Protein AF-0000000084464827 (afdb_homodimer)

Secondary structure (DSSP, 8-state):
-----SGGG----TTTT--HHHHHHHHHHHHHHEEE----HHHHHHHHHHHTT---EEEEEESHHHHTTTPPPP-TT-SS-PPTTGGGG-SSTT-TT-HHHHHHHHHHHHS--TT-EEEE---TT--HHHHHHHGGGTS-SS-SEEEEE-TTTS-SSTTHHHHHHHHHHHHHTSTT--EEEEEE---SSSSSS--THHHHHHHHHHTT--EEESHHHHHHHHHH-HHHHHHHHEE-STT--BTBTTEEEETTEEEEEEEE-HHHHHHHHHHHHHHHHHHHHHHS-SSHHHHHHHHHHHHHHHHTSS-SS-TTS---TTSPPPB---EEEETT---EE-SSBT----S-PEES---SEEES-EEEEETTEEEEEE-STT-EEEEEEEEPPPBPP------PPPPSSS-----HHHHHHHHHHHHHH--SSTTTHHHHHHHHHHHHHHHHTT---------EEEEEEEEEETTTT--EEEEEETT-GGG-EEEES--S-TT-EEEEEEEEEEEEPSEEEEEEEEE-S--S-TT----EEEEEEEE-/-----SGGG----TTTT--HHHHHHHHHHHHHHEEE----HHHHHHHHHHHTT---EEEEEESHHHHTTTPPPP-TT-SS-PPTTGGGG-SSTT-TT-HHHHHHHHHHHHS--TT-EEEE---TT--HHHHHHHGGGTS-SS-SEEEEE-TTTS-SSTTHHHHHHHHHHHHHTSTT--EEEEEE---SSSSSS--THHHHHHHHHHTT--EEESHHHHHHHHHH-HHHHHHHHEE-STT--BTBTTEEEETTEEEEEEEE-HHHHHHHHHHHHHHHHHHHHHHS-SSHHHHHHHHHHHHHHHHTSS-SS-TTS---TTSPPPB---EEEETT---EE-SSBT----S-PEES---SEEES-EEEEETTEEEEEE-STT-EEEEEEEEPPPBPP------PPPPSSS-----HHHHHHHHHHHHHH--SSTTTHHHHHHHHHHHHHHHHTT---------EEEEEEEEEETTTT--EEEEEETT-GGG-EEEES--S-TT-EEEEEEEEEEEEPSEEEEEEEEE-S--S-TT----EEEEEEEE-

Solvent-accessible surface area (backbone atoms only — not comparable to full-atom values): 57296 Å² total; per-residue (Å²): 127,87,73,88,60,82,70,71,68,65,71,72,52,68,59,77,79,44,50,74,68,46,38,47,47,45,51,43,39,51,28,46,15,39,49,24,64,35,65,44,56,47,51,46,52,44,52,51,42,36,72,72,66,45,64,48,31,40,24,31,43,23,13,38,62,59,26,16,60,91,47,57,63,53,55,93,85,44,89,64,65,71,56,91,78,52,59,64,72,49,61,18,48,40,6,79,52,20,30,67,45,45,40,49,49,51,49,42,68,75,44,69,50,93,67,49,42,76,33,70,28,35,42,64,45,31,24,40,54,47,41,34,35,35,44,74,55,40,32,63,93,61,31,37,32,38,38,37,36,48,18,74,49,34,64,84,49,78,74,43,39,56,28,40,38,42,27,53,51,55,54,47,65,36,91,56,49,29,18,55,43,36,41,29,63,69,44,63,74,45,79,21,53,59,48,23,42,37,54,43,48,47,49,30,51,74,57,51,30,27,29,36,35,51,44,67,53,45,45,67,46,28,68,74,37,44,44,63,36,47,51,53,40,17,24,58,54,92,87,42,49,76,85,42,81,56,32,46,76,37,67,88,36,42,23,32,44,76,31,51,14,57,60,32,22,47,52,52,20,32,54,53,48,52,51,52,51,54,50,48,53,62,73,55,37,80,62,76,73,34,54,61,54,49,55,54,45,48,60,60,50,62,64,71,61,69,70,74,61,58,56,73,33,52,70,40,86,91,62,59,68,55,58,66,71,56,38,59,29,33,45,74,27,84,52,63,31,34,76,47,40,74,47,90,51,93,58,90,44,44,61,26,70,54,67,69,44,75,40,64,63,44,81,46,68,63,87,54,46,38,31,41,30,33,62,54,60,68,22,34,38,28,34,49,35,41,27,54,71,45,43,58,64,77,73,67,80,59,70,80,70,74,68,79,65,76,81,72,78,74,56,66,71,51,55,52,52,49,47,56,53,51,63,74,60,59,74,86,78,78,63,75,66,49,62,59,49,50,53,49,51,53,49,49,56,53,53,63,70,57,62,68,53,62,52,87,58,43,65,18,36,36,32,42,27,28,44,32,17,37,82,75,22,18,4,22,31,45,26,24,51,64,87,40,61,88,70,33,35,77,47,65,12,33,49,85,51,70,80,43,67,32,46,45,53,49,77,49,48,69,49,35,54,60,39,81,47,36,41,35,40,29,35,37,84,62,44,79,19,92,85,64,37,42,39,34,42,36,33,32,44,33,35,41,129,84,74,87,59,81,69,72,66,65,70,74,51,69,59,77,80,44,49,74,68,48,40,47,46,46,52,42,40,49,29,46,16,38,49,23,62,33,64,43,57,47,52,46,52,43,51,50,41,36,71,72,67,45,63,48,30,39,25,33,42,24,14,38,63,61,25,17,61,89,48,58,65,53,56,92,84,45,88,64,65,71,54,93,78,53,59,66,72,49,61,18,48,42,5,82,50,21,30,67,45,46,39,48,50,50,49,42,69,76,45,70,50,92,67,48,42,76,34,68,29,35,42,63,46,29,22,39,55,46,41,34,35,34,43,72,56,40,34,65,92,60,32,36,31,37,38,37,35,45,17,74,48,35,62,82,48,78,74,42,38,56,28,41,40,42,26,54,50,56,53,46,64,37,91,56,46,29,20,54,44,38,40,31,62,67,43,62,74,45,78,22,54,60,49,24,43,37,53,45,48,47,52,30,50,74,56,50,29,27,29,36,34,50,44,68,54,44,46,66,46,30,67,74,37,44,44,63,37,47,51,55,40,18,24,57,54,91,87,43,49,74,85,42,81,57,32,47,75,36,67,88,37,42,22,31,42,76,32,51,16,58,59,33,21,48,52,53,21,32,53,53,46,49,51,51,52,54,50,49,53,63,74,54,35,80,64,76,71,35,56,60,54,48,55,55,45,49,60,61,48,62,65,70,63,69,70,72,58,57,56,70,33,52,70,40,85,91,63,60,69,56,58,67,71,56,38,58,31,32,44,74,27,87,52,64,32,37,75,47,39,75,47,90,52,92,58,90,45,43,61,26,70,56,68,70,43,73,41,65,62,43,82,46,67,61,87,53,47,38,30,40,31,32,62,54,60,67,21,35,39,27,32,48,35,40,28,55,72,44,43,60,63,77,72,67,82,59,72,81,68,73,67,80,64,77,81,74,80,73,57,66,70,52,54,50,52,49,49,55,54,49,63,75,61,59,77,86,78,78,62,74,65,49,62,58,49,50,52,48,50,54,49,48,57,51,53,64,68,57,64,67,53,62,51,85,58,44,65,17,37,36,32,42,27,30,43,32,18,37,84,74,22,17,4,20,31,44,27,23,51,64,90,39,61,87,70,32,36,78,47,65,13,33,49,87,52,70,81,45,67,31,46,45,53,48,76,49,46,67,48,34,56,60,38,80,46,36,40,37,40,28,35,36,83,62,46,80,21,92,85,64,38,40,39,33,43,36,32,34,44,32,35,43

Foldseek 3Di:
DPPPDPCVPLFDFQQNPPDPVRVVVSVVLLVQQWLAQFPCQLLLVVLVCLVVLHAFEEEEEEAVQLLPPQADFDDPSDPADAPDVAQLQRGCNCGCLRLSNSLLVNSCVVRPDPRHYYFYQYYHFAALQCLLFCVPLRGDLAHQEYEYEHFANDAPDLVVLVSNLSNVQLVCPRPNNHAYEYEYEFFPLDPDRHTCVVSCSVSCNQQRHIYGYCCSVQVVVCVVAVLPRQPVFFRFDDVQDPPQSQWDHGVRGITRRVYTDSVNSSVRSSSVNVSSVVSSCQSPPPDDVSPVVNVVVNVVSVQPNDDQATPPDDDDPLDTDFDFRKWKFFQLGPDFQPQETPDHDPDGGDHGAHFPDWFAWDWDDDRSRIWIKHFDFFTKTKHKYFGAQGWDPQPPPRDDDDDPCNDDDDDVVVVVVVVVVVVVPDPDPDPPVVVVVVVVCVVVVVVVSRPRDRPLWQFKWKKFKWKAALVVQEFKKWKAKDPPSVLFDIDANYDDPHNHTHIHMDITDGSHGGTMMMMMIGFHQDHPRPVSGGMITTTMMMMD/DPPPDPCVPLFDFDQVPPDPVRVVVSVVLLVQQWLAQFPCQLLLVVLVCLVVLHAFEEEEEEAVQLLPPQADFDDPSDPADDDDCAQLQRGCNCGCLRLSVSLLVNSCVVRPDPRHYYFYQYYHFAALQCLLFCVPLRGDLAHQEYEYEHFANDAPDLVVLVSNLSNVQLVCPRPNNHAYEYEYEFFPLDPDRHTCVVSCSVSCNQQRHIYGYCCSVQVVVCVVAVLPRQPVFFRFDDVQDPPQSQWDHGVRGITRRVYTDSVNSSVRSSSVNVSSVVSSCQSPPPDDVSPVVNVVVNVVCVQPNDPQATPPDDDDPLDTDFDFRKWKFFQLGPDFQDLETPDHDPDGGDHGAHFPDWFAWDWDDDRSRIWIKHFDFFTKTKHKYFGAFGWDPQPPPRDDDDDPCPDDDDDVVVVVVVVVVCVVPDPDPDPPVVVVVVVVCVVVVVVVSRPRDRPLWQFKWKKFKWKAALVVQEFKKWKAKDPPSVLFDIDANYDDDHNHTHIHMDITDGRHGGTMMMMMIGFHQDHPRPVSGGMITTTMMMMD

Nearest PDB structures (foldseek):
  6hh9-assembly1_A  TM=7.261E-01  e=3.126E-22  Roseburia intestinalis L1-82
  6hfz-assembly3_C  TM=7.375E-01  e=8.229E-22  Roseburia intestinalis L1-82
  6hh9-assembly4_D  TM=7.257E-01  e=4.756E-21  Roseburia intestinalis L1-82
  6f2p-assembly1_A  TM=5.598E-01  e=2.031E-04  Paenibacillus
  3r7w-assembly1_A  TM=4.268E-01  e=1.315E-01  Saccharomyces cerevisiae

Radius of gyration: 30.53 Å; Cα contacts (8 Å, |Δi|>4): 2292; chains: 2; bounding box: 91×95×89 Å

Structure (mmCIF, N/CA/C/O backbone):
data_AF-0000000084464827-model_v1
#
loop_
_entity.id
_entity.type
_entity.pdbx_description
1 polymer 'SGNH hydrolase-type esterase domain-containing protein'
#
loop_
_atom_site.group_PDB
_atom_site.id
_atom_site.type_symbol
_atom_site.label_atom_id
_atom_site.label_alt_id
_atom_site.label_comp_id
_atom_site.label_asym_id
_atom_site.label_entity_id
_atom_site.label_seq_id
_atom_site.pdbx_PDB_ins_code
_atom_site.Cartn_x
_atom_site.Cartn_y
_atom_site.Cartn_z
_atom_site.occupancy
_atom_site.B_iso_or_equiv
_atom_site.auth_seq_id
_atom_site.auth_comp_id
_atom_site.auth_asym_id
_atom_site.auth_atom_id
_atom_site.pdbx_PDB_model_num
ATOM 1 N N . MET A 1 1 ? 10.852 -54.25 12.734 1 22.06 1 MET A N 1
ATOM 2 C CA . MET A 1 1 ? 11.742 -53.156 13.102 1 22.06 1 MET A CA 1
ATOM 3 C C . MET A 1 1 ? 11.078 -51.781 12.867 1 22.06 1 MET A C 1
ATOM 5 O O . MET A 1 1 ? 10.508 -51.562 11.805 1 22.06 1 MET A O 1
ATOM 9 N N . PRO A 1 2 ? 10.492 -51.094 13.891 1 24.47 2 PRO A N 1
ATOM 10 C CA . PRO A 1 2 ? 9.648 -49.906 13.812 1 24.47 2 PRO A CA 1
ATOM 11 C C . PRO A 1 2 ? 10.312 -48.75 13.055 1 24.47 2 PRO A C 1
ATOM 13 O O . PRO A 1 2 ? 11.508 -48.5 13.234 1 24.47 2 PRO A O 1
ATOM 16 N N . GLY A 1 3 ? 10.047 -48.656 11.695 1 22.7 3 GLY A N 1
ATOM 17 C CA . GLY A 1 3 ? 10.609 -47.719 10.75 1 22.7 3 GLY A CA 1
ATOM 18 C C . GLY A 1 3 ? 10.672 -46.281 11.289 1 22.7 3 GLY A C 1
ATOM 19 O O . GLY A 1 3 ? 9.758 -45.844 11.977 1 22.7 3 GLY A O 1
ATOM 20 N N . THR A 1 4 ? 11.891 -45.844 11.789 1 29.41 4 THR A N 1
ATOM 21 C CA . THR A 1 4 ? 12.367 -44.531 12.172 1 29.41 4 THR A CA 1
ATOM 22 C C . THR A 1 4 ? 11.758 -43.438 11.281 1 29.41 4 THR A C 1
ATOM 24 O O . THR A 1 4 ? 12.219 -43.219 10.156 1 29.41 4 THR A O 1
ATOM 27 N N . ASN A 1 5 ? 10.422 -43.5 11.055 1 26.55 5 ASN A N 1
ATOM 28 C CA . ASN A 1 5 ? 9.562 -42.719 10.172 1 26.55 5 ASN A CA 1
ATOM 29 C C . ASN A 1 5 ? 9.93 -41.25 10.195 1 26.55 5 ASN A C 1
ATOM 31 O O . ASN A 1 5 ? 10.57 -40.781 11.133 1 26.55 5 ASN A O 1
ATOM 35 N N . ALA A 1 6 ? 9.578 -40.562 9.039 1 30.47 6 ALA A N 1
ATOM 36 C CA . ALA A 1 6 ? 9.617 -39.281 8.367 1 30.47 6 ALA A CA 1
ATOM 37 C C . ALA A 1 6 ? 9.18 -38.156 9.305 1 30.47 6 ALA A C 1
ATOM 39 O O . ALA A 1 6 ? 9.055 -37 8.891 1 30.47 6 ALA A O 1
ATOM 40 N N . THR A 1 7 ? 8.773 -38.531 10.523 1 31.27 7 THR A N 1
ATOM 41 C CA . THR A 1 7 ? 8.297 -37.531 11.469 1 31.27 7 THR A CA 1
ATOM 42 C C . THR A 1 7 ? 9.414 -36.562 11.859 1 31.27 7 THR A C 1
ATOM 44 O O . THR A 1 7 ? 9.203 -35.625 12.641 1 31.27 7 THR A O 1
ATOM 47 N N . GLY A 1 8 ? 10.617 -36.969 11.609 1 30.88 8 GLY A N 1
ATOM 48 C CA . GLY A 1 8 ? 11.727 -36.156 12.086 1 30.88 8 GLY A CA 1
ATOM 49 C C . GLY A 1 8 ? 11.781 -34.781 11.438 1 30.88 8 GLY A C 1
ATOM 50 O O . GLY A 1 8 ? 12.617 -33.938 11.805 1 30.88 8 GLY A O 1
ATOM 51 N N . TYR A 1 9 ? 11.367 -34.844 10.211 1 32.69 9 TYR A N 1
ATOM 52 C CA . TYR A 1 9 ? 11.555 -33.531 9.586 1 32.69 9 TYR A CA 1
ATOM 53 C C . TYR A 1 9 ? 10.586 -32.5 10.172 1 32.69 9 TYR A C 1
ATOM 55 O O . TYR A 1 9 ? 9.906 -31.797 9.43 1 32.69 9 TYR A O 1
ATOM 63 N N . ILE A 1 10 ? 9.734 -32.969 11.102 1 34.44 10 ILE A N 1
ATOM 64 C CA . ILE A 1 10 ? 8.914 -31.859 11.609 1 34.44 10 ILE A CA 1
ATOM 65 C C . ILE A 1 10 ? 9.797 -30.641 11.867 1 34.44 10 ILE A C 1
ATOM 67 O O . ILE A 1 10 ? 10.742 -30.703 12.656 1 34.44 10 ILE A O 1
ATOM 71 N N . HIS A 1 11 ? 9.727 -29.797 10.977 1 39.5 11 HIS A N 1
ATOM 72 C CA . HIS A 1 11 ? 10.211 -28.438 10.719 1 39.5 11 HIS A CA 1
ATOM 73 C C . HIS A 1 11 ? 10.227 -27.609 12 1 39.5 11 HIS A C 1
ATOM 75 O O . HIS A 1 11 ? 9.258 -27.609 12.758 1 39.5 11 HIS A O 1
ATOM 81 N N . ARG A 1 12 ? 11.312 -27.547 12.547 1 44.47 12 ARG A N 1
ATOM 82 C CA . ARG A 1 12 ? 11.789 -26.594 13.539 1 44.47 12 ARG A CA 1
ATOM 83 C C . ARG A 1 12 ? 11.141 -25.219 13.336 1 44.47 12 ARG A C 1
ATOM 85 O O . ARG A 1 12 ? 11.266 -24.625 12.266 1 44.47 12 ARG A O 1
ATOM 92 N N . LEU A 1 13 ? 9.992 -25.078 13.992 1 54.62 13 LEU A N 1
ATOM 93 C CA . LEU A 1 13 ? 9.398 -23.766 14.18 1 54.62 13 LEU A CA 1
ATOM 94 C C . LEU A 1 13 ? 10.477 -22.688 14.289 1 54.62 13 LEU A C 1
ATOM 96 O O . LEU A 1 13 ? 11.562 -22.938 14.812 1 54.62 13 LEU A O 1
ATOM 100 N N . LEU A 1 14 ? 10.281 -21.719 13.516 1 60.44 14 LEU A N 1
ATOM 101 C CA . LEU A 1 14 ? 11.125 -20.547 13.734 1 60.44 14 LEU A CA 1
ATOM 102 C C . LEU A 1 14 ? 11.359 -20.312 15.227 1 60.44 14 LEU A C 1
ATOM 104 O O . LEU A 1 14 ? 10.406 -20.219 16 1 60.44 14 LEU A O 1
ATOM 108 N N . GLY A 1 15 ? 12.523 -20.609 15.734 1 57.66 15 GLY A N 1
ATOM 109 C CA . GLY A 1 15 ? 12.898 -20.219 17.094 1 57.66 15 GLY A CA 1
ATOM 110 C C . GLY A 1 15 ? 12.844 -21.359 18.078 1 57.66 15 GLY A C 1
ATOM 111 O O . GLY A 1 15 ? 12.906 -21.141 19.297 1 57.66 15 GLY A O 1
ATOM 112 N N . ALA A 1 16 ? 12.57 -22.703 17.75 1 56.88 16 ALA A N 1
ATOM 113 C CA . ALA A 1 16 ? 12.352 -23.828 18.641 1 56.88 16 ALA A CA 1
ATOM 114 C C . ALA A 1 16 ? 13.531 -24 19.594 1 56.88 16 ALA A C 1
ATOM 116 O O . ALA A 1 16 ? 13.359 -24.484 20.719 1 56.88 16 ALA A O 1
ATOM 117 N N . LYS A 1 17 ? 14.711 -23.547 19.297 1 62.5 17 LYS A N 1
ATOM 118 C CA . LYS A 1 17 ? 15.883 -23.75 20.156 1 62.5 17 LYS A CA 1
ATOM 119 C C . LYS A 1 17 ? 16.516 -22.406 20.547 1 62.5 17 LYS A C 1
ATOM 121 O O . LYS A 1 17 ? 17.703 -22.344 20.844 1 62.5 17 LYS A O 1
ATOM 126 N N . ASP A 1 18 ? 15.656 -21.469 20.484 1 70.56 18 ASP A N 1
ATOM 127 C CA . ASP A 1 18 ? 16.219 -20.125 20.688 1 70.56 18 ASP A CA 1
ATOM 128 C C . ASP A 1 18 ? 16.531 -19.906 22.172 1 70.56 18 ASP A C 1
ATOM 130 O O . ASP A 1 18 ? 15.797 -20.344 23.047 1 70.56 18 ASP A O 1
ATOM 134 N N . THR A 1 19 ? 17.75 -19.453 22.375 1 72.38 19 THR A N 1
ATOM 135 C CA . THR A 1 19 ? 18 -18.828 23.672 1 72.38 19 THR A CA 1
ATOM 136 C C . THR A 1 19 ? 17.031 -17.672 23.906 1 72.38 19 THR A C 1
ATOM 138 O O . THR A 1 19 ? 16.266 -17.297 23.016 1 72.38 19 THR A O 1
ATOM 141 N N . VAL A 1 20 ? 17.062 -17.172 25.062 1 67.38 20 VAL A N 1
ATOM 142 C CA . VAL A 1 20 ? 16.172 -16.062 25.422 1 67.38 20 VAL A CA 1
ATOM 143 C C . VAL A 1 20 ? 16.469 -14.867 24.516 1 67.38 20 VAL A C 1
ATOM 145 O O . VAL A 1 20 ? 15.547 -14.211 24.016 1 67.38 20 VAL A O 1
ATOM 148 N N . ASP A 1 21 ? 17.75 -14.68 24.266 1 68.81 21 ASP A N 1
ATOM 149 C CA . ASP A 1 21 ? 18.141 -13.562 23.406 1 68.81 21 ASP A CA 1
ATOM 150 C C . ASP A 1 21 ? 17.734 -13.797 21.953 1 68.81 21 ASP A C 1
ATOM 152 O O . ASP A 1 21 ? 17.25 -12.883 21.281 1 68.81 21 ASP A O 1
ATOM 156 N N . GLN A 1 22 ? 17.828 -15 21.672 1 72.12 22 GLN A N 1
ATOM 157 C CA . GLN A 1 22 ? 17.469 -15.352 20.297 1 72.12 22 GLN A CA 1
ATOM 158 C C . GLN A 1 22 ? 15.961 -15.273 20.094 1 72.12 22 GLN A C 1
ATOM 160 O O . GLN A 1 22 ? 15.5 -14.883 19.016 1 72.12 22 GLN A O 1
ATOM 165 N N . ALA A 1 23 ? 15.344 -15.531 21.172 1 75.69 23 ALA A N 1
ATOM 166 C CA . ALA A 1 23 ? 13.891 -15.477 21.109 1 75.69 23 ALA A CA 1
ATOM 167 C C . ALA A 1 23 ? 13.398 -14.039 20.938 1 75.69 23 ALA A C 1
ATOM 169 O O . ALA A 1 23 ? 12.438 -13.781 20.219 1 75.69 23 ALA A O 1
ATOM 170 N N . ALA A 1 24 ? 14.125 -13.211 21.594 1 74.81 24 ALA A N 1
ATOM 171 C CA . ALA A 1 24 ? 13.75 -11.797 21.5 1 74.81 24 ALA A CA 1
ATOM 172 C C . ALA A 1 24 ? 14 -11.25 20.094 1 74.81 24 ALA A C 1
ATOM 174 O O . ALA A 1 24 ? 13.18 -10.508 19.562 1 74.81 24 ALA A O 1
ATOM 175 N N . ILE A 1 25 ? 15.031 -11.641 19.516 1 76.94 25 ILE A N 1
ATOM 176 C CA . ILE A 1 25 ? 15.367 -11.211 18.156 1 76.94 25 ILE A CA 1
ATOM 177 C C . ILE A 1 25 ? 14.375 -11.797 17.172 1 76.94 25 ILE A C 1
ATOM 179 O O . ILE A 1 25 ? 13.938 -11.109 16.234 1 76.94 25 ILE A O 1
ATOM 183 N N . ARG A 1 26 ? 14.07 -12.961 17.469 1 82.25 26 ARG A N 1
ATOM 184 C CA . ARG A 1 26 ? 13.117 -13.625 16.594 1 82.25 26 ARG A CA 1
ATOM 185 C C . ARG A 1 26 ? 11.75 -12.961 16.672 1 82.25 26 ARG A C 1
ATOM 187 O O . ARG A 1 26 ? 11.086 -12.773 15.648 1 82.25 26 ARG A O 1
ATOM 194 N N . ALA A 1 27 ? 11.414 -12.648 17.844 1 82.81 27 ALA A N 1
ATOM 195 C CA . ALA A 1 27 ? 10.133 -11.961 18 1 82.81 27 ALA A CA 1
ATOM 196 C C . ALA A 1 27 ? 10.141 -10.625 17.266 1 82.81 27 ALA A C 1
ATOM 198 O O . ALA A 1 27 ? 9.133 -10.234 16.672 1 82.81 27 ALA A O 1
ATOM 199 N N . TRP A 1 28 ? 11.234 -10.008 17.344 1 82.5 28 TRP A N 1
ATOM 200 C CA . TRP A 1 28 ? 11.406 -8.734 16.641 1 82.5 28 TRP A CA 1
ATOM 201 C C . TRP A 1 28 ? 11.305 -8.922 15.141 1 82.5 28 TRP A C 1
ATOM 203 O O . TRP A 1 28 ? 10.617 -8.164 14.453 1 82.5 28 TRP A O 1
ATOM 213 N N . GLU A 1 29 ? 11.891 -9.945 14.633 1 86.44 29 GLU A N 1
ATOM 214 C CA . GLU A 1 29 ? 11.898 -10.234 13.203 1 86.44 29 GLU A CA 1
ATOM 215 C C . GLU A 1 29 ? 10.5 -10.617 12.711 1 86.44 29 GLU A C 1
ATOM 217 O O . GLU A 1 29 ? 10.078 -10.195 11.641 1 86.44 29 GLU A O 1
ATOM 222 N N . ILE A 1 30 ? 9.898 -11.391 13.555 1 89.56 30 ILE A N 1
ATOM 223 C CA . ILE A 1 30 ? 8.555 -11.828 13.188 1 89.56 30 ILE A CA 1
ATOM 224 C C . ILE A 1 30 ? 7.609 -10.625 13.164 1 89.56 30 ILE A C 1
ATOM 226 O O . ILE A 1 30 ? 6.75 -10.523 12.289 1 89.56 30 ILE A O 1
ATOM 230 N N . ALA A 1 31 ? 7.812 -9.75 14.117 1 89.5 31 ALA A N 1
ATOM 231 C CA . ALA A 1 31 ? 7 -8.539 14.148 1 89.5 31 ALA A CA 1
ATOM 232 C C . ALA A 1 31 ? 7.223 -7.699 12.891 1 89.5 31 ALA A C 1
ATOM 234 O O . ALA A 1 31 ? 6.277 -7.148 12.328 1 89.5 31 ALA A O 1
ATOM 235 N N . ARG A 1 32 ? 8.43 -7.664 12.438 1 89.38 32 ARG A N 1
ATOM 236 C CA . ARG A 1 32 ? 8.773 -6.902 11.234 1 89.38 32 ARG A CA 1
ATOM 237 C C . ARG A 1 32 ? 8.211 -7.57 9.984 1 89.38 32 ARG A C 1
ATOM 239 O O . ARG A 1 32 ? 7.832 -6.887 9.031 1 89.38 32 ARG A O 1
ATOM 246 N N . ALA A 1 33 ? 8.18 -8.867 10.039 1 93.31 33 ALA A N 1
ATOM 247 C CA . ALA A 1 33 ? 7.754 -9.641 8.883 1 93.31 33 ALA A CA 1
ATOM 248 C C . ALA A 1 33 ? 6.234 -9.656 8.758 1 93.31 33 ALA A C 1
ATOM 250 O O . ALA A 1 33 ? 5.691 -9.984 7.703 1 93.31 33 ALA A O 1
ATOM 251 N N . THR A 1 34 ? 5.543 -9.328 9.875 1 95.19 34 THR A N 1
ATOM 252 C CA . THR A 1 34 ? 4.082 -9.328 9.867 1 95.19 34 THR A CA 1
ATOM 253 C C . THR A 1 34 ? 3.545 -7.984 9.391 1 95.19 34 THR A C 1
ATOM 255 O O . THR A 1 34 ? 3.432 -7.039 10.172 1 95.19 34 THR A O 1
ATOM 258 N N . GLN A 1 35 ? 3.166 -7.938 8.148 1 94.25 35 GLN A N 1
ATOM 259 C CA . GLN A 1 35 ? 2.701 -6.691 7.551 1 94.25 35 GLN A CA 1
ATOM 260 C C . GLN A 1 35 ? 1.279 -6.359 7.996 1 94.25 35 GLN A C 1
ATOM 262 O O . GLN A 1 35 ? 0.939 -5.191 8.195 1 94.25 35 GLN A O 1
ATOM 267 N N . HIS A 1 36 ? 0.451 -7.359 8.078 1 94.94 36 HIS A N 1
ATOM 268 C CA . HIS A 1 36 ? -0.919 -7.23 8.562 1 94.94 36 HIS A CA 1
ATOM 269 C C . HIS A 1 36 ? -1.379 -8.508 9.258 1 94.94 36 HIS A C 1
ATOM 271 O O . HIS A 1 36 ? -1.348 -9.586 8.664 1 94.94 36 HIS A O 1
ATOM 277 N N . THR A 1 37 ? -1.779 -8.359 10.469 1 94.5 37 THR A N 1
ATOM 278 C CA . THR A 1 37 ? -2.205 -9.523 11.242 1 94.5 37 THR A CA 1
ATOM 279 C C . THR A 1 37 ? -3.693 -9.789 11.039 1 94.5 37 THR A C 1
ATOM 281 O O . THR A 1 37 ? -4.102 -10.938 10.836 1 94.5 37 THR A O 1
ATOM 284 N N . GLY A 1 38 ? -4.527 -8.773 11.055 1 91.69 38 GLY A N 1
ATOM 285 C CA . GLY A 1 38 ? -5.973 -8.898 10.969 1 91.69 38 GLY A CA 1
ATOM 286 C C . GLY A 1 38 ? -6.59 -9.531 12.203 1 91.69 38 GLY A C 1
ATOM 287 O O . GLY A 1 38 ? -5.93 -9.648 13.242 1 91.69 38 GLY A O 1
ATOM 288 N N . THR A 1 39 ? -7.836 -9.891 12.133 1 89.62 39 THR A N 1
ATOM 289 C CA . THR A 1 39 ? -8.555 -10.477 13.258 1 89.62 39 THR A CA 1
ATOM 290 C C . THR A 1 39 ? -8.273 -11.969 13.359 1 89.62 39 THR A C 1
ATOM 292 O O . THR A 1 39 ? -8.477 -12.57 14.422 1 89.62 39 THR A O 1
ATOM 295 N N . GLY A 1 40 ? -7.93 -12.57 12.258 1 91.94 40 GLY A N 1
ATOM 296 C CA . GLY A 1 40 ? -7.707 -14.008 12.203 1 91.94 40 GLY A CA 1
ATOM 297 C C . GLY A 1 40 ? -8.992 -14.812 12.195 1 91.94 40 GLY A C 1
ATOM 298 O O . GLY A 1 40 ? -8.969 -16.031 12.344 1 91.94 40 GLY A O 1
ATOM 299 N N . ALA A 1 41 ? -10.094 -14.211 11.93 1 89.88 41 ALA A N 1
ATOM 300 C CA . ALA A 1 41 ? -11.398 -14.844 12.125 1 89.88 41 ALA A CA 1
ATOM 301 C C . ALA A 1 41 ? -11.547 -16.062 11.227 1 89.88 41 ALA A C 1
ATOM 303 O O . ALA A 1 41 ? -11.945 -17.141 11.695 1 89.88 41 ALA A O 1
ATOM 304 N N . ARG A 1 42 ? -11.258 -15.945 9.992 1 94 42 ARG A N 1
ATOM 305 C CA . ARG A 1 42 ? -11.43 -17.078 9.086 1 94 42 ARG A CA 1
ATOM 306 C C . ARG A 1 42 ? -10.383 -18.156 9.344 1 94 42 ARG A C 1
ATOM 308 O O . ARG A 1 42 ? -10.664 -19.344 9.18 1 94 42 ARG A O 1
ATOM 315 N N . VAL A 1 43 ? -9.219 -17.734 9.766 1 95.81 43 VAL A N 1
ATOM 316 C CA . VAL A 1 43 ? -8.195 -18.703 10.133 1 95.81 43 VAL A CA 1
ATOM 317 C C . VAL A 1 43 ? -8.641 -19.484 11.375 1 95.81 43 VAL A C 1
ATOM 319 O O . VAL A 1 43 ? -8.445 -20.688 11.461 1 95.81 43 VAL A O 1
ATOM 322 N N . HIS A 1 44 ? -9.258 -18.797 12.336 1 92.75 44 HIS A N 1
ATOM 323 C CA . HIS A 1 44 ? -9.797 -19.453 13.523 1 92.75 44 HIS A CA 1
ATOM 324 C C . HIS A 1 44 ? -10.836 -20.5 13.141 1 92.75 44 HIS A C 1
ATOM 326 O O . HIS A 1 44 ? -10.852 -21.594 13.711 1 92.75 44 HIS A O 1
ATOM 332 N N . ARG A 1 45 ? -11.648 -20.188 12.172 1 92.31 45 ARG A N 1
ATOM 333 C CA . ARG A 1 45 ? -12.664 -21.125 11.727 1 92.31 45 ARG A CA 1
ATOM 334 C C . ARG A 1 45 ? -12.023 -22.391 11.172 1 92.31 45 ARG A C 1
ATOM 336 O O . ARG A 1 45 ? -12.492 -23.5 11.445 1 92.31 45 ARG A O 1
ATOM 343 N N . LEU A 1 46 ? -11.008 -22.219 10.391 1 96.25 46 LEU A N 1
ATOM 344 C CA . LEU A 1 46 ? -10.273 -23.359 9.852 1 96.25 46 LEU A CA 1
ATOM 345 C C . LEU A 1 46 ? -9.695 -24.203 10.977 1 96.25 46 LEU A C 1
ATOM 347 O O . LEU A 1 46 ? -9.828 -25.422 10.969 1 96.25 46 LEU A O 1
ATOM 351 N N . LEU A 1 47 ? -9.062 -23.531 11.93 1 95.69 47 LEU A N 1
ATOM 352 C CA . LEU A 1 47 ? -8.391 -24.25 13.008 1 95.69 47 LEU A CA 1
ATOM 353 C C . LEU A 1 47 ? -9.391 -24.953 13.914 1 95.69 47 LEU A C 1
ATOM 355 O O . LEU A 1 47 ? -9.133 -26.047 14.406 1 95.69 47 LEU A O 1
ATOM 359 N N . GLU A 1 48 ? -10.5 -24.359 14.086 1 93.38 48 GLU A N 1
ATOM 360 C CA . GLU A 1 48 ? -11.555 -25 14.867 1 93.38 48 GLU A CA 1
ATOM 361 C C . GLU A 1 48 ? -12.094 -26.234 14.164 1 93.38 48 GLU A C 1
ATOM 363 O O . GLU A 1 48 ? -12.336 -27.266 14.805 1 93.38 48 GLU A O 1
ATOM 368 N N . LYS A 1 49 ? -12.32 -26.078 12.914 1 94.31 49 LYS A N 1
ATOM 369 C CA . LYS A 1 49 ? -12.734 -27.234 12.117 1 94.31 49 LYS A CA 1
ATOM 370 C C . LYS A 1 49 ? -11.734 -28.375 12.242 1 94.31 49 LYS A C 1
ATOM 372 O O . LYS A 1 49 ? -12.125 -29.516 12.453 1 94.31 49 LYS A O 1
ATOM 377 N N . ALA A 1 50 ? -10.508 -28.078 12.117 1 96.5 50 ALA A N 1
ATOM 378 C CA . ALA A 1 50 ? -9.445 -29.078 12.227 1 96.5 50 ALA A CA 1
ATOM 379 C C . ALA A 1 50 ? -9.43 -29.719 13.609 1 96.5 50 ALA A C 1
ATOM 381 O O . ALA A 1 50 ? -9.258 -30.938 13.734 1 96.5 50 ALA A O 1
ATOM 382 N N . LYS A 1 51 ? -9.625 -28.953 14.609 1 93.81 51 LYS A N 1
ATOM 383 C CA . LYS A 1 51 ? -9.625 -29.438 15.992 1 93.81 51 LYS A CA 1
ATOM 384 C C . LYS A 1 51 ? -10.773 -30.406 16.234 1 93.81 51 LYS A C 1
ATOM 386 O O . LYS A 1 51 ? -10.656 -31.312 17.062 1 93.81 51 LYS A O 1
ATOM 391 N N . ARG A 1 52 ? -11.82 -30.188 15.516 1 94.38 52 ARG A N 1
ATOM 392 C CA . ARG A 1 52 ? -12.977 -31.062 15.648 1 94.38 52 ARG A CA 1
ATOM 393 C C . ARG A 1 52 ? -12.742 -32.375 14.914 1 94.38 52 ARG A C 1
ATOM 395 O O . ARG A 1 52 ? -13.602 -33.281 14.93 1 94.38 52 ARG A O 1
ATOM 402 N N . GLY A 1 53 ? -11.656 -32.438 14.242 1 96.19 53 GLY A N 1
ATOM 403 C CA . GLY A 1 53 ? -11.336 -33.656 13.547 1 96.19 53 GLY A CA 1
ATOM 404 C C . GLY A 1 53 ? -11.953 -33.75 12.164 1 96.19 53 GLY A C 1
ATOM 405 O O . GLY A 1 53 ? -12.062 -34.844 11.602 1 96.19 53 GLY A O 1
ATOM 406 N N . GLU A 1 54 ? -12.391 -32.688 11.617 1 97.56 54 GLU A N 1
ATOM 407 C CA . GLU A 1 54 ? -12.93 -32.656 10.266 1 97.56 54 GLU A CA 1
ATOM 408 C C . GLU A 1 54 ? -11.828 -32.406 9.234 1 97.56 54 GLU A C 1
ATOM 410 O O . GLU A 1 54 ? -10.883 -31.672 9.492 1 97.56 54 GLU A O 1
ATOM 415 N N . PRO A 1 55 ? -11.984 -33.062 8.109 1 97.94 55 PRO A N 1
ATOM 416 C CA . PRO A 1 55 ? -10.961 -32.844 7.082 1 97.94 55 PRO A CA 1
ATOM 417 C C . PRO A 1 55 ? -10.992 -31.438 6.508 1 97.94 55 PRO A C 1
ATOM 419 O O . PRO A 1 55 ? -12.023 -30.766 6.555 1 97.94 55 PRO A O 1
ATOM 422 N N . PHE A 1 56 ? -9.875 -30.984 5.977 1 98.12 56 PHE A N 1
ATOM 423 C CA . PHE A 1 56 ? -9.781 -29.656 5.371 1 98.12 56 PHE A CA 1
ATOM 424 C C . PHE A 1 56 ? -9.008 -29.719 4.059 1 98.12 56 PHE A C 1
ATOM 426 O O . PHE A 1 56 ? -8.281 -30.688 3.799 1 98.12 56 PHE A O 1
ATOM 433 N N . THR A 1 57 ? -9.258 -28.734 3.215 1 97.75 57 THR A N 1
ATOM 434 C CA . THR A 1 57 ? -8.578 -28.562 1.936 1 97.75 57 THR A CA 1
ATOM 435 C C . THR A 1 57 ? -7.77 -27.266 1.913 1 97.75 57 THR A C 1
ATOM 437 O O . THR A 1 57 ? -8.305 -26.188 2.197 1 97.75 57 THR A O 1
ATOM 440 N N . VAL A 1 58 ? -6.461 -27.391 1.597 1 98.19 58 VAL A N 1
ATOM 441 C CA . VAL A 1 58 ? -5.578 -26.234 1.437 1 98.19 58 VAL A CA 1
ATOM 442 C C . VAL A 1 58 ? -5.215 -26.062 -0.036 1 98.19 58 VAL A C 1
ATOM 444 O O . VAL A 1 58 ? -4.949 -27.047 -0.735 1 98.19 58 VAL A O 1
ATOM 447 N N . ALA A 1 59 ? -5.281 -24.859 -0.522 1 97.81 59 ALA A N 1
ATOM 448 C CA . ALA A 1 59 ? -4.891 -24.547 -1.892 1 97.81 59 ALA A CA 1
ATOM 449 C C . ALA A 1 59 ? -3.861 -23.422 -1.916 1 97.81 59 ALA A C 1
ATOM 451 O O . ALA A 1 59 ? -3.74 -22.656 -0.951 1 97.81 59 ALA A O 1
ATOM 452 N N . ALA A 1 60 ? -3.082 -23.312 -2.99 1 97.88 60 ALA A N 1
ATOM 453 C CA . ALA A 1 60 ? -2.121 -22.234 -3.189 1 97.88 60 ALA A CA 1
ATOM 454 C C . ALA A 1 60 ? -2.332 -21.562 -4.539 1 97.88 60 ALA A C 1
ATOM 456 O O . ALA A 1 60 ? -2.631 -22.219 -5.535 1 97.88 60 ALA A O 1
ATOM 457 N N . ILE A 1 61 ? -2.26 -20.281 -4.547 1 97.94 61 ILE A N 1
ATOM 458 C CA . ILE A 1 61 ? -2.244 -19.438 -5.73 1 97.94 61 ILE A CA 1
ATOM 459 C C . ILE A 1 61 ? -0.955 -18.609 -5.762 1 97.94 61 ILE A C 1
ATOM 461 O O . ILE A 1 61 ? -0.59 -17.984 -4.77 1 97.94 61 ILE A O 1
ATOM 465 N N . GLY A 1 62 ? -0.286 -18.641 -6.863 1 97.44 62 GLY A N 1
ATOM 466 C CA . GLY A 1 62 ? 0.956 -17.891 -6.941 1 97.44 62 GLY A CA 1
ATOM 467 C C . GLY A 1 62 ? 1.677 -18.062 -8.266 1 97.44 62 GLY A C 1
ATOM 468 O O . GLY A 1 62 ? 1.171 -18.734 -9.172 1 97.44 62 GLY A O 1
ATOM 469 N N . GLY A 1 63 ? 2.791 -17.406 -8.375 1 95.56 63 GLY A N 1
ATOM 470 C CA . GLY A 1 63 ? 3.598 -17.484 -9.586 1 95.56 63 GLY A CA 1
ATOM 471 C C . GLY A 1 63 ? 4.664 -18.562 -9.523 1 95.56 63 GLY A C 1
ATOM 472 O O . GLY A 1 63 ? 4.402 -19.672 -9.062 1 95.56 63 GLY A O 1
ATOM 473 N N . SER A 1 64 ? 5.809 -18.281 -10.086 1 94.88 64 SER A N 1
ATOM 474 C CA . SER A 1 64 ? 6.871 -19.266 -10.234 1 94.88 64 SER A CA 1
ATOM 475 C C . SER A 1 64 ? 7.473 -19.625 -8.891 1 94.88 64 SER A C 1
ATOM 477 O O . SER A 1 64 ? 7.945 -20.75 -8.695 1 94.88 64 SER A O 1
ATOM 479 N N . VAL A 1 65 ? 7.453 -18.688 -7.953 1 96.19 65 VAL A N 1
ATOM 480 C CA . VAL A 1 65 ? 7.957 -19.031 -6.625 1 96.19 65 VAL A CA 1
ATOM 481 C C . VAL A 1 65 ? 7.066 -20.109 -5.996 1 96.19 65 VAL A C 1
ATOM 483 O O . VAL A 1 65 ? 7.562 -21.125 -5.516 1 96.19 65 VAL A O 1
ATOM 486 N N . SER A 1 66 ? 5.828 -19.922 -6.074 1 97.25 66 SER A N 1
ATOM 487 C CA . SER A 1 66 ? 4.867 -20.875 -5.527 1 97.25 66 SER A CA 1
ATOM 488 C C . SER A 1 66 ? 4.879 -22.188 -6.316 1 97.25 66 SER A C 1
ATOM 490 O O . SER A 1 66 ? 4.586 -23.25 -5.766 1 97.25 66 SER A O 1
ATOM 492 N N . LYS A 1 67 ? 5.258 -22.109 -7.57 1 94.5 67 LYS A N 1
ATOM 493 C CA . LYS A 1 67 ? 5.395 -23.297 -8.391 1 94.5 67 LYS A CA 1
ATOM 494 C C . LYS A 1 67 ? 6.617 -24.125 -7.973 1 94.5 67 LYS A C 1
ATOM 496 O O . LYS A 1 67 ? 6.688 -25.312 -8.242 1 94.5 67 LYS A O 1
ATOM 501 N N . GLY A 1 68 ? 7.617 -23.469 -7.402 1 94.12 68 GLY A N 1
ATOM 502 C CA . GLY A 1 68 ? 8.789 -24.141 -6.875 1 94.12 68 GLY A CA 1
ATOM 503 C C . GLY A 1 68 ? 9.953 -24.156 -7.844 1 94.12 68 GLY A C 1
ATOM 504 O O . GLY A 1 68 ? 10.695 -25.141 -7.914 1 94.12 68 GLY A O 1
ATOM 505 N N . ARG A 1 69 ? 10.031 -23.156 -8.586 1 90.81 69 ARG A N 1
ATOM 506 C CA . ARG A 1 69 ? 11.148 -23.094 -9.516 1 90.81 69 ARG A CA 1
ATOM 507 C C . ARG A 1 69 ? 12.477 -23.297 -8.789 1 90.81 69 ARG A C 1
ATOM 509 O O . ARG A 1 69 ? 12.781 -22.578 -7.836 1 90.81 69 ARG A O 1
ATOM 516 N N . GLY A 1 70 ? 13.219 -24.266 -9.273 1 89.44 70 GLY A N 1
ATOM 517 C CA . GLY A 1 70 ? 14.547 -24.5 -8.727 1 89.44 70 GLY A CA 1
ATOM 518 C C . GLY A 1 70 ? 14.562 -25.5 -7.59 1 89.44 70 GLY A C 1
ATOM 519 O O . GLY A 1 70 ? 15.625 -25.875 -7.098 1 89.44 70 GLY A O 1
ATOM 520 N N . LEU A 1 71 ? 13.414 -25.984 -7.184 1 93.12 71 LEU A N 1
ATOM 521 C CA . LEU A 1 71 ? 13.336 -26.938 -6.086 1 93.12 71 LEU A CA 1
ATOM 522 C C . LEU A 1 71 ? 13.508 -28.375 -6.598 1 93.12 71 LEU A C 1
ATOM 524 O O . LEU A 1 71 ? 13.477 -28.609 -7.805 1 93.12 71 LEU A O 1
ATOM 528 N N . VAL A 1 72 ? 13.703 -29.281 -5.672 1 90.25 72 VAL A N 1
ATOM 529 C CA . VAL A 1 72 ? 13.844 -30.688 -6.035 1 90.25 72 VAL A CA 1
ATOM 530 C C . VAL A 1 72 ? 12.484 -31.25 -6.438 1 90.25 72 VAL A C 1
ATOM 532 O O . VAL A 1 72 ? 11.445 -30.766 -5.984 1 90.25 72 VAL A O 1
ATOM 535 N N . ASN A 1 73 ? 12.555 -32.188 -7.352 1 87.88 73 ASN A N 1
ATOM 536 C CA . ASN A 1 73 ? 11.32 -32.875 -7.738 1 87.88 73 ASN A CA 1
ATOM 537 C C . ASN A 1 73 ? 10.773 -33.75 -6.605 1 87.88 73 ASN A C 1
ATOM 539 O O . ASN A 1 73 ? 11.539 -34.281 -5.801 1 87.88 73 ASN A O 1
ATOM 543 N N . PRO A 1 74 ? 9.477 -33.812 -6.617 1 86.75 74 PRO A N 1
ATOM 544 C CA . PRO A 1 74 ? 8.914 -34.75 -5.637 1 86.75 74 PRO A CA 1
ATOM 545 C C . PRO A 1 74 ? 9.281 -36.188 -5.922 1 86.75 74 PRO A C 1
ATOM 547 O O . PRO A 1 74 ? 9.539 -36.562 -7.07 1 86.75 74 PRO A O 1
ATOM 550 N N . SER A 1 75 ? 9.375 -36.938 -4.84 1 82.75 75 SER A N 1
ATOM 551 C CA . SER A 1 75 ? 9.664 -38.375 -4.957 1 82.75 75 SER A CA 1
ATOM 552 C C . SER A 1 75 ? 8.5 -39.219 -4.438 1 82.75 75 SER A C 1
ATOM 554 O O . SER A 1 75 ? 7.586 -38.688 -3.797 1 82.75 75 SER A O 1
ATOM 556 N N . GLU A 1 76 ? 8.578 -40.469 -4.734 1 78.25 76 GLU A N 1
ATOM 557 C CA . GLU A 1 76 ? 7.531 -41.406 -4.312 1 78.25 76 GLU A CA 1
ATOM 558 C C . GLU A 1 76 ? 7.469 -41.5 -2.791 1 78.25 76 GLU A C 1
ATOM 560 O O . GLU A 1 76 ? 6.43 -41.844 -2.229 1 78.25 76 GLU A O 1
ATOM 565 N N . ASP A 1 77 ? 8.523 -41.062 -2.15 1 71.75 77 ASP A N 1
ATOM 566 C CA . ASP A 1 77 ? 8.609 -41.219 -0.701 1 71.75 77 ASP A CA 1
ATOM 567 C C . ASP A 1 77 ? 8.055 -40 0.012 1 71.75 77 ASP A C 1
ATOM 569 O O . ASP A 1 77 ? 7.895 -40 1.234 1 71.75 77 ASP A O 1
ATOM 573 N N . ASP A 1 78 ? 7.633 -39.094 -0.871 1 79.75 78 ASP A N 1
ATOM 574 C CA . ASP A 1 78 ? 7.164 -37.875 -0.244 1 79.75 78 ASP A CA 1
ATOM 575 C C . ASP A 1 78 ? 5.727 -38 0.249 1 79.75 78 ASP A C 1
ATOM 577 O O . ASP A 1 78 ? 4.945 -38.781 -0.319 1 79.75 78 ASP A O 1
ATOM 581 N N . HIS A 1 79 ? 5.453 -37.281 1.32 1 74.44 79 HIS A N 1
ATOM 582 C CA . HIS A 1 79 ? 4.152 -37.406 1.974 1 74.44 79 HIS A CA 1
ATOM 583 C C . HIS A 1 79 ? 3.055 -36.75 1.133 1 74.44 79 HIS A C 1
ATOM 585 O O . HIS A 1 79 ? 1.945 -37.281 1.043 1 74.44 79 HIS A O 1
ATOM 591 N N . VAL A 1 80 ? 3.391 -35.625 0.585 1 81.31 80 VAL A N 1
ATOM 592 C CA . VAL A 1 80 ? 2.412 -34.938 -0.239 1 81.31 80 VAL A CA 1
ATOM 593 C C . VAL A 1 80 ? 2.639 -35.281 -1.711 1 81.31 80 VAL A C 1
ATOM 595 O O . VAL A 1 80 ? 3.682 -34.938 -2.277 1 81.31 80 VAL A O 1
ATOM 598 N N . ARG A 1 81 ? 1.645 -35.906 -2.268 1 76.88 81 ARG A N 1
ATOM 599 C CA . ARG A 1 81 ? 1.791 -36.344 -3.65 1 76.88 81 ARG A CA 1
ATOM 600 C C . ARG A 1 81 ? 0.866 -35.562 -4.578 1 76.88 81 ARG A C 1
ATOM 602 O O . ARG A 1 81 ? -0.252 -35.219 -4.195 1 76.88 81 ARG A O 1
ATOM 609 N N . PRO A 1 82 ? 1.455 -35.312 -5.746 1 78.12 82 PRO A N 1
ATOM 610 C CA . PRO A 1 82 ? 0.582 -34.625 -6.719 1 78.12 82 PRO A CA 1
ATOM 611 C C . PRO A 1 82 ? -0.642 -35.469 -7.082 1 78.12 82 PRO A C 1
ATOM 613 O O . PRO A 1 82 ? -0.55 -36.688 -7.164 1 78.12 82 PRO A O 1
ATOM 616 N N . PRO A 1 83 ? -1.788 -34.75 -7.098 1 74 83 PRO A N 1
ATOM 617 C CA . PRO A 1 83 ? -2.904 -35.469 -7.703 1 74 83 PRO A CA 1
ATOM 618 C C . PRO A 1 83 ? -2.623 -35.906 -9.148 1 74 83 PRO A C 1
ATOM 620 O O . PRO A 1 83 ? -1.714 -35.344 -9.781 1 74 83 PRO A O 1
ATOM 623 N N . PRO A 1 84 ? -3.488 -36.969 -9.445 1 64.06 84 PRO A N 1
ATOM 624 C CA . PRO A 1 84 ? -3.334 -37.344 -10.852 1 64.06 84 PRO A CA 1
ATOM 625 C C . PRO A 1 84 ? -3.568 -36.156 -11.797 1 64.06 84 PRO A C 1
ATOM 627 O O . PRO A 1 84 ? -4.441 -35.312 -11.539 1 64.06 84 PRO A O 1
ATOM 630 N N . ASP A 1 85 ? -2.744 -35.781 -12.766 1 61.09 85 ASP A N 1
ATOM 631 C CA . ASP A 1 85 ? -2.863 -34.781 -13.812 1 61.09 85 ASP A CA 1
ATOM 632 C C . ASP A 1 85 ? -2.477 -33.375 -13.297 1 61.09 85 ASP A C 1
ATOM 634 O O . ASP A 1 85 ? -2.742 -32.375 -13.945 1 61.09 85 ASP A O 1
ATOM 638 N N . ALA A 1 86 ? -1.905 -33.594 -12.055 1 63.31 86 ALA A N 1
ATOM 639 C CA . ALA A 1 86 ? -1.562 -32.312 -11.461 1 63.31 86 ALA A CA 1
ATOM 640 C C . ALA A 1 86 ? -0.4 -31.641 -12.203 1 63.31 86 ALA A C 1
ATOM 642 O O . ALA A 1 86 ? 0.53 -32.344 -12.633 1 63.31 86 ALA A O 1
ATOM 643 N N . GLY A 1 87 ? -0.555 -30.281 -12.633 1 63.59 87 GLY A N 1
ATOM 644 C CA . GLY A 1 87 ? 0.571 -29.422 -12.961 1 63.59 87 GLY A CA 1
ATOM 645 C C . GLY A 1 87 ? 0.83 -29.328 -14.453 1 63.59 87 GLY A C 1
ATOM 646 O O . GLY A 1 87 ? 1.621 -28.5 -14.906 1 63.59 87 GLY A O 1
ATOM 647 N N . MET A 1 88 ? 0.062 -30 -15.273 1 70.25 88 MET A N 1
ATOM 648 C CA . MET A 1 88 ? 0.229 -29.938 -16.719 1 70.25 88 MET A CA 1
ATOM 649 C C . MET A 1 88 ? 1.706 -29.875 -17.094 1 70.25 88 MET A C 1
ATOM 651 O O . MET A 1 88 ? 2.117 -29.047 -17.906 1 70.25 88 MET A O 1
ATOM 655 N N . GLY A 1 89 ? 2.57 -30.641 -16.406 1 70.5 89 GLY A N 1
ATOM 656 C CA . GLY A 1 89 ? 3.988 -30.719 -16.719 1 70.5 89 GLY A CA 1
ATOM 657 C C . GLY A 1 89 ? 4.863 -30.016 -15.695 1 70.5 89 GLY A C 1
ATOM 658 O O . GLY A 1 89 ? 6.09 -30.094 -15.766 1 70.5 89 GLY A O 1
ATOM 659 N N . ALA A 1 90 ? 4.211 -29.391 -14.805 1 78 90 ALA A N 1
ATOM 660 C CA . ALA A 1 90 ? 5.012 -28.766 -13.75 1 78 90 ALA A CA 1
ATOM 661 C C . ALA A 1 90 ? 5.512 -29.812 -12.758 1 78 90 ALA A C 1
ATOM 663 O O . ALA A 1 90 ? 4.734 -30.641 -12.266 1 78 90 ALA A O 1
ATOM 664 N N . SER A 1 91 ? 6.812 -29.781 -12.414 1 76.06 91 SER A N 1
ATOM 665 C CA . SER A 1 91 ? 7.418 -30.875 -11.664 1 76.06 91 SER A CA 1
ATOM 666 C C . SER A 1 91 ? 7.613 -30.5 -10.195 1 76.06 91 SER A C 1
ATOM 668 O O . SER A 1 91 ? 7.746 -31.375 -9.336 1 76.06 91 SER A O 1
ATOM 670 N N . THR A 1 92 ? 7.551 -29.219 -9.891 1 87.69 92 THR A N 1
ATOM 671 C CA . THR A 1 92 ? 8.031 -28.844 -8.57 1 87.69 92 THR A CA 1
ATOM 672 C C . THR A 1 92 ? 6.906 -28.25 -7.727 1 87.69 92 THR A C 1
ATOM 674 O O . THR A 1 92 ? 7.145 -27.75 -6.633 1 87.69 92 THR A O 1
ATOM 677 N N . LEU A 1 93 ? 5.672 -28.391 -8.203 1 92.19 93 LEU A N 1
ATOM 678 C CA . LEU A 1 93 ? 4.508 -27.922 -7.473 1 92.19 93 LEU A CA 1
ATOM 679 C C . LEU A 1 93 ? 4.398 -28.594 -6.113 1 92.19 93 LEU A C 1
ATOM 681 O O . LEU A 1 93 ? 3.939 -27.984 -5.145 1 92.19 93 LEU A O 1
ATOM 685 N N . TYR A 1 94 ? 4.879 -29.828 -6.102 1 93.44 94 TYR A N 1
ATOM 686 C CA . TYR A 1 94 ? 4.723 -30.641 -4.895 1 93.44 94 TYR A CA 1
ATOM 687 C C . TYR A 1 94 ? 6.078 -31.062 -4.34 1 93.44 94 TYR A C 1
ATOM 689 O O . TYR A 1 94 ? 6.188 -32.094 -3.682 1 93.44 94 TYR A O 1
ATOM 697 N N . SER A 1 95 ? 7.047 -30.25 -4.676 1 93.19 95 SER A N 1
ATOM 698 C CA . SER A 1 95 ? 8.352 -30.453 -4.047 1 93.19 95 SER A CA 1
ATOM 699 C C . SER A 1 95 ? 8.234 -30.438 -2.527 1 93.19 95 SER A C 1
ATOM 701 O O . SER A 1 95 ? 7.516 -29.609 -1.964 1 93.19 95 SER A O 1
ATOM 703 N N . PRO A 1 96 ? 8.984 -31.344 -1.844 1 92.81 96 PRO A N 1
ATOM 704 C CA . PRO A 1 96 ? 8.961 -31.312 -0.38 1 92.81 96 PRO A CA 1
ATOM 705 C C . PRO A 1 96 ? 9.602 -30.062 0.196 1 92.81 96 PRO A C 1
ATOM 707 O O . PRO A 1 96 ? 9.492 -29.797 1.397 1 92.81 96 PRO A O 1
ATOM 710 N N . GLU A 1 97 ? 10.234 -29.25 -0.669 1 93.94 97 GLU A N 1
ATOM 711 C CA . GLU A 1 97 ? 10.883 -28.016 -0.241 1 93.94 97 GLU A CA 1
ATOM 712 C C . GLU A 1 97 ? 9.969 -26.797 -0.458 1 93.94 97 GLU A C 1
ATOM 714 O O . GLU A 1 97 ? 10.266 -25.703 0.011 1 93.94 97 GLU A O 1
ATOM 719 N N . ASN A 1 98 ? 8.883 -27.094 -1.151 1 96.12 98 ASN A N 1
ATOM 720 C CA . ASN A 1 98 ? 7.988 -26 -1.529 1 96.12 98 ASN A CA 1
ATOM 721 C C . ASN A 1 98 ? 7.281 -25.406 -0.314 1 96.12 98 ASN A C 1
ATOM 723 O O . ASN A 1 98 ? 6.711 -26.141 0.497 1 96.12 98 ASN A O 1
ATOM 727 N N . LEU A 1 99 ? 7.309 -24.094 -0.153 1 97.12 99 LEU A N 1
ATOM 728 C CA . LEU A 1 99 ? 6.805 -23.406 1.03 1 97.12 99 LEU A CA 1
ATOM 729 C C . LEU A 1 99 ? 5.371 -23.828 1.335 1 97.12 99 LEU A C 1
ATOM 731 O O . LEU A 1 99 ? 5.008 -24.016 2.498 1 97.12 99 LEU A O 1
ATOM 735 N N . HIS A 1 100 ? 4.547 -23.969 0.301 1 97.88 100 HIS A N 1
ATOM 736 C CA . HIS A 1 100 ? 3.143 -24.297 0.52 1 97.88 100 HIS A CA 1
ATOM 737 C C . HIS A 1 100 ? 2.986 -25.75 0.957 1 97.88 100 HIS A C 1
ATOM 739 O O . HIS A 1 100 ? 2.113 -26.078 1.767 1 97.88 100 HIS A O 1
ATOM 745 N N . VAL A 1 101 ? 3.807 -26.625 0.383 1 96.25 101 VAL A N 1
ATOM 746 C CA . VAL A 1 101 ? 3.816 -28.016 0.799 1 96.25 101 VAL A CA 1
ATOM 747 C C . VAL A 1 101 ? 4.227 -28.125 2.266 1 96.25 101 VAL A C 1
ATOM 749 O O . VAL A 1 101 ? 3.615 -28.859 3.039 1 96.25 101 VAL A O 1
ATOM 752 N N . LEU A 1 102 ? 5.219 -27.344 2.639 1 95.12 102 LEU A N 1
ATOM 753 C CA . LEU A 1 102 ? 5.695 -27.328 4.016 1 95.12 102 LEU A CA 1
ATOM 754 C C . LEU A 1 102 ? 4.594 -26.891 4.973 1 95.12 102 LEU A C 1
ATOM 756 O O . LEU A 1 102 ? 4.445 -27.453 6.059 1 95.12 102 LEU A O 1
ATOM 760 N N . VAL A 1 103 ? 3.846 -25.875 4.609 1 97.62 103 VAL A N 1
ATOM 761 C CA . VAL A 1 103 ? 2.75 -25.391 5.441 1 97.62 103 VAL A CA 1
ATOM 762 C C . VAL A 1 103 ? 1.685 -26.469 5.578 1 97.62 103 VAL A C 1
ATOM 764 O O . VAL A 1 103 ? 1.194 -26.734 6.676 1 97.62 103 VAL A O 1
ATOM 767 N N . PHE A 1 104 ? 1.338 -27.109 4.469 1 97.25 104 PHE A N 1
ATOM 768 C CA . PHE A 1 104 ? 0.334 -28.172 4.508 1 97.25 104 PHE A CA 1
ATOM 769 C C . PHE A 1 104 ? 0.807 -29.328 5.371 1 97.25 104 PHE A C 1
ATOM 771 O O . PHE A 1 104 ? 0.025 -29.906 6.133 1 97.25 104 PHE A O 1
ATOM 778 N N . GLU A 1 105 ? 2.039 -29.688 5.191 1 95.38 105 GLU A N 1
ATOM 779 C CA . GLU A 1 105 ? 2.582 -30.781 5.988 1 95.38 105 GLU A CA 1
ATOM 780 C C . GLU A 1 105 ? 2.473 -30.484 7.484 1 95.38 105 GLU A C 1
ATOM 782 O O . GLU A 1 105 ? 2.143 -31.375 8.273 1 95.38 105 GLU A O 1
ATOM 787 N N . TRP A 1 106 ? 2.781 -29.281 7.852 1 95.75 106 TRP A N 1
ATOM 788 C CA . TRP A 1 106 ? 2.635 -28.891 9.25 1 95.75 106 TRP A CA 1
ATOM 789 C C . TRP A 1 106 ? 1.184 -29.031 9.703 1 95.75 106 TRP A C 1
ATOM 791 O O . TRP A 1 106 ? 0.907 -29.578 10.773 1 95.75 106 TRP A O 1
ATOM 801 N N . LEU A 1 107 ? 0.236 -28.547 8.898 1 97.38 107 LEU A N 1
ATOM 802 C CA . LEU A 1 107 ? -1.183 -28.641 9.227 1 97.38 107 LEU A CA 1
ATOM 803 C C . LEU A 1 107 ? -1.622 -30.094 9.352 1 97.38 107 LEU A C 1
ATOM 805 O O . LEU A 1 107 ? -2.328 -30.453 10.289 1 97.38 107 LEU A O 1
ATOM 809 N N . ASN A 1 108 ? -1.192 -30.891 8.406 1 96 108 ASN A N 1
ATOM 810 C CA . ASN A 1 108 ? -1.586 -32.281 8.367 1 96 108 ASN A CA 1
ATOM 811 C C . ASN A 1 108 ? -0.981 -33.062 9.531 1 96 108 ASN A C 1
ATOM 813 O O . ASN A 1 108 ? -1.579 -34.031 10.016 1 96 108 ASN A O 1
ATOM 817 N N . SER A 1 109 ? 0.194 -32.688 9.922 1 95 109 SER A N 1
ATOM 818 C CA . SER A 1 109 ? 0.818 -33.312 11.078 1 95 109 SER A CA 1
ATOM 819 C C . SER A 1 109 ? 0.136 -32.906 12.375 1 95 109 SER A C 1
ATOM 821 O O . SER A 1 109 ? 0.017 -33.688 13.312 1 95 109 SER A O 1
ATOM 823 N N . THR A 1 110 ? -0.301 -31.672 12.469 1 94.94 110 THR A N 1
ATOM 824 C CA . THR A 1 110 ? -0.953 -31.125 13.656 1 94.94 110 THR A CA 1
ATOM 825 C C . THR A 1 110 ? -2.375 -31.656 13.781 1 94.94 110 THR A C 1
ATOM 827 O O . THR A 1 110 ? -2.846 -31.922 14.891 1 94.94 110 THR A O 1
ATOM 830 N N . PHE A 1 111 ? -3.002 -31.844 12.625 1 96.62 111 PHE A N 1
ATOM 831 C CA . PHE A 1 111 ? -4.367 -32.344 12.578 1 96.62 111 PHE A CA 1
ATOM 832 C C . PHE A 1 111 ? -4.496 -33.469 11.555 1 96.62 111 PHE A C 1
ATOM 834 O O . PHE A 1 111 ? -5.133 -33.281 10.516 1 96.62 111 PHE A O 1
ATOM 841 N N . PRO A 1 112 ? -4.039 -34.656 11.922 1 96.06 112 PRO A N 1
ATOM 842 C CA . PRO A 1 112 ? -4.031 -35.719 10.938 1 96.06 112 PRO A CA 1
ATOM 843 C C . PRO A 1 112 ? -5.438 -36.188 10.57 1 96.06 112 PRO A C 1
ATOM 845 O O . PRO A 1 112 ? -6.301 -36.312 11.445 1 96.06 112 PRO A O 1
ATOM 848 N N . HIS A 1 113 ? -5.695 -36.344 9.359 1 96.38 113 HIS A N 1
ATOM 849 C CA . HIS A 1 113 ? -6.922 -36.906 8.781 1 96.38 113 HIS A CA 1
ATOM 850 C C . HIS A 1 113 ? -6.691 -37.375 7.352 1 96.38 113 HIS A C 1
ATOM 852 O O . HIS A 1 113 ? -6.074 -36.656 6.551 1 96.38 113 HIS A O 1
ATOM 858 N N . PRO A 1 114 ? -7.16 -38.531 6.953 1 94.56 114 PRO A N 1
ATOM 859 C CA . PRO A 1 114 ? -6.941 -39.031 5.602 1 94.56 114 PRO A CA 1
ATOM 860 C C . PRO A 1 114 ? -7.637 -38.188 4.531 1 94.56 114 PRO A C 1
ATOM 862 O O . PRO A 1 114 ? -7.262 -38.25 3.355 1 94.56 114 PRO A O 1
ATOM 865 N N . GLY A 1 115 ? -8.633 -37.406 4.973 1 95.62 115 GLY A N 1
ATOM 866 C CA . GLY A 1 115 ? -9.391 -36.594 4.035 1 95.62 115 GLY A CA 1
ATOM 867 C C . GLY A 1 115 ? -8.766 -35.219 3.785 1 95.62 115 GLY A C 1
ATOM 868 O O . GLY A 1 115 ? -9.258 -34.438 2.961 1 95.62 115 GLY A O 1
ATOM 869 N N . ASN A 1 116 ? -7.648 -34.906 4.48 1 96.62 116 ASN A N 1
ATOM 870 C CA . ASN A 1 116 ? -6.961 -33.656 4.207 1 96.62 116 ASN A CA 1
ATOM 871 C C . ASN A 1 116 ? -6.395 -33.625 2.793 1 96.62 116 ASN A C 1
ATOM 873 O O . ASN A 1 116 ? -5.828 -34.625 2.322 1 96.62 116 ASN A O 1
ATOM 877 N N . THR A 1 117 ? -6.621 -32.531 2.064 1 95 117 THR A N 1
ATOM 878 C CA . THR A 1 117 ? -6.176 -32.406 0.681 1 95 117 THR A CA 1
ATOM 879 C C . THR A 1 117 ? -5.398 -31.109 0.465 1 95 117 THR A C 1
ATOM 881 O O . THR A 1 117 ? -5.684 -30.094 1.105 1 95 117 THR A O 1
ATOM 884 N N . PHE A 1 118 ? -4.375 -31.266 -0.401 1 95.62 118 PHE A N 1
ATOM 885 C CA . PHE A 1 118 ? -3.605 -30.094 -0.824 1 95.62 118 PHE A CA 1
ATOM 886 C C . PHE A 1 118 ? -3.584 -29.984 -2.344 1 95.62 118 PHE A C 1
ATOM 888 O O . PHE A 1 118 ? -3.307 -30.969 -3.039 1 95.62 118 PHE A O 1
ATOM 895 N N . VAL A 1 119 ? -3.932 -28.766 -2.854 1 94.81 119 VAL A N 1
ATOM 896 C CA . VAL A 1 119 ? -3.848 -28.5 -4.285 1 94.81 119 VAL A CA 1
ATOM 897 C C . VAL A 1 119 ? -3.01 -27.234 -4.527 1 94.81 119 VAL A C 1
ATOM 899 O O . VAL A 1 119 ? -3.391 -26.141 -4.113 1 94.81 119 VAL A O 1
ATOM 902 N N . ASN A 1 120 ? -1.857 -27.375 -5.117 1 95.94 120 ASN A N 1
ATOM 903 C CA . ASN A 1 120 ? -1.05 -26.234 -5.539 1 95.94 120 ASN A CA 1
ATOM 904 C C . ASN A 1 120 ? -1.429 -25.766 -6.941 1 95.94 120 ASN A C 1
ATOM 906 O O . ASN A 1 120 ? -1.061 -26.391 -7.934 1 95.94 120 ASN A O 1
ATOM 910 N N . GLY A 1 121 ? -2.102 -24.578 -7.039 1 95.19 121 GLY A N 1
ATOM 911 C CA . GLY A 1 121 ? -2.607 -24.047 -8.297 1 95.19 121 GLY A CA 1
ATOM 912 C C . GLY A 1 121 ? -1.692 -23.016 -8.914 1 95.19 121 GLY A C 1
ATOM 913 O O . GLY A 1 121 ? -2.111 -22.25 -9.789 1 95.19 121 GLY A O 1
ATOM 914 N N . ALA A 1 122 ? -0.445 -22.953 -8.523 1 95.81 122 ALA A N 1
ATOM 915 C CA . ALA A 1 122 ? 0.477 -21.922 -8.984 1 95.81 122 ALA A CA 1
ATOM 916 C C . ALA A 1 122 ? 0.748 -22.062 -10.484 1 95.81 122 ALA A C 1
ATOM 918 O O . ALA A 1 122 ? 0.782 -23.172 -11.016 1 95.81 122 ALA A O 1
ATOM 919 N N . GLN A 1 123 ? 0.864 -20.984 -11.133 1 93.25 123 GLN A N 1
ATOM 920 C CA . GLN A 1 123 ? 1.205 -20.875 -12.547 1 93.25 123 GLN A CA 1
ATOM 921 C C . GLN A 1 123 ? 2.275 -19.812 -12.773 1 93.25 123 GLN A C 1
ATOM 923 O O . GLN A 1 123 ? 2.088 -18.656 -12.406 1 93.25 123 GLN A O 1
ATOM 928 N N . GLY A 1 124 ? 3.391 -20.219 -13.352 1 91.81 124 GLY A N 1
ATOM 929 C CA . GLY A 1 124 ? 4.477 -19.281 -13.594 1 91.81 124 GLY A CA 1
ATOM 930 C C . GLY A 1 124 ? 4.113 -18.203 -14.594 1 91.81 124 GLY A C 1
ATOM 931 O O . GLY A 1 124 ? 3.387 -18.469 -15.555 1 91.81 124 GLY A O 1
ATOM 932 N N . GLY A 1 125 ? 4.613 -16.953 -14.391 1 93.25 125 GLY A N 1
ATOM 933 C CA . GLY A 1 125 ? 4.566 -15.891 -15.383 1 93.25 125 GLY A CA 1
ATOM 934 C C . GLY A 1 125 ? 3.244 -15.148 -15.398 1 93.25 125 GLY A C 1
ATOM 935 O O . GLY A 1 125 ? 2.936 -14.445 -16.359 1 93.25 125 GLY A O 1
ATOM 936 N N . VAL A 1 126 ? 2.4 -15.391 -14.422 1 95.81 126 VAL A N 1
ATOM 937 C CA . VAL A 1 126 ? 1.131 -14.672 -14.352 1 95.81 126 VAL A CA 1
ATOM 938 C C . VAL A 1 126 ? 0.958 -14.062 -12.961 1 95.81 126 VAL A C 1
ATOM 940 O O . VAL A 1 126 ? 1.664 -14.438 -12.023 1 95.81 126 VAL A O 1
ATOM 943 N N . GLY A 1 127 ? 0.109 -13.039 -12.852 1 96.94 127 GLY A N 1
ATOM 944 C CA . GLY A 1 127 ? -0.137 -12.352 -11.594 1 96.94 127 GLY A CA 1
ATOM 945 C C . GLY A 1 127 ? -1.606 -12.289 -11.227 1 96.94 127 GLY A C 1
ATOM 946 O O . GLY A 1 127 ? -2.387 -13.156 -11.617 1 96.94 127 GLY A O 1
ATOM 947 N N . SER A 1 128 ? -1.945 -11.336 -10.438 1 97.62 128 SER A N 1
ATOM 948 C CA . SER A 1 128 ? -3.299 -11.195 -9.914 1 97.62 128 SER A CA 1
ATOM 949 C C . SER A 1 128 ? -4.309 -10.977 -11.039 1 97.62 128 SER A C 1
ATOM 951 O O . SER A 1 128 ? -5.461 -11.398 -10.938 1 97.62 128 SER A O 1
ATOM 953 N N . GLY A 1 129 ? -3.861 -10.328 -12.102 1 96.56 129 GLY A N 1
ATOM 954 C CA . GLY A 1 129 ? -4.766 -10.133 -13.219 1 96.56 129 GLY A CA 1
ATOM 955 C C . GLY A 1 129 ? -5.324 -11.43 -13.773 1 96.56 129 GLY A C 1
ATOM 956 O O . GLY A 1 129 ? -6.512 -11.523 -14.086 1 96.56 129 GLY A O 1
ATOM 957 N N . TYR A 1 130 ? -4.512 -12.422 -13.906 1 97.69 130 TYR A N 1
ATOM 958 C CA . TYR A 1 130 ? -4.922 -13.734 -14.383 1 97.69 130 TYR A CA 1
ATOM 959 C C . TYR A 1 130 ? -5.746 -14.461 -13.336 1 97.69 130 TYR A C 1
ATOM 961 O O . TYR A 1 130 ? -6.844 -14.945 -13.617 1 97.69 130 TYR A O 1
ATOM 969 N N . PHE A 1 131 ? -5.297 -14.453 -12.125 1 98.06 131 PHE A N 1
ATOM 970 C CA . PHE A 1 131 ? -5.926 -15.273 -11.094 1 98.06 131 PHE A CA 1
ATOM 971 C C . PHE A 1 131 ? -7.234 -14.656 -10.633 1 98.06 131 PHE A C 1
ATOM 973 O O . PHE A 1 131 ? -8.094 -15.344 -10.078 1 98.06 131 PHE A O 1
ATOM 980 N N . ALA A 1 132 ? -7.332 -13.352 -10.828 1 96.56 132 ALA A N 1
ATOM 981 C CA . ALA A 1 132 ? -8.609 -12.727 -10.516 1 96.56 132 ALA A CA 1
ATOM 982 C C . ALA A 1 132 ? -9.75 -13.406 -11.266 1 96.56 132 ALA A C 1
ATOM 984 O O . ALA A 1 132 ? -10.891 -13.43 -10.789 1 96.56 132 ALA A O 1
ATOM 985 N N . TRP A 1 133 ? -9.438 -13.992 -12.375 1 96.38 133 TRP A N 1
ATOM 986 C CA . TRP A 1 133 ? -10.445 -14.602 -13.242 1 96.38 133 TRP A CA 1
ATOM 987 C C . TRP A 1 133 ? -10.336 -16.125 -13.203 1 96.38 133 TRP A C 1
ATOM 989 O O . TRP A 1 133 ? -11.352 -16.828 -13.305 1 96.38 133 TRP A O 1
ATOM 999 N N . CYS A 1 134 ? -9.141 -16.609 -13.023 1 97.12 134 CYS A N 1
ATOM 1000 C CA . CYS A 1 134 ? -8.922 -18 -13.414 1 97.12 134 CYS A CA 1
ATOM 1001 C C . CYS A 1 134 ? -8.539 -18.859 -12.219 1 97.12 134 CYS A C 1
ATOM 1003 O O . CYS A 1 134 ? -8.156 -20.016 -12.375 1 97.12 134 CYS A O 1
ATOM 1005 N N . PHE A 1 135 ? -8.641 -18.297 -11 1 97.06 135 PHE A N 1
ATOM 1006 C CA . PHE A 1 135 ? -8.195 -19.062 -9.844 1 97.06 135 PHE A CA 1
ATOM 1007 C C . PHE A 1 135 ? -8.961 -20.375 -9.742 1 97.06 135 PHE A C 1
ATOM 1009 O O . PHE A 1 135 ? -8.398 -21.406 -9.344 1 97.06 135 PHE A O 1
ATOM 1016 N N . LYS A 1 136 ? -10.172 -20.438 -10.156 1 95 136 LYS A N 1
ATOM 1017 C CA . LYS A 1 136 ? -10.984 -21.656 -10.062 1 95 136 LYS A CA 1
ATOM 1018 C C . LYS A 1 136 ? -10.461 -22.75 -10.984 1 95 136 LYS A C 1
ATOM 1020 O O . LYS A 1 136 ? -10.727 -23.922 -10.766 1 95 136 LYS A O 1
ATOM 1025 N N . GLU A 1 137 ? -9.781 -22.328 -12 1 93.81 137 GLU A N 1
ATOM 1026 C CA . GLU A 1 137 ? -9.188 -23.281 -12.922 1 93.81 137 GLU A CA 1
ATOM 1027 C C . GLU A 1 137 ? -8.047 -24.062 -12.258 1 93.81 137 GLU A C 1
ATOM 1029 O O . GLU A 1 137 ? -7.621 -25.094 -12.766 1 93.81 137 GLU A O 1
ATOM 1034 N N . HIS A 1 138 ? -7.602 -23.562 -11.125 1 94 138 HIS A N 1
ATOM 1035 C CA . HIS A 1 138 ? -6.32 -24.047 -10.633 1 94 138 HIS A CA 1
ATOM 1036 C C . HIS A 1 138 ? -6.457 -24.625 -9.227 1 94 138 HIS A C 1
ATOM 1038 O O . HIS A 1 138 ? -5.59 -25.375 -8.773 1 94 138 HIS A O 1
ATOM 1044 N N . ILE A 1 139 ? -7.461 -24.266 -8.508 1 94.25 139 ILE A N 1
ATOM 1045 C CA . ILE A 1 139 ? -7.539 -24.719 -7.125 1 94.25 139 ILE A CA 1
ATOM 1046 C C . ILE A 1 139 ? -8.781 -25.578 -6.93 1 94.25 139 ILE A C 1
ATOM 1048 O O . ILE A 1 139 ? -9.617 -25.688 -7.828 1 94.25 139 ILE A O 1
ATOM 1052 N N . ALA A 1 140 ? -8.852 -26.25 -5.785 1 92.81 140 ALA A N 1
ATOM 1053 C CA . ALA A 1 140 ? -10.016 -27.062 -5.441 1 92.81 140 ALA A CA 1
ATOM 1054 C C . ALA A 1 140 ? -11.273 -26.203 -5.344 1 92.81 140 ALA A C 1
ATOM 1056 O O . ALA A 1 140 ? -11.203 -25.016 -5.012 1 92.81 140 ALA A O 1
ATOM 1057 N N . PRO A 1 141 ? -12.414 -26.766 -5.59 1 92.69 141 PRO A N 1
ATOM 1058 C CA . PRO A 1 141 ? -13.664 -26 -5.621 1 92.69 141 PRO A CA 1
ATOM 1059 C C . PRO A 1 141 ? -14.062 -25.469 -4.246 1 92.69 141 PRO A C 1
ATOM 1061 O O . PRO A 1 141 ? -14.742 -24.453 -4.148 1 92.69 141 PRO A O 1
ATOM 1064 N N . ALA A 1 142 ? -13.664 -26.188 -3.195 1 96.5 142 ALA A N 1
ATOM 1065 C CA . ALA A 1 142 ? -14.102 -25.781 -1.858 1 96.5 142 ALA A CA 1
ATOM 1066 C C . ALA A 1 142 ? -12.93 -25.797 -0.878 1 96.5 142 ALA A C 1
ATOM 1068 O O . ALA A 1 142 ? -12.938 -26.547 0.102 1 96.5 142 ALA A O 1
ATOM 1069 N N . PRO A 1 143 ? -12.047 -24.906 -1.038 1 98.12 143 PRO A N 1
ATOM 1070 C CA . PRO A 1 143 ? -10.93 -24.844 -0.101 1 98.12 143 PRO A CA 1
ATOM 1071 C C . PRO A 1 143 ? -11.312 -24.25 1.247 1 98.12 143 PRO A C 1
ATOM 1073 O O . PRO A 1 143 ? -12.266 -23.469 1.328 1 98.12 143 PRO A O 1
ATOM 1076 N N . ASP A 1 144 ? -10.555 -24.688 2.295 1 98.25 144 ASP A N 1
ATOM 1077 C CA . ASP A 1 144 ? -10.703 -24.078 3.619 1 98.25 144 ASP A CA 1
ATOM 1078 C C . ASP A 1 144 ? -9.656 -23 3.846 1 98.25 144 ASP A C 1
ATOM 1080 O O . ASP A 1 144 ? -9.867 -22.078 4.641 1 98.25 144 ASP A O 1
ATOM 1084 N N . LEU A 1 145 ? -8.531 -23.156 3.199 1 98.69 145 LEU A N 1
ATOM 1085 C CA . LEU A 1 145 ? -7.422 -22.203 3.254 1 98.69 145 LEU A CA 1
ATOM 1086 C C . LEU A 1 145 ? -6.805 -22.016 1.875 1 98.69 145 LEU A C 1
ATOM 1088 O O . LEU A 1 145 ? -6.527 -22.984 1.171 1 98.69 145 LEU A O 1
ATOM 1092 N N . VAL A 1 146 ? -6.68 -20.766 1.462 1 98.81 146 VAL A N 1
ATOM 1093 C CA . VAL A 1 146 ? -5.961 -20.438 0.238 1 98.81 146 VAL A CA 1
ATOM 1094 C C . VAL A 1 146 ? -4.727 -19.609 0.575 1 98.81 146 VAL A C 1
ATOM 1096 O O . VAL A 1 146 ? -4.84 -18.531 1.17 1 98.81 146 VAL A O 1
ATOM 1099 N N . LEU A 1 147 ? -3.541 -20.109 0.265 1 98.88 147 LEU A N 1
ATOM 1100 C CA . LEU A 1 147 ? -2.273 -19.391 0.387 1 98.88 147 LEU A CA 1
ATOM 1101 C C . LEU A 1 147 ? -1.947 -18.641 -0.898 1 98.88 147 LEU A C 1
ATOM 1103 O O . LEU A 1 147 ? -1.911 -19.234 -1.979 1 98.88 147 LEU A O 1
ATOM 1107 N N . ILE A 1 148 ? -1.742 -17.312 -0.782 1 98.75 148 ILE A N 1
ATOM 1108 C CA . ILE A 1 148 ? -1.497 -16.5 -1.971 1 98.75 148 ILE A CA 1
ATOM 1109 C C . ILE A 1 148 ? -0.082 -15.93 -1.925 1 98.75 148 ILE A C 1
ATOM 1111 O O . ILE A 1 148 ? 0.37 -15.453 -0.878 1 98.75 148 ILE A O 1
ATOM 1115 N N . GLU A 1 149 ? 0.667 -16 -2.992 1 97.75 149 GLU A N 1
ATOM 1116 C CA . GLU A 1 149 ? 1.982 -15.391 -3.168 1 97.75 149 GLU A CA 1
ATOM 1117 C C . GLU A 1 149 ? 2.145 -14.82 -4.574 1 97.75 149 GLU A C 1
ATOM 1119 O O . GLU A 1 149 ? 2.34 -15.57 -5.535 1 97.75 149 GLU A O 1
ATOM 1124 N N . LEU A 1 150 ? 2.008 -13.484 -4.723 1 97.06 150 LEU A N 1
ATOM 1125 C CA . LEU A 1 150 ? 2.07 -12.828 -6.023 1 97.06 150 LEU A CA 1
ATOM 1126 C C . LEU A 1 150 ? 2.871 -11.539 -5.949 1 97.06 150 LEU A C 1
ATOM 1128 O O . LEU A 1 150 ? 2.74 -10.664 -6.812 1 97.06 150 LEU A O 1
ATOM 1132 N N . GLY A 1 151 ? 3.658 -11.344 -4.977 1 90.88 151 GLY A N 1
ATOM 1133 C CA . GLY A 1 151 ? 4.312 -10.094 -4.637 1 90.88 151 GLY A CA 1
ATOM 1134 C C . GLY A 1 151 ? 5.227 -9.578 -5.734 1 90.88 151 GLY A C 1
ATOM 1135 O O . GLY A 1 151 ? 5.438 -8.375 -5.855 1 90.88 151 GLY A O 1
ATOM 1136 N N . ILE A 1 152 ? 5.801 -10.43 -6.578 1 91.5 152 ILE A N 1
ATOM 1137 C CA . ILE A 1 152 ? 6.734 -9.953 -7.59 1 91.5 152 ILE A CA 1
ATOM 1138 C C . ILE A 1 152 ? 6.199 -10.281 -8.984 1 91.5 152 ILE A C 1
ATOM 1140 O O . ILE A 1 152 ? 6.859 -10.016 -9.984 1 91.5 152 ILE A O 1
ATOM 1144 N N . ASN A 1 153 ? 5.016 -10.82 -9.047 1 93.25 153 ASN A N 1
ATOM 1145 C CA . ASN A 1 153 ? 4.43 -11.211 -10.328 1 93.25 153 ASN A CA 1
ATOM 1146 C C . ASN A 1 153 ? 3.541 -10.102 -10.891 1 93.25 153 ASN A C 1
ATOM 1148 O O . ASN A 1 153 ? 3.189 -10.125 -12.07 1 93.25 153 ASN A O 1
ATOM 1152 N N . ASP A 1 154 ? 3.146 -9.211 -10.094 1 94.5 154 ASP A N 1
ATOM 1153 C CA . ASP A 1 154 ? 2.385 -8.062 -10.562 1 94.5 154 ASP A CA 1
ATOM 1154 C C . ASP A 1 154 ? 3.309 -6.891 -10.898 1 94.5 154 ASP A C 1
ATOM 1156 O O . ASP A 1 154 ? 4.418 -6.797 -10.367 1 94.5 154 ASP A O 1
ATOM 1160 N N . LEU A 1 155 ? 2.832 -6.062 -11.836 1 92 155 LEU A N 1
ATOM 1161 C CA . LEU A 1 155 ? 3.561 -4.836 -12.156 1 92 155 LEU A CA 1
ATOM 1162 C C . LEU A 1 155 ? 3.326 -3.775 -11.086 1 92 155 LEU A C 1
ATOM 1164 O O . LEU A 1 155 ? 2.314 -3.812 -10.383 1 92 155 LEU A O 1
ATOM 1168 N N . LEU A 1 156 ? 4.309 -2.941 -10.953 1 92.94 156 LEU A N 1
ATOM 1169 C CA . LEU A 1 156 ? 4.117 -1.788 -10.078 1 92.94 156 LEU A CA 1
ATOM 1170 C C . LEU A 1 156 ? 3.271 -0.72 -10.766 1 92.94 156 LEU A C 1
ATOM 1172 O O . LEU A 1 156 ? 3.807 0.271 -11.273 1 92.94 156 LEU A O 1
ATOM 1176 N N . SER A 1 157 ? 2.021 -0.924 -10.781 1 93.75 157 SER A N 1
ATOM 1177 C CA . SER A 1 157 ? 1.016 -0.058 -11.391 1 93.75 157 SER A CA 1
ATOM 1178 C C . SER A 1 157 ? -0.272 -0.053 -10.57 1 93.75 157 SER A C 1
ATOM 1180 O O . SER A 1 157 ? -0.674 -1.085 -10.031 1 93.75 157 SER A O 1
ATOM 1182 N N . LEU A 1 158 ? -0.911 1.099 -10.57 1 94.62 158 LEU A N 1
ATOM 1183 C CA . LEU A 1 158 ? -2.094 1.235 -9.734 1 94.62 158 LEU A CA 1
ATOM 1184 C C . LEU A 1 158 ? -3.223 0.338 -10.227 1 94.62 158 LEU A C 1
ATOM 1186 O O . LEU A 1 158 ? -4.152 0.027 -9.477 1 94.62 158 LEU A O 1
ATOM 1190 N N . ASP A 1 159 ? -3.186 -0.066 -11.461 1 93.19 159 ASP A N 1
ATOM 1191 C CA . ASP A 1 159 ? -4.242 -0.917 -12 1 93.19 159 ASP A CA 1
ATOM 1192 C C . ASP A 1 159 ? -4.199 -2.309 -11.375 1 93.19 159 ASP A C 1
ATOM 1194 O O . ASP A 1 159 ? -5.125 -3.104 -11.555 1 93.19 159 ASP A O 1
ATOM 1198 N N . ILE A 1 160 ? -3.186 -2.559 -10.633 1 95.25 160 ILE A N 1
ATOM 1199 C CA . ILE A 1 160 ? -3.064 -3.859 -9.977 1 95.25 160 ILE A CA 1
ATOM 1200 C C . ILE A 1 160 ? -3.988 -3.918 -8.766 1 95.25 160 ILE A C 1
ATOM 1202 O O . ILE A 1 160 ? -4.434 -4.996 -8.367 1 95.25 160 ILE A O 1
ATOM 1206 N N . VAL A 1 161 ? -4.301 -2.793 -8.133 1 96.62 161 VAL A N 1
ATOM 1207 C CA . VAL A 1 161 ? -5.09 -2.764 -6.91 1 96.62 161 VAL A CA 1
ATOM 1208 C C . VAL A 1 161 ? -6.457 -3.395 -7.16 1 96.62 161 VAL A C 1
ATOM 1210 O O . VAL A 1 161 ? -6.836 -4.355 -6.484 1 96.62 161 VAL A O 1
ATOM 1213 N N . PRO A 1 162 ? -7.227 -2.977 -8.188 1 95.06 162 PRO A N 1
ATOM 1214 C CA . PRO A 1 162 ? -8.516 -3.625 -8.414 1 95.06 162 PRO A CA 1
ATOM 1215 C C . PRO A 1 162 ? -8.375 -5.082 -8.859 1 95.06 162 PRO A C 1
ATOM 1217 O O . PRO A 1 162 ? -9.242 -5.91 -8.555 1 95.06 162 PRO A O 1
ATOM 1220 N N . LYS A 1 163 ? -7.344 -5.422 -9.586 1 95.94 163 LYS A N 1
ATOM 1221 C CA . LYS A 1 163 ? -7.137 -6.809 -10.008 1 95.94 163 LYS A CA 1
ATOM 1222 C C . LYS A 1 163 ? -6.906 -7.715 -8.805 1 95.94 163 LYS A C 1
ATOM 1224 O O . LYS A 1 163 ? -7.527 -8.773 -8.688 1 95.94 163 LYS A O 1
ATOM 1229 N N . TYR A 1 164 ? -6.078 -7.281 -7.926 1 97.56 164 TYR A N 1
ATOM 1230 C CA . TYR A 1 164 ? -5.809 -8.062 -6.723 1 97.56 164 TYR A CA 1
ATOM 1231 C C . TYR A 1 164 ? -7.039 -8.133 -5.828 1 97.56 164 TYR A C 1
ATOM 1233 O O . TYR A 1 164 ? -7.316 -9.172 -5.223 1 97.56 164 TYR A O 1
ATOM 1241 N N . GLU A 1 165 ? -7.711 -7.012 -5.723 1 96.62 165 GLU A N 1
ATOM 1242 C CA . GLU A 1 165 ? -8.953 -7.016 -4.953 1 96.62 165 GLU A CA 1
ATOM 1243 C C . GLU A 1 165 ? -9.953 -8.023 -5.516 1 96.62 165 GLU A C 1
ATOM 1245 O O . GLU A 1 165 ? -10.617 -8.734 -4.762 1 96.62 165 GLU A O 1
ATOM 1250 N N . HIS A 1 166 ? -10.078 -8.031 -6.816 1 95.19 166 HIS A N 1
ATOM 1251 C CA . HIS A 1 166 ? -10.992 -8.969 -7.453 1 95.19 166 HIS A CA 1
ATOM 1252 C C . HIS A 1 166 ? -10.625 -10.406 -7.113 1 95.19 166 HIS A C 1
ATOM 1254 O O . HIS A 1 166 ? -11.508 -11.234 -6.855 1 95.19 166 HIS A O 1
ATOM 1260 N N . LEU A 1 167 ? -9.375 -10.711 -7.109 1 97.38 167 LEU A N 1
ATOM 1261 C CA . LEU A 1 167 ? -8.914 -12.047 -6.723 1 97.38 167 LEU A CA 1
ATOM 1262 C C . LEU A 1 167 ? -9.305 -12.359 -5.285 1 97.38 167 LEU A C 1
ATOM 1264 O O . LEU A 1 167 ? -9.984 -13.352 -5.023 1 97.38 167 LEU A O 1
ATOM 1268 N N . VAL A 1 168 ? -8.922 -11.477 -4.371 1 97.62 168 VAL A N 1
ATOM 1269 C CA . VAL A 1 168 ? -9.141 -11.695 -2.945 1 97.62 168 VAL A CA 1
ATOM 1270 C C . VAL A 1 168 ? -10.633 -11.828 -2.66 1 97.62 168 VAL A C 1
ATOM 1272 O O . VAL A 1 168 ? -11.07 -12.781 -2.01 1 97.62 168 VAL A O 1
ATOM 1275 N N . ARG A 1 169 ? -11.375 -10.93 -3.195 1 95.25 169 ARG A N 1
ATOM 1276 C CA . ARG A 1 169 ? -12.812 -10.938 -2.945 1 95.25 169 ARG A CA 1
ATOM 1277 C C . ARG A 1 169 ? -13.461 -12.195 -3.518 1 95.25 169 ARG A C 1
ATOM 1279 O O . ARG A 1 169 ? -14.281 -12.828 -2.854 1 95.25 169 ARG A O 1
ATOM 1286 N N . SER A 1 170 ? -13.125 -12.562 -4.742 1 94.88 170 SER A N 1
ATOM 1287 C CA . SER A 1 170 ? -13.711 -13.734 -5.387 1 94.88 170 SER A CA 1
ATOM 1288 C C . SER A 1 170 ? -13.422 -15 -4.598 1 94.88 170 SER A C 1
ATOM 1290 O O . SER A 1 170 ? -14.289 -15.867 -4.469 1 94.88 170 SER A O 1
ATOM 1292 N N . VAL A 1 171 ? -12.227 -15.109 -4.086 1 96.75 171 VAL A N 1
ATOM 1293 C CA . VAL A 1 171 ? -11.875 -16.281 -3.287 1 96.75 171 VAL A CA 1
ATOM 1294 C C . VAL A 1 171 ? -12.672 -16.281 -1.987 1 96.75 171 VAL A C 1
ATOM 1296 O O . VAL A 1 171 ? -13.234 -17.312 -1.598 1 96.75 171 VAL A O 1
ATOM 1299 N N . LEU A 1 172 ? -12.758 -15.133 -1.348 1 95.31 172 LEU A N 1
ATOM 1300 C CA . LEU A 1 172 ? -13.461 -15.023 -0.075 1 95.31 172 LEU A CA 1
ATOM 1301 C C . LEU A 1 172 ? -14.945 -15.336 -0.247 1 95.31 172 LEU A C 1
ATOM 1303 O O . LEU A 1 172 ? -15.602 -15.797 0.689 1 95.31 172 LEU A O 1
ATOM 1307 N N . GLU A 1 173 ? -15.461 -15.125 -1.43 1 91.81 173 GLU A N 1
ATOM 1308 C CA . GLU A 1 173 ? -16.891 -15.266 -1.672 1 91.81 173 GLU A CA 1
ATOM 1309 C C . GLU A 1 173 ? -17.25 -16.688 -2.086 1 91.81 173 GLU A C 1
ATOM 1311 O O . GLU A 1 173 ? -18.406 -17 -2.338 1 91.81 173 GLU A O 1
ATOM 1316 N N . LEU A 1 174 ? -16.266 -17.531 -2.191 1 93.25 174 LEU A N 1
ATOM 1317 C CA . LEU A 1 174 ? -16.594 -18.938 -2.428 1 93.25 174 LEU A CA 1
ATOM 1318 C C . LEU A 1 174 ? -17.531 -19.469 -1.353 1 93.25 174 LEU A C 1
ATOM 1320 O O . LEU A 1 174 ? -17.516 -19 -0.214 1 93.25 174 LEU A O 1
ATOM 1324 N N . ASP A 1 175 ? -18.266 -20.5 -1.693 1 90.94 175 ASP A N 1
ATOM 1325 C CA . ASP A 1 175 ? -19.25 -21.078 -0.78 1 90.94 175 ASP A CA 1
ATOM 1326 C C . ASP A 1 175 ? -18.578 -21.656 0.457 1 90.94 175 ASP A C 1
ATOM 1328 O O . ASP A 1 175 ? -19.141 -21.641 1.551 1 90.94 175 ASP A O 1
ATOM 1332 N N . SER A 1 176 ? -17.391 -22.141 0.274 1 94.75 176 SER A N 1
ATOM 1333 C CA . SER A 1 176 ? -16.672 -22.75 1.387 1 94.75 176 SER A CA 1
ATOM 1334 C C . SER A 1 176 ? -16.172 -21.672 2.361 1 94.75 176 SER A C 1
ATOM 1336 O O . SER A 1 176 ? -15.727 -22 3.465 1 94.75 176 SER A O 1
ATOM 1338 N N . ALA A 1 177 ? -16.141 -20.375 1.96 1 93.56 177 ALA A N 1
ATOM 1339 C CA . ALA A 1 177 ? -15.719 -19.234 2.781 1 93.56 177 ALA A CA 1
ATOM 1340 C C . ALA A 1 177 ? -14.312 -19.453 3.336 1 93.56 177 ALA A C 1
ATOM 1342 O O . ALA A 1 177 ? -14.094 -19.344 4.543 1 93.56 177 ALA A O 1
ATOM 1343 N N . PRO A 1 178 ? -13.398 -19.641 2.457 1 97.31 178 PRO A N 1
ATOM 1344 C CA . PRO A 1 178 ? -12.047 -20.016 2.9 1 97.31 178 PRO A CA 1
ATOM 1345 C C . PRO A 1 178 ? -11.336 -18.875 3.619 1 97.31 178 PRO A C 1
ATOM 1347 O O . PRO A 1 178 ? -11.68 -17.703 3.432 1 97.31 178 PRO A O 1
ATOM 1350 N N . ALA A 1 179 ? -10.344 -19.25 4.516 1 97.5 179 ALA A N 1
ATOM 1351 C CA . ALA A 1 179 ? -9.32 -18.312 4.953 1 97.5 179 ALA A CA 1
ATOM 1352 C C . ALA A 1 179 ? -8.297 -18.047 3.848 1 97.5 179 ALA A C 1
ATOM 1354 O O . ALA A 1 179 ? -8.117 -18.891 2.959 1 97.5 179 ALA A O 1
ATOM 1355 N N . ILE A 1 180 ? -7.797 -16.844 3.883 1 98.56 180 ILE A N 1
ATOM 1356 C CA . ILE A 1 180 ? -6.68 -16.516 3.01 1 98.56 180 ILE A CA 1
ATOM 1357 C C . ILE A 1 180 ? -5.484 -16.078 3.852 1 98.56 180 ILE A C 1
ATOM 1359 O O . ILE A 1 180 ? -5.641 -15.336 4.828 1 98.56 180 ILE A O 1
ATOM 1363 N N . ILE A 1 181 ? -4.293 -16.547 3.592 1 98.75 181 ILE A N 1
ATOM 1364 C CA . ILE A 1 181 ? -3.035 -16.016 4.098 1 98.75 181 ILE A CA 1
ATOM 1365 C C . ILE A 1 181 ? -2.15 -15.586 2.928 1 98.75 181 ILE A C 1
ATOM 1367 O O . ILE A 1 181 ? -1.88 -16.375 2.025 1 98.75 181 ILE A O 1
ATOM 1371 N N . ASN A 1 182 ? -1.761 -14.328 2.945 1 98.5 182 ASN A N 1
ATOM 1372 C CA . ASN A 1 182 ? -0.902 -13.781 1.897 1 98.5 182 ASN A CA 1
ATOM 1373 C C . ASN A 1 182 ? 0.564 -13.781 2.322 1 98.5 182 ASN A C 1
ATOM 1375 O O . ASN A 1 182 ? 0.885 -13.422 3.455 1 98.5 182 ASN A O 1
ATOM 1379 N N . LEU A 1 183 ? 1.42 -14.266 1.475 1 97.5 183 LEU A N 1
ATOM 1380 C CA . LEU A 1 183 ? 2.865 -14.203 1.67 1 97.5 183 LEU A CA 1
ATOM 1381 C C . LEU A 1 183 ? 3.523 -13.367 0.573 1 97.5 183 LEU A C 1
ATOM 1383 O O . LEU A 1 183 ? 3.18 -13.508 -0.604 1 97.5 183 LEU A O 1
ATOM 1387 N N . GLU A 1 184 ? 4.398 -12.516 1.022 1 95.25 184 GLU A N 1
ATOM 1388 C CA . GLU A 1 184 ? 5.105 -11.664 0.07 1 95.25 184 GLU A CA 1
ATOM 1389 C C . GLU A 1 184 ? 6.59 -12.008 0.014 1 95.25 184 GLU A C 1
ATOM 1391 O O . GLU A 1 184 ? 7.266 -12.047 1.046 1 95.25 184 GLU A O 1
ATOM 1396 N N . THR A 1 185 ? 7.055 -12.289 -1.163 1 95.19 185 THR A N 1
ATOM 1397 C CA . THR A 1 185 ? 8.484 -12.352 -1.434 1 95.19 185 THR A CA 1
ATOM 1398 C C . THR A 1 185 ? 8.977 -11.039 -2.045 1 95.19 185 THR A C 1
ATOM 1400 O O . THR A 1 185 ? 8.242 -10.047 -2.064 1 95.19 185 THR A O 1
ATOM 1403 N N . PHE A 1 186 ? 10.281 -10.984 -2.369 1 94.25 186 PHE A N 1
ATOM 1404 C CA . PHE A 1 186 ? 10.836 -9.766 -2.936 1 94.25 186 PHE A CA 1
ATOM 1405 C C . PHE A 1 186 ? 12 -10.086 -3.869 1 94.25 186 PHE A C 1
ATOM 1407 O O . PHE A 1 186 ? 12.406 -11.242 -3.986 1 94.25 186 PHE A O 1
ATOM 1414 N N . THR A 1 187 ? 12.414 -9.117 -4.613 1 94.88 187 THR A N 1
ATOM 1415 C CA . THR A 1 187 ? 13.578 -9.227 -5.492 1 94.88 187 THR A CA 1
ATOM 1416 C C . THR A 1 187 ? 14.43 -7.969 -5.422 1 94.88 187 THR A C 1
ATOM 1418 O O . THR A 1 187 ? 13.922 -6.887 -5.113 1 94.88 187 THR A O 1
ATOM 1421 N N . THR A 1 188 ? 15.688 -8.109 -5.609 1 93.81 188 THR A N 1
ATOM 1422 C CA . THR A 1 188 ? 16.594 -6.973 -5.656 1 93.81 188 THR A CA 1
ATOM 1423 C C . THR A 1 188 ? 16.891 -6.57 -7.098 1 93.81 188 THR A C 1
ATOM 1425 O O . THR A 1 188 ? 17.766 -5.738 -7.355 1 93.81 188 THR A O 1
ATOM 1428 N N . LEU A 1 189 ? 16.172 -7.156 -8.008 1 90.94 189 LEU A N 1
ATOM 1429 C CA . LEU A 1 189 ? 16.453 -6.984 -9.43 1 90.94 189 LEU A CA 1
ATOM 1430 C C . LEU A 1 189 ? 15.734 -5.754 -9.984 1 90.94 189 LEU A C 1
ATOM 1432 O O . LEU A 1 189 ? 16.188 -5.152 -10.953 1 90.94 189 LEU A O 1
ATOM 1436 N N . PHE A 1 190 ? 14.641 -5.391 -9.398 1 87.12 190 PHE A N 1
ATOM 1437 C CA . PHE A 1 190 ? 13.781 -4.367 -9.977 1 87.12 190 PHE A CA 1
ATOM 1438 C C . PHE A 1 190 ? 14.375 -2.98 -9.773 1 87.12 190 PHE A C 1
ATOM 1440 O O . PHE A 1 190 ? 15.344 -2.816 -9.031 1 87.12 190 PHE A O 1
ATOM 1447 N N . PRO A 1 191 ? 13.812 -2.025 -10.523 1 87.06 191 PRO A N 1
ATOM 1448 C CA . PRO A 1 191 ? 14.359 -0.67 -10.445 1 87.06 191 PRO A CA 1
ATOM 1449 C C . PRO A 1 191 ? 14.336 -0.101 -9.031 1 87.06 191 PRO A C 1
ATOM 1451 O O . PRO A 1 191 ? 15.078 0.836 -8.719 1 87.06 191 PRO A O 1
ATOM 1454 N N . SER A 1 192 ? 13.5 -0.583 -8.234 1 91.56 192 SER A N 1
ATOM 1455 C CA . SER A 1 192 ? 13.414 -0.23 -6.82 1 91.56 192 SER A CA 1
ATOM 1456 C C . SER A 1 192 ? 13.102 -1.452 -5.961 1 91.56 192 SER A C 1
ATOM 1458 O O . SER A 1 192 ? 12.758 -2.514 -6.484 1 91.56 192 SER A O 1
ATOM 1460 N N . LEU A 1 193 ? 13.273 -1.296 -4.684 1 92.62 193 LEU A N 1
ATOM 1461 C CA . LEU A 1 193 ? 12.984 -2.389 -3.764 1 92.62 193 LEU A CA 1
ATOM 1462 C C . LEU A 1 193 ? 11.492 -2.494 -3.496 1 92.62 193 LEU A C 1
ATOM 1464 O O . LEU A 1 193 ? 11.016 -3.508 -2.977 1 92.62 193 LEU A O 1
ATOM 1468 N N . VAL A 1 194 ? 10.805 -1.414 -3.863 1 92.31 194 VAL A N 1
ATOM 1469 C CA . VAL A 1 194 ? 9.344 -1.493 -3.787 1 92.31 194 VAL A CA 1
ATOM 1470 C C . VAL A 1 194 ? 8.812 -2.363 -4.922 1 92.31 194 VAL A C 1
ATOM 1472 O O . VAL A 1 194 ? 9.289 -2.271 -6.059 1 92.31 194 VAL A O 1
ATOM 1475 N N . SER A 1 195 ? 7.941 -3.279 -4.566 1 90.19 195 SER A N 1
ATOM 1476 C CA . SER A 1 195 ? 7.301 -4.156 -5.543 1 90.19 195 SER A CA 1
ATOM 1477 C C . SER A 1 195 ? 5.781 -4.035 -5.48 1 90.19 195 SER A C 1
ATOM 1479 O O . SER A 1 195 ? 5.25 -3.184 -4.766 1 90.19 195 SER A O 1
ATOM 1481 N N . SER A 1 196 ? 5.148 -4.828 -6.281 1 91.38 196 SER A N 1
ATOM 1482 C CA . SER A 1 196 ? 3.691 -4.789 -6.355 1 91.38 196 SER A CA 1
ATOM 1483 C C . SER A 1 196 ? 3.061 -5.18 -5.023 1 91.38 196 SER A C 1
ATOM 1485 O O . SER A 1 196 ? 1.887 -4.887 -4.781 1 91.38 196 SER A O 1
ATOM 1487 N N . SER A 1 197 ? 3.844 -5.836 -4.18 1 90.19 197 SER A N 1
ATOM 1488 C CA . SER A 1 197 ? 3.348 -6.172 -2.85 1 90.19 197 SER A CA 1
ATOM 1489 C C . SER A 1 197 ? 2.852 -4.934 -2.113 1 90.19 197 SER A C 1
ATOM 1491 O O . SER A 1 197 ? 1.919 -5.012 -1.31 1 90.19 197 SER A O 1
ATOM 1493 N N . ALA A 1 198 ? 3.438 -3.812 -2.42 1 92.06 198 ALA A N 1
ATOM 1494 C CA . ALA A 1 198 ? 3.029 -2.551 -1.809 1 92.06 198 ALA A CA 1
ATOM 1495 C C . ALA A 1 198 ? 1.588 -2.205 -2.174 1 92.06 198 ALA A C 1
ATOM 1497 O O . ALA A 1 198 ? 0.873 -1.585 -1.384 1 92.06 198 ALA A O 1
ATOM 1498 N N . LEU A 1 199 ? 1.18 -2.674 -3.279 1 95.56 199 LEU A N 1
ATOM 1499 C CA . LEU A 1 199 ? -0.149 -2.34 -3.783 1 95.56 199 LEU A CA 1
ATOM 1500 C C . LEU A 1 199 ? -1.175 -3.377 -3.338 1 95.56 199 LEU A C 1
ATOM 1502 O O . LEU A 1 199 ? -2.381 -3.17 -3.494 1 95.56 199 LEU A O 1
ATOM 1506 N N . HIS A 1 200 ? -0.716 -4.453 -2.715 1 96.94 200 HIS A N 1
ATOM 1507 C CA . HIS A 1 200 ? -1.588 -5.488 -2.17 1 96.94 200 HIS A CA 1
ATOM 1508 C C . HIS A 1 200 ? -2.031 -5.148 -0.752 1 96.94 200 HIS A C 1
ATOM 1510 O O . HIS A 1 200 ? -3.098 -5.578 -0.31 1 96.94 200 HIS A O 1
ATOM 1516 N N . ALA A 1 201 ? -1.284 -4.359 -0.1 1 94.62 201 ALA A N 1
ATOM 1517 C CA . ALA A 1 201 ? -1.353 -4.223 1.353 1 94.62 201 ALA A CA 1
ATOM 1518 C C . ALA A 1 201 ? -2.715 -3.693 1.79 1 94.62 201 ALA A C 1
ATOM 1520 O O . ALA A 1 201 ? -3.326 -4.227 2.719 1 94.62 201 ALA A O 1
ATOM 1521 N N . ASP A 1 202 ? -3.18 -2.65 1.169 1 95.25 202 ASP A N 1
ATOM 1522 C CA . ASP A 1 202 ? -4.43 -2.043 1.62 1 95.25 202 ASP A CA 1
ATOM 1523 C C . ASP A 1 202 ? -5.621 -2.945 1.309 1 95.25 202 ASP A C 1
ATOM 1525 O O . ASP A 1 202 ? -6.605 -2.959 2.051 1 95.25 202 ASP A O 1
ATOM 1529 N N . VAL A 1 203 ? -5.574 -3.686 0.184 1 96.38 203 VAL A N 1
ATOM 1530 C CA . VAL A 1 203 ? -6.609 -4.668 -0.127 1 96.38 203 VAL A CA 1
ATOM 1531 C C . VAL A 1 203 ? -6.664 -5.727 0.974 1 96.38 203 VAL A C 1
ATOM 1533 O O . VAL A 1 203 ? -7.742 -6.059 1.468 1 96.38 203 VAL A O 1
ATOM 1536 N N . LEU A 1 204 ? -5.512 -6.191 1.356 1 96.62 204 LEU A N 1
ATOM 1537 C CA . LEU A 1 204 ? -5.434 -7.246 2.363 1 96.62 204 LEU A CA 1
ATOM 1538 C C . LEU A 1 204 ? -5.98 -6.762 3.701 1 96.62 204 LEU A C 1
ATOM 1540 O O . LEU A 1 204 ? -6.719 -7.484 4.375 1 96.62 204 LEU A O 1
ATOM 1544 N N . ALA A 1 205 ? -5.672 -5.543 4.07 1 93.81 205 ALA A N 1
ATOM 1545 C CA . ALA A 1 205 ? -6.199 -4.973 5.309 1 93.81 205 ALA A CA 1
ATOM 1546 C C . ALA A 1 205 ? -7.715 -4.801 5.23 1 93.81 205 ALA A C 1
ATOM 1548 O O . ALA A 1 205 ? -8.438 -5.164 6.164 1 93.81 205 ALA A O 1
ATOM 1549 N N . TYR A 1 206 ? -8.219 -4.309 4.133 1 93.69 206 TYR A N 1
ATOM 1550 C CA . TYR A 1 206 ? -9.641 -4.039 3.938 1 93.69 206 TYR A CA 1
ATOM 1551 C C . TYR A 1 206 ? -10.453 -5.324 4.043 1 93.69 206 TYR A C 1
ATOM 1553 O O . TYR A 1 206 ? -11.562 -5.32 4.578 1 93.69 206 TYR A O 1
ATOM 1561 N N . TYR A 1 207 ? -9.914 -6.422 3.629 1 94.88 207 TYR A N 1
ATOM 1562 C CA . TYR A 1 207 ? -10.641 -7.691 3.604 1 94.88 207 TYR A CA 1
ATOM 1563 C C . TYR A 1 207 ? -10.219 -8.578 4.766 1 94.88 207 TYR A C 1
ATOM 1565 O O . TYR A 1 207 ? -10.555 -9.766 4.801 1 94.88 207 TYR A O 1
ATOM 1573 N N . ASP A 1 208 ? -9.414 -8.078 5.688 1 93.62 208 ASP A N 1
ATOM 1574 C CA . ASP A 1 208 ? -9.016 -8.773 6.906 1 93.62 208 ASP A CA 1
ATOM 1575 C C . ASP A 1 208 ? -8.211 -10.031 6.578 1 93.62 208 ASP A C 1
ATOM 1577 O O . ASP A 1 208 ? -8.5 -11.117 7.098 1 93.62 208 ASP A O 1
ATOM 1581 N N . VAL A 1 209 ? -7.246 -9.875 5.672 1 96.75 209 VAL A N 1
ATOM 1582 C CA . VAL A 1 209 ? -6.395 -10.984 5.254 1 96.75 209 VAL A CA 1
ATOM 1583 C C . VAL A 1 209 ? -4.984 -10.789 5.812 1 96.75 209 VAL A C 1
ATOM 1585 O O . VAL A 1 209 ? -4.332 -9.781 5.531 1 96.75 209 VAL A O 1
ATOM 1588 N N . PRO A 1 210 ? -4.496 -11.781 6.617 1 97.19 210 PRO A N 1
ATOM 1589 C CA . PRO A 1 210 ? -3.121 -11.641 7.105 1 97.19 210 PRO A CA 1
ATOM 1590 C C . PRO A 1 210 ? -2.092 -11.656 5.977 1 97.19 210 PRO A C 1
ATOM 1592 O O . PRO A 1 210 ? -2.27 -12.359 4.98 1 97.19 210 PRO A O 1
ATOM 1595 N N . SER A 1 211 ? -1.064 -10.867 6.184 1 97.31 211 SER A N 1
ATOM 1596 C CA . SER A 1 211 ? 0.007 -10.75 5.199 1 97.31 211 SER A CA 1
ATOM 1597 C C . SER A 1 211 ? 1.377 -10.789 5.867 1 97.31 211 SER A C 1
ATOM 1599 O O . SER A 1 211 ? 1.627 -10.047 6.824 1 97.31 211 SER A O 1
ATOM 1601 N N . LEU A 1 212 ? 2.248 -11.656 5.395 1 96.94 212 LEU A N 1
ATOM 1602 C CA . LEU A 1 212 ? 3.609 -11.844 5.883 1 96.94 212 LEU A CA 1
ATOM 1603 C C . LEU A 1 212 ? 4.625 -11.609 4.77 1 96.94 212 LEU A C 1
ATOM 1605 O O . LEU A 1 212 ? 4.32 -11.82 3.594 1 96.94 212 LEU A O 1
ATOM 1609 N N . SER A 1 213 ? 5.816 -11.156 5.176 1 96 213 SER A N 1
ATOM 1610 C CA . SER A 1 213 ? 6.836 -10.859 4.176 1 96 213 SER A CA 1
ATOM 1611 C C . SER A 1 213 ? 8.211 -11.32 4.637 1 96 213 SER A C 1
ATOM 1613 O O . SER A 1 213 ? 8.602 -11.094 5.785 1 96 213 SER A O 1
ATOM 1615 N N . ILE A 1 214 ? 8.961 -11.914 3.744 1 95.25 214 ILE A N 1
ATOM 1616 C CA . ILE A 1 214 ? 10.32 -12.32 4.105 1 95.25 214 ILE A CA 1
ATOM 1617 C C . ILE A 1 214 ? 11.289 -11.164 3.855 1 95.25 214 ILE A C 1
ATOM 1619 O O . ILE A 1 214 ? 12.438 -11.203 4.305 1 95.25 214 ILE A O 1
ATOM 1623 N N . ARG A 1 215 ? 10.859 -10.133 3.131 1 93.19 215 ARG A N 1
ATOM 1624 C CA . ARG A 1 215 ? 11.727 -9.023 2.752 1 93.19 215 ARG A CA 1
ATOM 1625 C C . ARG A 1 215 ? 12.375 -8.391 3.98 1 93.19 215 ARG A C 1
ATOM 1627 O O . ARG A 1 215 ? 13.594 -8.219 4.031 1 93.19 215 ARG A O 1
ATOM 1634 N N . ASP A 1 216 ? 11.555 -8.102 4.977 1 85 216 ASP A N 1
ATOM 1635 C CA . ASP A 1 216 ? 12.023 -7.25 6.07 1 85 216 ASP A CA 1
ATOM 1636 C C . ASP A 1 216 ? 12.859 -8.047 7.066 1 85 216 ASP A C 1
ATOM 1638 O O . ASP A 1 216 ? 13.539 -7.473 7.918 1 85 216 ASP A O 1
ATOM 1642 N N . ILE A 1 217 ? 12.836 -9.352 6.875 1 88.75 217 ILE A N 1
ATOM 1643 C CA . ILE A 1 217 ? 13.742 -10.195 7.637 1 88.75 217 ILE A CA 1
ATOM 1644 C C . ILE A 1 217 ? 15.078 -10.305 6.906 1 88.75 217 ILE A C 1
ATOM 1646 O O . ILE A 1 217 ? 16.141 -10.258 7.535 1 88.75 217 ILE A O 1
ATOM 1650 N N . LEU A 1 218 ? 15.047 -10.398 5.645 1 92.75 218 LEU A N 1
ATOM 1651 C CA . LEU A 1 218 ? 16.234 -10.758 4.871 1 92.75 218 LEU A CA 1
ATOM 1652 C C . LEU A 1 218 ? 17 -9.508 4.457 1 92.75 218 LEU A C 1
ATOM 1654 O O . LEU A 1 218 ? 18.234 -9.547 4.344 1 92.75 218 LEU A O 1
ATOM 1658 N N . LEU A 1 219 ? 16.359 -8.445 4.195 1 89.94 219 LEU A N 1
ATOM 1659 C CA . LEU A 1 219 ? 17 -7.281 3.584 1 89.94 219 LEU A CA 1
ATOM 1660 C C . LEU A 1 219 ? 18.109 -6.73 4.477 1 89.94 219 LEU A C 1
ATOM 1662 O O . LEU A 1 219 ? 19.188 -6.391 3.994 1 89.94 219 LEU A O 1
ATOM 1666 N N . PRO A 1 220 ? 17.844 -6.625 5.836 1 84.69 220 PRO A N 1
ATOM 1667 C CA . PRO A 1 220 ? 18.953 -6.152 6.664 1 84.69 220 PRO A CA 1
ATOM 1668 C C . PRO A 1 220 ? 20.188 -7.023 6.535 1 84.69 220 PRO A C 1
ATOM 1670 O O . PRO A 1 220 ? 21.312 -6.512 6.547 1 84.69 220 PRO A O 1
ATOM 1673 N N . ARG A 1 221 ? 20.016 -8.289 6.371 1 88.44 221 ARG A N 1
ATOM 1674 C CA . ARG A 1 221 ? 21.141 -9.219 6.215 1 88.44 221 ARG A CA 1
ATOM 1675 C C . ARG A 1 221 ? 21.781 -9.078 4.84 1 88.44 221 ARG A C 1
ATOM 1677 O O . ARG A 1 221 ? 23 -9.094 4.719 1 88.44 221 ARG A O 1
ATOM 1684 N N . ILE A 1 222 ? 20.984 -8.961 3.889 1 91.81 222 ILE A N 1
ATOM 1685 C CA . ILE A 1 222 ? 21.453 -8.852 2.514 1 91.81 222 ILE A CA 1
ATOM 1686 C C . ILE A 1 222 ? 22.234 -7.551 2.348 1 91.81 222 ILE A C 1
ATOM 1688 O O . ILE A 1 222 ? 23.297 -7.535 1.712 1 91.81 222 ILE A O 1
ATOM 1692 N N . LEU A 1 223 ? 21.75 -6.469 2.91 1 85.69 223 LEU A N 1
ATOM 1693 C CA . LEU A 1 223 ? 22.422 -5.18 2.816 1 85.69 223 LEU A CA 1
ATOM 1694 C C . LEU A 1 223 ? 23.781 -5.227 3.531 1 85.69 223 LEU A C 1
ATOM 1696 O O . LEU A 1 223 ? 24.75 -4.609 3.082 1 85.69 223 LEU A O 1
ATOM 1700 N N . ALA A 1 224 ? 23.859 -5.973 4.582 1 83.94 224 ALA A N 1
ATOM 1701 C CA . ALA A 1 224 ? 25.078 -6.078 5.363 1 83.94 224 ALA A CA 1
ATOM 1702 C C . ALA A 1 224 ? 26.109 -6.949 4.648 1 83.94 224 ALA A C 1
ATOM 1704 O O . ALA A 1 224 ? 27.312 -6.691 4.73 1 83.94 224 ALA A O 1
ATOM 1705 N N . ASP A 1 225 ? 25.625 -8.023 3.984 1 90.19 225 ASP A N 1
ATOM 1706 C CA . ASP A 1 225 ? 26.516 -8.969 3.322 1 90.19 225 ASP A CA 1
ATOM 1707 C C . ASP A 1 225 ? 25.844 -9.602 2.105 1 90.19 225 ASP A C 1
ATOM 1709 O O . ASP A 1 225 ? 25.547 -10.797 2.109 1 90.19 225 ASP A O 1
ATOM 1713 N N . PRO A 1 226 ? 25.812 -8.781 1.061 1 92 226 PRO A N 1
ATOM 1714 C CA . PRO A 1 226 ? 25.078 -9.273 -0.108 1 92 226 PRO A CA 1
ATOM 1715 C C . PRO A 1 226 ? 25.75 -10.484 -0.751 1 92 226 PRO A C 1
ATOM 1717 O O . PRO A 1 226 ? 25.062 -11.391 -1.235 1 92 226 PRO A O 1
ATOM 1720 N N . HIS A 1 227 ? 27.062 -10.641 -0.724 1 93.38 227 HIS A N 1
ATOM 1721 C CA . HIS A 1 227 ? 27.797 -11.695 -1.42 1 93.38 227 HIS A CA 1
ATOM 1722 C C . HIS A 1 227 ? 27.562 -13.055 -0.78 1 93.38 227 HIS A C 1
ATOM 1724 O O . HIS A 1 227 ? 27.578 -14.078 -1.464 1 93.38 227 HIS A O 1
ATOM 1730 N N . THR A 1 228 ? 27.25 -13.016 0.511 1 93.19 228 THR A N 1
ATOM 1731 C CA . THR A 1 228 ? 26.953 -14.258 1.209 1 93.19 228 THR A CA 1
ATOM 1732 C C . THR A 1 228 ? 25.453 -14.531 1.244 1 93.19 228 THR A C 1
ATOM 1734 O O . THR A 1 228 ? 25.031 -15.68 1.093 1 93.19 228 THR A O 1
ATOM 1737 N N . GLN A 1 229 ? 24.688 -13.5 1.41 1 94.88 229 GLN A N 1
ATOM 1738 C CA . GLN A 1 229 ? 23.281 -13.664 1.726 1 94.88 229 GLN A CA 1
ATOM 1739 C C . GLN A 1 229 ? 22.453 -13.914 0.463 1 94.88 229 GLN A C 1
ATOM 1741 O O . GLN A 1 229 ? 21.516 -14.695 0.479 1 94.88 229 GLN A O 1
ATOM 1746 N N . LEU A 1 230 ? 22.781 -13.305 -0.636 1 96.5 230 LEU A N 1
ATOM 1747 C CA . LEU A 1 230 ? 21.969 -13.445 -1.833 1 96.5 230 LEU A CA 1
ATOM 1748 C C . LEU A 1 230 ? 22.016 -14.883 -2.357 1 96.5 230 LEU A C 1
ATOM 1750 O O . LEU A 1 230 ? 20.984 -15.484 -2.625 1 96.5 230 LEU A O 1
ATOM 1754 N N . PRO A 1 231 ? 23.219 -15.547 -2.42 1 95.56 231 PRO A N 1
ATOM 1755 C CA . PRO A 1 231 ? 23.234 -16.938 -2.873 1 95.56 231 PRO A CA 1
ATOM 1756 C C . PRO A 1 231 ? 22.562 -17.891 -1.883 1 95.56 231 PRO A C 1
ATOM 1758 O O . PRO A 1 231 ? 22.188 -19 -2.252 1 95.56 231 PRO A O 1
ATOM 1761 N N . ARG A 1 232 ? 22.438 -17.438 -0.658 1 94.12 232 ARG A N 1
ATOM 1762 C CA . ARG A 1 232 ? 21.828 -18.266 0.383 1 94.12 232 ARG A CA 1
ATOM 1763 C C . ARG A 1 232 ? 20.312 -18.281 0.27 1 94.12 232 ARG A C 1
ATOM 1765 O O . ARG A 1 232 ? 19.672 -19.328 0.444 1 94.12 232 ARG A O 1
ATOM 1772 N N . TRP A 1 233 ? 19.766 -17.188 -0.046 1 96.56 233 TRP A N 1
ATOM 1773 C CA . TRP A 1 233 ? 18.328 -17.016 0.095 1 96.56 233 TRP A CA 1
ATOM 1774 C C . TRP A 1 233 ? 17.641 -17 -1.269 1 96.56 233 TRP A C 1
ATOM 1776 O O . TRP A 1 233 ? 16.406 -17.094 -1.356 1 96.56 233 TRP A O 1
ATOM 1786 N N . PHE A 1 234 ? 18.453 -16.953 -2.354 1 97.5 234 PHE A N 1
ATOM 1787 C CA . PHE A 1 234 ? 17.922 -17 -3.711 1 97.5 234 PHE A CA 1
ATOM 1788 C C . PHE A 1 234 ? 18.484 -18.188 -4.477 1 97.5 234 PHE A C 1
ATOM 1790 O O . PHE A 1 234 ? 19.484 -18.781 -4.059 1 97.5 234 PHE A O 1
ATOM 1797 N N . ARG A 1 235 ? 17.812 -18.5 -5.562 1 96.56 235 ARG A N 1
ATOM 1798 C CA . ARG A 1 235 ? 18.078 -19.703 -6.328 1 96.56 235 ARG A CA 1
ATOM 1799 C C . ARG A 1 235 ? 19.453 -19.641 -6.992 1 96.56 235 ARG A C 1
ATOM 1801 O O . ARG A 1 235 ? 19.797 -18.641 -7.617 1 96.56 235 ARG A O 1
ATOM 1808 N N . THR A 1 236 ? 20.172 -20.656 -6.73 1 95.25 236 THR A N 1
ATOM 1809 C CA . THR A 1 236 ? 21.438 -20.922 -7.43 1 95.25 236 THR A CA 1
ATOM 1810 C C . THR A 1 236 ? 21.406 -22.297 -8.086 1 95.25 236 THR A C 1
ATOM 1812 O O . THR A 1 236 ? 20.391 -23 -8.039 1 95.25 236 THR A O 1
ATOM 1815 N N . GLY A 1 237 ? 22.5 -22.672 -8.781 1 89.25 237 GLY A N 1
ATOM 1816 C CA . GLY A 1 237 ? 22.547 -24 -9.359 1 89.25 237 GLY A CA 1
ATOM 1817 C C . GLY A 1 237 ? 23.078 -24.016 -10.781 1 89.25 237 GLY A C 1
ATOM 1818 O O . GLY A 1 237 ? 23.406 -22.969 -11.336 1 89.25 237 GLY A O 1
ATOM 1819 N N . GLY A 1 238 ? 23.062 -25.266 -11.312 1 81.5 238 GLY A N 1
ATOM 1820 C CA . GLY A 1 238 ? 23.719 -25.5 -12.586 1 81.5 238 GLY A CA 1
ATOM 1821 C C . GLY A 1 238 ? 22.984 -24.891 -13.766 1 81.5 238 GLY A C 1
ATOM 1822 O O . GLY A 1 238 ? 23.609 -24.578 -14.789 1 81.5 238 GLY A O 1
ATOM 1823 N N . ASP A 1 239 ? 21.719 -24.703 -13.617 1 88.06 239 ASP A N 1
ATOM 1824 C CA . ASP A 1 239 ? 20.953 -24.172 -14.75 1 88.06 239 ASP A CA 1
ATOM 1825 C C . ASP A 1 239 ? 20.781 -22.656 -14.641 1 88.06 239 ASP A C 1
ATOM 1827 O O . ASP A 1 239 ? 20.141 -22.031 -15.484 1 88.06 239 ASP A O 1
ATOM 1831 N N . VAL A 1 240 ? 21.344 -22.125 -13.602 1 94.06 240 VAL A N 1
ATOM 1832 C CA . VAL A 1 240 ? 21.375 -20.672 -13.445 1 94.06 240 VAL A CA 1
ATOM 1833 C C . VAL A 1 240 ? 22.641 -20.109 -14.094 1 94.06 240 VAL A C 1
ATOM 1835 O O . VAL A 1 240 ? 23.75 -20.406 -13.664 1 94.06 240 VAL A O 1
ATOM 1838 N N . ARG A 1 241 ? 22.469 -19.219 -15.109 1 93.62 241 ARG A N 1
ATOM 1839 C CA . ARG A 1 241 ? 23.609 -18.781 -15.914 1 93.62 241 ARG A CA 1
ATOM 1840 C C . ARG A 1 241 ? 23.625 -17.266 -16.062 1 93.62 241 ARG A C 1
ATOM 1842 O O . ARG A 1 241 ? 22.578 -16.641 -16.203 1 93.62 241 ARG A O 1
ATOM 1849 N N . LEU A 1 242 ? 24.828 -16.797 -16.047 1 93.56 242 LEU A N 1
ATOM 1850 C CA . LEU A 1 242 ? 25.016 -15.383 -16.359 1 93.56 242 LEU A CA 1
ATOM 1851 C C . LEU A 1 242 ? 24.547 -15.07 -17.766 1 93.56 242 LEU A C 1
ATOM 1853 O O . LEU A 1 242 ? 24.656 -15.914 -18.672 1 93.56 242 LEU A O 1
ATOM 1857 N N . GLY A 1 243 ? 24.078 -13.945 -18.062 1 89.88 243 GLY A N 1
ATOM 1858 C CA . GLY A 1 243 ? 23.484 -13.57 -19.328 1 89.88 243 GLY A CA 1
ATOM 1859 C C . GLY A 1 243 ? 21.969 -13.531 -19.297 1 89.88 243 GLY A C 1
ATOM 1860 O O . GLY A 1 243 ? 21.344 -12.82 -20.078 1 89.88 243 GLY A O 1
ATOM 1861 N N . ASP A 1 244 ? 21.469 -14.406 -18.438 1 89.75 244 ASP A N 1
ATOM 1862 C CA . ASP A 1 244 ? 20.031 -14.289 -18.156 1 89.75 244 ASP A CA 1
ATOM 1863 C C . ASP A 1 244 ? 19.719 -12.977 -17.438 1 89.75 244 ASP A C 1
ATOM 1865 O O . ASP A 1 244 ? 20.406 -12.617 -16.484 1 89.75 244 ASP A O 1
ATOM 1869 N N . ASP A 1 245 ? 18.641 -12.312 -17.875 1 88.31 245 ASP A N 1
ATOM 1870 C CA . ASP A 1 245 ? 18.312 -10.977 -17.375 1 88.31 245 ASP A CA 1
ATOM 1871 C C . ASP A 1 245 ? 17.953 -11.023 -15.898 1 88.31 245 ASP A C 1
ATOM 1873 O O . ASP A 1 245 ? 17.984 -10 -15.211 1 88.31 245 ASP A O 1
ATOM 1877 N N . LYS A 1 246 ? 17.625 -12.188 -15.383 1 91.38 246 LYS A N 1
ATOM 1878 C CA . LYS A 1 246 ? 17.219 -12.305 -13.984 1 91.38 246 LYS A CA 1
ATOM 1879 C C . LYS A 1 246 ? 18.406 -12.695 -13.102 1 91.38 246 LYS A C 1
ATOM 1881 O O . LYS A 1 246 ? 18.266 -12.805 -11.883 1 91.38 246 LYS A O 1
ATOM 1886 N N . VAL A 1 247 ? 19.609 -12.984 -13.703 1 95 247 VAL A N 1
ATOM 1887 C CA . VAL A 1 247 ? 20.734 -13.57 -12.977 1 95 247 VAL A CA 1
ATOM 1888 C C . VAL A 1 247 ? 21.859 -12.531 -12.828 1 95 247 VAL A C 1
ATOM 1890 O O . VAL A 1 247 ? 22.156 -11.789 -13.773 1 95 247 VAL A O 1
ATOM 1893 N N . ARG A 1 248 ? 22.391 -12.398 -11.594 1 95.25 248 ARG A N 1
ATOM 1894 C CA . ARG A 1 248 ? 23.578 -11.609 -11.281 1 95.25 248 ARG A CA 1
ATOM 1895 C C . ARG A 1 248 ? 24.594 -12.445 -10.508 1 95.25 248 ARG A C 1
ATOM 1897 O O . ARG A 1 248 ? 24.25 -13.469 -9.914 1 95.25 248 ARG A O 1
ATOM 1904 N N . GLU A 1 249 ? 25.812 -12.023 -10.594 1 95.88 249 GLU A N 1
ATOM 1905 C CA . GLU A 1 249 ? 26.844 -12.711 -9.836 1 95.88 249 GLU A CA 1
ATOM 1906 C C . GLU A 1 249 ? 26.984 -12.125 -8.438 1 95.88 249 GLU A C 1
ATOM 1908 O O . GLU A 1 249 ? 27.188 -10.922 -8.273 1 95.88 249 GLU A O 1
ATOM 1913 N N . TRP A 1 250 ? 26.875 -12.906 -7.508 1 95.44 250 TRP A N 1
ATOM 1914 C CA . TRP A 1 250 ? 27.125 -12.562 -6.109 1 95.44 250 TRP A CA 1
ATOM 1915 C C . TRP A 1 250 ? 27.922 -13.648 -5.414 1 95.44 250 TRP A C 1
ATOM 1917 O O . TRP A 1 250 ? 27.578 -14.828 -5.473 1 95.44 250 TRP A O 1
ATOM 1927 N N . GLY A 1 251 ? 28.984 -13.289 -4.719 1 94.06 251 GLY A N 1
ATOM 1928 C CA . GLY A 1 251 ? 29.828 -14.266 -4.055 1 94.06 251 GLY A CA 1
ATOM 1929 C C . GLY A 1 251 ? 30.5 -15.234 -5.016 1 94.06 251 GLY A C 1
ATOM 1930 O O . GLY A 1 251 ? 30.719 -16.406 -4.684 1 94.06 251 GLY A O 1
ATOM 1931 N N . GLY A 1 252 ? 30.625 -14.805 -6.137 1 94.31 252 GLY A N 1
ATOM 1932 C CA . GLY A 1 252 ? 31.312 -15.609 -7.129 1 94.31 252 GLY A CA 1
ATOM 1933 C C . GLY A 1 252 ? 30.422 -16.625 -7.809 1 94.31 252 GLY A C 1
ATOM 1934 O O . GLY A 1 252 ? 30.906 -17.5 -8.539 1 94.31 252 GLY A O 1
ATOM 1935 N N . VAL A 1 253 ? 29.141 -16.594 -7.594 1 95.56 253 VAL A N 1
ATOM 1936 C CA . VAL A 1 253 ? 28.234 -17.578 -8.203 1 95.56 253 VAL A CA 1
ATOM 1937 C C . VAL A 1 253 ? 27.078 -16.844 -8.867 1 95.56 253 VAL A C 1
ATOM 1939 O O . VAL A 1 253 ? 26.641 -15.789 -8.406 1 95.56 253 VAL A O 1
ATOM 1942 N N . PRO A 1 254 ? 26.578 -17.422 -10.016 1 97.06 254 PRO A N 1
ATOM 1943 C CA . PRO A 1 254 ? 25.344 -16.859 -10.594 1 97.06 254 PRO A CA 1
ATOM 1944 C C . PRO A 1 254 ? 24.125 -17.062 -9.688 1 97.06 254 PRO A C 1
ATOM 1946 O O . PRO A 1 254 ? 23.906 -18.156 -9.18 1 97.06 254 PRO A O 1
ATOM 1949 N N . VAL A 1 255 ? 23.391 -16 -9.438 1 97.5 255 VAL A N 1
ATOM 1950 C CA . VAL A 1 255 ? 22.234 -16.031 -8.555 1 97.5 255 VAL A CA 1
ATOM 1951 C C . VAL A 1 255 ? 21 -15.547 -9.312 1 97.5 255 VAL A C 1
ATOM 1953 O O . VAL A 1 255 ? 21 -14.445 -9.867 1 97.5 255 VAL A O 1
ATOM 1956 N N . ASP A 1 256 ? 19.938 -16.422 -9.445 1 96.94 256 ASP A N 1
ATOM 1957 C CA . ASP A 1 256 ? 18.609 -16.031 -9.922 1 96.94 256 ASP A CA 1
ATOM 1958 C C . ASP A 1 256 ? 17.891 -15.188 -8.875 1 96.94 256 ASP A C 1
ATOM 1960 O O . ASP A 1 256 ? 17.422 -15.719 -7.863 1 96.94 256 ASP A O 1
ATOM 1964 N N . LEU A 1 257 ? 17.719 -13.906 -9.148 1 95.5 257 LEU A N 1
ATOM 1965 C CA . LEU A 1 257 ? 17.234 -12.984 -8.125 1 95.5 257 LEU A CA 1
ATOM 1966 C C . LEU A 1 257 ? 15.711 -12.859 -8.188 1 95.5 257 LEU A C 1
ATOM 1968 O O . LEU A 1 257 ? 15.125 -12.055 -7.453 1 95.5 257 LEU A O 1
ATOM 1972 N N . MET A 1 258 ? 15.062 -13.703 -8.953 1 93.88 258 MET A N 1
ATOM 1973 C CA . MET A 1 258 ? 13.609 -13.703 -9.039 1 93.88 258 MET A CA 1
ATOM 1974 C C . MET A 1 258 ? 13.016 -14.844 -8.211 1 93.88 258 MET A C 1
ATOM 1976 O O . MET A 1 258 ? 11.844 -14.805 -7.848 1 93.88 258 MET A O 1
ATOM 1980 N N . HIS A 1 259 ? 13.773 -15.867 -7.988 1 96.06 259 HIS A N 1
ATOM 1981 C CA . HIS A 1 259 ? 13.289 -17.062 -7.312 1 96.06 259 HIS A CA 1
ATOM 1982 C C . HIS A 1 259 ? 14.07 -17.344 -6.035 1 96.06 259 HIS A C 1
ATOM 1984 O O . HIS A 1 259 ? 15.305 -17.375 -6.055 1 96.06 259 HIS A O 1
ATOM 1990 N N . ILE A 1 260 ? 13.359 -17.531 -4.938 1 96.56 260 ILE A N 1
ATOM 1991 C CA . ILE A 1 260 ? 14.023 -17.797 -3.666 1 96.56 260 ILE A CA 1
ATOM 1992 C C . ILE A 1 260 ? 14.516 -19.234 -3.625 1 96.56 260 ILE A C 1
ATOM 1994 O O . ILE A 1 260 ? 14.016 -20.094 -4.359 1 96.56 260 ILE A O 1
ATOM 1998 N N . SER A 1 261 ? 15.5 -19.5 -2.807 1 95.44 261 SER A N 1
ATOM 1999 C CA . SER A 1 261 ? 16.094 -20.828 -2.627 1 95.44 261 SER A CA 1
ATOM 2000 C C . SER A 1 261 ? 15.203 -21.719 -1.77 1 95.44 261 SER A C 1
ATOM 2002 O O . SER A 1 261 ? 14.188 -21.266 -1.238 1 95.44 261 SER A O 1
ATOM 2004 N N . ALA A 1 262 ? 15.602 -23.031 -1.715 1 94.81 262 ALA A N 1
ATOM 2005 C CA . ALA A 1 262 ? 14.914 -23.938 -0.806 1 94.81 262 ALA A CA 1
ATOM 2006 C C . ALA A 1 262 ? 14.914 -23.391 0.62 1 94.81 262 ALA A C 1
ATOM 2008 O O . ALA A 1 262 ? 13.922 -23.531 1.343 1 94.81 262 ALA A O 1
ATOM 2009 N N . LYS A 1 263 ? 16.016 -22.797 1.037 1 94 263 LYS A N 1
ATOM 2010 C CA . LYS A 1 263 ? 16.094 -22.172 2.354 1 94 263 LYS A CA 1
ATOM 2011 C C . LYS A 1 263 ? 15.109 -21 2.465 1 94 263 LYS A C 1
ATOM 2013 O O . LYS A 1 263 ? 14.5 -20.797 3.516 1 94 263 LYS A O 1
ATOM 2018 N N . GLY A 1 264 ? 15.016 -20.219 1.398 1 96 264 GLY A N 1
ATOM 2019 C CA . GLY A 1 264 ? 14.023 -19.172 1.358 1 96 264 GLY A CA 1
ATOM 2020 C C . GLY A 1 264 ? 12.602 -19.672 1.505 1 96 264 GLY A C 1
ATOM 2021 O O . GLY A 1 264 ? 11.789 -19.078 2.209 1 96 264 GLY A O 1
ATOM 2022 N N . HIS A 1 265 ? 12.328 -20.797 0.823 1 96.5 265 HIS A N 1
ATOM 2023 C CA . HIS A 1 265 ? 11.023 -21.438 0.964 1 96.5 265 HIS A CA 1
ATOM 2024 C C . HIS A 1 265 ? 10.773 -21.859 2.408 1 96.5 265 HIS A C 1
ATOM 2026 O O . HIS A 1 265 ? 9.664 -21.688 2.926 1 96.5 265 HIS A O 1
ATOM 2032 N N . ALA A 1 266 ? 11.758 -22.344 3.025 1 94.5 266 ALA A N 1
ATOM 2033 C CA . ALA A 1 266 ? 11.633 -22.766 4.418 1 94.5 266 ALA A CA 1
ATOM 2034 C C . ALA A 1 266 ? 11.336 -21.578 5.328 1 94.5 266 ALA A C 1
ATOM 2036 O O . ALA A 1 266 ? 10.508 -21.688 6.242 1 94.5 266 ALA A O 1
ATOM 2037 N N . LEU A 1 267 ? 12.008 -20.484 5.105 1 94.5 267 LEU A N 1
ATOM 2038 C CA . LEU A 1 267 ? 11.75 -19.266 5.879 1 94.5 267 LEU A CA 1
ATOM 2039 C C . LEU A 1 267 ? 10.312 -18.797 5.684 1 94.5 267 LEU A C 1
ATOM 2041 O O . LEU A 1 267 ? 9.625 -18.469 6.652 1 94.5 267 LEU A O 1
ATOM 2045 N N . ALA A 1 268 ? 9.891 -18.766 4.434 1 96.44 268 ALA A N 1
ATOM 2046 C CA . ALA A 1 268 ? 8.531 -18.328 4.109 1 96.44 268 ALA A CA 1
ATOM 2047 C C . ALA A 1 268 ? 7.5 -19.219 4.793 1 96.44 268 ALA A C 1
ATOM 2049 O O . ALA A 1 268 ? 6.551 -18.734 5.406 1 96.44 268 ALA A O 1
ATOM 2050 N N . ALA A 1 269 ? 7.719 -20.516 4.688 1 96.62 269 ALA A N 1
ATOM 2051 C CA . ALA A 1 269 ? 6.828 -21.469 5.355 1 96.62 269 ALA A CA 1
ATOM 2052 C C . ALA A 1 269 ? 6.832 -21.25 6.867 1 96.62 269 ALA A C 1
ATOM 2054 O O . ALA A 1 269 ? 5.781 -21.297 7.508 1 96.62 269 ALA A O 1
ATOM 2055 N N . GLY A 1 270 ? 8.023 -21.031 7.387 1 94.06 270 GLY A N 1
ATOM 2056 C CA . GLY A 1 270 ? 8.156 -20.797 8.82 1 94.06 270 GLY A CA 1
ATOM 2057 C C . GLY A 1 270 ? 7.344 -19.625 9.312 1 94.06 270 GLY A C 1
ATOM 2058 O O . GLY A 1 270 ? 6.777 -19.672 10.406 1 94.06 270 GLY A O 1
ATOM 2059 N N . LEU A 1 271 ? 7.254 -18.578 8.57 1 94.88 271 LEU A N 1
ATOM 2060 C CA . LEU A 1 271 ? 6.469 -17.406 8.945 1 94.88 271 LEU A CA 1
ATOM 2061 C C . LEU A 1 271 ? 4.98 -17.75 8.992 1 94.88 271 LEU A C 1
ATOM 2063 O O . LEU A 1 271 ? 4.281 -17.359 9.93 1 94.88 271 LEU A O 1
ATOM 2067 N N . ILE A 1 272 ? 4.512 -18.469 7.965 1 97.44 272 ILE A N 1
ATOM 2068 C CA . ILE A 1 272 ? 3.102 -18.844 7.91 1 97.44 272 ILE A CA 1
ATOM 2069 C C . ILE A 1 272 ? 2.77 -19.781 9.07 1 97.44 272 ILE A C 1
ATOM 2071 O O . ILE A 1 272 ? 1.755 -19.594 9.742 1 97.44 272 ILE A O 1
ATOM 2075 N N . ILE A 1 273 ? 3.633 -20.75 9.328 1 96.25 273 ILE A N 1
ATOM 2076 C CA . ILE A 1 273 ? 3.42 -21.734 10.391 1 96.25 273 ILE A CA 1
ATOM 2077 C C . ILE A 1 273 ? 3.408 -21.016 11.75 1 96.25 273 ILE A C 1
ATOM 2079 O O . ILE A 1 273 ? 2.578 -21.328 12.609 1 96.25 273 ILE A O 1
ATOM 2083 N N . ASN A 1 274 ? 4.344 -20.062 11.906 1 93.38 274 ASN A N 1
ATOM 2084 C CA . ASN A 1 274 ? 4.34 -19.281 13.141 1 93.38 274 ASN A CA 1
ATOM 2085 C C . ASN A 1 274 ? 3.016 -18.547 13.328 1 93.38 274 ASN A C 1
ATOM 2087 O O . ASN A 1 274 ? 2.471 -18.516 14.438 1 93.38 274 ASN A O 1
ATOM 2091 N N . TYR A 1 275 ? 2.506 -17.922 12.32 1 96 275 TYR A N 1
ATOM 2092 C CA . TYR A 1 275 ? 1.226 -17.219 12.391 1 96 275 TYR A CA 1
ATOM 2093 C C . TYR A 1 275 ? 0.102 -18.188 12.766 1 96 275 TYR A C 1
ATOM 2095 O O . TYR A 1 275 ? -0.693 -17.906 13.664 1 96 275 TYR A O 1
ATOM 2103 N N . LEU A 1 276 ? 0.081 -19.344 12.07 1 96.69 276 LEU A N 1
ATOM 2104 C CA . LEU A 1 276 ? -0.946 -20.344 12.336 1 96.69 276 LEU A CA 1
ATOM 2105 C C . LEU A 1 276 ? -0.853 -20.844 13.773 1 96.69 276 LEU A C 1
ATOM 2107 O O . LEU A 1 276 ? -1.875 -21.047 14.438 1 96.69 276 LEU A O 1
ATOM 2111 N N . SER A 1 277 ? 0.351 -21.031 14.25 1 93.25 277 SER A N 1
ATOM 2112 C CA . SER A 1 277 ? 0.562 -21.5 15.617 1 93.25 277 SER A CA 1
ATOM 2113 C C . SER A 1 277 ? 0.065 -20.484 16.641 1 93.25 277 SER A C 1
ATOM 2115 O O . SER A 1 277 ? -0.529 -20.844 17.656 1 93.25 277 SER A O 1
ATOM 2117 N N . GLN A 1 278 ? 0.355 -19.25 16.344 1 91 278 GLN A N 1
ATOM 2118 C CA . GLN A 1 278 ? -0.135 -18.203 17.234 1 91 278 GLN A CA 1
ATOM 2119 C C . GLN A 1 278 ? -1.66 -18.172 17.266 1 91 278 GLN A C 1
ATOM 2121 O O . GLN A 1 278 ? -2.264 -18.016 18.328 1 91 278 GLN A O 1
ATOM 2126 N N . GLN A 1 279 ? -2.246 -18.281 16.094 1 92.56 279 GLN A N 1
ATOM 2127 C CA . GLN A 1 279 ? -3.703 -18.297 16.031 1 92.56 279 GLN A CA 1
ATOM 2128 C C . GLN A 1 279 ? -4.277 -19.516 16.734 1 92.56 279 GLN A C 1
ATOM 2130 O O . GLN A 1 279 ? -5.344 -19.438 17.359 1 92.56 279 GLN A O 1
ATOM 2135 N N . LEU A 1 280 ? -3.584 -20.625 16.625 1 92.69 280 LEU A N 1
ATOM 2136 C CA . LEU A 1 280 ? -4.008 -21.844 17.297 1 92.69 280 LEU A CA 1
ATOM 2137 C C . LEU A 1 280 ? -4.027 -21.672 18.812 1 92.69 280 LEU A C 1
ATOM 2139 O O . LEU A 1 280 ? -4.918 -22.188 19.484 1 92.69 280 LEU A O 1
ATOM 2143 N N . SER A 1 281 ? -3.088 -20.922 19.328 1 87.19 281 SER A N 1
ATOM 2144 C CA . SER A 1 281 ? -3.018 -20.672 20.766 1 87.19 281 SER A CA 1
ATOM 2145 C C . SER A 1 281 ? -4.199 -19.828 21.234 1 87.19 281 SER A C 1
ATOM 2147 O O . SER A 1 281 ? -4.609 -19.922 22.391 1 87.19 281 SER A O 1
ATOM 2149 N N . ILE A 1 282 ? -4.707 -19.062 20.375 1 82.12 282 ILE A N 1
ATOM 2150 C CA . ILE A 1 282 ? -5.848 -18.219 20.703 1 82.12 282 ILE A CA 1
ATOM 2151 C C . ILE A 1 282 ? -7.125 -19.047 20.734 1 82.12 282 ILE A C 1
ATOM 2153 O O . ILE A 1 282 ? -7.969 -18.875 21.625 1 82.12 282 ILE A O 1
ATOM 2157 N N . VAL A 1 283 ? -7.352 -19.891 19.844 1 82.44 283 VAL A N 1
ATOM 2158 C CA . VAL A 1 283 ? -8.57 -20.672 19.734 1 82.44 283 VAL A CA 1
ATOM 2159 C C . VAL A 1 283 ? -8.547 -21.812 20.75 1 82.44 283 VAL A C 1
ATOM 2161 O O . VAL A 1 283 ? -9.594 -22.375 21.078 1 82.44 283 VAL A O 1
ATOM 2164 N N . SER A 1 284 ? -7.594 -22.281 21.203 1 72.19 284 SER A N 1
ATOM 2165 C CA . SER A 1 284 ? -7.492 -23.328 22.203 1 72.19 284 SER A CA 1
ATOM 2166 C C . SER A 1 284 ? -7.02 -22.781 23.547 1 72.19 284 SER A C 1
ATOM 2168 O O . SER A 1 284 ? -5.934 -23.125 24.016 1 72.19 284 SER A O 1
ATOM 2170 N N . PRO A 1 285 ? -7.977 -21.719 24.016 1 58 285 PRO A N 1
ATOM 2171 C CA . PRO A 1 285 ? -7.445 -21.172 25.266 1 58 285 PRO A CA 1
ATOM 2172 C C . PRO A 1 285 ? -7.348 -22.219 26.375 1 58 285 PRO A C 1
ATOM 2174 O O . PRO A 1 285 ? -8.117 -23.188 26.391 1 58 285 PRO A O 1
ATOM 2177 N N . GLY A 1 286 ? -6.277 -22.578 26.781 1 50.72 286 GLY A N 1
ATOM 2178 C CA . GLY A 1 286 ? -6.242 -23.422 27.953 1 50.72 286 GLY A CA 1
ATOM 2179 C C . GLY A 1 286 ? -7.219 -23 29.031 1 50.72 286 GLY A C 1
ATOM 2180 O O . GLY A 1 286 ? -7.41 -21.797 29.25 1 50.72 286 GLY A O 1
ATOM 2181 N N . GLY A 1 287 ? -8.242 -23.797 29.484 1 53.19 287 GLY A N 1
ATOM 2182 C CA . GLY A 1 287 ? -9.133 -23.656 30.625 1 53.19 287 GLY A CA 1
ATOM 2183 C C . GLY A 1 287 ? -10.547 -23.281 30.234 1 53.19 287 GLY A C 1
ATOM 2184 O O . GLY A 1 287 ? -10.82 -22.984 29.062 1 53.19 287 GLY A O 1
ATOM 2185 N N . LEU A 1 288 ? -11.625 -23.391 31.031 1 49.72 288 LEU A N 1
ATOM 2186 C CA . LEU A 1 288 ? -13.07 -23.219 30.875 1 49.72 288 LEU A CA 1
ATOM 2187 C C . LEU A 1 288 ? -13.406 -21.812 30.406 1 49.72 288 LEU A C 1
ATOM 2189 O O . LEU A 1 288 ? -14.297 -21.625 29.562 1 49.72 288 LEU A O 1
ATOM 2193 N N . LEU A 1 289 ? -12.82 -20.859 30.828 1 48.28 289 LEU A N 1
ATOM 2194 C CA . LEU A 1 289 ? -13.109 -19.453 30.562 1 48.28 289 LEU A CA 1
ATOM 2195 C C . LEU A 1 289 ? -12.711 -19.078 29.141 1 48.28 289 LEU A C 1
ATOM 2197 O O . LEU A 1 289 ? -13.359 -18.234 28.531 1 48.28 289 LEU A O 1
ATOM 2201 N N . GLY A 1 290 ? -11.891 -19.75 28.562 1 49.75 290 GLY A N 1
ATOM 2202 C CA . GLY A 1 290 ? -11.406 -19.5 27.219 1 49.75 290 GLY A CA 1
ATOM 2203 C C . GLY A 1 290 ? -12.398 -19.906 26.141 1 49.75 290 GLY A C 1
ATOM 2204 O O . GLY A 1 290 ? -12.578 -19.203 25.156 1 49.75 290 GLY A O 1
ATOM 2205 N N . ARG A 1 291 ? -13.195 -20.953 26.516 1 52.31 291 ARG A N 1
ATOM 2206 C CA . ARG A 1 291 ? -14.164 -21.484 25.562 1 52.31 291 ARG A CA 1
ATOM 2207 C C . ARG A 1 291 ? -15.32 -20.531 25.359 1 52.31 291 ARG A C 1
ATOM 2209 O O . ARG A 1 291 ? -15.828 -20.391 24.25 1 52.31 291 ARG A O 1
ATOM 2216 N N . LEU A 1 292 ? -15.82 -19.938 26.406 1 51.88 292 LEU A N 1
ATOM 2217 C CA . LEU A 1 292 ? -16.938 -19 26.297 1 51.88 292 LEU A CA 1
ATOM 2218 C C . LEU A 1 292 ? -16.531 -17.75 25.516 1 51.88 292 LEU A C 1
ATOM 2220 O O . LEU A 1 292 ? -17.344 -17.219 24.75 1 51.88 292 LEU A O 1
ATOM 2224 N N . GLY A 1 293 ? -15.367 -17.328 25.672 1 50.03 293 GLY A N 1
ATOM 2225 C CA . GLY A 1 293 ? -14.852 -16.172 24.953 1 50.03 293 GLY A CA 1
ATOM 2226 C C . GLY A 1 293 ? -14.719 -16.422 23.453 1 50.03 293 GLY A C 1
ATOM 2227 O O . GLY A 1 293 ? -15.031 -15.555 22.641 1 50.03 293 GLY A O 1
ATOM 2228 N N . ALA A 1 294 ? -14.414 -17.656 23.219 1 52.44 294 ALA A N 1
ATOM 2229 C CA . ALA A 1 294 ? -14.273 -18.062 21.812 1 52.44 294 ALA A CA 1
ATOM 2230 C C . ALA A 1 294 ? -15.625 -18.047 21.109 1 52.44 294 ALA A C 1
ATOM 2232 O O . ALA A 1 294 ? -15.711 -17.641 19.938 1 52.44 294 ALA A O 1
ATOM 2233 N N . LYS A 1 295 ? -16.703 -18.547 21.703 1 50.5 295 LYS A N 1
ATOM 2234 C CA . LYS A 1 295 ? -18.031 -18.562 21.094 1 50.5 295 LYS A CA 1
ATOM 2235 C C . LYS A 1 295 ? -18.484 -17.141 20.75 1 50.5 295 LYS A C 1
ATOM 2237 O O . LYS A 1 295 ? -19.094 -16.906 19.703 1 50.5 295 LYS A O 1
ATOM 2242 N N . ARG A 1 296 ? -18.281 -16.297 21.656 1 48.09 296 ARG A N 1
ATOM 2243 C CA . ARG A 1 296 ? -18.734 -14.914 21.469 1 48.09 296 ARG A CA 1
ATOM 2244 C C . ARG A 1 296 ? -17.938 -14.227 20.359 1 48.09 296 ARG A C 1
ATOM 2246 O O . ARG A 1 296 ? -18.484 -13.422 19.609 1 48.09 296 ARG A O 1
ATOM 2253 N N . LEU A 1 297 ? -16.656 -14.539 20.312 1 52.03 297 LEU A N 1
ATOM 2254 C CA . LEU A 1 297 ? -15.836 -14.07 19.203 1 52.03 297 LEU A CA 1
ATOM 2255 C C . LEU A 1 297 ? -16.391 -14.547 17.875 1 52.03 297 LEU A C 1
ATOM 2257 O O . LEU A 1 297 ? -16.375 -13.812 16.891 1 52.03 297 LEU A O 1
ATOM 2261 N N . ARG A 1 298 ? -16.984 -15.75 17.969 1 52.47 298 ARG A N 1
ATOM 2262 C CA . ARG A 1 298 ? -17.578 -16.312 16.75 1 52.47 298 ARG A CA 1
ATOM 2263 C C . ARG A 1 298 ? -18.719 -15.453 16.234 1 52.47 298 ARG A C 1
ATOM 2265 O O . ARG A 1 298 ? -18.859 -15.25 15.031 1 52.47 298 ARG A O 1
ATOM 2272 N N . ALA A 1 299 ? -19.547 -15.008 17.172 1 44.47 299 ALA A N 1
ATOM 2273 C CA . ALA A 1 299 ? -20.719 -14.242 16.75 1 44.47 299 ALA A CA 1
ATOM 2274 C C . ALA A 1 299 ? -20.312 -12.906 16.125 1 44.47 299 ALA A C 1
ATOM 2276 O O . ALA A 1 299 ? -20.891 -12.477 15.133 1 44.47 299 ALA A O 1
ATOM 2277 N N . ALA A 1 300 ? -19.453 -12.219 16.766 1 47.25 300 ALA A N 1
ATOM 2278 C CA . ALA A 1 300 ? -19.016 -10.93 16.25 1 47.25 300 ALA A CA 1
ATOM 2279 C C . ALA A 1 300 ? -18.359 -11.078 14.875 1 47.25 300 ALA A C 1
ATOM 2281 O O . ALA A 1 300 ? -18.5 -10.211 14.016 1 47.25 300 ALA A O 1
ATOM 2282 N N . GLN A 1 301 ? -17.578 -12.281 14.711 1 52.12 301 GLN A N 1
ATOM 2283 C CA . GLN A 1 301 ? -16.812 -12.664 13.523 1 52.12 301 GLN A CA 1
ATOM 2284 C C . GLN A 1 301 ? -17.734 -12.805 12.312 1 52.12 301 GLN A C 1
ATOM 2286 O O . GLN A 1 301 ? -17.328 -12.531 11.18 1 52.12 301 GLN A O 1
ATOM 2291 N N . ARG A 1 302 ? -19 -13.258 12.547 1 46.16 302 ARG A N 1
ATOM 2292 C CA . ARG A 1 302 ? -19.859 -13.539 11.398 1 46.16 302 ARG A CA 1
ATOM 2293 C C . ARG A 1 302 ? -20.281 -12.258 10.711 1 46.16 302 ARG A C 1
ATOM 2295 O O . ARG A 1 302 ? -20.547 -12.25 9.5 1 46.16 302 ARG A O 1
ATOM 2302 N N . VAL A 1 303 ? -20.344 -11.094 11.391 1 46.38 303 VAL A N 1
ATOM 2303 C CA . VAL A 1 303 ? -21.078 -9.938 10.883 1 46.38 303 VAL A CA 1
ATOM 2304 C C . VAL A 1 303 ? -20.297 -9.297 9.734 1 46.38 303 VAL A C 1
ATOM 2306 O O . VAL A 1 303 ? -20.891 -8.852 8.75 1 46.38 303 VAL A O 1
ATOM 2309 N N . TYR A 1 304 ? -19.016 -9.188 9.656 1 60.38 304 TYR A N 1
ATOM 2310 C CA . TYR A 1 304 ? -18.406 -8.406 8.578 1 60.38 304 TYR A CA 1
ATOM 2311 C C . TYR A 1 304 ? -17.25 -9.164 7.945 1 60.38 304 TYR A C 1
ATOM 2313 O O . TYR A 1 304 ? -16.109 -8.688 7.949 1 60.38 304 TYR A O 1
ATOM 2321 N N . ASP A 1 305 ? -17.781 -10.281 7.324 1 75.94 305 ASP A N 1
ATOM 2322 C CA . ASP A 1 305 ? -16.828 -11.211 6.738 1 75.94 305 ASP A CA 1
ATOM 2323 C C . ASP A 1 305 ? -16.25 -10.656 5.43 1 75.94 305 ASP A C 1
ATOM 2325 O O . ASP A 1 305 ? -15.039 -10.5 5.293 1 75.94 305 ASP A O 1
ATOM 2329 N N . VAL A 1 306 ? -17.188 -10.227 4.473 1 87.25 306 VAL A N 1
ATOM 2330 C CA . VAL A 1 306 ? -16.812 -9.578 3.219 1 87.25 306 VAL A CA 1
ATOM 2331 C C . VAL A 1 306 ? -17.531 -8.242 3.08 1 87.25 306 VAL A C 1
ATOM 2333 O O . VAL A 1 306 ? -18.766 -8.195 3.092 1 87.25 306 VAL A O 1
ATOM 2336 N N . PRO A 1 307 ? -16.797 -7.141 3.018 1 87.12 307 PRO A N 1
ATOM 2337 C CA . PRO A 1 307 ? -17.469 -5.844 2.891 1 87.12 307 PRO A CA 1
ATOM 2338 C C . PRO A 1 307 ? -18.453 -5.805 1.729 1 87.12 307 PRO A C 1
ATOM 2340 O O . PRO A 1 307 ? -18.234 -6.445 0.699 1 87.12 307 PRO A O 1
ATOM 2343 N N . SER A 1 308 ? -19.438 -4.988 1.871 1 83.81 308 SER A N 1
ATOM 2344 C CA . SER A 1 308 ? -20.516 -4.938 0.892 1 83.81 308 SER A CA 1
ATOM 2345 C C . SER A 1 308 ? -20.078 -4.195 -0.369 1 83.81 308 SER A C 1
ATOM 2347 O O . SER A 1 308 ? -20.734 -4.289 -1.407 1 83.81 308 SER A O 1
ATOM 2349 N N . THR A 1 309 ? -19.062 -3.449 -0.245 1 88.62 309 THR A N 1
ATOM 2350 C CA . THR A 1 309 ? -18.547 -2.754 -1.423 1 88.62 309 THR A CA 1
ATOM 2351 C C . THR A 1 309 ? -17.062 -3.006 -1.597 1 88.62 309 THR A C 1
ATOM 2353 O O . THR A 1 309 ? -16.422 -3.621 -0.738 1 88.62 309 THR A O 1
ATOM 2356 N N . ARG A 1 310 ? -16.594 -2.572 -2.766 1 92.25 310 ARG A N 1
ATOM 2357 C CA . ARG A 1 310 ? -15.18 -2.729 -3.074 1 92.25 310 ARG A CA 1
ATOM 2358 C C . ARG A 1 310 ? -14.383 -1.503 -2.629 1 92.25 310 ARG A C 1
ATOM 2360 O O . ARG A 1 310 ? -14.906 -0.385 -2.639 1 92.25 310 ARG A O 1
ATOM 2367 N N . LEU A 1 311 ? -13.18 -1.768 -2.225 1 93.94 311 LEU A N 1
ATOM 2368 C CA . LEU A 1 311 ? -12.25 -0.699 -1.878 1 93.94 311 LEU A CA 1
ATOM 2369 C C . LEU A 1 311 ? -11.992 0.205 -3.078 1 93.94 311 LEU A C 1
ATOM 2371 O O . LEU A 1 311 ? -11.805 1.414 -2.922 1 93.94 311 LEU A O 1
ATOM 2375 N N . THR A 1 312 ? -12.023 -0.362 -4.27 1 94.06 312 THR A N 1
ATOM 2376 C CA . THR A 1 312 ? -11.664 0.366 -5.48 1 94.06 312 THR A CA 1
ATOM 2377 C C . THR A 1 312 ? -12.906 0.926 -6.168 1 94.06 312 THR A C 1
ATOM 2379 O O . THR A 1 312 ? -12.828 1.418 -7.293 1 94.06 312 THR A O 1
ATOM 2382 N N . ALA A 1 313 ? -14.047 0.835 -5.539 1 91.25 313 ALA A N 1
ATOM 2383 C CA . ALA A 1 313 ? -15.289 1.413 -6.055 1 91.25 313 ALA A CA 1
ATOM 2384 C C . ALA A 1 313 ? -15.562 2.775 -5.426 1 91.25 313 ALA A C 1
ATOM 2386 O O . ALA A 1 313 ? -15.008 3.102 -4.371 1 91.25 313 ALA A O 1
ATOM 2387 N N . SER A 1 314 ? -16.375 3.564 -6.137 1 89.44 314 SER A N 1
ATOM 2388 C CA . SER A 1 314 ? -16.891 4.781 -5.523 1 89.44 314 SER A CA 1
ATOM 2389 C C . SER A 1 314 ? -17.938 4.461 -4.457 1 89.44 314 SER A C 1
ATOM 2391 O O . SER A 1 314 ? -18.656 3.469 -4.566 1 89.44 314 SER A O 1
ATOM 2393 N N . PHE A 1 315 ? -17.953 5.273 -3.443 1 91.19 315 PHE A N 1
ATOM 2394 C CA . PHE A 1 315 ? -18.953 5.113 -2.406 1 91.19 315 PHE A CA 1
ATOM 2395 C C . PHE A 1 315 ? -20.344 5.43 -2.951 1 91.19 315 PHE A C 1
ATOM 2397 O O . PHE A 1 315 ? -20.641 6.578 -3.287 1 91.19 315 PHE A O 1
ATOM 2404 N N . ASN A 1 316 ? -21.109 4.418 -3.051 1 86.38 316 ASN A N 1
ATOM 2405 C CA . ASN A 1 316 ? -22.516 4.512 -3.469 1 86.38 316 ASN A CA 1
ATOM 2406 C C . ASN A 1 316 ? -23.391 3.506 -2.73 1 86.38 316 ASN A C 1
ATOM 2408 O O . ASN A 1 316 ? -23.641 2.41 -3.236 1 86.38 316 ASN A O 1
ATOM 2412 N N . PRO A 1 317 ? -23.844 3.955 -1.641 1 80.38 317 PRO A N 1
ATOM 2413 C CA . PRO A 1 317 ? -24.594 3.002 -0.82 1 80.38 317 PRO A CA 1
ATOM 2414 C C . PRO A 1 317 ? -25.906 2.561 -1.477 1 80.38 317 PRO A C 1
ATOM 2416 O O . PRO A 1 317 ? -26.5 1.559 -1.068 1 80.38 317 PRO A O 1
ATOM 2419 N N . ALA A 1 318 ? -26.375 3.328 -2.426 1 75.81 318 ALA A N 1
ATOM 2420 C CA . ALA A 1 318 ? -27.625 2.98 -3.113 1 75.81 318 ALA A CA 1
ATOM 2421 C C . ALA A 1 318 ? -27.375 1.935 -4.195 1 75.81 318 ALA A C 1
ATOM 2423 O O . ALA A 1 318 ? -28.297 1.264 -4.645 1 75.81 318 ALA A O 1
ATOM 2424 N N . ASP A 1 319 ? -26.125 1.803 -4.605 1 74.94 319 ASP A N 1
ATOM 2425 C CA . ASP A 1 319 ? -25.781 0.892 -5.691 1 74.94 319 ASP A CA 1
ATOM 2426 C C . ASP A 1 319 ? -24.531 0.091 -5.355 1 74.94 319 ASP A C 1
ATOM 2428 O O . ASP A 1 319 ? -23.438 0.416 -5.824 1 74.94 319 ASP A O 1
ATOM 2432 N N . MET A 1 320 ? -24.859 -0.978 -4.645 1 73.62 320 MET A N 1
ATOM 2433 C CA . MET A 1 320 ? -23.734 -1.823 -4.281 1 73.62 320 MET A CA 1
ATOM 2434 C C . MET A 1 320 ? -23.438 -2.85 -5.371 1 73.62 320 MET A C 1
ATOM 2436 O O . MET A 1 320 ? -24.359 -3.389 -5.98 1 73.62 320 MET A O 1
ATOM 2440 N N . PRO A 1 321 ? -22.141 -2.969 -5.625 1 70.06 321 PRO A N 1
ATOM 2441 C CA . PRO A 1 321 ? -21.812 -3.9 -6.707 1 70.06 321 PRO A CA 1
ATOM 2442 C C . PRO A 1 321 ? -22.266 -5.328 -6.418 1 70.06 321 PRO A C 1
ATOM 2444 O O . PRO A 1 321 ? -22.188 -5.785 -5.273 1 70.06 321 PRO A O 1
ATOM 2447 N N . GLY A 1 322 ? -22.938 -5.906 -7.41 1 70.88 322 GLY A N 1
ATOM 2448 C CA . GLY A 1 322 ? -23.312 -7.305 -7.289 1 70.88 322 GLY A CA 1
ATOM 2449 C C . GLY A 1 322 ? -22.125 -8.25 -7.395 1 70.88 322 GLY A C 1
ATOM 2450 O O . GLY A 1 322 ? -21 -7.82 -7.672 1 70.88 322 GLY A O 1
ATOM 2451 N N . ARG A 1 323 ? -22.453 -9.492 -7.004 1 75.81 323 ARG A N 1
ATOM 2452 C CA . ARG A 1 323 ? -21.453 -10.547 -7.184 1 75.81 323 ARG A CA 1
ATOM 2453 C C . ARG A 1 323 ? -21.391 -11 -8.641 1 75.81 323 ARG A C 1
ATOM 2455 O O . ARG A 1 323 ? -22.422 -11.281 -9.25 1 75.81 323 ARG A O 1
ATOM 2462 N N . ARG A 1 324 ? -20.266 -10.953 -9.203 1 77.38 324 ARG A N 1
ATOM 2463 C CA . ARG A 1 324 ? -20.031 -11.477 -10.547 1 77.38 324 ARG A CA 1
ATOM 2464 C C . ARG A 1 324 ? -18.906 -12.516 -10.539 1 77.38 324 ARG A C 1
ATOM 2466 O O . ARG A 1 324 ? -17.734 -12.172 -10.703 1 77.38 324 ARG A O 1
ATOM 2473 N N . PRO A 1 325 ? -19.359 -13.711 -10.367 1 82.88 325 PRO A N 1
ATOM 2474 C CA . PRO A 1 325 ? -18.312 -14.734 -10.359 1 82.88 325 PRO A CA 1
ATOM 2475 C C . PRO A 1 325 ? -17.547 -14.805 -11.672 1 82.88 325 PRO A C 1
ATOM 2477 O O . PRO A 1 325 ? -18.156 -14.852 -12.75 1 82.88 325 PRO A O 1
ATOM 2480 N N . PRO A 1 326 ? -16.344 -14.914 -11.609 1 91 326 PRO A N 1
ATOM 2481 C CA . PRO A 1 326 ? -15.555 -14.977 -12.844 1 91 326 PRO A CA 1
ATOM 2482 C C . PRO A 1 326 ? -15.633 -16.344 -13.523 1 91 326 PRO A C 1
ATOM 2484 O O . PRO A 1 326 ? -15.68 -17.375 -12.844 1 91 326 PRO A O 1
ATOM 2487 N N . VAL A 1 327 ? -15.695 -16.312 -14.836 1 92.88 327 VAL A N 1
ATOM 2488 C CA . VAL A 1 327 ? -15.578 -17.5 -15.68 1 92.88 327 VAL A CA 1
ATOM 2489 C C . VAL A 1 327 ? -14.289 -17.422 -16.5 1 92.88 327 VAL A C 1
ATOM 2491 O O . VAL A 1 327 ? -13.938 -16.359 -17.016 1 92.88 327 VAL A O 1
ATOM 2494 N N . CYS A 1 328 ? -13.641 -18.547 -16.5 1 95.56 328 CYS A N 1
ATOM 2495 C CA . CYS A 1 328 ? -12.352 -18.531 -17.203 1 95.56 328 CYS A CA 1
ATOM 2496 C C . CYS A 1 328 ? -12.164 -19.828 -18 1 95.56 328 CYS A C 1
ATOM 2498 O O . CYS A 1 328 ? -12.562 -20.906 -17.547 1 95.56 328 CYS A O 1
ATOM 2500 N N . ARG A 1 329 ? -11.664 -19.672 -19.172 1 94.88 329 ARG A N 1
ATOM 2501 C CA . ARG A 1 329 ? -11.094 -20.734 -19.969 1 94.88 329 ARG A CA 1
ATOM 2502 C C . ARG A 1 329 ? -9.609 -20.516 -20.234 1 94.88 329 ARG A C 1
ATOM 2504 O O . ARG A 1 329 ? -9.227 -19.516 -20.859 1 94.88 329 ARG A O 1
ATOM 2511 N N . SER A 1 330 ? -8.844 -21.422 -19.734 1 95.31 330 SER A N 1
ATOM 2512 C CA . SER A 1 330 ? -7.398 -21.25 -19.859 1 95.31 330 SER A CA 1
ATOM 2513 C C . SER A 1 330 ? -6.762 -22.484 -20.5 1 95.31 330 SER A C 1
ATOM 2515 O O . SER A 1 330 ? -7.094 -23.625 -20.141 1 95.31 330 SER A O 1
ATOM 2517 N N . THR A 1 331 ? -5.82 -22.266 -21.422 1 94.19 331 THR A N 1
ATOM 2518 C CA . THR A 1 331 ? -5.074 -23.359 -22.031 1 94.19 331 THR A CA 1
ATOM 2519 C C . THR A 1 331 ? -4.145 -24 -21 1 94.19 331 THR A C 1
ATOM 2521 O O . THR A 1 331 ? -3.633 -25.109 -21.234 1 94.19 331 THR A O 1
ATOM 2524 N N . ASN A 1 332 ? -3.992 -23.375 -19.891 1 92.94 332 ASN A N 1
ATOM 2525 C CA . ASN A 1 332 ? -3.064 -23.875 -18.875 1 92.94 332 ASN A CA 1
ATOM 2526 C C . ASN A 1 332 ? -3.805 -24.5 -17.703 1 92.94 332 ASN A C 1
ATOM 2528 O O . ASN A 1 332 ? -3.268 -24.578 -16.594 1 92.94 332 ASN A O 1
ATOM 2532 N N . SER A 1 333 ? -4.988 -24.859 -17.906 1 90.62 333 SER A N 1
ATOM 2533 C CA . SER A 1 333 ? -5.805 -25.578 -16.922 1 90.62 333 SER A CA 1
ATOM 2534 C C . SER A 1 333 ? -6.199 -26.953 -17.438 1 90.62 333 SER A C 1
ATOM 2536 O O . SER A 1 333 ? -6.566 -27.109 -18.609 1 90.62 333 SER A O 1
ATOM 2538 N N . PRO A 1 334 ? -6.156 -27.938 -16.531 1 84.25 334 PRO A N 1
ATOM 2539 C CA . PRO A 1 334 ? -6.605 -29.266 -16.953 1 84.25 334 PRO A CA 1
ATOM 2540 C C . PRO A 1 334 ? -8.117 -29.438 -16.859 1 84.25 334 PRO A C 1
ATOM 2542 O O . PRO A 1 334 ? -8.656 -30.469 -17.25 1 84.25 334 PRO A O 1
ATOM 2545 N N . ARG A 1 335 ? -8.781 -28.438 -16.375 1 87.56 335 ARG A N 1
ATOM 2546 C CA . ARG A 1 335 ? -10.219 -28.562 -16.156 1 87.56 335 ARG A CA 1
ATOM 2547 C C . ARG A 1 335 ? -10.969 -28.656 -17.484 1 87.56 335 ARG A C 1
ATOM 2549 O O . ARG A 1 335 ? -10.625 -27.953 -18.453 1 87.56 335 ARG A O 1
ATOM 2556 N N . LEU A 1 336 ? -12.023 -29.422 -17.391 1 87 336 LEU A N 1
ATOM 2557 C CA . LEU A 1 336 ? -12.883 -29.578 -18.562 1 87 336 LEU A CA 1
ATOM 2558 C C . LEU A 1 336 ? -14.141 -28.719 -18.438 1 87 336 LEU A C 1
ATOM 2560 O O . LEU A 1 336 ? -14.711 -28.609 -17.344 1 87 336 LEU A O 1
ATOM 2564 N N . HIS A 1 337 ? -14.438 -28.141 -19.609 1 87 337 HIS A N 1
ATOM 2565 C CA . HIS A 1 337 ? -15.609 -27.266 -19.625 1 87 337 HIS A CA 1
ATOM 2566 C C . HIS A 1 337 ? -16.484 -27.547 -20.844 1 87 337 HIS A C 1
ATOM 2568 O O . HIS A 1 337 ? -16.062 -28.25 -21.781 1 87 337 HIS A O 1
ATOM 2574 N N . ALA A 1 338 ? -17.703 -26.984 -20.719 1 79.25 338 ALA A N 1
ATOM 2575 C CA . ALA A 1 338 ? -18.562 -27 -21.906 1 79.25 338 ALA A CA 1
ATOM 2576 C C . ALA A 1 338 ? -17.953 -26.172 -23.031 1 79.25 338 ALA A C 1
ATOM 2578 O O . ALA A 1 338 ? -17.125 -25.297 -22.797 1 79.25 338 ALA A O 1
ATOM 2579 N N . ALA A 1 339 ? -18.438 -26.453 -24.188 1 73.44 339 ALA A N 1
ATOM 2580 C CA . ALA A 1 339 ? -17.875 -25.812 -25.391 1 73.44 339 ALA A CA 1
ATOM 2581 C C . ALA A 1 339 ? -18.141 -24.312 -25.375 1 73.44 339 ALA A C 1
ATOM 2583 O O . ALA A 1 339 ? -17.25 -23.531 -25.703 1 73.44 339 ALA A O 1
ATOM 2584 N N . ILE A 1 340 ? -19.328 -24.016 -25 1 76.12 340 ILE A N 1
ATOM 2585 C CA . ILE A 1 340 ? -19.656 -22.609 -24.891 1 76.12 340 ILE A CA 1
ATOM 2586 C C . ILE A 1 340 ? -19.422 -22.141 -23.453 1 76.12 340 ILE A C 1
ATOM 2588 O O . ILE A 1 340 ? -19.984 -22.703 -22.5 1 76.12 340 ILE A O 1
ATOM 2592 N N . SER A 1 341 ? -18.609 -21.156 -23.375 1 79.12 341 SER A N 1
ATOM 2593 C CA . SER A 1 341 ? -18.234 -20.656 -22.062 1 79.12 341 SER A CA 1
ATOM 2594 C C . SER A 1 341 ? -19.422 -20.016 -21.344 1 79.12 341 SER A C 1
ATOM 2596 O O . SER A 1 341 ? -20.141 -19.203 -21.938 1 79.12 341 SER A O 1
ATOM 2598 N N . GLY A 1 342 ? -19.578 -20.328 -20.172 1 75.31 342 GLY A N 1
ATOM 2599 C CA . GLY A 1 342 ? -20.656 -19.781 -19.375 1 75.31 342 GLY A CA 1
ATOM 2600 C C . GLY A 1 342 ? -21.859 -20.688 -19.297 1 75.31 342 GLY A C 1
ATOM 2601 O O . GLY A 1 342 ? -22.797 -20.422 -18.531 1 75.31 342 GLY A O 1
ATOM 2602 N N . ILE A 1 343 ? -21.875 -21.656 -20.109 1 72.12 343 ILE A N 1
ATOM 2603 C CA . ILE A 1 343 ? -22.984 -22.609 -20.062 1 72.12 343 ILE A CA 1
ATOM 2604 C C . ILE A 1 343 ? -22.547 -23.859 -19.312 1 72.12 343 ILE A C 1
ATOM 2606 O O . ILE A 1 343 ? -21.453 -24.375 -19.531 1 72.12 343 ILE A O 1
ATOM 2610 N N . GLU A 1 344 ? -23.375 -24.172 -18.328 1 66.44 344 GLU A N 1
ATOM 2611 C CA . GLU A 1 344 ? -23.156 -25.453 -17.656 1 66.44 344 GLU A CA 1
ATOM 2612 C C . GLU A 1 344 ? -23.656 -26.609 -18.516 1 66.44 344 GLU A C 1
ATOM 2614 O O . GLU A 1 344 ? -24.719 -26.516 -19.141 1 66.44 344 GLU A O 1
ATOM 2619 N N . SER A 1 345 ? -22.703 -27.438 -19 1 64.44 345 SER A N 1
ATOM 2620 C CA . SER A 1 345 ? -23.172 -28.594 -19.766 1 64.44 345 SER A CA 1
ATOM 2621 C C . SER A 1 345 ? -22.672 -29.906 -19.156 1 64.44 345 SER A C 1
ATOM 2623 O O . SER A 1 345 ? -21.594 -29.938 -18.562 1 64.44 345 SER A O 1
ATOM 2625 N N . ASP A 1 346 ? -23.531 -30.875 -19.047 1 57.84 346 ASP A N 1
ATOM 2626 C CA . ASP A 1 346 ? -23.219 -32.25 -18.625 1 57.84 346 ASP A CA 1
ATOM 2627 C C . ASP A 1 346 ? -22.359 -32.938 -19.672 1 57.84 346 ASP A C 1
ATOM 2629 O O . ASP A 1 346 ? -21.922 -34.094 -19.453 1 57.84 346 ASP A O 1
ATOM 2633 N N . GLU A 1 347 ? -22.266 -32.438 -20.812 1 56.53 347 GLU A N 1
ATOM 2634 C CA . GLU A 1 347 ? -21.531 -33.125 -21.875 1 56.53 347 GLU A CA 1
ATOM 2635 C C . GLU A 1 347 ? -20.031 -33.156 -21.594 1 56.53 347 GLU A C 1
ATOM 2637 O O . GLU A 1 347 ? -19.531 -32.406 -20.766 1 56.53 347 GLU A O 1
ATOM 2642 N N . GLU A 1 348 ? -19.359 -34.156 -22.266 1 62.88 348 GLU A N 1
ATOM 2643 C CA . GLU A 1 348 ? -17.922 -34.344 -22.156 1 62.88 348 GLU A CA 1
ATOM 2644 C C . GLU A 1 348 ? -17.172 -33.031 -22.375 1 62.88 348 GLU A C 1
ATOM 2646 O O . GLU A 1 348 ? -17.406 -32.344 -23.375 1 62.88 348 GLU A O 1
ATOM 2651 N N . GLY A 1 349 ? -16.516 -32.344 -21.375 1 75.06 349 GLY A N 1
ATOM 2652 C CA . GLY A 1 349 ? -15.945 -31.016 -21.344 1 75.06 349 GLY A CA 1
ATOM 2653 C C . GLY A 1 349 ? -14.664 -30.906 -22.141 1 75.06 349 GLY A C 1
ATOM 2654 O O . GLY A 1 349 ? -14.125 -31.906 -22.609 1 75.06 349 GLY A O 1
ATOM 2655 N N . ALA A 1 350 ? -14.461 -29.875 -22.828 1 82 350 ALA A N 1
ATOM 2656 C CA . ALA A 1 350 ? -13.227 -29.547 -23.531 1 82 350 ALA A CA 1
ATOM 2657 C C . ALA A 1 350 ? -12.289 -28.719 -22.641 1 82 350 ALA A C 1
ATOM 2659 O O . ALA A 1 350 ? -12.742 -27.969 -21.781 1 82 350 ALA A O 1
ATOM 2660 N N . GLN A 1 351 ? -11.039 -29.078 -22.953 1 85.81 351 GLN A N 1
ATOM 2661 C CA . GLN A 1 351 ? -10.023 -28.359 -22.203 1 85.81 351 GLN A CA 1
ATOM 2662 C C . GLN A 1 351 ? -9.586 -27.094 -22.938 1 85.81 351 GLN A C 1
ATOM 2664 O O . GLN A 1 351 ? -9.508 -27.078 -24.156 1 85.81 351 GLN A O 1
ATOM 2669 N N . GLY A 1 352 ? -9.352 -26.094 -22.109 1 88.44 352 GLY A N 1
ATOM 2670 C CA . GLY A 1 352 ? -8.734 -24.891 -22.656 1 88.44 352 GLY A CA 1
ATOM 2671 C C . GLY A 1 352 ? -9.727 -24 -23.375 1 88.44 352 GLY A C 1
ATOM 2672 O O . GLY A 1 352 ? -10.891 -23.906 -22.984 1 88.44 352 GLY A O 1
ATOM 2673 N N . ILE A 1 353 ? -9.172 -23.25 -24.328 1 91.12 353 ILE A N 1
ATOM 2674 C CA . ILE A 1 353 ? -9.938 -22.297 -25.141 1 91.12 353 ILE A CA 1
ATOM 2675 C C . ILE A 1 353 ? -10.57 -23.031 -26.312 1 91.12 353 ILE A C 1
ATOM 2677 O O . ILE A 1 353 ? -9.906 -23.781 -27.016 1 91.12 353 ILE A O 1
ATOM 2681 N N . GLN A 1 354 ? -11.875 -22.75 -26.484 1 90.31 354 GLN A N 1
ATOM 2682 C CA . GLN A 1 354 ? -12.586 -23.297 -27.625 1 90.31 354 GLN A CA 1
ATOM 2683 C C . GLN A 1 354 ? -12.93 -22.219 -28.641 1 90.31 354 GLN A C 1
ATOM 2685 O O . GLN A 1 354 ? -13.625 -21.25 -28.312 1 90.31 354 GLN A O 1
ATOM 2690 N N . PHE A 1 355 ? -12.492 -22.469 -29.891 1 93.44 355 PHE A N 1
ATOM 2691 C CA . PHE A 1 355 ? -12.805 -21.516 -30.938 1 93.44 355 PHE A CA 1
ATOM 2692 C C . PHE A 1 355 ? -14.219 -21.734 -31.469 1 93.44 355 PHE A C 1
ATOM 2694 O O . PHE A 1 355 ? -14.648 -22.875 -31.641 1 93.44 355 PHE A O 1
ATOM 2701 N N . ALA A 1 356 ? -14.891 -20.672 -31.656 1 94.25 356 ALA A N 1
ATOM 2702 C CA . ALA A 1 356 ? -16.078 -20.75 -32.5 1 94.25 356 ALA A CA 1
ATOM 2703 C C . ALA A 1 356 ? -15.719 -20.812 -33.969 1 94.25 356 ALA A C 1
ATOM 2705 O O . ALA A 1 356 ? -16.281 -21.609 -34.719 1 94.25 356 ALA A O 1
ATOM 2706 N N . THR A 1 357 ? -14.859 -19.922 -34.375 1 95.31 357 THR A N 1
ATOM 2707 C CA . THR A 1 357 ? -14.203 -19.953 -35.688 1 95.31 357 THR A CA 1
ATOM 2708 C C . THR A 1 357 ? -12.711 -19.656 -35.531 1 95.31 357 THR A C 1
ATOM 2710 O O . THR A 1 357 ? -12.289 -18.984 -34.594 1 95.31 357 THR A O 1
ATOM 2713 N N . ASN A 1 358 ? -11.961 -20.25 -36.438 1 96.56 358 ASN A N 1
ATOM 2714 C CA . ASN A 1 358 ? -10.516 -20.078 -36.344 1 96.56 358 ASN A CA 1
ATOM 2715 C C . ASN A 1 358 ? -9.883 -20.047 -37.75 1 96.56 358 ASN A C 1
ATOM 2717 O O . ASN A 1 358 ? -10.07 -20.969 -38.531 1 96.56 358 ASN A O 1
ATOM 2721 N N . SER A 1 359 ? -9.25 -19.078 -37.969 1 97.62 359 SER A N 1
ATOM 2722 C CA . SER A 1 359 ? -8.406 -18.953 -39.156 1 97.62 359 SER A CA 1
ATOM 2723 C C . SER A 1 359 ? -6.996 -18.5 -38.812 1 97.62 359 SER A C 1
ATOM 2725 O O . SER A 1 359 ? -6.777 -17.328 -38.5 1 97.62 359 SER A O 1
ATOM 2727 N N . GLY A 1 360 ? -6.027 -19.453 -38.75 1 97.81 360 GLY A N 1
ATOM 2728 C CA . GLY A 1 360 ? -4.629 -19.078 -38.625 1 97.81 360 GLY A CA 1
ATOM 2729 C C . GLY A 1 360 ? -4.086 -19.25 -37.219 1 97.81 360 GLY A C 1
ATOM 2730 O O . GLY A 1 360 ? -2.924 -18.938 -36.969 1 97.81 360 GLY A O 1
ATOM 2731 N N . TRP A 1 361 ? -4.824 -19.656 -36.312 1 97.62 361 TRP A N 1
ATOM 2732 C CA . TRP A 1 361 ? -4.359 -19.859 -34.969 1 97.62 361 TRP A CA 1
ATOM 2733 C C . TRP A 1 361 ? -4.113 -21.344 -34.688 1 97.62 361 TRP A C 1
ATOM 2735 O O . TRP A 1 361 ? -4.887 -22.203 -35.125 1 97.62 361 TRP A O 1
ATOM 2745 N N . HIS A 1 362 ? -3.031 -21.688 -33.938 1 96.5 362 HIS A N 1
ATOM 2746 C CA . HIS A 1 362 ? -2.693 -23.078 -33.656 1 96.5 362 HIS A CA 1
ATOM 2747 C C . HIS A 1 362 ? -2.141 -23.234 -32.25 1 96.5 362 HIS A C 1
ATOM 2749 O O . HIS A 1 362 ? -1.539 -22.297 -31.703 1 96.5 362 HIS A O 1
ATOM 2755 N N . PRO A 1 363 ? -2.363 -24.359 -31.672 1 95.25 363 PRO A N 1
ATOM 2756 C CA . PRO A 1 363 ? -1.805 -24.609 -30.328 1 95.25 363 PRO A CA 1
ATOM 2757 C C . PRO A 1 363 ? -0.28 -24.688 -30.344 1 95.25 363 PRO A C 1
ATOM 2759 O O . PRO A 1 363 ? 0.306 -25.234 -31.281 1 95.25 363 PRO A O 1
ATOM 2762 N N . TRP A 1 364 ? 0.298 -24.125 -29.391 1 95.56 364 TRP A N 1
ATOM 2763 C CA . TRP A 1 364 ? 1.742 -24.156 -29.188 1 95.56 364 TRP A CA 1
ATOM 2764 C C . TRP A 1 364 ? 2.076 -24.172 -27.688 1 95.56 364 TRP A C 1
ATOM 2766 O O . TRP A 1 364 ? 1.365 -23.562 -26.891 1 95.56 364 TRP A O 1
ATOM 2776 N N . ALA A 1 365 ? 3.172 -24.922 -27.391 1 91.88 365 ALA A N 1
ATOM 2777 C CA . ALA A 1 365 ? 3.559 -24.984 -25.984 1 91.88 365 ALA A CA 1
ATOM 2778 C C . ALA A 1 365 ? 5.07 -24.844 -25.812 1 91.88 365 ALA A C 1
ATOM 2780 O O . ALA A 1 365 ? 5.836 -25.234 -26.703 1 91.88 365 ALA A O 1
ATOM 2781 N N . TRP A 1 366 ? 5.434 -24.156 -24.859 1 87.5 366 TRP A N 1
ATOM 2782 C CA . TRP A 1 366 ? 6.801 -24.156 -24.344 1 87.5 366 TRP A CA 1
ATOM 2783 C C . TRP A 1 366 ? 6.859 -24.766 -22.953 1 87.5 366 TRP A C 1
ATOM 2785 O O . TRP A 1 366 ? 6.586 -24.094 -21.953 1 87.5 366 TRP A O 1
ATOM 2795 N N . ASP A 1 367 ? 7.324 -25.969 -22.875 1 81.06 367 ASP A N 1
ATOM 2796 C CA . ASP A 1 367 ? 7.316 -26.719 -21.609 1 81.06 367 ASP A CA 1
ATOM 2797 C C . ASP A 1 367 ? 5.914 -26.797 -21.016 1 81.06 367 ASP A C 1
ATOM 2799 O O . ASP A 1 367 ? 4.988 -27.297 -21.656 1 81.06 367 ASP A O 1
ATOM 2803 N N . GLU A 1 368 ? 5.73 -26.219 -19.969 1 83.5 368 GLU A N 1
ATOM 2804 C CA . GLU A 1 368 ? 4.453 -26.344 -19.281 1 83.5 368 GLU A CA 1
ATOM 2805 C C . GLU A 1 368 ? 3.506 -25.203 -19.672 1 83.5 368 GLU A C 1
ATOM 2807 O O . GLU A 1 368 ? 2.326 -25.234 -19.312 1 83.5 368 GLU A O 1
ATOM 2812 N N . LYS A 1 369 ? 3.943 -24.266 -20.406 1 90.06 369 LYS A N 1
ATOM 2813 C CA . LYS A 1 369 ? 3.111 -23.125 -20.797 1 90.06 369 LYS A CA 1
ATOM 2814 C C . LYS A 1 369 ? 2.496 -23.344 -22.172 1 90.06 369 LYS A C 1
ATOM 2816 O O . LYS A 1 369 ? 3.211 -23.578 -23.156 1 90.06 369 LYS A O 1
ATOM 2821 N N . ARG A 1 370 ? 1.229 -23.188 -22.188 1 93.94 370 ARG A N 1
ATOM 2822 C CA . ARG A 1 370 ? 0.487 -23.469 -23.422 1 93.94 370 ARG A CA 1
ATOM 2823 C C . ARG A 1 370 ? -0.204 -22.203 -23.922 1 93.94 370 ARG A C 1
ATOM 2825 O O . ARG A 1 370 ? -0.718 -21.406 -23.141 1 93.94 370 ARG A O 1
ATOM 2832 N N . TYR A 1 371 ? -0.194 -22.078 -25.281 1 96.5 371 TYR A N 1
ATOM 2833 C CA . TYR A 1 371 ? -0.746 -20.906 -25.953 1 96.5 371 TYR A CA 1
ATOM 2834 C C . TYR A 1 371 ? -1.48 -21.281 -27.219 1 96.5 371 TYR A C 1
ATOM 2836 O O . TYR A 1 371 ? -1.308 -22.406 -27.734 1 96.5 371 TYR A O 1
ATOM 2844 N N . MET A 1 372 ? -2.359 -20.453 -27.625 1 97.5 372 MET A N 1
ATOM 2845 C CA . MET A 1 372 ? -2.799 -20.359 -29.016 1 97.5 372 MET A CA 1
ATOM 2846 C C . MET A 1 372 ? -2.059 -19.234 -29.75 1 97.5 372 MET A C 1
ATOM 2848 O O . MET A 1 372 ? -2.152 -18.062 -29.359 1 97.5 372 MET A O 1
ATOM 2852 N N . ILE A 1 373 ? -1.404 -19.562 -30.844 1 98.38 373 ILE A N 1
ATOM 2853 C CA . ILE A 1 373 ? -0.546 -18.547 -31.438 1 98.38 373 ILE A CA 1
ATOM 2854 C C . ILE A 1 373 ? -1.01 -18.25 -32.875 1 98.38 373 ILE A C 1
ATOM 2856 O O . ILE A 1 373 ? -1.588 -19.109 -33.531 1 98.38 373 ILE A O 1
ATOM 2860 N N . ALA A 1 374 ? -0.804 -17.078 -33.281 1 98.56 374 ALA A N 1
ATOM 2861 C CA . ALA A 1 374 ? -0.958 -16.609 -34.656 1 98.56 374 ALA A CA 1
ATOM 2862 C C . ALA A 1 374 ? 0.297 -15.883 -35.156 1 98.56 374 ALA A C 1
ATOM 2864 O O . ALA A 1 374 ? 0.914 -15.133 -34.375 1 98.56 374 ALA A O 1
ATOM 2865 N N . ARG A 1 375 ? 0.616 -16.078 -36.406 1 98 375 ARG A N 1
ATOM 2866 C CA . ARG A 1 375 ? 1.843 -15.492 -36.938 1 98 375 ARG A CA 1
ATOM 2867 C C . ARG A 1 375 ? 1.562 -14.672 -38.188 1 98 375 ARG A C 1
ATOM 2869 O O . ARG A 1 375 ? 2.311 -13.742 -38.5 1 98 375 ARG A O 1
ATOM 2876 N N . GLU A 1 376 ? 0.524 -14.992 -38.875 1 97.94 376 GLU A N 1
ATOM 2877 C CA . GLU A 1 376 ? 0.209 -14.305 -40.125 1 97.94 376 GLU A CA 1
ATOM 2878 C C . GLU A 1 376 ? -0.864 -13.242 -39.906 1 97.94 376 GLU A C 1
ATOM 2880 O O . GLU A 1 376 ? -1.96 -13.539 -39.438 1 97.94 376 GLU A O 1
ATOM 2885 N N . PRO A 1 377 ? -0.531 -12 -40.375 1 98 377 PRO A N 1
ATOM 2886 C CA . PRO A 1 377 ? -1.563 -10.961 -40.25 1 98 377 PRO A CA 1
ATOM 2887 C C . PRO A 1 377 ? -2.877 -11.375 -40.938 1 98 377 PRO A C 1
ATOM 2889 O O . PRO A 1 377 ? -2.867 -11.992 -42 1 98 377 PRO A O 1
ATOM 2892 N N . GLY A 1 378 ? -3.908 -11.008 -40.25 1 97.75 378 GLY A N 1
ATOM 2893 C CA . GLY A 1 378 ? -5.215 -11.375 -40.781 1 97.75 378 GLY A CA 1
ATOM 2894 C C . GLY A 1 378 ? -5.773 -12.641 -40.125 1 97.75 378 GLY A C 1
ATOM 2895 O O . GLY A 1 378 ? -6.957 -12.938 -40.281 1 97.75 378 GLY A O 1
ATOM 2896 N N . SER A 1 379 ? -4.93 -13.367 -39.438 1 98.5 379 SER A N 1
ATOM 2897 C CA . SER A 1 379 ? -5.445 -14.508 -38.688 1 98.5 379 SER A CA 1
ATOM 2898 C C . SER A 1 379 ? -6.551 -14.078 -37.719 1 98.5 379 SER A C 1
ATOM 2900 O O . SER A 1 379 ? -6.406 -13.094 -37 1 98.5 379 SER A O 1
ATOM 2902 N N . LEU A 1 380 ? -7.66 -14.773 -37.75 1 98.44 380 LEU A N 1
ATOM 2903 C CA . LEU A 1 380 ? -8.844 -14.391 -37 1 98.44 380 LEU A CA 1
ATOM 2904 C C . LEU A 1 380 ? -9.344 -15.555 -36.156 1 98.44 380 LEU A C 1
ATOM 2906 O O . LEU A 1 380 ? -9.5 -16.672 -36.656 1 98.44 380 LEU A O 1
ATOM 2910 N N . ALA A 1 381 ? -9.539 -15.32 -34.875 1 97.56 381 ALA A N 1
ATOM 2911 C CA . ALA A 1 381 ? -10.164 -16.266 -33.969 1 97.56 381 ALA A CA 1
ATOM 2912 C C . ALA A 1 381 ? -11.398 -15.656 -33.312 1 97.56 381 ALA A C 1
ATOM 2914 O O . ALA A 1 381 ? -11.406 -14.477 -32.969 1 97.56 381 ALA A O 1
ATOM 2915 N N . THR A 1 382 ? -12.422 -16.469 -33.156 1 97.56 382 THR A N 1
ATOM 2916 C CA . THR A 1 382 ? -13.609 -16.016 -32.438 1 97.56 382 THR A CA 1
ATOM 2917 C C . THR A 1 382 ? -13.969 -17 -31.328 1 97.56 382 THR A C 1
ATOM 2919 O O . THR A 1 382 ? -13.648 -18.188 -31.406 1 97.56 382 THR A O 1
ATOM 2922 N N . PHE A 1 383 ? -14.609 -16.5 -30.281 1 95.94 383 PHE A N 1
ATOM 2923 C CA . PHE A 1 383 ? -14.977 -17.25 -29.094 1 95.94 383 PHE A CA 1
ATOM 2924 C C . PHE A 1 383 ? -16.391 -16.875 -28.625 1 95.94 383 PHE A C 1
ATOM 2926 O O . PHE A 1 383 ? -16.672 -15.711 -28.391 1 95.94 383 PHE A O 1
ATOM 2933 N N . ASP A 1 384 ? -17.172 -17.938 -28.484 1 94.56 384 ASP A N 1
ATOM 2934 C CA . ASP A 1 384 ? -18.531 -17.703 -27.984 1 94.56 384 ASP A CA 1
ATOM 2935 C C . ASP A 1 384 ? -18.578 -17.781 -26.453 1 94.56 384 ASP A C 1
ATOM 2937 O O . ASP A 1 384 ? -17.922 -18.641 -25.859 1 94.56 384 ASP A O 1
ATOM 2941 N N . PHE A 1 385 ? -19.297 -16.859 -25.844 1 94 385 PHE A N 1
ATOM 2942 C CA . PHE A 1 385 ? -19.469 -16.875 -24.391 1 94 385 PHE A CA 1
ATOM 2943 C C . PHE A 1 385 ? -20.812 -16.281 -24 1 94 385 PHE A C 1
ATOM 2945 O O . PHE A 1 385 ? -21.469 -15.625 -24.812 1 94 385 PHE A O 1
ATOM 2952 N N . VAL A 1 386 ? -21.219 -16.625 -22.781 1 92.62 386 VAL A N 1
ATOM 2953 C CA . VAL A 1 386 ? -22.5 -16.141 -22.281 1 92.62 386 VAL A CA 1
ATOM 2954 C C . VAL A 1 386 ? -22.297 -15.359 -20.984 1 92.62 386 VAL A C 1
ATOM 2956 O O . VAL A 1 386 ? -21.688 -15.883 -20.031 1 92.62 386 VAL A O 1
ATOM 2959 N N . THR A 1 387 ? -22.672 -14.164 -20.969 1 90.25 387 THR A N 1
ATOM 2960 C CA . THR A 1 387 ? -22.625 -13.367 -19.75 1 90.25 387 THR A CA 1
ATOM 2961 C C . THR A 1 387 ? -23.859 -13.633 -18.891 1 90.25 387 THR A C 1
ATOM 2963 O O . THR A 1 387 ? -24.969 -13.797 -19.406 1 90.25 387 THR A O 1
ATOM 2966 N N . ALA A 1 388 ? -23.562 -13.695 -17.594 1 82.25 388 ALA A N 1
ATOM 2967 C CA . ALA A 1 388 ? -24.641 -14.016 -16.656 1 82.25 388 ALA A CA 1
ATOM 2968 C C . ALA A 1 388 ? -25.359 -12.758 -16.188 1 82.25 388 ALA A C 1
ATOM 2970 O O . ALA A 1 388 ? -24.812 -11.648 -16.312 1 82.25 388 ALA A O 1
ATOM 2971 N N . GLU A 1 389 ? -26.609 -13.023 -15.789 1 77.19 389 GLU A N 1
ATOM 2972 C CA . GLU A 1 389 ? -27.312 -11.953 -15.078 1 77.19 389 GLU A CA 1
ATOM 2973 C C . GLU A 1 389 ? -26.688 -11.711 -13.703 1 77.19 389 GLU A C 1
ATOM 2975 O O . GLU A 1 389 ? -26.141 -12.633 -13.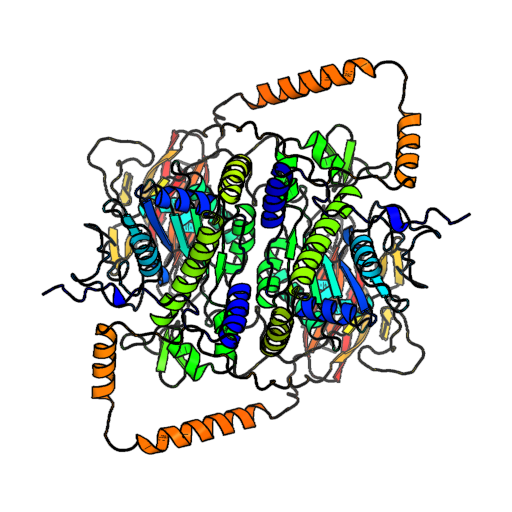094 1 77.19 389 GLU A O 1
ATOM 2980 N N . THR A 1 390 ? -26.688 -10.477 -13.32 1 69.94 390 THR A N 1
ATOM 2981 C CA . THR A 1 390 ? -26.125 -10.141 -12.016 1 69.94 390 THR A CA 1
ATOM 2982 C C . THR A 1 390 ? -27 -10.711 -10.891 1 69.94 390 THR A C 1
ATOM 2984 O O . THR A 1 390 ? -28.219 -10.617 -10.938 1 69.94 390 THR A O 1
ATOM 2987 N N . GLU A 1 391 ? -26.281 -11.469 -10.062 1 66.69 391 GLU A N 1
ATOM 2988 C CA . GLU A 1 391 ? -27 -11.977 -8.891 1 66.69 391 GLU A CA 1
ATOM 2989 C C . GLU A 1 391 ? -27.125 -10.898 -7.816 1 66.69 391 GLU A C 1
ATOM 2991 O O . GLU A 1 391 ? -26.172 -10.18 -7.531 1 66.69 391 GLU A O 1
ATOM 2996 N N . ALA A 1 392 ? -28.375 -10.664 -7.457 1 58.97 392 ALA A N 1
ATOM 2997 C CA . ALA A 1 392 ? -28.562 -9.711 -6.363 1 58.97 392 ALA A CA 1
ATOM 2998 C C . ALA A 1 392 ? -27.938 -10.227 -5.074 1 58.97 392 ALA A C 1
ATOM 3000 O O . ALA A 1 392 ? -28 -11.422 -4.781 1 58.97 392 ALA A O 1
ATOM 3001 N N . VAL A 1 393 ? -26.938 -9.508 -4.547 1 56.94 393 VAL A N 1
ATOM 3002 C CA . VAL A 1 393 ? -26.328 -9.898 -3.275 1 56.94 393 VAL A CA 1
ATOM 3003 C C . VAL A 1 393 ? -27.344 -9.688 -2.146 1 56.94 393 VAL A C 1
ATOM 3005 O O . VAL A 1 393 ? -28 -8.648 -2.08 1 56.94 393 VAL A O 1
ATOM 3008 N N . GLU A 1 394 ? -27.703 -10.836 -1.49 1 51.91 394 GLU A N 1
ATOM 3009 C CA . GLU A 1 394 ? -28.531 -10.695 -0.294 1 51.91 394 GLU A CA 1
ATOM 3010 C C . GLU A 1 394 ? -27.844 -9.789 0.736 1 51.91 394 GLU A C 1
ATOM 3012 O O . GLU A 1 394 ? -26.672 -9.984 1.056 1 51.91 394 GLU A O 1
ATOM 3017 N N . THR A 1 395 ? -28.234 -8.633 0.751 1 49.31 395 THR A N 1
ATOM 3018 C CA . THR A 1 395 ? -27.734 -7.773 1.812 1 49.31 395 THR A CA 1
ATOM 3019 C C . THR A 1 395 ? -27.953 -8.414 3.18 1 49.31 395 THR A C 1
ATOM 3021 O O . THR A 1 395 ? -29.078 -8.75 3.541 1 49.31 395 THR A O 1
ATOM 3024 N N . HIS A 1 396 ? -27.078 -9.258 3.559 1 47.16 396 HIS A N 1
ATOM 3025 C CA . HIS A 1 396 ? -27.25 -9.703 4.938 1 47.16 396 HIS A CA 1
ATOM 3026 C C . HIS A 1 396 ? -27.531 -8.531 5.867 1 47.16 396 HIS A C 1
ATOM 3028 O O . HIS A 1 396 ? -26.984 -7.438 5.672 1 47.16 396 HIS A O 1
ATOM 3034 N N . ASP A 1 397 ? -28.672 -8.547 6.445 1 46.44 397 ASP A N 1
ATOM 3035 C CA . ASP A 1 397 ? -28.984 -7.633 7.535 1 46.44 397 ASP A CA 1
ATOM 3036 C C . ASP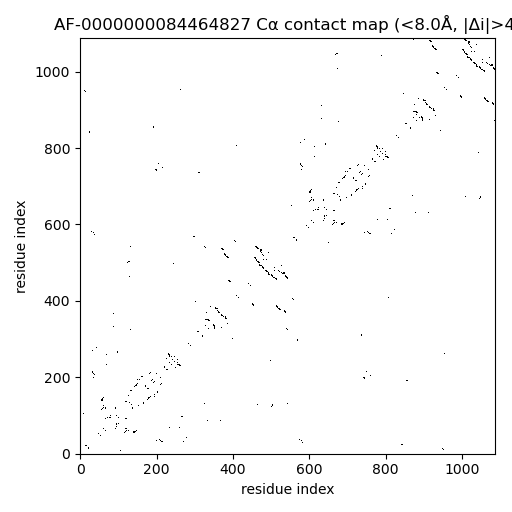 A 1 397 ? -27.766 -7.422 8.445 1 46.44 397 ASP A C 1
ATOM 3038 O O . ASP A 1 397 ? -27.422 -8.305 9.234 1 46.44 397 ASP A O 1
ATOM 3042 N N . GLU A 1 398 ? -26.844 -6.727 7.93 1 52.31 398 GLU A N 1
ATOM 3043 C CA . GLU A 1 398 ? -25.75 -6.449 8.844 1 52.31 398 GLU A CA 1
ATOM 3044 C C . GLU A 1 398 ? -26.25 -5.805 10.133 1 52.31 398 GLU A C 1
ATOM 3046 O O . GLU A 1 398 ? -26.969 -4.812 10.102 1 52.31 398 GLU A O 1
ATOM 3051 N N . GLU A 1 399 ? -26.391 -6.656 11.188 1 56.69 399 GLU A N 1
ATOM 3052 C CA . GLU A 1 399 ? -26.672 -6.027 12.477 1 56.69 399 GLU A CA 1
ATOM 3053 C C . GLU A 1 399 ? -25.781 -4.801 12.695 1 56.69 399 GLU A C 1
ATOM 3055 O O . GLU A 1 399 ? -24.578 -4.836 12.422 1 56.69 399 GLU A O 1
ATOM 3060 N N . PRO A 1 400 ? -26.5 -3.736 12.992 1 63.34 400 PRO A N 1
ATOM 3061 C CA . PRO A 1 400 ? -25.688 -2.537 13.25 1 63.34 400 PRO A CA 1
ATOM 3062 C C . PRO A 1 400 ? -24.656 -2.744 14.352 1 63.34 400 PRO A C 1
ATOM 3064 O O . PRO A 1 400 ? -24.953 -3.379 15.367 1 63.34 400 PRO A O 1
ATOM 3067 N N . LEU A 1 401 ? -23.438 -2.541 14.031 1 72.06 401 LEU A N 1
ATOM 3068 C CA . LEU A 1 401 ? -22.391 -2.559 15.039 1 72.06 401 LEU A CA 1
ATOM 3069 C C . LEU A 1 401 ? -22.578 -1.427 16.047 1 72.06 401 LEU A C 1
ATOM 3071 O O . LEU A 1 401 ? -23.016 -0.332 15.68 1 72.06 401 LEU A O 1
ATOM 3075 N N . ASP A 1 402 ? -22.281 -1.798 17.219 1 74.5 402 ASP A N 1
ATOM 3076 C CA . ASP A 1 402 ? -22.375 -0.784 18.266 1 74.5 402 ASP A CA 1
ATOM 3077 C C . ASP A 1 402 ? -21.406 0.368 18 1 74.5 402 ASP A C 1
ATOM 3079 O O . ASP A 1 402 ? -20.422 0.204 17.281 1 74.5 402 ASP A O 1
ATOM 3083 N N . ASP A 1 403 ? -21.812 1.475 18.562 1 77.75 403 ASP A N 1
ATOM 3084 C CA . ASP A 1 403 ? -20.938 2.641 18.5 1 77.75 403 ASP A CA 1
ATOM 3085 C C . ASP A 1 403 ? -19.578 2.344 19.141 1 77.75 403 ASP A C 1
ATOM 3087 O O . ASP A 1 403 ? -19.516 1.864 20.281 1 77.75 403 ASP A O 1
ATOM 3091 N N . PRO A 1 404 ? -18.547 2.551 18.391 1 75.25 404 PRO A N 1
ATOM 3092 C CA . PRO A 1 404 ? -17.234 2.199 18.953 1 75.25 404 PRO A CA 1
ATOM 3093 C C . PRO A 1 404 ? -16.828 3.098 20.109 1 75.25 404 PRO A C 1
ATOM 3095 O O . PRO A 1 404 ? -15.945 2.74 20.891 1 75.25 404 PRO A O 1
ATOM 3098 N N . ILE A 1 405 ? -17.391 4.371 20.156 1 77.69 405 ILE A N 1
ATOM 3099 C CA . ILE A 1 405 ? -17.203 5.254 21.312 1 77.69 405 ILE A CA 1
ATOM 3100 C C . ILE A 1 405 ? -18.547 5.5 22 1 77.69 405 ILE A C 1
ATOM 3102 O O . ILE A 1 405 ? -19.312 6.379 21.594 1 77.69 405 ILE A O 1
ATOM 3106 N N . ALA A 1 406 ? -18.922 4.676 22.781 1 63.5 406 ALA A N 1
ATOM 3107 C CA . ALA A 1 406 ? -20.25 4.727 23.375 1 63.5 406 ALA A CA 1
ATOM 3108 C C . ALA A 1 406 ? -20.453 6.02 24.156 1 63.5 406 ALA A C 1
ATOM 3110 O O . ALA A 1 406 ? -21.531 6.613 24.125 1 63.5 406 ALA A O 1
ATOM 3111 N N . GLU A 1 407 ? -19.422 6.469 24.781 1 65.12 407 GLU A N 1
ATOM 3112 C CA . GLU A 1 407 ? -19.578 7.688 25.562 1 65.12 407 GLU A CA 1
ATOM 3113 C C . GLU A 1 407 ? -18.75 8.828 24.984 1 65.12 407 GLU A C 1
ATOM 3115 O O . GLU A 1 407 ? -17.516 8.75 24.953 1 65.12 407 GLU A O 1
ATOM 3120 N N . TYR A 1 408 ? -19.438 9.578 24.156 1 70.69 408 TYR A N 1
ATOM 3121 C CA . TYR A 1 408 ? -18.797 10.789 23.688 1 70.69 408 TYR A CA 1
ATOM 3122 C C . TYR A 1 408 ? -19.578 12.031 24.094 1 70.69 408 TYR A C 1
ATOM 3124 O O . TYR A 1 408 ? -20.75 12.172 23.75 1 70.69 408 TYR A O 1
ATOM 3132 N N . GLU A 1 409 ? -18.922 12.781 24.953 1 70.62 409 GLU A N 1
ATOM 3133 C CA . GLU A 1 409 ? -19.516 14.055 25.328 1 70.62 409 GLU A CA 1
ATOM 3134 C C . GLU A 1 409 ? -18.859 15.219 24.594 1 70.62 409 GLU A C 1
ATOM 3136 O O . GLU A 1 409 ? -17.672 15.477 24.781 1 70.62 409 GLU A O 1
ATOM 3141 N N . PRO A 1 410 ? -19.641 15.805 23.672 1 72.5 410 PRO A N 1
ATOM 3142 C CA . PRO A 1 410 ? -19.047 16.938 22.969 1 72.5 410 PRO A CA 1
ATOM 3143 C C . PRO A 1 410 ? -18.641 18.078 23.906 1 72.5 410 PRO A C 1
ATOM 3145 O O . PRO A 1 410 ? -19.172 18.188 25.016 1 72.5 410 PRO A O 1
ATOM 3148 N N . HIS A 1 411 ? -17.688 18.781 23.531 1 71.88 411 HIS A N 1
ATOM 3149 C CA . HIS A 1 411 ? -17.297 19.969 24.266 1 71.88 411 HIS A CA 1
ATOM 3150 C C . HIS A 1 411 ? -18.469 20.906 24.5 1 71.88 411 HIS A C 1
ATOM 3152 O O . HIS A 1 411 ? -19.312 21.078 23.609 1 71.88 411 HIS A O 1
ATOM 3158 N N . PRO A 1 412 ? -18.609 21.328 25.672 1 64.56 412 PRO A N 1
ATOM 3159 C CA . PRO A 1 412 ? -19.766 22.141 26.047 1 64.56 412 PRO A CA 1
ATOM 3160 C C . PRO A 1 412 ? -20.047 23.266 25.047 1 64.56 412 PRO A C 1
ATOM 3162 O O . PRO A 1 412 ? -21.203 23.594 24.797 1 64.56 412 PRO A O 1
ATOM 3165 N N . GLU A 1 413 ? -18.984 23.844 24.547 1 60.47 413 GLU A N 1
ATOM 3166 C CA . GLU A 1 413 ? -19.188 24.922 23.578 1 60.47 413 GLU A CA 1
ATOM 3167 C C . GLU A 1 413 ? -19.953 24.438 22.359 1 60.47 413 GLU A C 1
ATOM 3169 O O . GLU A 1 413 ? -20.656 25.219 21.719 1 60.47 413 GLU A O 1
ATOM 3174 N N . ARG A 1 414 ? -19.828 23.188 22.047 1 60.22 414 ARG A N 1
ATOM 3175 C CA . ARG A 1 414 ? -20.547 22.641 20.891 1 60.22 414 ARG A CA 1
ATOM 3176 C C . ARG A 1 414 ? -22.016 22.438 21.203 1 60.22 414 ARG A C 1
ATOM 3178 O O . ARG A 1 414 ? -22.875 22.641 20.344 1 60.22 414 ARG A O 1
ATOM 3185 N N . THR A 1 415 ? -22.188 21.984 22.391 1 51.59 415 THR A N 1
ATOM 3186 C CA . THR A 1 415 ? -23.562 21.812 22.828 1 51.59 415 THR A CA 1
ATOM 3187 C C . THR A 1 415 ? -24.312 23.141 22.781 1 51.59 415 THR A C 1
ATOM 3189 O O . THR A 1 415 ? -25.484 23.172 22.375 1 51.59 415 THR A O 1
ATOM 3192 N N . GLU A 1 416 ? -23.625 24.188 23.094 1 50.31 416 GLU A N 1
ATOM 3193 C CA . GLU A 1 416 ? -24.234 25.5 23.031 1 50.31 416 GLU A CA 1
ATOM 3194 C C . GLU A 1 416 ? -24.438 25.953 21.594 1 50.31 416 GLU A C 1
ATOM 3196 O O . GLU A 1 416 ? -25.469 26.531 21.25 1 50.31 416 GLU A O 1
ATOM 3201 N N . GLN A 1 417 ? -23.531 25.641 20.766 1 50.5 417 GLN A N 1
ATOM 3202 C CA . GLN A 1 417 ? -23.656 26 19.359 1 50.5 417 GLN A CA 1
ATOM 3203 C C . GLN A 1 417 ? -24.781 25.219 18.688 1 50.5 417 GLN A C 1
ATOM 3205 O O . GLN A 1 417 ? -25.531 25.75 17.875 1 50.5 417 GLN A O 1
ATOM 3210 N N . ARG A 1 418 ? -24.859 23.922 19.047 1 48.81 418 ARG A N 1
ATOM 3211 C CA . ARG A 1 418 ? -25.953 23.109 18.547 1 48.81 418 ARG A CA 1
ATOM 3212 C C . ARG A 1 418 ? -27.297 23.609 19.078 1 48.81 418 ARG A C 1
ATOM 3214 O O . ARG A 1 418 ? -28.297 23.625 18.359 1 48.81 418 ARG A O 1
ATOM 3221 N N . ARG A 1 419 ? -27.375 23.922 20.359 1 46.78 419 ARG A N 1
ATOM 3222 C CA . ARG A 1 419 ? -28.594 24.484 20.922 1 46.78 419 ARG A CA 1
ATOM 3223 C C . ARG A 1 419 ? -28.984 25.781 20.234 1 46.78 419 ARG A C 1
ATOM 3225 O O . ARG A 1 419 ? -30.156 26.062 20 1 46.78 419 ARG A O 1
ATOM 3232 N N . SER A 1 420 ? -28.031 26.5 19.859 1 43 420 SER A N 1
ATOM 3233 C CA . SER A 1 420 ? -28.344 27.75 19.156 1 43 420 SER A CA 1
ATOM 3234 C C . SER A 1 420 ? -28.875 27.484 17.766 1 43 420 SER A C 1
ATOM 3236 O O . SER A 1 420 ? -29.766 28.203 17.281 1 43 420 SER A O 1
ATOM 3238 N N . ILE A 1 421 ? -28.422 26.469 17.125 1 42.31 421 ILE A N 1
ATOM 3239 C CA . ILE A 1 421 ? -28.938 26.094 15.812 1 42.31 421 ILE A CA 1
ATOM 3240 C C . ILE A 1 421 ? -30.312 25.453 15.961 1 42.31 421 ILE A C 1
ATOM 3242 O O . ILE A 1 421 ? -31.219 25.734 15.188 1 42.31 421 ILE A O 1
ATOM 3246 N N . GLU A 1 422 ? -30.422 24.531 16.891 1 40.06 422 GLU A N 1
ATOM 3247 C CA . GLU A 1 422 ? -31.719 23.906 17.156 1 40.06 422 GLU A CA 1
ATOM 3248 C C . GLU A 1 422 ? -32.719 24.953 17.609 1 40.06 422 GLU A C 1
ATOM 3250 O O . GLU A 1 422 ? -33.938 24.844 17.328 1 40.06 422 GLU A O 1
ATOM 3255 N N . ARG A 1 423 ? -32.406 25.938 18.328 1 36.97 423 ARG A N 1
ATOM 3256 C CA . ARG A 1 423 ? -33.344 26.984 18.734 1 36.97 423 ARG A CA 1
ATOM 3257 C C . ARG A 1 423 ? -33.906 27.719 17.516 1 36.97 423 ARG A C 1
ATOM 3259 O O . ARG A 1 423 ? -35 28.266 17.562 1 36.97 423 ARG A O 1
ATOM 3266 N N . LYS A 1 424 ? -33.188 27.969 16.5 1 40.75 424 LYS A N 1
ATOM 3267 C CA . LYS A 1 424 ? -33.781 28.672 15.383 1 40.75 424 LYS A CA 1
ATOM 3268 C C . LYS A 1 424 ? -34.75 27.766 14.617 1 40.75 424 LYS A C 1
ATOM 3270 O O . LYS A 1 424 ? -35.469 28.234 13.727 1 40.75 424 LYS A O 1
ATOM 3275 N N . ALA A 1 425 ? -34.531 26.453 14.586 1 36.88 425 ALA A N 1
ATOM 3276 C CA . ALA A 1 425 ? -35.375 25.609 13.719 1 36.88 425 ALA A CA 1
ATOM 3277 C C . ALA A 1 425 ? -36.594 25.109 14.453 1 36.88 425 ALA A C 1
ATOM 3279 O O . ALA A 1 425 ? -37.312 24.234 13.961 1 36.88 425 ALA A O 1
ATOM 3280 N N . ARG A 1 426 ? -36.656 25.078 15.727 1 32.53 426 ARG A N 1
ATOM 3281 C CA . ARG A 1 426 ? -37.812 24.359 16.281 1 32.53 426 ARG A CA 1
ATOM 3282 C C . ARG A 1 426 ? -39.094 25.141 16.047 1 32.53 426 ARG A C 1
ATOM 3284 O O . ARG A 1 426 ? -39.375 26.125 16.734 1 32.53 426 ARG A O 1
ATOM 3291 N N . PRO A 1 427 ? -39.719 25.156 14.867 1 31.03 427 PRO A N 1
ATOM 3292 C CA . PRO A 1 427 ? -41.125 25.234 15.18 1 31.03 427 PRO A CA 1
ATOM 3293 C C . PRO A 1 427 ? -41.625 24.078 16.047 1 31.03 427 PRO A C 1
ATOM 3295 O O . PRO A 1 427 ? -41.031 22.984 16.016 1 31.03 427 PRO A O 1
ATOM 3298 N N . GLU A 1 428 ? -42.562 24.141 17.172 1 30.06 428 GLU A N 1
ATOM 3299 C CA . GLU A 1 428 ? -43.125 23.391 18.297 1 30.06 428 GLU A CA 1
ATOM 3300 C C . GLU A 1 428 ? -43.531 21.984 17.859 1 30.06 428 GLU A C 1
ATOM 3302 O O . GLU A 1 428 ? -43.5 21.047 18.641 1 30.06 428 GLU A O 1
ATOM 3307 N N . THR A 1 429 ? -44.5 21.75 16.812 1 31.11 429 THR A N 1
ATOM 3308 C CA . THR A 1 429 ? -45.531 20.703 16.797 1 31.11 429 THR A CA 1
ATOM 3309 C C . THR A 1 429 ? -44.906 19.344 16.5 1 31.11 429 THR A C 1
ATOM 3311 O O . THR A 1 429 ? -45.469 18.297 16.859 1 31.11 429 THR A O 1
ATOM 3314 N N . VAL A 1 430 ? -44.125 19.141 15.414 1 30.94 430 VAL A N 1
ATOM 3315 C CA . VAL A 1 430 ? -44.094 17.859 14.734 1 30.94 430 VAL A CA 1
ATOM 3316 C C . VAL A 1 430 ? -43.062 16.953 15.391 1 30.94 430 VAL A C 1
ATOM 3318 O O . VAL A 1 430 ? -42.031 16.656 14.797 1 30.94 430 VAL A O 1
ATOM 3321 N N . VAL A 1 431 ? -42.781 17.109 16.594 1 32.25 431 VAL A N 1
ATOM 3322 C CA . VAL A 1 431 ? -41.656 16.422 17.203 1 32.25 431 VAL A CA 1
ATOM 3323 C C . VAL A 1 431 ? -41.969 14.93 17.359 1 32.25 431 VAL A C 1
ATOM 3325 O O . VAL A 1 431 ? -41.094 14.078 17.25 1 32.25 431 VAL A O 1
ATOM 3328 N N . ASP A 1 432 ? -43.281 14.594 17.75 1 33.44 432 ASP A N 1
ATOM 3329 C CA . ASP A 1 432 ? -43.656 13.266 18.25 1 33.44 432 ASP A CA 1
ATOM 3330 C C . ASP A 1 432 ? -43.656 12.234 17.109 1 33.44 432 ASP A C 1
ATOM 3332 O O . ASP A 1 432 ? -43.531 11.039 17.359 1 33.44 432 ASP A O 1
ATOM 3336 N N . ARG A 1 433 ? -44.219 12.586 15.922 1 31.67 433 ARG A N 1
ATOM 3337 C CA . ARG A 1 433 ? -44.438 11.68 14.805 1 31.67 433 ARG A CA 1
ATOM 3338 C C . ARG A 1 433 ? -43.125 11.227 14.188 1 31.67 433 ARG A C 1
ATOM 3340 O O . ARG A 1 433 ? -43.125 10.414 13.258 1 31.67 433 ARG A O 1
ATOM 3347 N N . ARG A 1 434 ? -42.031 11.812 14.523 1 31.94 434 ARG A N 1
ATOM 3348 C CA . ARG A 1 434 ? -40.75 11.656 13.859 1 31.94 434 ARG A CA 1
ATOM 3349 C C . ARG A 1 434 ? -40.031 10.398 14.336 1 31.94 434 ARG A C 1
ATOM 3351 O O . ARG A 1 434 ? -39.219 9.836 13.609 1 31.94 434 ARG A O 1
ATOM 3358 N N . GLU A 1 435 ? -40.281 10.008 15.57 1 34.69 435 GLU A N 1
ATOM 3359 C CA . GLU A 1 435 ? -39.656 8.766 16.016 1 34.69 435 GLU A CA 1
ATOM 3360 C C . GLU A 1 435 ? -40.25 7.555 15.32 1 34.69 435 GLU A C 1
ATOM 3362 O O . GLU A 1 435 ? -39.562 6.594 15 1 34.69 435 GLU A O 1
ATOM 3367 N N . ALA A 1 436 ? -41.719 7.586 15.195 1 34.47 436 ALA A N 1
ATOM 3368 C CA . ALA A 1 436 ? -42.438 6.492 14.539 1 34.47 436 ALA A CA 1
ATOM 3369 C C . ALA A 1 436 ? -42.156 6.465 13.039 1 34.47 436 ALA A C 1
ATOM 3371 O O . ALA A 1 436 ? -42.031 5.391 12.445 1 34.47 436 ALA A O 1
ATOM 3372 N N . ALA A 1 437 ? -42.125 7.555 12.352 1 35.69 437 ALA A N 1
ATOM 3373 C CA . ALA A 1 437 ? -41.812 7.648 10.93 1 35.69 437 ALA A CA 1
ATOM 3374 C C . ALA A 1 437 ? -40.375 7.211 10.648 1 35.69 437 ALA A C 1
ATOM 3376 O O . ALA A 1 437 ? -40.094 6.652 9.586 1 35.69 437 ALA A O 1
ATOM 3377 N N . LYS A 1 438 ? -39.438 7.422 11.555 1 38 438 LYS A N 1
ATOM 3378 C CA . LYS A 1 438 ? -38.031 7.012 11.484 1 38 438 LYS A CA 1
ATOM 3379 C C . LYS A 1 438 ? -37.906 5.496 11.586 1 38 438 LYS A C 1
ATOM 3381 O O . LYS A 1 438 ? -37.062 4.895 10.906 1 38 438 LYS A O 1
ATOM 3386 N N . GLN A 1 439 ? -38.781 4.902 12.414 1 37.88 439 GLN A N 1
ATOM 3387 C CA . GLN A 1 439 ? -38.812 3.445 12.508 1 37.88 439 GLN A CA 1
ATOM 3388 C C . GLN A 1 439 ? -39.438 2.832 11.25 1 37.88 439 GLN A C 1
ATOM 3390 O O . GLN A 1 439 ? -38.969 1.789 10.773 1 37.88 439 GLN A O 1
ATOM 3395 N N . ARG A 1 440 ? -40.562 3.449 10.727 1 37.88 440 ARG A N 1
ATOM 3396 C CA . ARG A 1 440 ? -41.219 2.922 9.539 1 37.88 440 ARG A CA 1
ATOM 3397 C C . ARG A 1 440 ? -40.344 3.143 8.297 1 37.88 440 ARG A C 1
ATOM 3399 O O . ARG A 1 440 ? -40.312 2.293 7.406 1 37.88 440 ARG A O 1
ATOM 3406 N N . GLU A 1 441 ? -39.688 4.367 8.109 1 39.38 441 GLU A N 1
ATOM 3407 C CA . GLU A 1 441 ? -38.812 4.594 6.961 1 39.38 441 GLU A CA 1
ATOM 3408 C C . GLU A 1 441 ? -37.562 3.746 7.055 1 39.38 441 GLU A C 1
ATOM 3410 O O . GLU A 1 441 ? -36.969 3.398 6.031 1 39.38 441 GLU A O 1
ATOM 3415 N N . ARG A 1 442 ? -37.062 3.453 8.234 1 37.5 442 ARG A N 1
ATOM 3416 C CA . ARG A 1 442 ? -36 2.486 8.461 1 37.5 442 ARG A CA 1
ATOM 3417 C C . ARG A 1 442 ? -36.406 1.094 7.996 1 37.5 442 ARG A C 1
ATOM 3419 O O . ARG A 1 442 ? -35.625 0.375 7.387 1 37.5 442 ARG A O 1
ATOM 3426 N N . ALA A 1 443 ? -37.75 0.706 8.336 1 36.16 443 ALA A N 1
ATOM 3427 C CA . ALA A 1 443 ? -38.281 -0.582 7.887 1 36.16 443 ALA A CA 1
ATOM 3428 C C . ALA A 1 443 ? -38.531 -0.582 6.383 1 36.16 443 ALA A C 1
ATOM 3430 O O . ALA A 1 443 ? -38.281 -1.592 5.711 1 36.16 443 ALA A O 1
ATOM 3431 N N . SER A 1 444 ? -39.156 0.473 5.84 1 35.38 444 SER A N 1
ATOM 3432 C CA . SER A 1 444 ? -39.5 0.497 4.426 1 35.38 444 SER A CA 1
ATOM 3433 C C . SER A 1 444 ? -38.25 0.624 3.555 1 35.38 444 SER A C 1
ATOM 3435 O O . SER A 1 444 ? -38.188 0.023 2.48 1 35.38 444 SER A O 1
ATOM 3437 N N . ALA A 1 445 ? -37.25 1.425 3.902 1 35.38 445 ALA A N 1
ATOM 3438 C CA . ALA A 1 445 ? -36.031 1.456 3.123 1 35.38 445 ALA A CA 1
ATOM 3439 C C . ALA A 1 445 ? -35.25 0.157 3.285 1 35.38 445 ALA A C 1
ATOM 3441 O O . ALA A 1 445 ? -34.469 -0.219 2.406 1 35.38 445 ALA A O 1
ATOM 3442 N N . ARG A 1 446 ? -35.375 -0.501 4.371 1 33.47 446 ARG A N 1
ATOM 3443 C CA . ARG A 1 446 ? -34.875 -1.864 4.566 1 33.47 446 ARG A CA 1
ATOM 3444 C C . ARG A 1 446 ? -35.562 -2.828 3.588 1 33.47 446 ARG A C 1
ATOM 3446 O O . ARG A 1 446 ? -34.906 -3.73 3.059 1 33.47 446 ARG A O 1
ATOM 3453 N N . ALA A 1 447 ? -36.875 -2.791 3.504 1 33.81 447 ALA A N 1
ATOM 3454 C CA . ALA A 1 447 ? -37.688 -3.68 2.658 1 33.81 447 ALA A CA 1
ATOM 3455 C C . ALA A 1 447 ? -37.438 -3.389 1.181 1 33.81 447 ALA A C 1
ATOM 3457 O O . ALA A 1 447 ? -37.469 -4.301 0.35 1 33.81 447 ALA A O 1
ATOM 3458 N N . ARG A 1 448 ? -37.438 -2.156 0.792 1 34.31 448 ARG A N 1
ATOM 3459 C CA . ARG A 1 448 ? -37.25 -1.892 -0.633 1 34.31 448 ARG A CA 1
ATOM 3460 C C . ARG A 1 448 ? -35.844 -2.264 -1.087 1 34.31 448 ARG A C 1
ATOM 3462 O O . ARG A 1 448 ? -35.594 -2.482 -2.277 1 34.31 448 ARG A O 1
ATOM 3469 N N . ALA A 1 449 ? -34.812 -2.217 -0.197 1 35.31 449 ALA A N 1
ATOM 3470 C CA . ALA A 1 449 ? -33.5 -2.643 -0.592 1 35.31 449 ALA A CA 1
ATOM 3471 C C . ALA A 1 449 ? -33.438 -4.152 -0.8 1 35.31 449 ALA A C 1
ATOM 3473 O O . ALA A 1 449 ? -32.406 -4.691 -1.216 1 35.31 449 ALA A O 1
ATOM 3474 N N . ARG A 1 450 ? -34.438 -4.91 -0.287 1 34.22 450 ARG A N 1
ATOM 3475 C CA . ARG A 1 450 ? -34.531 -6.355 -0.482 1 34.22 450 ARG A CA 1
ATOM 3476 C C . ARG A 1 450 ? -34.875 -6.695 -1.926 1 34.22 450 ARG A C 1
ATOM 3478 O O . ARG A 1 450 ? -35.156 -7.855 -2.248 1 34.22 450 ARG A O 1
ATOM 3485 N N . LYS A 1 451 ? -35.5 -5.824 -2.594 1 34.56 451 LYS A N 1
ATOM 3486 C CA . LYS A 1 451 ? -35.938 -6.434 -3.846 1 34.56 451 LYS A CA 1
ATOM 3487 C C . LYS A 1 451 ? -34.75 -6.855 -4.699 1 34.56 451 LYS A C 1
ATOM 3489 O O . LYS A 1 451 ? -33.875 -6.031 -5.016 1 34.56 451 LYS A O 1
ATOM 3494 N N . LYS A 1 452 ? -34.531 -8.164 -4.715 1 38.12 452 LYS A N 1
ATOM 3495 C CA . LYS A 1 452 ? -33.719 -8.969 -5.637 1 38.12 452 LYS A CA 1
ATOM 3496 C C . LYS A 1 452 ? -33.969 -8.555 -7.082 1 38.12 452 LYS A C 1
ATOM 3498 O O . LYS A 1 452 ? -34.875 -9.102 -7.746 1 38.12 452 LYS A O 1
ATOM 3503 N N . ARG A 1 453 ? -34 -7.41 -7.48 1 37.81 453 ARG A N 1
ATOM 3504 C CA . ARG A 1 453 ? -34.25 -7.387 -8.914 1 37.81 453 ARG A CA 1
ATOM 3505 C C . ARG A 1 453 ? -33 -7.699 -9.711 1 37.81 453 ARG A C 1
ATOM 3507 O O . ARG A 1 453 ? -31.969 -7.051 -9.531 1 37.81 453 ARG A O 1
ATOM 3514 N N . PRO A 1 454 ? -32.938 -8.891 -10.242 1 42.62 454 PRO A N 1
ATOM 3515 C CA . PRO A 1 454 ? -31.922 -8.977 -11.297 1 42.62 454 PRO A CA 1
ATOM 3516 C C . PRO A 1 454 ? -31.797 -7.688 -12.109 1 42.62 454 PRO A C 1
ATOM 3518 O O . PRO A 1 454 ? -32.812 -7.117 -12.516 1 42.62 454 PRO A O 1
ATOM 3521 N N . ARG A 1 455 ? -30.906 -6.848 -11.781 1 47.41 455 ARG A N 1
ATOM 3522 C CA . ARG A 1 455 ? -30.766 -5.695 -12.664 1 47.41 455 ARG A CA 1
ATOM 3523 C C . ARG A 1 455 ? -30.203 -6.113 -14.023 1 47.41 455 ARG A C 1
ATOM 3525 O O . ARG A 1 455 ? -29.188 -6.805 -14.102 1 47.41 455 ARG A O 1
ATOM 3532 N N . SER A 1 456 ? -31.047 -6.281 -14.984 1 46.62 456 SER A N 1
ATOM 3533 C CA . SER A 1 456 ? -30.703 -6.434 -16.391 1 46.62 456 SER A CA 1
ATOM 3534 C C . SER A 1 456 ? -29.672 -5.398 -16.828 1 46.62 456 SER A C 1
ATOM 3536 O O . SER A 1 456 ? -29.609 -5.02 -18 1 46.62 456 SER A O 1
ATOM 3538 N N . ASP A 1 457 ? -28.875 -5.043 -15.797 1 59.88 457 ASP A N 1
ATOM 3539 C CA . ASP A 1 457 ? -27.953 -3.969 -16.172 1 59.88 457 ASP A CA 1
ATOM 3540 C C . ASP A 1 457 ? -26.734 -4.52 -16.891 1 59.88 457 ASP A C 1
ATOM 3542 O O . ASP A 1 457 ? -26.297 -5.637 -16.609 1 59.88 457 ASP A O 1
ATOM 3546 N N . ALA A 1 458 ? -26.531 -4 -18.016 1 64.94 458 ALA A N 1
ATOM 3547 C CA . ALA A 1 458 ? -25.391 -4.285 -18.875 1 64.94 458 ALA A CA 1
ATOM 3548 C C . ALA A 1 458 ? -24.078 -3.992 -18.156 1 64.94 458 ALA A C 1
ATOM 3550 O O . ALA A 1 458 ? -23.547 -2.877 -18.25 1 64.94 458 ALA A O 1
ATOM 3551 N N . THR A 1 459 ? -23.641 -5.145 -17.391 1 80.62 459 THR A N 1
ATOM 3552 C CA . THR A 1 459 ? -22.406 -4.918 -16.641 1 80.62 459 THR A CA 1
ATOM 3553 C C . THR A 1 459 ? -21.375 -5.996 -16.984 1 80.62 459 THR A C 1
ATOM 3555 O O . THR A 1 459 ? -20.297 -6.043 -16.375 1 80.62 459 THR A O 1
ATOM 3558 N N . GLY A 1 460 ? -21.719 -6.855 -17.969 1 89 460 GLY A N 1
ATOM 3559 C CA . GLY A 1 460 ? -20.797 -7.941 -18.281 1 89 460 GLY A CA 1
ATOM 3560 C C . GLY A 1 460 ? -19.469 -7.461 -18.844 1 89 460 GLY A C 1
ATOM 3561 O O . GLY A 1 460 ? -19.422 -6.445 -19.531 1 89 460 GLY A O 1
ATOM 3562 N N . THR A 1 461 ? -18.453 -8.203 -18.516 1 93.75 461 THR A N 1
ATOM 3563 C CA . THR A 1 461 ? -17.094 -7.898 -18.969 1 93.75 461 THR A CA 1
ATOM 3564 C C . THR A 1 461 ? -16.453 -9.117 -19.641 1 93.75 461 THR A C 1
ATOM 3566 O O . THR A 1 461 ? -16.734 -10.25 -19.266 1 93.75 461 THR A O 1
ATOM 3569 N N . VAL A 1 462 ? -15.703 -8.859 -20.719 1 96.81 462 VAL A N 1
ATOM 3570 C CA . VAL A 1 462 ? -14.891 -9.914 -21.312 1 96.81 462 VAL A CA 1
ATOM 3571 C C . VAL A 1 462 ? -13.438 -9.453 -21.406 1 96.81 462 VAL A C 1
ATOM 3573 O O . VAL A 1 462 ? -13.164 -8.281 -21.672 1 96.81 462 VAL A O 1
ATOM 3576 N N . ALA A 1 463 ? -12.547 -10.367 -21.047 1 97.56 463 ALA A N 1
ATOM 3577 C CA . ALA A 1 463 ? -11.117 -10.078 -21.047 1 97.56 463 ALA A CA 1
ATOM 3578 C C . ALA A 1 463 ? -10.328 -11.203 -21.719 1 97.56 463 ALA A C 1
ATOM 3580 O O . ALA A 1 463 ? -10.859 -12.297 -21.922 1 97.56 463 ALA A O 1
ATOM 3581 N N . VAL A 1 464 ? -9.133 -10.867 -22.125 1 98.31 464 VAL A N 1
ATOM 3582 C CA . VAL A 1 464 ? -8.25 -11.805 -22.812 1 98.31 464 VAL A CA 1
ATOM 3583 C C . VAL A 1 464 ? -6.914 -11.898 -22.078 1 98.31 464 VAL A C 1
ATOM 3585 O O . VAL A 1 464 ? -6.379 -10.891 -21.625 1 98.31 464 VAL A O 1
ATOM 3588 N N . GLY A 1 465 ? -6.484 -13.117 -21.844 1 98.12 465 GLY A N 1
ATOM 3589 C CA . GLY A 1 465 ? -5.141 -13.367 -21.359 1 98.12 465 GLY A CA 1
ATOM 3590 C C . GLY A 1 465 ? -4.141 -13.664 -22.453 1 98.12 465 GLY A C 1
ATOM 3591 O O . GLY A 1 465 ? -4.363 -14.555 -23.281 1 98.12 465 GLY A O 1
ATOM 3592 N N . TYR A 1 466 ? -3.064 -12.961 -22.516 1 98.44 466 TYR A N 1
ATOM 3593 C CA . TYR A 1 466 ? -2.049 -13.102 -23.547 1 98.44 466 TYR A CA 1
ATOM 3594 C C . TYR A 1 466 ? -0.662 -12.789 -23 1 98.44 466 TYR A C 1
ATOM 3596 O O . TYR A 1 466 ? -0.531 -12.266 -21.891 1 98.44 466 TYR A O 1
ATOM 3604 N N . GLN A 1 467 ? 0.341 -13.211 -23.719 1 98 467 GLN A N 1
ATOM 3605 C CA . GLN A 1 467 ? 1.714 -13 -23.266 1 98 467 GLN A CA 1
ATOM 3606 C C . GLN A 1 467 ? 2.258 -11.664 -23.766 1 98 467 GLN A C 1
ATOM 3608 O O . GLN A 1 467 ? 2.033 -11.289 -24.922 1 98 467 GLN A O 1
ATOM 3613 N N . ARG A 1 468 ? 2.957 -10.969 -22.891 1 97.56 468 ARG A N 1
ATOM 3614 C CA . ARG A 1 468 ? 3.727 -9.797 -23.297 1 97.56 468 ARG A CA 1
ATOM 3615 C C . ARG A 1 468 ? 5.219 -10.016 -23.062 1 97.56 468 ARG A C 1
ATOM 3617 O O . ARG A 1 468 ? 5.617 -10.617 -22.062 1 97.56 468 ARG A O 1
ATOM 3624 N N . SER A 1 469 ? 5.984 -9.57 -23.984 1 96.31 469 SER A N 1
ATOM 3625 C CA . SER A 1 469 ? 7.422 -9.797 -23.906 1 96.31 469 SER A CA 1
ATOM 3626 C C . SER A 1 469 ? 8.172 -8.891 -24.875 1 96.31 469 SER A C 1
ATOM 3628 O O . SER A 1 469 ? 7.781 -8.742 -26.031 1 96.31 469 SER A O 1
ATOM 3630 N N . ALA A 1 470 ? 9.219 -8.289 -24.297 1 94.19 470 ALA A N 1
ATOM 3631 C CA . ALA A 1 470 ? 10.172 -7.602 -25.172 1 94.19 470 ALA A CA 1
ATOM 3632 C C . ALA A 1 470 ? 11.062 -8.602 -25.891 1 94.19 470 ALA A C 1
ATOM 3634 O O . ALA A 1 470 ? 11.367 -8.438 -27.078 1 94.19 470 ALA A O 1
ATOM 3635 N N . HIS A 1 471 ? 11.43 -9.602 -25.234 1 91.56 471 HIS A N 1
ATOM 3636 C CA . HIS A 1 471 ? 12.383 -10.602 -25.703 1 91.56 471 HIS A CA 1
ATOM 3637 C C . HIS A 1 471 ? 11.836 -11.352 -26.906 1 91.56 471 HIS A C 1
ATOM 3639 O O . HIS A 1 471 ? 12.555 -11.555 -27.891 1 91.56 471 HIS A O 1
ATOM 3645 N N . TYR A 1 472 ? 10.594 -11.727 -26.891 1 95 472 TYR A N 1
ATOM 3646 C CA . TYR A 1 472 ? 10.023 -12.539 -27.953 1 95 472 TYR A CA 1
ATOM 3647 C C . TYR A 1 472 ? 9.414 -11.664 -29.047 1 95 472 TYR A C 1
ATOM 3649 O O . TYR A 1 472 ? 8.992 -12.172 -30.094 1 95 472 TYR A O 1
ATOM 3657 N N . GLY A 1 473 ? 9.383 -10.383 -28.797 1 96.44 473 GLY A N 1
ATOM 3658 C CA . GLY A 1 473 ? 8.883 -9.453 -29.797 1 96.44 473 GLY A CA 1
ATOM 3659 C C . GLY A 1 473 ? 7.484 -9.789 -30.281 1 96.44 473 GLY A C 1
ATOM 3660 O O . GLY A 1 473 ? 7.242 -9.891 -31.484 1 96.44 473 GLY A O 1
ATOM 3661 N N . LEU A 1 474 ? 6.578 -9.867 -29.438 1 98.06 474 LEU A N 1
ATOM 3662 C CA . LEU A 1 474 ? 5.246 -10.375 -29.734 1 98.06 474 LEU A CA 1
ATOM 3663 C C . LEU A 1 474 ? 4.391 -9.289 -30.391 1 98.06 474 LEU A C 1
ATOM 3665 O O . LEU A 1 474 ? 4.516 -8.109 -30.047 1 98.06 474 LEU A O 1
ATOM 3669 N N . GLY A 1 475 ? 3.533 -9.742 -31.266 1 98.44 475 GLY A N 1
ATOM 3670 C CA . GLY A 1 475 ? 2.756 -8.836 -32.094 1 98.44 475 GLY A CA 1
ATOM 3671 C C . GLY A 1 475 ? 1.517 -8.305 -31.406 1 98.44 475 GLY A C 1
ATOM 3672 O O . GLY A 1 475 ? 1.42 -8.344 -30.172 1 98.44 475 GLY A O 1
ATOM 3673 N N . SER A 1 476 ? 0.604 -7.703 -32.312 1 98.69 476 SER A N 1
ATOM 3674 C CA . SER A 1 476 ? -0.586 -7.035 -31.797 1 98.69 476 SER A CA 1
ATOM 3675 C C . SER A 1 476 ? -1.855 -7.609 -32.406 1 98.69 476 SER A C 1
ATOM 3677 O O . SER A 1 476 ? -1.848 -8.031 -33.562 1 98.69 476 SER A O 1
ATOM 3679 N N . VAL A 1 477 ? -2.895 -7.605 -31.641 1 98.75 477 VAL A N 1
ATOM 3680 C CA . VAL A 1 477 ? -4.195 -8.031 -32.156 1 98.75 477 VAL A CA 1
ATOM 3681 C C . VAL A 1 477 ? -5.227 -6.93 -31.906 1 98.75 477 VAL A C 1
ATOM 3683 O O . VAL A 1 477 ? -5.039 -6.062 -31.062 1 98.75 477 VAL A O 1
ATOM 3686 N N . TRP A 1 478 ? -6.195 -6.887 -32.75 1 98.75 478 TRP A N 1
ATOM 3687 C CA . TRP A 1 478 ? -7.422 -6.129 -32.531 1 98.75 478 TRP A CA 1
ATOM 3688 C C . TRP A 1 478 ? -8.562 -7.047 -32.125 1 98.75 478 TRP A C 1
ATOM 3690 O O . TRP A 1 478 ? -8.891 -8 -32.844 1 98.75 478 TRP A O 1
ATOM 3700 N N . CYS A 1 479 ? -9.148 -6.844 -30.953 1 98.81 479 CYS A N 1
ATOM 3701 C CA . CYS A 1 479 ? -10.219 -7.688 -30.453 1 98.81 479 CYS A CA 1
ATOM 3702 C C . CYS A 1 479 ? -11.5 -6.883 -30.25 1 98.81 479 CYS A C 1
ATOM 3704 O O . CYS A 1 479 ? -11.453 -5.73 -29.828 1 98.81 479 CYS A O 1
ATOM 3706 N N . TRP A 1 480 ? -12.609 -7.43 -30.578 1 98.62 480 TRP A N 1
ATOM 3707 C CA . TRP A 1 480 ? -13.898 -6.766 -30.422 1 98.62 480 TRP A CA 1
ATOM 3708 C C . TRP A 1 480 ? -14.992 -7.773 -30.094 1 98.62 480 TRP A C 1
ATOM 3710 O O . TRP A 1 480 ? -14.766 -8.984 -30.141 1 98.62 480 TRP A O 1
ATOM 3720 N N . VAL A 1 481 ? -16.156 -7.297 -29.656 1 98.31 481 VAL A N 1
ATOM 3721 C CA . VAL A 1 481 ? -17.281 -8.156 -29.266 1 98.31 481 VAL A CA 1
ATOM 3722 C C . VAL A 1 481 ? -18.438 -7.965 -30.234 1 98.31 481 VAL A C 1
ATOM 3724 O O . VAL A 1 481 ? -18.75 -6.836 -30.625 1 98.31 481 VAL A O 1
ATOM 3727 N N . ASP A 1 482 ? -18.938 -9.07 -30.641 1 97.62 482 ASP A N 1
ATOM 3728 C CA . ASP A 1 482 ? -20.078 -9.086 -31.531 1 97.62 482 ASP A CA 1
ATOM 3729 C C . ASP A 1 482 ? -19.797 -8.281 -32.812 1 97.62 482 ASP A C 1
ATOM 3731 O O . ASP A 1 482 ? -18.797 -8.5 -33.469 1 97.62 482 ASP A O 1
ATOM 3735 N N . SER A 1 483 ? -20.688 -7.359 -33.188 1 96.19 483 SER A N 1
ATOM 3736 C CA . SER A 1 483 ? -20.516 -6.652 -34.438 1 96.19 483 SER A CA 1
ATOM 3737 C C . SER A 1 483 ? -19.781 -5.328 -34.219 1 96.19 483 SER A C 1
ATOM 3739 O O . SER A 1 483 ? -19.578 -4.57 -35.188 1 96.19 483 SER A O 1
ATOM 3741 N N . ASP A 1 484 ? -19.25 -5.074 -33.062 1 96.56 484 ASP A N 1
ATOM 3742 C CA . ASP A 1 484 ? -18.688 -3.76 -32.75 1 96.56 484 ASP A CA 1
ATOM 3743 C C . ASP A 1 484 ? -17.188 -3.75 -32.938 1 96.56 484 ASP A C 1
ATOM 3745 O O . ASP A 1 484 ? -16.422 -3.469 -32 1 96.56 484 ASP A O 1
ATOM 3749 N N . ARG A 1 485 ? -16.75 -3.871 -34.125 1 97.19 485 ARG A N 1
ATOM 3750 C CA . ARG A 1 485 ? -15.328 -3.865 -34.406 1 97.19 485 ARG A CA 1
ATOM 3751 C C . ARG A 1 485 ? -14.711 -2.502 -34.125 1 97.19 485 ARG A C 1
ATOM 3753 O O . ARG A 1 485 ? -13.562 -2.412 -33.688 1 97.19 485 ARG A O 1
ATOM 3760 N N . ALA A 1 486 ? -15.469 -1.481 -34.406 1 96.75 486 ALA A N 1
ATOM 3761 C CA . ALA A 1 486 ? -14.977 -0.119 -34.219 1 96.75 486 ALA A CA 1
ATOM 3762 C C . ALA A 1 486 ? -14.68 0.153 -32.75 1 96.75 486 ALA A C 1
ATOM 3764 O O . ALA A 1 486 ? -13.758 0.904 -32.406 1 96.75 486 ALA A O 1
ATOM 3765 N N . GLY A 1 487 ? -15.461 -0.451 -31.859 1 96.56 487 GLY A N 1
ATOM 3766 C CA . GLY A 1 487 ? -15.273 -0.266 -30.438 1 96.56 487 GLY A CA 1
ATOM 3767 C C . GLY A 1 487 ? -14.281 -1.245 -29.828 1 96.56 487 GLY A C 1
ATOM 3768 O O . GLY A 1 487 ? -14.195 -1.374 -28.609 1 96.56 487 GLY A O 1
ATOM 3769 N N . GLY A 1 488 ? -13.523 -1.894 -30.703 1 97.94 488 GLY A N 1
ATOM 3770 C CA . GLY A 1 488 ? -12.578 -2.889 -30.219 1 97.94 488 GLY A CA 1
ATOM 3771 C C . GLY A 1 488 ? -11.352 -2.281 -29.578 1 97.94 488 GLY A C 1
ATOM 3772 O O . GLY A 1 488 ? -11.273 -1.064 -29.391 1 97.94 488 GLY A O 1
ATOM 3773 N N . VAL A 1 489 ? -10.508 -3.154 -29.062 1 98.31 489 VAL A N 1
ATOM 3774 C CA . VAL A 1 489 ? -9.305 -2.719 -28.375 1 98.31 489 VAL A CA 1
ATOM 3775 C C . VAL A 1 489 ? -8.078 -3.377 -29 1 98.31 489 VAL A C 1
ATOM 3777 O O . VAL A 1 489 ? -8.133 -4.539 -29.406 1 98.31 489 VAL A O 1
ATOM 3780 N N . ARG A 1 490 ? -7.09 -2.619 -29.078 1 98.56 490 ARG A N 1
ATOM 3781 C CA . ARG A 1 490 ? -5.797 -3.15 -29.5 1 98.56 490 ARG A CA 1
ATOM 3782 C C . ARG A 1 490 ? -5.039 -3.75 -28.328 1 98.56 490 ARG A C 1
ATOM 3784 O O . ARG A 1 490 ? -4.949 -3.133 -27.266 1 98.56 490 ARG A O 1
ATOM 3791 N N . LEU A 1 491 ? -4.57 -4.938 -28.469 1 98.5 491 LEU A N 1
ATOM 3792 C CA . LEU A 1 491 ? -3.715 -5.59 -27.484 1 98.5 491 LEU A CA 1
ATOM 3793 C C . LEU A 1 491 ? -2.312 -5.812 -28.047 1 98.5 491 LEU A C 1
ATOM 3795 O O . LEU A 1 491 ? -2.145 -6.504 -29.062 1 98.5 491 LEU A O 1
ATOM 3799 N N . ASP A 1 492 ? -1.337 -5.238 -27.375 1 98.56 492 ASP A N 1
ATOM 3800 C CA . ASP A 1 492 ? 0.043 -5.344 -27.844 1 98.56 492 ASP A CA 1
ATOM 3801 C C . ASP A 1 492 ? 0.816 -6.383 -27.031 1 98.56 492 ASP A C 1
ATOM 3803 O O . ASP A 1 492 ? 0.959 -6.254 -25.812 1 98.56 492 ASP A O 1
ATOM 3807 N N . GLY A 1 493 ? 1.326 -7.324 -27.734 1 98.31 493 GLY A N 1
ATOM 3808 C CA . GLY A 1 493 ? 2.156 -8.32 -27.078 1 98.31 493 GLY A CA 1
ATOM 3809 C C . GLY A 1 493 ? 3.529 -7.797 -26.703 1 98.31 493 GLY A C 1
ATOM 3810 O O . GLY A 1 493 ? 4.164 -8.312 -25.781 1 98.31 493 GLY A O 1
ATOM 3811 N N . TYR A 1 494 ? 3.967 -6.793 -27.359 1 98.06 494 TYR A N 1
ATOM 3812 C CA . TYR A 1 494 ? 5.281 -6.223 -27.094 1 98.06 494 TYR A CA 1
ATOM 3813 C C . TYR A 1 494 ? 5.203 -5.145 -26.016 1 98.06 494 TYR A C 1
ATOM 3815 O O . TYR A 1 494 ? 4.266 -4.344 -26 1 98.06 494 TYR A O 1
ATOM 3823 N N . TRP A 1 495 ? 6.133 -5.18 -25.109 1 96.31 495 TRP A N 1
ATOM 3824 C CA . TRP A 1 495 ? 6.414 -4.074 -24.188 1 96.31 495 TRP A CA 1
ATOM 3825 C C . TRP A 1 495 ? 7.918 -3.9 -24 1 96.31 495 TRP A C 1
ATOM 3827 O O . TRP A 1 495 ? 8.719 -4.645 -24.578 1 96.31 495 TRP A O 1
ATOM 3837 N N . GLU A 1 496 ? 8.383 -2.951 -23.234 1 92.38 496 GLU A N 1
ATOM 3838 C CA . GLU A 1 496 ? 9.805 -2.621 -23.156 1 92.38 496 GLU A CA 1
ATOM 3839 C C . GLU A 1 496 ? 10.43 -3.225 -21.891 1 92.38 496 GLU A C 1
ATOM 3841 O O . GLU A 1 496 ? 11.633 -3.096 -21.672 1 92.38 496 GLU A O 1
ATOM 3846 N N . ILE A 1 497 ? 9.688 -3.914 -21.141 1 88.25 497 ILE A N 1
ATOM 3847 C CA . ILE A 1 497 ? 10.219 -4.484 -19.906 1 88.25 497 ILE A CA 1
ATOM 3848 C C . ILE A 1 497 ? 11.023 -5.746 -20.219 1 88.25 497 ILE A C 1
ATOM 3850 O O . ILE A 1 497 ? 10.453 -6.828 -20.391 1 88.25 497 ILE A O 1
ATOM 3854 N N . LYS A 1 498 ? 12.234 -5.695 -20.172 1 84.25 498 LYS A N 1
ATOM 3855 C CA . LYS A 1 498 ? 13.125 -6.754 -20.641 1 84.25 498 LYS A CA 1
ATOM 3856 C C . LYS A 1 498 ? 13.156 -7.93 -19.672 1 84.25 498 LYS A C 1
ATOM 3858 O O . LYS A 1 498 ? 13.25 -9.086 -20.078 1 84.25 498 LYS A O 1
ATOM 3863 N N . GLU A 1 499 ? 12.992 -7.613 -18.344 1 80 499 GLU A N 1
ATOM 3864 C CA . GLU A 1 499 ? 13.188 -8.641 -17.328 1 80 499 GLU A CA 1
ATOM 3865 C C . GLU A 1 499 ? 11.93 -9.484 -17.156 1 80 499 GLU A C 1
ATOM 3867 O O . GLU A 1 499 ? 11.953 -10.5 -16.453 1 80 499 GLU A O 1
ATOM 3872 N N . ARG A 1 500 ? 10.922 -9.156 -18 1 88.06 500 ARG A N 1
ATOM 3873 C CA . ARG A 1 500 ? 9.664 -9.844 -17.703 1 88.06 500 ARG A CA 1
ATOM 3874 C C . ARG A 1 500 ? 9.016 -10.367 -18.969 1 88.06 500 ARG A C 1
ATOM 3876 O O . ARG A 1 500 ? 8.812 -9.617 -19.938 1 88.06 500 ARG A O 1
ATOM 3883 N N . ASN A 1 501 ? 8.805 -11.625 -19.031 1 91.31 501 ASN A N 1
ATOM 3884 C CA . ASN A 1 501 ? 7.957 -12.336 -19.984 1 91.31 501 ASN A CA 1
ATOM 3885 C C . ASN A 1 501 ? 6.707 -12.891 -19.312 1 91.31 501 ASN A C 1
ATOM 3887 O O . ASN A 1 501 ? 6.742 -13.984 -18.734 1 91.31 501 ASN A O 1
ATOM 3891 N N . MET A 1 502 ? 5.637 -12.172 -19.422 1 94.56 502 MET A N 1
ATOM 3892 C CA . MET A 1 502 ? 4.531 -12.484 -18.516 1 94.56 502 MET A CA 1
ATOM 3893 C C . MET A 1 502 ? 3.211 -12.555 -19.266 1 94.56 502 MET A C 1
ATOM 3895 O O . MET A 1 502 ? 3.088 -12.016 -20.375 1 94.56 502 MET A O 1
ATOM 3899 N N . GLY A 1 503 ? 2.326 -13.352 -18.688 1 96.5 503 GLY A N 1
ATOM 3900 C CA . GLY A 1 503 ? 0.931 -13.289 -19.094 1 96.5 503 GLY A CA 1
ATOM 3901 C C . GLY A 1 503 ? 0.173 -12.141 -18.453 1 96.5 503 GLY A C 1
ATOM 3902 O O . GLY A 1 503 ? 0.196 -11.969 -17.234 1 96.5 503 GLY A O 1
ATOM 3903 N N . ILE A 1 504 ? -0.481 -11.359 -19.312 1 96.38 504 ILE A N 1
ATOM 3904 C CA . ILE A 1 504 ? -1.272 -10.219 -18.859 1 96.38 504 ILE A CA 1
ATOM 3905 C C . ILE A 1 504 ? -2.73 -10.406 -19.281 1 96.38 504 ILE A C 1
ATOM 3907 O O . ILE A 1 504 ? -3.031 -11.195 -20.172 1 96.38 504 ILE A O 1
ATOM 3911 N N . VAL A 1 505 ? -3.627 -9.797 -18.531 1 97.12 505 VAL A N 1
ATOM 3912 C CA . VAL A 1 505 ? -5.051 -9.82 -18.859 1 97.12 505 VAL A CA 1
ATOM 3913 C C . VAL A 1 505 ? -5.555 -8.398 -19.078 1 97.12 505 VAL A C 1
ATOM 3915 O O . VAL A 1 505 ? -5.379 -7.527 -18.234 1 97.12 505 VAL A O 1
ATOM 3918 N N . ASP A 1 506 ? -6.102 -8.172 -20.172 1 96.94 506 ASP A N 1
ATOM 3919 C CA . ASP A 1 506 ? -6.703 -6.875 -20.469 1 96.94 506 ASP A CA 1
ATOM 3920 C C . ASP A 1 506 ? -8.172 -7.027 -20.859 1 96.94 506 ASP A C 1
ATOM 3922 O O . ASP A 1 506 ? -8.547 -8 -21.516 1 96.94 506 ASP A O 1
ATOM 3926 N N . THR A 1 507 ? -8.945 -6.094 -20.453 1 96.56 507 THR A N 1
ATOM 3927 C CA . THR A 1 507 ? -10.367 -6.062 -20.766 1 96.56 507 THR A CA 1
ATOM 3928 C C . THR A 1 507 ? -10.586 -5.629 -22.219 1 96.56 507 THR A C 1
ATOM 3930 O O . THR A 1 507 ? -9.945 -4.688 -22.688 1 96.56 507 THR A O 1
ATOM 3933 N N . VAL A 1 508 ? -11.5 -6.316 -22.891 1 98.06 508 VAL A N 1
ATOM 3934 C CA . VAL A 1 508 ? -11.836 -5.977 -24.266 1 98.06 508 VAL A CA 1
ATOM 3935 C C . VAL A 1 508 ? -13.109 -5.141 -24.297 1 98.06 508 VAL A C 1
ATOM 3937 O O . VAL A 1 508 ? -13.219 -4.18 -25.062 1 98.06 508 VAL A O 1
ATOM 3940 N N . ALA A 1 509 ? -14.031 -5.566 -23.516 1 96.69 509 ALA A N 1
ATOM 3941 C CA . ALA A 1 509 ? -15.305 -4.855 -23.453 1 96.69 509 ALA A CA 1
ATOM 3942 C C . ALA A 1 509 ? -15.945 -4.98 -22.078 1 96.69 509 ALA A C 1
ATOM 3944 O O . ALA A 1 509 ? -15.742 -5.977 -21.375 1 96.69 509 ALA A O 1
ATOM 3945 N N . THR A 1 510 ? -16.641 -3.943 -21.703 1 93.19 510 THR A N 1
ATOM 3946 C CA . THR A 1 510 ? -17.469 -3.93 -20.5 1 93.19 510 THR A CA 1
ATOM 3947 C C . THR A 1 510 ? -18.906 -3.514 -20.844 1 93.19 510 THR A C 1
ATOM 3949 O O . THR A 1 510 ? -19.172 -3.102 -21.969 1 93.19 510 THR A O 1
ATOM 3952 N N . GLY A 1 511 ? -19.812 -3.682 -19.875 1 90.38 511 GLY A N 1
ATOM 3953 C CA . GLY A 1 511 ? -21.188 -3.258 -20.078 1 90.38 511 GLY A CA 1
ATOM 3954 C C . GLY A 1 511 ? -21.969 -4.18 -20.984 1 90.38 511 GLY A C 1
ATOM 3955 O O . GLY A 1 511 ? -22.906 -3.744 -21.672 1 90.38 511 GLY A O 1
ATOM 3956 N N . LEU A 1 512 ? -21.594 -5.375 -21.125 1 93.5 512 LEU A N 1
ATOM 3957 C CA . LEU A 1 512 ? -22.281 -6.34 -21.969 1 93.5 512 LEU A CA 1
ATOM 3958 C C . LEU A 1 512 ? -23.594 -6.785 -21.328 1 93.5 512 LEU A C 1
ATOM 3960 O O . LEU A 1 512 ? -23.656 -7.016 -20.125 1 93.5 512 LEU A O 1
ATOM 3964 N N . ALA A 1 513 ? -24.625 -6.863 -22.125 1 91.88 513 ALA A N 1
ATOM 3965 C CA . ALA A 1 513 ? -25.906 -7.371 -21.656 1 91.88 513 ALA A CA 1
ATOM 3966 C C . ALA A 1 513 ? -25.828 -8.859 -21.344 1 91.88 513 ALA A C 1
ATOM 3968 O O . ALA A 1 513 ? -25 -9.578 -21.922 1 91.88 513 ALA A O 1
ATOM 3969 N N . PRO A 1 514 ? -26.688 -9.258 -20.406 1 90.56 514 PRO A N 1
ATOM 3970 C CA . PRO A 1 514 ? -26.75 -10.711 -20.203 1 90.56 514 PRO A CA 1
ATOM 3971 C C . PRO A 1 514 ? -27.156 -11.477 -21.453 1 90.56 514 PRO A C 1
ATOM 3973 O O . PRO A 1 514 ? -28.016 -11.016 -22.203 1 90.56 514 PRO A O 1
ATOM 3976 N N . GLY A 1 515 ? -26.469 -12.586 -21.688 1 92.06 515 GLY A N 1
ATOM 3977 C CA . GLY A 1 515 ? -26.797 -13.383 -22.875 1 92.06 515 GLY A CA 1
ATOM 3978 C C . GLY A 1 515 ? -25.562 -13.789 -23.672 1 92.06 515 GLY A C 1
ATOM 3979 O O . GLY A 1 515 ? -24.438 -13.672 -23.188 1 92.06 515 GLY A O 1
ATOM 3980 N N . PRO A 1 516 ? -25.828 -14.328 -24.859 1 94.38 516 PRO A N 1
ATOM 3981 C CA . PRO A 1 516 ? -24.734 -14.805 -25.703 1 94.38 516 PRO A CA 1
ATOM 3982 C C . PRO A 1 516 ? -23.969 -13.672 -26.375 1 94.38 516 PRO A C 1
ATOM 3984 O O . PRO A 1 516 ? -24.562 -12.711 -26.859 1 94.38 516 PRO A O 1
ATOM 3987 N N . HIS A 1 517 ? -22.688 -13.797 -26.422 1 96.5 517 HIS A N 1
ATOM 3988 C CA . HIS A 1 517 ? -21.781 -12.883 -27.094 1 96.5 517 HIS A CA 1
ATOM 3989 C C . HIS A 1 517 ? -20.672 -13.641 -27.812 1 96.5 517 HIS A C 1
ATOM 3991 O O . HIS A 1 517 ? -20.469 -14.836 -27.578 1 96.5 517 HIS A O 1
ATOM 3997 N N . ARG A 1 518 ? -20.047 -12.898 -28.734 1 97.19 518 ARG A N 1
ATOM 3998 C CA . ARG A 1 518 ? -18.906 -13.453 -29.453 1 97.19 518 ARG A CA 1
ATOM 3999 C C . ARG A 1 518 ? -17.719 -12.5 -29.406 1 97.19 518 ARG A C 1
ATOM 4001 O O . ARG A 1 518 ? -17.828 -11.328 -29.766 1 97.19 518 ARG A O 1
ATOM 4008 N N . LEU A 1 519 ? -16.625 -13.008 -28.938 1 98.19 519 LEU A N 1
ATOM 4009 C CA . LEU A 1 519 ? -15.359 -12.281 -28.953 1 98.19 519 LEU A CA 1
ATOM 4010 C C . LEU A 1 519 ? -14.562 -12.602 -30.203 1 98.19 519 LEU A C 1
ATOM 4012 O O . LEU A 1 519 ? -14.422 -13.766 -30.578 1 98.19 519 LEU A O 1
ATOM 4016 N N . SER A 1 520 ? -14.07 -11.594 -30.875 1 98.62 520 SER A N 1
ATOM 4017 C CA . SER A 1 520 ? -13.219 -11.75 -32.031 1 98.62 520 SER A CA 1
ATOM 4018 C C . SER A 1 520 ? -11.859 -11.109 -31.828 1 98.62 520 SER A C 1
ATOM 4020 O O . SER A 1 520 ? -11.766 -10.008 -31.281 1 98.62 520 SER A O 1
ATOM 4022 N N . CYS A 1 521 ? -10.805 -11.789 -32.219 1 98.69 521 CYS A N 1
ATOM 4023 C CA . CYS A 1 521 ? -9.445 -11.25 -32.156 1 98.69 521 CYS A CA 1
ATOM 4024 C C . CYS A 1 521 ? -8.711 -11.484 -33.469 1 98.69 521 CYS A C 1
ATOM 4026 O O . CYS A 1 521 ? -8.539 -12.633 -33.906 1 98.69 521 CYS A O 1
ATOM 4028 N N . GLU A 1 522 ? -8.211 -10.445 -34.062 1 98.75 522 GLU A N 1
ATOM 4029 C CA . GLU A 1 522 ? -7.504 -10.492 -35.344 1 98.75 522 GLU A CA 1
ATOM 4030 C C . GLU A 1 522 ? -6.062 -10.023 -35.188 1 98.75 522 GLU A C 1
ATOM 4032 O O . GLU A 1 522 ? -5.809 -8.945 -34.625 1 98.75 522 GLU A O 1
ATOM 4037 N N . LEU A 1 523 ? -5.145 -10.828 -35.719 1 98.81 523 LEU A N 1
ATOM 4038 C CA . LEU A 1 523 ? -3.746 -10.406 -35.719 1 98.81 523 LEU A CA 1
ATOM 4039 C C . LEU A 1 523 ? -3.52 -9.258 -36.688 1 98.81 523 LEU A C 1
ATOM 4041 O O . LEU A 1 523 ? -3.887 -9.352 -37.844 1 98.81 523 LEU A O 1
ATOM 4045 N N . LEU A 1 524 ? -2.846 -8.227 -36.219 1 98.69 524 LEU A N 1
ATOM 4046 C CA . LEU A 1 524 ? -2.654 -7.008 -37 1 98.69 524 LEU A CA 1
ATOM 4047 C C . LEU A 1 524 ? -1.34 -7.062 -37.781 1 98.69 524 LEU A C 1
ATOM 4049 O O . LEU A 1 524 ? -0.391 -7.727 -37.344 1 98.69 524 LEU A O 1
ATOM 4053 N N . PRO A 1 525 ? -1.323 -6.406 -38.938 1 97.94 525 PRO A N 1
ATOM 4054 C CA . PRO A 1 525 ? -0.035 -6.273 -39.625 1 97.94 525 PRO A CA 1
ATOM 4055 C C . PRO A 1 525 ? 0.922 -5.328 -38.906 1 97.94 525 PRO A C 1
ATOM 4057 O O . PRO A 1 525 ? 2.141 -5.449 -39.031 1 97.94 525 PRO A O 1
ATOM 4060 N N . ASP A 1 526 ? 0.418 -4.402 -38.156 1 97.06 526 ASP A N 1
ATOM 4061 C CA . ASP A 1 526 ? 1.219 -3.467 -37.375 1 97.06 526 ASP A CA 1
ATOM 4062 C C . ASP A 1 526 ? 1.598 -4.062 -36.031 1 97.06 526 ASP A C 1
ATOM 4064 O O . ASP A 1 526 ? 0.804 -4.781 -35.438 1 97.06 526 ASP A O 1
ATOM 4068 N N . THR A 1 527 ? 2.848 -3.844 -35.688 1 97.5 527 THR A N 1
ATOM 4069 C CA . THR A 1 527 ? 3.352 -4.316 -34.406 1 97.5 527 THR A CA 1
ATOM 4070 C C . THR A 1 527 ? 4.16 -3.229 -33.688 1 97.5 527 THR A C 1
ATOM 4072 O O . THR A 1 527 ? 4.633 -2.289 -34.344 1 97.5 527 THR A O 1
ATOM 4075 N N . ARG A 1 528 ? 4.246 -3.289 -32.375 1 97.31 528 ARG A N 1
ATOM 4076 C CA . ARG A 1 528 ? 5.059 -2.344 -31.609 1 97.31 528 ARG A CA 1
ATOM 4077 C C . ARG A 1 528 ? 6.492 -2.842 -31.469 1 97.31 528 ARG A C 1
ATOM 4079 O O . ARG A 1 528 ? 7.367 -2.115 -30.984 1 97.31 528 ARG A O 1
ATOM 4086 N N . ASP A 1 529 ? 6.711 -4.066 -31.828 1 97.19 529 ASP A N 1
ATOM 4087 C CA . ASP A 1 529 ? 8.07 -4.598 -31.812 1 97.19 529 ASP A CA 1
ATOM 4088 C C . ASP A 1 529 ? 8.969 -3.859 -32.812 1 97.19 529 ASP A C 1
ATOM 4090 O O . ASP A 1 529 ? 8.68 -3.83 -34 1 97.19 529 ASP A O 1
ATOM 4094 N N . PRO A 1 530 ? 10.102 -3.311 -32.312 1 96.62 530 PRO A N 1
ATOM 4095 C CA . PRO A 1 530 ? 10.992 -2.572 -33.219 1 96.62 530 PRO A CA 1
ATOM 4096 C C . PRO A 1 530 ? 11.562 -3.445 -34.344 1 96.62 530 PRO A C 1
ATOM 4098 O O . PRO A 1 530 ? 11.977 -2.932 -35.375 1 96.62 530 PRO A O 1
ATOM 4101 N N . GLN A 1 531 ? 11.586 -4.75 -34.188 1 96.5 531 GLN A N 1
ATOM 4102 C CA . GLN A 1 531 ? 12.125 -5.648 -35.188 1 96.5 531 GLN A CA 1
ATOM 4103 C C . GLN A 1 531 ? 11.039 -6.125 -36.156 1 96.5 531 GLN A C 1
ATOM 4105 O O . GLN A 1 531 ? 11.32 -6.867 -37.094 1 96.5 531 GLN A O 1
ATOM 4110 N N . GLY A 1 532 ? 9.828 -5.848 -35.938 1 96.69 532 GLY A N 1
ATOM 4111 C CA . GLY A 1 532 ? 8.727 -6.094 -36.844 1 96.69 532 GLY A CA 1
ATOM 4112 C C . GLY A 1 532 ? 8.133 -7.484 -36.719 1 96.69 532 GLY A C 1
ATOM 4113 O O . GLY A 1 532 ? 7.395 -7.941 -37.594 1 96.69 532 GLY A O 1
ATOM 4114 N N . ARG A 1 533 ? 8.484 -8.156 -35.625 1 96.5 533 ARG A N 1
ATOM 4115 C CA . ARG A 1 533 ? 7.926 -9.492 -35.438 1 96.5 533 ARG A CA 1
ATOM 4116 C C . ARG A 1 533 ? 6.441 -9.422 -35.094 1 96.5 533 ARG A C 1
ATOM 4118 O O . ARG A 1 533 ? 5.984 -8.453 -34.469 1 96.5 533 ARG A O 1
ATOM 4125 N N . LYS A 1 534 ? 5.645 -10.531 -35.406 1 97.44 534 LYS A N 1
ATOM 4126 C CA . LYS A 1 534 ? 4.195 -10.352 -35.406 1 97.44 534 LYS A CA 1
ATOM 4127 C C . LYS A 1 534 ? 3.516 -11.461 -34.594 1 97.44 534 LYS A C 1
ATOM 4129 O O . LYS A 1 534 ? 2.311 -11.398 -34.344 1 97.44 534 LYS A O 1
ATOM 4134 N N . GLU A 1 535 ? 4.246 -12.445 -34.156 1 98.19 535 GLU A N 1
ATOM 4135 C CA . GLU A 1 535 ? 3.619 -13.547 -33.438 1 98.19 535 GLU A CA 1
ATOM 4136 C C . GLU A 1 535 ? 2.85 -13.039 -32.219 1 98.19 535 GLU A C 1
ATOM 4138 O O . GLU A 1 535 ? 3.316 -12.141 -31.516 1 98.19 535 GLU A O 1
ATOM 4143 N N . PHE A 1 536 ? 1.695 -13.539 -32.094 1 98.62 536 PHE A N 1
ATOM 4144 C CA . PHE A 1 536 ? 0.89 -13.234 -30.906 1 98.62 536 PHE A CA 1
ATOM 4145 C C . PHE A 1 536 ? 0.476 -14.516 -30.188 1 98.62 536 PHE A C 1
ATOM 4147 O O . PHE A 1 536 ? 0.179 -15.523 -30.828 1 98.62 536 PHE A O 1
ATOM 4154 N N . ARG A 1 537 ? 0.475 -14.484 -28.797 1 98.38 537 ARG A N 1
ATOM 4155 C CA . ARG A 1 537 ? 0.21 -15.672 -28 1 98.38 537 ARG A CA 1
ATOM 4156 C C . ARG A 1 537 ? -0.948 -15.438 -27.031 1 98.38 537 ARG A C 1
ATOM 4158 O O . ARG A 1 537 ? -0.831 -14.641 -26.094 1 98.38 537 ARG A O 1
ATOM 4165 N N . LEU A 1 538 ? -1.982 -16.125 -27.281 1 97.5 538 LEU A N 1
ATOM 4166 C CA . LEU A 1 538 ? -3.18 -16.094 -26.453 1 97.5 538 LEU A CA 1
ATOM 4167 C C . LEU A 1 538 ? -3.258 -17.328 -25.562 1 97.5 538 LEU A C 1
ATOM 4169 O O . LEU A 1 538 ? -2.953 -18.438 -26 1 97.5 538 LEU A O 1
ATOM 4173 N N . PHE A 1 539 ? -3.723 -17.125 -24.203 1 97.25 539 PHE A N 1
ATOM 4174 C CA . PHE A 1 539 ? -3.729 -18.344 -23.406 1 97.25 539 PHE A CA 1
ATOM 4175 C C . PHE A 1 539 ? -4.992 -18.438 -22.562 1 97.25 539 PHE A C 1
ATOM 4177 O O . PHE A 1 539 ? -5.258 -19.469 -21.938 1 97.25 539 PHE A O 1
ATOM 4184 N N . ALA A 1 540 ? -5.828 -17.391 -22.562 1 97.69 540 ALA A N 1
ATOM 4185 C CA . ALA A 1 540 ? -7.043 -17.484 -21.75 1 97.69 540 ALA A CA 1
ATOM 4186 C C . ALA A 1 540 ? -8.094 -16.484 -22.219 1 97.69 540 ALA A C 1
ATOM 4188 O O . ALA A 1 540 ? -7.758 -15.43 -22.781 1 97.69 540 ALA A O 1
ATOM 4189 N N . ILE A 1 541 ? -9.344 -16.812 -22.047 1 97.06 541 ILE A N 1
ATOM 4190 C CA . ILE A 1 541 ? -10.5 -15.938 -22.234 1 97.06 541 ILE A CA 1
ATOM 4191 C C . ILE A 1 541 ? -11.344 -15.922 -20.953 1 97.06 541 ILE A C 1
ATOM 4193 O O . ILE A 1 541 ? -11.625 -16.969 -20.375 1 97.06 541 ILE A O 1
ATOM 4197 N N . MET A 1 542 ? -11.719 -14.711 -20.547 1 96.31 542 MET A N 1
ATOM 4198 C CA . MET A 1 542 ? -12.461 -14.578 -19.297 1 96.31 542 MET A CA 1
ATOM 4199 C C . MET A 1 542 ? -13.672 -13.672 -19.469 1 96.31 542 MET A C 1
ATOM 4201 O O . MET A 1 542 ? -13.656 -12.773 -20.312 1 96.31 542 MET A O 1
ATOM 4205 N N . HIS A 1 543 ? -14.641 -13.914 -18.656 1 94.69 543 HIS A N 1
ATOM 4206 C CA . HIS A 1 543 ? -15.82 -13.055 -18.672 1 94.69 543 HIS A CA 1
ATOM 4207 C C . HIS A 1 543 ? -16.656 -13.25 -17.406 1 94.69 543 HIS A C 1
ATOM 4209 O O . HIS A 1 543 ? -16.375 -14.141 -16.609 1 94.69 543 HIS A O 1
ATOM 4215 N N . ASP A 1 544 ? -17.594 -12.375 -17.172 1 90.88 544 ASP A N 1
ATOM 4216 C CA . ASP A 1 544 ? -18.547 -12.516 -16.062 1 90.88 544 ASP A CA 1
ATOM 4217 C C . ASP A 1 544 ? -19.969 -12.18 -16.516 1 90.88 544 ASP A C 1
ATOM 4219 O O . ASP A 1 544 ? -20.156 -11.555 -17.562 1 90.88 544 ASP A O 1
ATOM 4223 N N . MET B 1 1 ? -11.531 24.75 49.25 1 21.61 1 MET B N 1
ATOM 4224 C CA . MET B 1 1 ? -12.461 23.828 48.594 1 21.61 1 MET B CA 1
ATOM 4225 C C . MET B 1 1 ? -11.797 23.156 47.375 1 21.61 1 MET B C 1
ATOM 4227 O O . MET B 1 1 ? -11.18 23.812 46.562 1 21.61 1 MET B O 1
ATOM 4231 N N . PRO B 1 2 ? -11.227 21.922 47.5 1 23.97 2 PRO B N 1
ATOM 4232 C CA . PRO B 1 2 ? -10.391 21.188 46.562 1 23.97 2 PRO B CA 1
ATOM 4233 C C . PRO B 1 2 ? -11.039 21.047 45.188 1 23.97 2 PRO B C 1
ATOM 4235 O O . PRO B 1 2 ? -12.242 20.75 45.094 1 23.97 2 PRO B O 1
ATOM 4238 N N . GLY B 1 3 ? -10.773 22.031 44.25 1 22.27 3 GLY B N 1
ATOM 4239 C CA . GLY B 1 3 ? -11.344 22.156 42.906 1 22.27 3 GLY B CA 1
ATOM 4240 C C . GLY B 1 3 ? -11.422 20.844 42.156 1 22.27 3 GLY B C 1
ATOM 4241 O O . GLY B 1 3 ? -10.5 20.031 42.25 1 22.27 3 GLY B O 1
ATOM 4242 N N . THR B 1 4 ? -12.625 20.219 42.156 1 28.81 4 THR B N 1
ATOM 4243 C CA . THR B 1 4 ? -13.133 19.078 41.406 1 28.81 4 THR B CA 1
ATOM 4244 C C . THR B 1 4 ? -12.562 19.078 39.969 1 28.81 4 THR B C 1
ATOM 4246 O O . THR B 1 4 ? -13.086 19.734 39.094 1 28.81 4 THR B O 1
ATOM 4249 N N . ASN B 1 5 ? -11.266 19.453 39.844 1 26.17 5 ASN B N 1
ATOM 4250 C CA . ASN B 1 5 ? -10.531 19.719 38.594 1 26.17 5 ASN B CA 1
ATOM 4251 C C . ASN B 1 5 ? -10.844 18.672 37.531 1 26.17 5 ASN B C 1
ATOM 4253 O O . ASN B 1 5 ? -11.352 17.594 37.844 1 26.17 5 ASN B O 1
ATOM 4257 N N . ALA B 1 6 ? -10.445 19.094 36.25 1 29.61 6 ALA B N 1
ATOM 4258 C CA . ALA B 1 6 ? -10.461 18.75 34.844 1 29.61 6 ALA B CA 1
ATOM 4259 C C . ALA B 1 6 ? -10.023 17.297 34.594 1 29.61 6 ALA B C 1
ATOM 4261 O O . ALA B 1 6 ? -9.867 16.875 33.469 1 29.61 6 ALA B O 1
ATOM 4262 N N . THR B 1 7 ? -9.664 16.625 35.688 1 30.92 7 THR B N 1
ATOM 4263 C CA . THR B 1 7 ? -9.195 15.242 35.562 1 30.92 7 THR B CA 1
ATOM 4264 C C . THR B 1 7 ? -10.297 14.336 35.031 1 30.92 7 THR B C 1
ATOM 4266 O O . THR B 1 7 ? -10.078 13.141 34.844 1 30.92 7 THR B O 1
ATOM 4269 N N . GLY B 1 8 ? -11.492 14.812 35.125 1 30.58 8 GLY B N 1
ATOM 4270 C CA . GLY B 1 8 ? -12.602 13.938 34.781 1 30.58 8 GLY B CA 1
ATOM 4271 C C . GLY B 1 8 ? -12.594 13.555 33.312 1 30.58 8 GLY B C 1
ATOM 4272 O O . GLY B 1 8 ? -13.414 12.742 32.875 1 30.58 8 GLY B O 1
ATOM 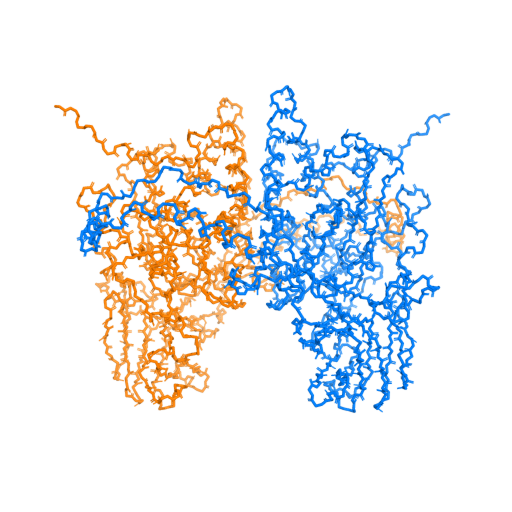4273 N N . TYR B 1 9 ? -12.156 14.547 32.594 1 31.91 9 TYR B N 1
ATOM 4274 C CA . TYR B 1 9 ? -12.281 14.195 31.172 1 31.91 9 TYR B CA 1
ATOM 4275 C C . TYR B 1 9 ? -11.305 13.086 30.797 1 31.91 9 TYR B C 1
ATOM 4277 O O . TYR B 1 9 ? -10.93 12.953 29.625 1 31.91 9 TYR B O 1
ATOM 4285 N N . ILE B 1 10 ? -10.469 12.703 31.766 1 34.12 10 ILE B N 1
ATOM 4286 C CA . ILE B 1 10 ? -9.633 11.609 31.297 1 34.12 10 ILE B CA 1
ATOM 4287 C C . ILE B 1 10 ? -10.477 10.602 30.531 1 34.12 10 ILE B C 1
ATOM 4289 O O . ILE B 1 10 ? -11.453 10.062 31.062 1 34.12 10 ILE B O 1
ATOM 4293 N N . HIS B 1 11 ? -10.297 10.656 29.281 1 39.31 11 HIS B N 1
ATOM 4294 C CA . HIS B 1 11 ? -10.688 9.984 28.047 1 39.31 11 HIS B CA 1
ATOM 4295 C C . HIS B 1 11 ? -10.797 8.477 28.25 1 39.31 11 HIS B C 1
ATOM 4297 O O . HIS B 1 11 ? -9.898 7.859 28.828 1 39.31 11 HIS B O 1
ATOM 4303 N N . ARG B 1 12 ? -11.914 8.047 28.5 1 43.69 12 ARG B N 1
ATOM 4304 C CA . ARG B 1 12 ? -12.453 6.695 28.359 1 43.69 12 ARG B CA 1
ATOM 4305 C C . ARG B 1 12 ? -11.773 5.949 27.219 1 43.69 12 ARG B C 1
ATOM 4307 O O . ARG B 1 12 ? -11.836 6.387 26.062 1 43.69 12 ARG B O 1
ATOM 4314 N N . LEU B 1 13 ? -10.648 5.328 27.578 1 53.94 13 LEU B N 1
ATOM 4315 C CA . LEU B 1 13 ? -10.055 4.305 26.719 1 53.94 13 LEU B CA 1
ATOM 4316 C C . LEU B 1 13 ? -11.125 3.561 25.938 1 53.94 13 LEU B C 1
ATOM 4318 O O . LEU B 1 13 ? -12.242 3.363 26.422 1 53.94 13 LEU B O 1
ATOM 4322 N N . LEU B 1 14 ? -10.883 3.506 24.703 1 60.56 14 LEU B N 1
ATOM 4323 C CA . LEU B 1 14 ? -11.727 2.604 23.922 1 60.56 14 LEU B CA 1
ATOM 4324 C C . LEU B 1 14 ? -12.023 1.331 24.719 1 60.56 14 LEU B C 1
ATOM 4326 O O . LEU B 1 14 ? -11.109 0.644 25.156 1 60.56 14 LEU B O 1
ATOM 4330 N N . GLY B 1 15 ? -13.211 1.163 25.219 1 57.5 15 GLY B N 1
ATOM 4331 C CA . GLY B 1 15 ? -13.648 -0.105 25.781 1 57.5 15 GLY B CA 1
ATOM 4332 C C . GLY B 1 15 ? -13.633 -0.122 27.297 1 57.5 15 GLY B C 1
ATOM 4333 O O . GLY B 1 15 ? -13.734 -1.186 27.922 1 57.5 15 GLY B O 1
ATOM 4334 N N . ALA B 1 16 ? -13.359 0.979 28.125 1 56.88 16 ALA B N 1
ATOM 4335 C CA . ALA B 1 16 ? -13.188 1.012 29.578 1 56.88 16 ALA B CA 1
ATOM 4336 C C . ALA B 1 16 ? -14.398 0.426 30.281 1 56.88 16 ALA B C 1
ATOM 4338 O O . ALA B 1 16 ? -14.273 -0.14 31.375 1 56.88 16 ALA B O 1
ATOM 4339 N N . LYS B 1 17 ? -15.547 0.397 29.688 1 62.72 17 LYS B N 1
ATOM 4340 C CA . LYS B 1 17 ? -16.734 -0.108 30.344 1 62.72 17 LYS B CA 1
ATOM 4341 C C . LYS B 1 17 ? -17.375 -1.251 29.547 1 62.72 17 LYS B C 1
ATOM 4343 O O . LYS B 1 17 ? -18.562 -1.508 29.672 1 62.72 17 LYS B O 1
ATOM 4348 N N . ASP B 1 18 ? -16.5 -1.843 28.828 1 71.12 18 ASP B N 1
ATOM 4349 C CA . ASP B 1 18 ? -17.031 -2.859 27.938 1 71.12 18 ASP B CA 1
ATOM 4350 C C . ASP B 1 18 ? -17.406 -4.125 28.703 1 71.12 18 ASP B C 1
ATOM 4352 O O . ASP B 1 18 ? -16.703 -4.527 29.625 1 71.12 18 ASP B O 1
ATOM 4356 N N . THR B 1 19 ? -18.625 -4.562 28.438 1 72.44 19 THR B N 1
ATOM 4357 C CA . THR B 1 19 ? -18.906 -5.949 28.781 1 72.44 19 THR B CA 1
ATOM 4358 C C . THR B 1 19 ? -17.938 -6.895 28.078 1 72.44 19 THR B C 1
ATOM 4360 O O . THR B 1 19 ? -17.125 -6.465 27.266 1 72.44 19 THR B O 1
ATOM 4363 N N . VAL B 1 20 ? -17.984 -8.102 28.453 1 67.44 20 VAL B N 1
ATOM 4364 C CA . VAL B 1 20 ? -17.109 -9.102 27.875 1 67.44 20 VAL B CA 1
ATOM 4365 C C . VAL B 1 20 ? -17.344 -9.18 26.359 1 67.44 20 VAL B C 1
ATOM 4367 O O . VAL B 1 20 ? -16.391 -9.242 25.578 1 67.44 20 VAL B O 1
ATOM 4370 N N . ASP B 1 21 ? -18.594 -9.086 26 1 68.75 21 ASP B N 1
ATOM 4371 C CA . ASP B 1 21 ? -18.953 -9.156 24.594 1 68.75 21 ASP B CA 1
ATOM 4372 C C . ASP B 1 21 ? -18.484 -7.902 23.844 1 68.75 21 ASP B C 1
ATOM 4374 O O . ASP B 1 21 ? -17.969 -7.992 22.734 1 68.75 21 ASP B O 1
ATOM 4378 N N . GLN B 1 22 ? -18.609 -6.898 24.578 1 72.19 22 GLN B N 1
ATOM 4379 C CA . GLN B 1 22 ? -18.203 -5.633 23.969 1 72.19 22 GLN B CA 1
ATOM 4380 C C . GLN B 1 22 ? -16.688 -5.555 23.828 1 72.19 22 GLN B C 1
ATOM 4382 O O . GLN B 1 22 ? -16.172 -5 22.859 1 72.19 22 GLN B O 1
ATOM 4387 N N . ALA B 1 23 ? -16.109 -6.23 24.766 1 75.56 23 ALA B N 1
ATOM 4388 C CA . ALA B 1 23 ? -14.648 -6.234 24.719 1 75.56 23 ALA B CA 1
ATOM 4389 C C . ALA B 1 23 ? -14.133 -7.055 23.547 1 75.56 23 ALA B C 1
ATOM 4391 O O . ALA B 1 23 ? -13.141 -6.688 22.906 1 75.56 23 ALA B O 1
ATOM 4392 N N . ALA B 1 24 ? -14.875 -8.07 23.297 1 74.88 24 ALA B N 1
ATOM 4393 C CA . ALA B 1 24 ? -14.477 -8.93 22.172 1 74.88 24 ALA B CA 1
ATOM 4394 C C . ALA B 1 24 ? -14.664 -8.203 20.844 1 74.88 24 ALA B C 1
ATOM 4396 O O . ALA B 1 24 ? -13.812 -8.289 19.969 1 74.88 24 ALA B O 1
ATOM 4397 N N . ILE B 1 25 ? -15.672 -7.488 20.734 1 76.81 25 ILE B N 1
ATOM 4398 C CA . ILE B 1 25 ? -15.953 -6.73 19.516 1 76.81 25 ILE B CA 1
ATOM 4399 C C . ILE B 1 25 ? -14.922 -5.613 19.359 1 76.81 25 ILE B C 1
ATOM 4401 O O . ILE B 1 25 ? -14.438 -5.359 18.25 1 76.81 25 ILE B O 1
ATOM 4405 N N . ARG B 1 26 ? -14.656 -5.098 20.453 1 82.25 26 ARG B N 1
ATOM 4406 C CA . ARG B 1 26 ? -13.68 -4.012 20.422 1 82.25 26 ARG B CA 1
ATOM 4407 C C . ARG B 1 26 ? -12.305 -4.523 20.016 1 82.25 26 ARG B C 1
ATOM 4409 O O . ARG B 1 26 ? -11.602 -3.875 19.234 1 82.25 26 ARG B O 1
ATOM 4416 N N . ALA B 1 27 ? -12.008 -5.625 20.547 1 82.94 27 ALA B N 1
ATOM 4417 C CA . ALA B 1 27 ? -10.727 -6.219 20.172 1 82.94 27 ALA B CA 1
ATOM 4418 C C . ALA B 1 27 ? -10.68 -6.527 18.672 1 82.94 27 ALA B C 1
ATOM 4420 O O . ALA B 1 27 ? -9.648 -6.34 18.031 1 82.94 27 ALA B O 1
ATOM 4421 N N . TRP B 1 28 ? -11.773 -6.957 18.219 1 82.88 28 TRP B N 1
ATOM 4422 C CA . TRP B 1 28 ? -11.898 -7.246 16.781 1 82.88 28 TRP B CA 1
ATOM 4423 C C . TRP B 1 28 ? -11.75 -5.973 15.961 1 82.88 28 TRP B C 1
ATOM 4425 O O . TRP B 1 28 ? -11.023 -5.961 14.961 1 82.88 28 TRP B O 1
ATOM 4435 N N . GLU B 1 29 ? -12.336 -4.926 16.391 1 86.62 29 GLU B N 1
ATOM 4436 C CA . GLU B 1 29 ? -12.289 -3.646 15.688 1 86.62 29 GLU B CA 1
ATOM 4437 C C . GLU B 1 29 ? -10.883 -3.051 15.711 1 86.62 29 GLU B C 1
ATOM 4439 O O . GLU B 1 29 ? -10.414 -2.514 14.711 1 86.62 29 GLU B O 1
ATOM 4444 N N . ILE B 1 30 ? -10.32 -3.199 16.875 1 89.56 30 ILE B N 1
ATOM 4445 C CA . ILE B 1 30 ? -8.969 -2.662 17.016 1 89.56 30 ILE B CA 1
ATOM 4446 C C . ILE B 1 30 ? -8.008 -3.439 16.125 1 89.56 30 ILE B C 1
ATOM 4448 O O . ILE B 1 30 ? -7.113 -2.855 15.508 1 89.56 30 ILE B O 1
ATOM 4452 N N . ALA B 1 31 ? -8.234 -4.727 16.062 1 89.56 31 ALA B N 1
ATOM 4453 C CA . ALA B 1 31 ? -7.402 -5.547 15.18 1 89.56 31 ALA B CA 1
ATOM 4454 C C . ALA B 1 31 ? -7.566 -5.129 13.719 1 89.56 31 ALA B C 1
ATOM 4456 O O . ALA B 1 31 ? -6.586 -5.07 12.969 1 89.56 31 ALA B O 1
ATOM 4457 N N . ARG B 1 32 ? -8.758 -4.777 13.352 1 89.44 32 ARG B N 1
ATOM 4458 C CA . ARG B 1 32 ? -9.039 -4.344 11.984 1 89.44 32 ARG B CA 1
ATOM 4459 C C . ARG B 1 32 ? -8.438 -2.973 11.711 1 89.44 32 ARG B C 1
ATOM 4461 O O . ARG B 1 32 ? -8 -2.695 10.586 1 89.44 32 ARG B O 1
ATOM 4468 N N . ALA B 1 33 ? -8.438 -2.189 12.742 1 93.38 33 ALA B N 1
ATOM 4469 C CA . ALA B 1 33 ? -7.973 -0.811 12.602 1 93.38 33 ALA B CA 1
ATOM 4470 C C . ALA B 1 33 ? -6.449 -0.743 12.586 1 93.38 33 ALA B C 1
ATOM 4472 O O . ALA B 1 33 ? -5.867 0.266 12.18 1 93.38 33 ALA B O 1
ATOM 4473 N N . THR B 1 34 ? -5.797 -1.814 13.078 1 95.19 34 THR B N 1
ATOM 4474 C CA . THR B 1 34 ? -4.34 -1.832 13.133 1 95.19 34 THR B CA 1
ATOM 4475 C C . THR B 1 34 ? -3.758 -2.346 11.82 1 95.19 34 THR B C 1
ATOM 4477 O O . THR B 1 34 ? -3.658 -3.557 11.609 1 95.19 34 THR B O 1
ATOM 4480 N N . GLN B 1 35 ? -3.334 -1.438 11 1 94.19 35 GLN B N 1
ATOM 4481 C CA . GLN B 1 35 ? -2.822 -1.794 9.688 1 94.19 35 GLN B CA 1
ATOM 4482 C C . GLN B 1 35 ? -1.412 -2.371 9.781 1 94.19 35 GLN B C 1
ATOM 4484 O O . GLN B 1 35 ? -1.056 -3.279 9.023 1 94.19 35 GLN B O 1
ATOM 4489 N N . HIS B 1 36 ? -0.605 -1.809 10.641 1 94.88 36 HIS B N 1
ATOM 4490 C CA . HIS B 1 36 ? 0.746 -2.285 10.906 1 94.88 36 HIS B CA 1
ATOM 4491 C C . HIS B 1 36 ? 1.15 -2.008 12.352 1 94.88 36 HIS B C 1
ATOM 4493 O O . HIS B 1 36 ? 1.122 -0.858 12.797 1 94.88 36 HIS B O 1
ATOM 4499 N N . THR B 1 37 ? 1.502 -3.029 13.031 1 94.5 37 THR B N 1
ATOM 4500 C CA . THR B 1 37 ? 1.872 -2.879 14.43 1 94.5 37 THR B CA 1
ATOM 4501 C C . THR B 1 37 ? 3.363 -2.58 14.57 1 94.5 37 THR B C 1
ATOM 4503 O O . THR B 1 37 ? 3.756 -1.698 15.336 1 94.5 37 THR B O 1
ATOM 4506 N N . GLY B 1 38 ? 4.215 -3.262 13.844 1 91.69 38 GLY B N 1
ATOM 4507 C CA . GLY B 1 38 ? 5.66 -3.145 13.945 1 91.69 38 GLY B CA 1
ATOM 4508 C C . GLY B 1 38 ? 6.215 -3.689 15.25 1 91.69 38 GLY B C 1
ATOM 4509 O O . GLY B 1 38 ? 5.508 -4.375 15.992 1 91.69 38 GLY B O 1
ATOM 4510 N N . THR B 1 39 ? 7.453 -3.428 15.531 1 89.62 39 THR B N 1
ATOM 4511 C CA . THR B 1 39 ? 8.117 -3.922 16.734 1 89.62 39 THR B CA 1
ATOM 4512 C C . THR B 1 39 ? 7.805 -3.031 17.922 1 89.62 39 THR B C 1
ATOM 4514 O O . THR B 1 39 ? 7.941 -3.457 19.078 1 89.62 39 THR B O 1
ATOM 4517 N N . GLY B 1 40 ? 7.5 -1.789 17.656 1 92 40 GLY B N 1
ATOM 4518 C CA . GLY B 1 40 ? 7.254 -0.815 18.719 1 92 40 GLY B CA 1
ATOM 4519 C C . GLY B 1 40 ? 8.523 -0.32 19.375 1 92 40 GLY B C 1
ATOM 4520 O O . GLY B 1 40 ? 8.469 0.363 20.406 1 92 40 GLY B O 1
ATOM 4521 N N . ALA B 1 41 ? 9.641 -0.533 18.797 1 89.81 41 ALA B N 1
ATOM 4522 C CA . ALA B 1 41 ? 10.922 -0.298 19.453 1 89.81 41 ALA B CA 1
ATOM 4523 C C . ALA B 1 41 ? 11.094 1.174 19.828 1 89.81 41 ALA B C 1
ATOM 4525 O O . ALA B 1 41 ? 11.453 1.503 20.953 1 89.81 41 ALA B O 1
ATOM 4526 N N . ARG B 1 42 ? 10.844 2.047 18.906 1 93.88 42 ARG B N 1
ATOM 4527 C CA . ARG B 1 42 ? 11.039 3.465 19.188 1 93.88 42 ARG B CA 1
ATOM 4528 C C . ARG B 1 42 ? 9.961 3.986 20.141 1 93.88 42 ARG B C 1
ATOM 4530 O O . ARG B 1 42 ? 10.227 4.875 20.953 1 93.88 42 ARG B O 1
ATOM 4537 N N . VAL B 1 43 ? 8.789 3.42 20.047 1 95.81 43 VAL B N 1
ATOM 4538 C CA . VAL B 1 43 ? 7.738 3.785 20.984 1 95.81 43 VAL B CA 1
ATOM 4539 C C . VAL B 1 43 ? 8.117 3.326 22.391 1 95.81 43 VAL B C 1
ATOM 4541 O O . VAL B 1 43 ? 7.887 4.047 23.375 1 95.81 43 VAL B O 1
ATOM 4544 N N . HIS B 1 44 ? 8.703 2.139 22.531 1 92.81 44 HIS B N 1
ATOM 4545 C CA . HIS B 1 44 ? 9.18 1.651 23.812 1 92.81 44 HIS B CA 1
ATOM 4546 C C . HIS B 1 44 ? 10.211 2.598 24.422 1 92.81 44 HIS B C 1
ATOM 4548 O O . HIS B 1 44 ? 10.188 2.867 25.625 1 92.81 44 HIS B O 1
ATOM 4554 N N . ARG B 1 45 ? 11.062 3.115 23.578 1 92.25 45 ARG B N 1
ATOM 4555 C CA . ARG B 1 45 ? 12.078 4.047 24.062 1 92.25 45 ARG B CA 1
ATOM 4556 C C . ARG B 1 45 ? 11.438 5.305 24.641 1 92.25 45 ARG B C 1
ATOM 4558 O O . ARG B 1 45 ? 11.875 5.801 25.672 1 92.25 45 ARG B O 1
ATOM 4565 N N . LEU B 1 46 ? 10.461 5.797 23.953 1 96.19 46 LEU B N 1
ATOM 4566 C CA . LEU B 1 46 ? 9.734 6.957 24.438 1 96.19 46 LEU B CA 1
ATOM 4567 C C . LEU B 1 46 ? 9.086 6.66 25.797 1 96.19 46 LEU B C 1
ATOM 4569 O O . LEU B 1 46 ? 9.203 7.453 26.734 1 96.19 46 LEU B O 1
ATOM 4573 N N . LEU B 1 47 ? 8.438 5.516 25.859 1 95.75 47 LEU B N 1
ATOM 4574 C CA . LEU B 1 47 ? 7.703 5.168 27.078 1 95.75 47 LEU B CA 1
ATOM 4575 C C . LEU B 1 47 ? 8.656 4.91 28.234 1 95.75 47 LEU B C 1
ATOM 4577 O O . LEU B 1 47 ? 8.359 5.25 29.391 1 95.75 47 LEU B O 1
ATOM 4581 N N . GLU B 1 48 ? 9.766 4.375 27.953 1 93.31 48 GLU B N 1
ATOM 4582 C CA . GLU B 1 48 ? 10.773 4.168 28.984 1 93.31 48 GLU B CA 1
ATOM 4583 C C . GLU B 1 48 ? 11.32 5.496 29.5 1 93.31 48 GLU B C 1
ATOM 4585 O O . GLU B 1 48 ? 11.516 5.668 30.703 1 93.31 48 GLU B O 1
ATOM 4590 N N . LYS B 1 49 ? 11.594 6.352 28.578 1 94.31 49 LYS B N 1
ATOM 4591 C CA . LYS B 1 49 ? 12.023 7.691 28.969 1 94.31 49 LYS B CA 1
ATOM 4592 C C . LYS B 1 49 ? 11 8.359 29.875 1 94.31 49 LYS B C 1
ATOM 4594 O O . LYS B 1 49 ? 11.359 8.93 30.906 1 94.31 49 LYS B O 1
ATOM 4599 N N . ALA B 1 50 ? 9.781 8.289 29.516 1 96.44 50 ALA B N 1
ATOM 4600 C CA . ALA B 1 50 ? 8.695 8.867 30.312 1 96.44 50 ALA B CA 1
ATOM 4601 C C . ALA B 1 50 ? 8.609 8.227 31.688 1 96.44 50 ALA B C 1
ATOM 4603 O O . ALA B 1 50 ? 8.406 8.914 32.688 1 96.44 50 ALA B O 1
ATOM 4604 N N . LYS B 1 51 ? 8.781 6.961 31.766 1 93.75 51 LYS B N 1
ATOM 4605 C CA . LYS B 1 51 ? 8.711 6.219 33 1 93.75 51 LYS B CA 1
ATOM 4606 C C . LYS B 1 51 ? 9.828 6.637 33.969 1 93.75 51 LYS B C 1
ATOM 4608 O O . LYS B 1 51 ? 9.672 6.586 35.188 1 93.75 51 LYS B O 1
ATOM 4613 N N . ARG B 1 52 ? 10.914 7.023 33.375 1 94.31 52 ARG B N 1
ATOM 4614 C CA . ARG B 1 52 ? 12.047 7.473 34.188 1 94.31 52 ARG B CA 1
ATOM 4615 C C . ARG B 1 52 ? 11.82 8.883 34.688 1 94.31 52 ARG B C 1
ATOM 4617 O O . ARG B 1 52 ? 12.656 9.43 35.406 1 94.31 52 ARG B O 1
ATOM 4624 N N . GLY B 1 53 ? 10.758 9.453 34.25 1 96.06 53 GLY B N 1
ATOM 4625 C CA . GLY B 1 53 ? 10.438 10.781 34.719 1 96.06 53 GLY B CA 1
ATOM 4626 C C . GLY B 1 53 ? 11.109 11.883 33.938 1 96.06 53 GLY B C 1
ATOM 4627 O O . GLY B 1 53 ? 11.227 13.016 34.406 1 96.06 53 GLY B O 1
ATOM 4628 N N . GLU B 1 54 ? 11.586 11.594 32.781 1 97.5 54 GLU B N 1
ATOM 4629 C CA . GLU B 1 54 ? 12.188 12.594 31.906 1 97.5 54 GLU B CA 1
ATOM 4630 C C . GLU B 1 54 ? 11.133 13.242 31.016 1 97.5 54 GLU B C 1
ATOM 4632 O O . GLU B 1 54 ? 10.188 12.586 30.578 1 97.5 54 GLU B O 1
ATOM 4637 N N . PRO B 1 55 ? 11.32 14.523 30.797 1 97.88 55 PRO B N 1
ATOM 4638 C CA . PRO B 1 55 ? 10.344 15.18 29.922 1 97.88 55 PRO B CA 1
ATOM 4639 C C . PRO B 1 55 ? 10.422 14.703 28.469 1 97.88 55 PRO B C 1
ATOM 4641 O O . PRO B 1 55 ? 11.461 14.211 28.047 1 97.88 55 PRO B O 1
ATOM 4644 N N . PHE B 1 56 ? 9.336 14.844 27.734 1 98.06 56 PHE B N 1
ATOM 4645 C CA . PHE B 1 56 ? 9.297 14.453 26.328 1 98.06 56 PHE B CA 1
ATOM 4646 C C . PHE B 1 56 ? 8.578 15.508 25.5 1 98.06 56 PHE B C 1
ATOM 4648 O O . PHE B 1 56 ? 7.844 16.344 26.031 1 98.06 56 PHE B O 1
ATOM 4655 N N . THR B 1 57 ? 8.875 15.516 24.219 1 97.69 57 THR B N 1
ATOM 4656 C CA . THR B 1 57 ? 8.25 16.406 23.234 1 97.69 57 THR B CA 1
ATOM 4657 C C . THR B 1 57 ? 7.473 15.602 22.203 1 97.69 57 THR B C 1
ATOM 4659 O O . THR B 1 57 ? 8.008 14.68 21.594 1 97.69 57 THR B O 1
ATOM 4662 N N . VAL B 1 58 ? 6.176 15.938 22.016 1 98.19 58 VAL B N 1
ATOM 4663 C CA . VAL B 1 58 ? 5.324 15.336 21 1 98.19 58 VAL B CA 1
ATOM 4664 C C . VAL B 1 58 ? 5.027 16.359 19.906 1 98.19 58 VAL B C 1
ATOM 4666 O O . VAL B 1 58 ? 4.766 17.531 20.203 1 98.19 58 VAL B O 1
ATOM 4669 N N . ALA B 1 59 ? 5.145 15.961 18.688 1 97.75 59 ALA B N 1
ATOM 4670 C CA . ALA B 1 59 ? 4.812 16.812 17.547 1 97.75 59 ALA B CA 1
ATOM 4671 C C . ALA B 1 59 ? 3.807 16.109 16.625 1 97.75 59 ALA B C 1
ATOM 4673 O O . ALA B 1 59 ? 3.66 14.891 16.672 1 97.75 59 ALA B O 1
ATOM 4674 N N . ALA B 1 60 ? 3.076 16.875 15.836 1 97.88 60 ALA B N 1
ATOM 4675 C CA . ALA B 1 60 ? 2.145 16.359 14.844 1 97.88 60 ALA B CA 1
ATOM 4676 C C . ALA B 1 60 ? 2.422 16.938 13.461 1 97.88 60 ALA B C 1
ATOM 4678 O O . ALA B 1 60 ? 2.75 18.125 13.336 1 97.88 60 ALA B O 1
ATOM 4679 N N . ILE B 1 61 ? 2.367 16.125 12.477 1 97.94 61 ILE B N 1
ATOM 4680 C CA . ILE B 1 61 ? 2.414 16.484 11.062 1 97.94 61 ILE B CA 1
ATOM 4681 C C . ILE B 1 61 ? 1.143 16 10.367 1 97.94 61 ILE B C 1
ATOM 4683 O O . ILE B 1 61 ? 0.747 14.852 10.516 1 97.94 61 ILE B O 1
ATOM 4687 N N . GLY B 1 62 ? 0.524 16.875 9.648 1 97.44 62 GLY B N 1
ATOM 4688 C CA . GLY B 1 62 ? -0.698 16.469 8.977 1 97.44 62 GLY B CA 1
ATOM 4689 C C . GLY B 1 62 ? -1.367 17.609 8.227 1 97.44 62 GLY B C 1
ATOM 4690 O O . GLY B 1 62 ? -0.841 18.719 8.172 1 97.44 62 GLY B O 1
ATOM 4691 N N . GLY B 1 63 ? -2.463 17.281 7.609 1 95.62 63 GLY B N 1
ATOM 4692 C CA . GLY B 1 63 ? -3.223 18.266 6.855 1 95.62 63 GLY B CA 1
ATOM 4693 C C . GLY B 1 63 ? -4.312 18.938 7.676 1 95.62 63 GLY B C 1
ATOM 4694 O O . GLY B 1 63 ? -4.09 19.297 8.836 1 95.62 63 GLY B O 1
ATOM 4695 N N . SER B 1 64 ? -5.426 19.219 7.035 1 94.94 64 SER B N 1
ATOM 4696 C CA . SER B 1 64 ? -6.5 19.984 7.652 1 94.94 64 SER B CA 1
ATOM 4697 C C . SER B 1 64 ? -7.168 19.203 8.781 1 94.94 64 SER B C 1
ATOM 4699 O O . SER B 1 64 ? -7.668 19.797 9.734 1 94.94 64 SER B O 1
ATOM 4701 N N . VAL B 1 65 ? -7.164 17.891 8.664 1 96.19 65 VAL B N 1
ATOM 4702 C CA . VAL B 1 65 ? -7.723 17.094 9.758 1 96.19 65 VAL B CA 1
ATOM 4703 C C . VAL B 1 65 ? -6.879 17.281 11.016 1 96.19 65 VAL B C 1
ATOM 4705 O O . VAL B 1 65 ? -7.41 17.594 12.086 1 96.19 65 VAL B O 1
ATOM 4708 N N . SER B 1 66 ? -5.633 17.219 10.883 1 97.31 66 SER B N 1
ATOM 4709 C CA . SER B 1 66 ? -4.711 17.406 12 1 97.31 66 SER B CA 1
ATOM 4710 C C . SER B 1 66 ? -4.723 18.844 12.5 1 97.31 66 SER B C 1
ATOM 4712 O O . SER B 1 66 ? -4.477 19.109 13.68 1 97.31 66 SER B O 1
ATOM 4714 N N . LYS B 1 67 ? -5.051 19.75 11.602 1 94.56 67 LYS B N 1
ATOM 4715 C CA . LYS B 1 67 ? -5.176 21.156 11.984 1 94.56 67 LYS B CA 1
ATOM 4716 C C . LYS B 1 67 ? -6.426 21.391 12.828 1 94.56 67 LYS B C 1
ATOM 4718 O O . LYS B 1 67 ? -6.512 22.375 13.57 1 94.56 67 LYS B O 1
ATOM 4723 N N . GLY B 1 68 ? -7.438 20.547 12.648 1 94.19 68 GLY B N 1
ATOM 4724 C CA . GLY B 1 68 ? -8.641 20.609 13.469 1 94.19 68 GLY B CA 1
ATOM 4725 C C . GLY B 1 68 ? -9.766 21.391 12.805 1 94.19 68 GLY B C 1
ATOM 4726 O O . GLY B 1 68 ? -10.516 22.094 13.484 1 94.19 68 GLY B O 1
ATOM 4727 N N . ARG B 1 69 ? -9.797 21.297 11.562 1 90.81 69 ARG B N 1
ATOM 4728 C CA . ARG B 1 69 ? -10.875 22 10.867 1 90.81 69 ARG B CA 1
ATOM 4729 C C . ARG B 1 69 ? -12.234 21.594 11.438 1 90.81 69 ARG B C 1
ATOM 4731 O O . ARG B 1 69 ? -12.57 20.406 11.492 1 90.81 69 ARG B O 1
ATOM 4738 N N . GLY B 1 70 ? -12.977 22.594 11.828 1 89.56 70 GLY B N 1
ATOM 4739 C CA . GLY B 1 70 ? -14.336 22.359 12.305 1 89.56 70 GLY B CA 1
ATOM 4740 C C . GLY B 1 70 ? -14.406 22.141 13.805 1 89.56 70 GLY B C 1
ATOM 4741 O O . GLY B 1 70 ? -15.5 22.031 14.367 1 89.56 70 GLY B O 1
ATOM 4742 N N . LEU B 1 71 ? -13.297 22.125 14.484 1 93.12 71 LEU B N 1
ATOM 4743 C CA . LEU B 1 71 ? -13.281 21.906 15.93 1 93.12 71 LEU B CA 1
ATOM 4744 C C . LEU B 1 71 ? -13.453 23.219 16.688 1 93.12 71 LEU B C 1
ATOM 4746 O O . LEU B 1 71 ? -13.375 24.297 16.078 1 93.12 71 LEU B O 1
ATOM 4750 N N . VAL B 1 72 ? -13.703 23.094 17.953 1 90.25 72 VAL B N 1
ATOM 4751 C CA . VAL B 1 72 ? -13.852 24.281 18.797 1 90.25 72 VAL B CA 1
ATOM 4752 C C . VAL B 1 72 ? -12.492 24.938 19.031 1 90.25 72 VAL B C 1
ATOM 4754 O O . VAL B 1 72 ? -11.461 24.266 19 1 90.25 72 VAL B O 1
ATOM 4757 N N . ASN B 1 73 ? -12.531 26.25 19.156 1 87.94 73 ASN B N 1
ATOM 4758 C CA . ASN B 1 73 ? -11.305 26.953 19.484 1 87.94 73 ASN B CA 1
ATOM 4759 C C . ASN B 1 73 ? -10.82 26.641 20.891 1 87.94 73 ASN B C 1
ATOM 4761 O O . ASN B 1 73 ? -11.633 26.375 21.781 1 87.94 73 ASN B O 1
ATOM 4765 N N . PRO B 1 74 ? -9.539 26.672 21 1 86.81 74 PRO B N 1
ATOM 4766 C CA . PRO B 1 74 ? -9.031 26.5 22.359 1 86.81 74 PRO B CA 1
ATOM 4767 C C . PRO B 1 74 ? -9.422 27.672 23.281 1 86.81 74 PRO B C 1
ATOM 4769 O O . PRO B 1 74 ? -9.656 28.781 22.812 1 86.81 74 PRO B O 1
ATOM 4772 N N . SER B 1 75 ? -9.57 27.328 24.547 1 82.62 75 SER B N 1
ATOM 4773 C CA . SER B 1 75 ? -9.883 28.328 25.562 1 82.62 75 SER B CA 1
ATOM 4774 C C . SER B 1 75 ? -8.758 28.453 26.578 1 82.62 75 SER B C 1
ATOM 4776 O O . SER B 1 75 ? -7.859 27.609 26.625 1 82.62 75 SER B O 1
ATOM 4778 N N . GLU B 1 76 ? -8.844 29.5 27.344 1 78.12 76 GLU B N 1
ATOM 4779 C CA . GLU B 1 76 ? -7.832 29.75 28.359 1 78.12 76 GLU B CA 1
ATOM 4780 C C . GLU B 1 76 ? -7.832 28.656 29.422 1 78.12 76 GLU B C 1
ATOM 4782 O O . GLU B 1 76 ? -6.824 28.438 30.094 1 78.12 76 GLU B O 1
ATOM 4787 N N . ASP B 1 77 ? -8.898 27.906 29.469 1 71.88 77 ASP B N 1
ATOM 4788 C CA . ASP B 1 77 ? -9.047 26.906 30.5 1 71.88 77 ASP B CA 1
ATOM 4789 C C . ASP B 1 77 ? -8.492 25.547 30.047 1 71.88 77 ASP B C 1
ATOM 4791 O O . ASP B 1 77 ? -8.391 24.625 30.844 1 71.88 77 ASP B O 1
ATOM 4795 N N . ASP B 1 78 ? -8.016 25.641 28.812 1 79.69 78 ASP B N 1
ATOM 4796 C CA . ASP B 1 78 ? -7.551 24.359 28.297 1 79.69 78 ASP B CA 1
ATOM 4797 C C . ASP B 1 78 ? -6.141 24.062 28.781 1 79.69 78 ASP B C 1
ATOM 4799 O O . ASP B 1 78 ? -5.352 24.969 29.047 1 79.69 78 ASP B O 1
ATOM 4803 N N . HIS B 1 79 ? -5.895 22.766 28.922 1 74.81 79 HIS B N 1
ATOM 4804 C CA . HIS B 1 79 ? -4.629 22.312 29.484 1 74.81 79 HIS B CA 1
ATOM 4805 C C . HIS B 1 79 ? -3.482 22.516 28.516 1 74.81 79 HIS B C 1
ATOM 4807 O O . HIS B 1 79 ? -2.377 22.891 28.906 1 74.81 79 HIS B O 1
ATOM 4813 N N . VAL B 1 80 ? -3.781 22.234 27.281 1 81.44 80 VAL B N 1
ATOM 4814 C CA . VAL B 1 80 ? -2.754 22.391 26.25 1 81.44 80 VAL B CA 1
ATOM 4815 C C . VAL B 1 80 ? -2.926 23.734 25.562 1 81.44 80 VAL B C 1
ATOM 4817 O O . VAL B 1 80 ? -3.938 23.984 24.891 1 81.44 80 VAL B O 1
ATOM 4820 N N . ARG B 1 81 ? -1.914 24.562 25.75 1 76.75 81 ARG B N 1
ATOM 4821 C CA . ARG B 1 81 ? -2.012 25.906 25.188 1 76.75 81 ARG B CA 1
ATOM 4822 C C . ARG B 1 81 ? -1.039 26.094 24.031 1 76.75 81 ARG B C 1
ATOM 4824 O O . ARG B 1 81 ? 0.069 25.562 24.047 1 76.75 81 ARG B O 1
ATOM 4831 N N . PRO B 1 82 ? -1.576 26.812 23.031 1 78.06 82 PRO B N 1
ATOM 4832 C CA . PRO B 1 82 ? -0.656 27.125 21.938 1 78.06 82 PRO B CA 1
ATOM 4833 C C . PRO B 1 82 ? 0.562 27.922 22.391 1 78.06 82 PRO B C 1
ATOM 4835 O O . PRO B 1 82 ? 0.448 28.781 23.266 1 78.06 82 PRO B O 1
ATOM 4838 N N . PRO B 1 83 ? 1.734 27.438 21.891 1 74 83 PRO B N 1
ATOM 4839 C CA . PRO B 1 83 ? 2.857 28.359 22.094 1 74 83 PRO B CA 1
ATOM 4840 C C . PRO B 1 83 ? 2.623 29.734 21.484 1 74 83 PRO B C 1
ATOM 4842 O O . PRO B 1 83 ? 1.753 29.891 20.609 1 74 83 PRO B O 1
ATOM 4845 N N . PRO B 1 84 ? 3.508 30.656 22.125 1 64 84 PRO B N 1
ATOM 4846 C CA . PRO B 1 84 ? 3.4 31.969 21.5 1 64 84 PRO B CA 1
ATOM 4847 C C . PRO B 1 84 ? 3.699 31.922 20 1 64 84 PRO B C 1
ATOM 4849 O O . PRO B 1 84 ? 4.574 31.172 19.562 1 64 84 PRO B O 1
ATOM 4852 N N . ASP B 1 85 ? 2.865 32.406 19.031 1 61.28 85 ASP B N 1
ATOM 4853 C CA . ASP B 1 85 ? 3.045 32.562 17.594 1 61.28 85 ASP B CA 1
ATOM 4854 C C . ASP B 1 85 ? 2.648 31.266 16.859 1 61.28 85 ASP B C 1
ATOM 4856 O O . ASP B 1 85 ? 2.947 31.109 15.68 1 61.28 85 ASP B O 1
ATOM 4860 N N . ALA B 1 86 ? 2.025 30.453 17.781 1 63.44 86 ALA B N 1
ATOM 4861 C CA . ALA B 1 86 ? 1.673 29.188 17.172 1 63.44 86 ALA B CA 1
ATOM 4862 C C . ALA B 1 86 ? 0.571 29.359 16.125 1 63.44 86 ALA B C 1
ATOM 4864 O O . ALA B 1 86 ? -0.35 30.156 16.312 1 63.44 86 ALA B O 1
ATOM 4865 N N . GLY B 1 87 ? 0.782 28.781 14.828 1 63.72 87 GLY B N 1
ATOM 4866 C CA . GLY B 1 87 ? -0.308 28.5 13.906 1 63.72 87 GLY B CA 1
ATOM 4867 C C . GLY B 1 87 ? -0.492 29.594 12.859 1 63.72 87 GLY B C 1
ATOM 4868 O O . GLY B 1 87 ? -1.242 29.406 11.898 1 63.72 87 GLY B O 1
ATOM 4869 N N . MET B 1 88 ? 0.311 30.625 12.883 1 70.81 88 MET B N 1
ATOM 4870 C CA . MET B 1 88 ? 0.208 31.688 11.898 1 70.81 88 MET B CA 1
ATOM 4871 C C . MET B 1 88 ? -1.25 31.969 11.547 1 70.81 88 MET B C 1
ATOM 4873 O O . MET B 1 88 ? -1.605 32.062 10.367 1 70.81 88 MET B O 1
ATOM 4877 N N . GLY B 1 89 ? -2.164 31.953 12.539 1 70.56 89 GLY B N 1
ATOM 4878 C CA . GLY B 1 89 ? -3.568 32.25 12.336 1 70.56 89 GLY B CA 1
ATOM 4879 C C . GLY B 1 89 ? -4.469 31.047 12.43 1 70.56 89 GLY B C 1
ATOM 4880 O O . GLY B 1 89 ? -5.695 31.172 12.406 1 70.56 89 GLY B O 1
ATOM 4881 N N . ALA B 1 90 ? -3.846 29.938 12.547 1 78 90 ALA B N 1
ATOM 4882 C CA . ALA B 1 90 ? -4.676 28.75 12.727 1 78 90 ALA B CA 1
ATOM 4883 C C . ALA B 1 90 ? -5.219 28.672 14.148 1 78 90 ALA B C 1
ATOM 4885 O O . ALA B 1 90 ? -4.461 28.766 15.117 1 78 90 ALA B O 1
ATOM 4886 N N . SER B 1 91 ? -6.531 28.453 14.312 1 75.81 91 SER B N 1
ATOM 4887 C CA . SER B 1 91 ? -7.164 28.594 15.617 1 75.81 91 SER B CA 1
ATOM 4888 C C . SER B 1 91 ? -7.418 27.234 16.25 1 75.81 91 SER B C 1
ATOM 4890 O O . SER B 1 91 ? -7.586 27.125 17.469 1 75.81 91 SER B O 1
ATOM 4892 N N . THR B 1 92 ? -7.375 26.172 15.461 1 87.56 92 THR B N 1
ATOM 4893 C CA . THR B 1 92 ? -7.906 24.922 16.016 1 87.56 92 THR B CA 1
ATOM 4894 C C . THR B 1 92 ? -6.809 23.875 16.141 1 87.56 92 THR B C 1
ATOM 4896 O O . THR B 1 92 ? -7.086 22.719 16.453 1 87.56 92 THR B O 1
ATOM 4899 N N . LEU B 1 93 ? -5.57 24.312 15.992 1 92.25 93 LEU B N 1
ATOM 4900 C CA . LEU B 1 93 ? -4.43 23.406 16.141 1 92.25 93 LEU B CA 1
ATOM 4901 C C . LEU B 1 93 ? -4.391 22.812 17.547 1 92.25 93 LEU B C 1
ATOM 4903 O O . LEU B 1 93 ? -3.957 21.672 17.734 1 92.25 93 LEU B O 1
ATOM 4907 N N . TYR B 1 94 ? -4.887 23.609 18.484 1 93.44 94 TYR B N 1
ATOM 4908 C CA . TYR B 1 94 ? -4.793 23.203 19.875 1 93.44 94 TYR B CA 1
ATOM 4909 C C . TYR B 1 94 ? -6.176 23.078 20.516 1 93.44 94 TYR B C 1
ATOM 4911 O O . TYR B 1 94 ? -6.336 23.266 21.719 1 93.44 94 TYR B O 1
ATOM 4919 N N . SER B 1 95 ? -7.121 22.844 19.625 1 93.19 95 SER B N 1
ATOM 4920 C CA . SER B 1 95 ? -8.453 22.516 20.125 1 93.19 95 SER B CA 1
ATOM 4921 C C . SER B 1 95 ? -8.398 21.344 21.094 1 93.19 95 SER B C 1
ATOM 4923 O O . SER B 1 95 ? -7.688 20.359 20.859 1 93.19 95 SER B O 1
ATOM 4925 N N . PRO B 1 96 ? -9.195 21.422 22.203 1 92.81 96 PRO B N 1
ATOM 4926 C CA . PRO B 1 96 ? -9.227 20.281 23.125 1 92.81 96 PRO B CA 1
ATOM 4927 C C . PRO B 1 96 ? -9.867 19.047 22.516 1 92.81 96 PRO B C 1
ATOM 4929 O O . PRO B 1 96 ? -9.797 17.953 23.094 1 92.81 96 PRO B O 1
ATOM 4932 N N . GLU B 1 97 ? -10.438 19.188 21.312 1 93.88 97 GLU B N 1
ATOM 4933 C CA . GLU B 1 97 ? -11.078 18.078 20.609 1 93.88 97 GLU B CA 1
ATOM 4934 C C . GLU B 1 97 ? -10.133 17.438 19.594 1 93.88 97 GLU B C 1
ATOM 4936 O O . GLU B 1 97 ? -10.43 16.375 19.047 1 93.88 97 GLU B O 1
ATOM 4941 N N . ASN B 1 98 ? -9.039 18.125 19.406 1 96.12 98 ASN B N 1
ATOM 4942 C CA . ASN B 1 98 ? -8.109 17.703 18.375 1 96.12 98 ASN B CA 1
ATOM 4943 C C . ASN B 1 98 ? -7.438 16.375 18.719 1 96.12 98 ASN B C 1
ATOM 4945 O O . ASN B 1 98 ? -6.914 16.219 19.828 1 96.12 98 ASN B O 1
ATOM 4949 N N . LEU B 1 99 ? -7.438 15.406 17.828 1 97.06 99 LEU B N 1
ATOM 4950 C CA . LEU B 1 99 ? -6.965 14.055 18.078 1 97.06 99 LEU B CA 1
ATOM 4951 C C . LEU B 1 99 ? -5.555 14.062 18.656 1 97.06 99 LEU B C 1
ATOM 4953 O O . LEU B 1 99 ? -5.242 13.297 19.562 1 97.06 99 LEU B O 1
ATOM 4957 N N . HIS B 1 100 ? -4.688 14.938 18.141 1 97.88 100 HIS B N 1
ATOM 4958 C CA . HIS B 1 100 ? -3.303 14.961 18.594 1 97.88 100 HIS B CA 1
ATOM 4959 C C . HIS B 1 100 ? -3.193 15.562 19.984 1 97.88 100 HIS B C 1
ATOM 4961 O O . HIS B 1 100 ? -2.357 15.141 20.797 1 97.88 100 HIS B O 1
ATOM 4967 N N . VAL B 1 101 ? -4.004 16.578 20.25 1 96.25 101 VAL B N 1
ATOM 4968 C CA . VAL B 1 101 ? -4.059 17.156 21.594 1 96.25 101 VAL B CA 1
ATOM 4969 C C . VAL B 1 101 ? -4.527 16.109 22.594 1 96.25 101 VAL B C 1
ATOM 4971 O O . VAL B 1 101 ? -3.963 15.992 23.688 1 96.25 101 VAL B O 1
ATOM 4974 N N . LEU B 1 102 ? -5.52 15.344 22.188 1 95.12 102 LEU B N 1
ATOM 4975 C CA . LEU B 1 102 ? -6.055 14.297 23.062 1 95.12 102 LEU B CA 1
ATOM 4976 C C . LEU B 1 102 ? -4.984 13.258 23.375 1 95.12 102 LEU B C 1
ATOM 4978 O O . LEU B 1 102 ? -4.887 12.781 24.516 1 95.12 102 LEU B O 1
ATOM 4982 N N . VAL B 1 103 ? -4.199 12.867 22.391 1 97.56 103 VAL B N 1
ATOM 4983 C CA . VAL B 1 103 ? -3.127 11.898 22.609 1 97.56 103 VAL B CA 1
ATOM 4984 C C . VAL B 1 103 ? -2.09 12.469 23.562 1 97.56 103 VAL B C 1
ATOM 4986 O O . VAL B 1 103 ? -1.647 11.789 24.5 1 97.56 103 VAL B O 1
ATOM 4989 N N . PHE B 1 104 ? -1.715 13.727 23.359 1 97.25 104 PHE B N 1
ATOM 4990 C CA . PHE B 1 104 ? -0.733 14.359 24.234 1 97.25 104 PHE B CA 1
ATOM 4991 C C . PHE B 1 104 ? -1.263 14.453 25.656 1 97.25 104 PHE B C 1
ATOM 4993 O O . PHE B 1 104 ? -0.523 14.227 26.625 1 97.25 104 PHE B O 1
ATOM 5000 N N . GLU B 1 105 ? -2.492 14.852 25.766 1 95.31 105 GLU B N 1
ATOM 5001 C CA . GLU B 1 105 ? -3.088 14.953 27.094 1 95.31 105 GLU B CA 1
ATOM 5002 C C . GLU B 1 105 ? -3.033 13.625 27.828 1 95.31 105 GLU B C 1
ATOM 5004 O O . GLU B 1 105 ? -2.754 13.578 29.031 1 95.31 105 GLU B O 1
ATOM 5009 N N . TRP B 1 106 ? -3.334 12.562 27.141 1 95.62 106 TRP B N 1
ATOM 5010 C CA . TRP B 1 106 ? -3.236 11.242 27.75 1 95.62 106 TRP B CA 1
ATOM 5011 C C . TRP B 1 106 ? -1.809 10.953 28.203 1 95.62 106 TRP B C 1
ATOM 5013 O O . TRP B 1 106 ? -1.587 10.492 29.328 1 95.62 106 TRP B O 1
ATOM 5023 N N . LEU B 1 107 ? -0.822 11.242 27.359 1 97.31 107 LEU B N 1
ATOM 5024 C CA . LEU B 1 107 ? 0.579 11.023 27.688 1 97.31 107 LEU B CA 1
ATOM 5025 C C . LEU B 1 107 ? 0.985 11.859 28.906 1 97.31 107 LEU B C 1
ATOM 5027 O O . LEU B 1 107 ? 1.645 11.359 29.812 1 97.31 107 LEU B O 1
ATOM 5031 N N . ASN B 1 108 ? 0.582 13.102 28.875 1 95.88 108 ASN B N 1
ATOM 5032 C CA . ASN B 1 108 ? 0.951 14.031 29.953 1 95.88 108 ASN B CA 1
ATOM 5033 C C . ASN B 1 108 ? 0.282 13.664 31.266 1 95.88 108 ASN B C 1
ATOM 5035 O O . ASN B 1 108 ? 0.841 13.906 32.344 1 95.88 108 ASN B O 1
ATOM 5039 N N . SER B 1 109 ? -0.896 13.141 31.188 1 94.94 109 SER B N 1
ATOM 5040 C CA . SER B 1 109 ? -1.58 12.672 32.375 1 94.94 109 SER B CA 1
ATOM 5041 C C . SER B 1 109 ? -0.944 11.398 32.938 1 94.94 109 SER B C 1
ATOM 5043 O O . SER B 1 109 ? -0.877 11.195 34.156 1 94.94 109 SER B O 1
ATOM 5045 N N . THR B 1 110 ? -0.494 10.523 32.062 1 94.88 110 THR B N 1
ATOM 5046 C CA . THR B 1 110 ? 0.118 9.25 32.438 1 94.88 110 THR B CA 1
ATOM 5047 C C . THR B 1 110 ? 1.524 9.469 33 1 94.88 110 THR B C 1
ATOM 5049 O O . THR B 1 110 ? 1.943 8.789 33.938 1 94.88 110 THR B O 1
ATOM 5052 N N . PHE B 1 111 ? 2.199 10.469 32.406 1 96.56 111 PHE B N 1
ATOM 5053 C CA . PHE B 1 111 ? 3.559 10.805 32.812 1 96.56 111 PHE B CA 1
ATOM 5054 C C . PHE B 1 111 ? 3.705 12.305 33 1 96.56 111 PHE B C 1
ATOM 5056 O O . PHE B 1 111 ? 4.383 12.984 32.219 1 96.56 111 PHE B O 1
ATOM 5063 N N . PRO B 1 112 ? 3.213 12.781 34.125 1 96.06 112 PRO B N 1
ATOM 5064 C CA . PRO B 1 112 ? 3.225 14.234 34.312 1 96.06 112 PRO B CA 1
ATOM 5065 C C . PRO B 1 112 ? 4.633 14.797 34.5 1 96.06 112 PRO B C 1
ATOM 5067 O O . PRO B 1 112 ? 5.457 14.195 35.188 1 96.06 112 PRO B O 1
ATOM 5070 N N . HIS B 1 113 ? 4.941 15.812 33.844 1 96.38 113 HIS B N 1
ATOM 5071 C CA . HIS B 1 113 ? 6.176 16.578 33.938 1 96.38 113 HIS B CA 1
ATOM 5072 C C . HIS B 1 113 ? 5.996 17.984 33.375 1 96.38 113 HIS B C 1
ATOM 5074 O O . HIS B 1 113 ? 5.426 18.156 32.281 1 96.38 113 HIS B O 1
ATOM 5080 N N . PRO B 1 114 ? 6.449 19.031 34 1 94.56 114 PRO B N 1
ATOM 5081 C CA . PRO B 1 114 ? 6.277 20.391 33.531 1 94.56 114 PRO B CA 1
ATOM 5082 C C . PRO B 1 114 ? 7.031 20.656 32.219 1 94.56 114 PRO B C 1
ATOM 5084 O O . PRO B 1 114 ? 6.707 21.609 31.5 1 94.56 114 PRO B O 1
ATOM 5087 N N . GLY B 1 115 ? 8.023 19.797 31.938 1 95.62 115 GLY B N 1
ATOM 5088 C CA . GLY B 1 115 ? 8.828 19.969 30.734 1 95.62 115 GLY B CA 1
ATOM 5089 C C . GLY B 1 115 ? 8.242 19.297 29.516 1 95.62 115 GLY B C 1
ATOM 5090 O O . GLY B 1 115 ? 8.789 19.406 28.406 1 95.62 115 GLY B O 1
ATOM 5091 N N . ASN B 1 116 ? 7.109 18.578 29.688 1 96.62 116 ASN B N 1
ATOM 5092 C CA . ASN B 1 116 ? 6.461 17.984 28.516 1 96.62 116 ASN B CA 1
ATOM 5093 C C . ASN B 1 116 ? 5.949 19.062 27.562 1 96.62 116 ASN B C 1
ATOM 5095 O O . ASN B 1 116 ? 5.383 20.062 27.984 1 96.62 116 ASN B O 1
ATOM 5099 N N . THR B 1 117 ? 6.223 18.891 26.266 1 94.94 117 THR B N 1
ATOM 5100 C CA . THR B 1 117 ? 5.832 19.891 25.266 1 94.94 117 THR B CA 1
ATOM 5101 C C . THR B 1 117 ? 5.094 19.234 24.109 1 94.94 117 THR B C 1
ATOM 5103 O O . THR B 1 117 ? 5.367 18.078 23.766 1 94.94 117 THR B O 1
ATOM 5106 N N . PHE B 1 118 ? 4.098 20.016 23.625 1 95.62 118 PHE B N 1
ATOM 5107 C CA . PHE B 1 118 ? 3.367 19.594 22.422 1 95.62 118 PHE B CA 1
ATOM 5108 C C . PHE B 1 118 ? 3.408 20.688 21.359 1 95.62 118 PHE B C 1
ATOM 5110 O O . PHE B 1 118 ? 3.143 21.844 21.641 1 95.62 118 PHE B O 1
ATOM 5117 N N . VAL B 1 119 ? 3.799 20.281 20.109 1 94.81 119 VAL B N 1
ATOM 5118 C CA . VAL B 1 119 ? 3.777 21.203 18.984 1 94.81 119 VAL B CA 1
ATOM 5119 C C . VAL B 1 119 ? 2.973 20.594 17.844 1 94.81 119 VAL B C 1
ATOM 5121 O O . VAL B 1 119 ? 3.354 19.562 17.281 1 94.81 119 VAL B O 1
ATOM 5124 N N . ASN B 1 120 ? 1.859 21.156 17.5 1 95.94 120 ASN B N 1
ATOM 5125 C CA . ASN B 1 120 ? 1.09 20.75 16.328 1 95.94 120 ASN B CA 1
ATOM 5126 C C . ASN B 1 120 ? 1.534 21.516 15.078 1 95.94 120 ASN B C 1
ATOM 5128 O O . ASN B 1 120 ? 1.189 22.688 14.906 1 95.94 120 ASN B O 1
ATOM 5132 N N . GLY B 1 121 ? 2.229 20.812 14.141 1 95.19 121 GLY B N 1
ATOM 5133 C CA . GLY B 1 121 ? 2.793 21.422 12.945 1 95.19 121 GLY B CA 1
ATOM 5134 C C . GLY B 1 121 ? 1.925 21.234 11.719 1 95.19 121 GLY B C 1
ATOM 5135 O O . GLY B 1 121 ? 2.396 21.375 10.586 1 95.19 121 GLY B O 1
ATOM 5136 N N . ALA B 1 122 ? 0.664 20.922 11.875 1 95.81 122 ALA B N 1
ATOM 5137 C CA . ALA B 1 122 ? -0.219 20.625 10.75 1 95.81 122 ALA B CA 1
ATOM 5138 C C . ALA B 1 122 ? -0.429 21.859 9.875 1 95.81 122 ALA B C 1
ATOM 5140 O O . ALA B 1 122 ? -0.462 22.984 10.375 1 95.81 122 ALA B O 1
ATOM 5141 N N . GLN B 1 123 ? -0.494 21.672 8.648 1 93.25 123 GLN B N 1
ATOM 5142 C CA . GLN B 1 123 ? -0.773 22.688 7.633 1 93.25 123 GLN B CA 1
ATOM 5143 C C . GLN B 1 123 ? -1.81 22.188 6.629 1 93.25 123 GLN B C 1
ATOM 5145 O O . GLN B 1 123 ? -1.611 21.156 5.98 1 93.25 123 GLN B O 1
ATOM 5150 N N . GLY B 1 124 ? -2.91 22.906 6.531 1 91.75 124 GLY B N 1
ATOM 5151 C CA . GLY B 1 124 ? -3.967 22.516 5.609 1 91.75 124 GLY B CA 1
ATOM 5152 C C . GLY B 1 124 ? -3.543 22.578 4.156 1 91.75 124 GLY B C 1
ATOM 5153 O O . GLY B 1 124 ? -2.775 23.453 3.762 1 91.75 124 GLY B O 1
ATOM 5154 N N . GLY B 1 125 ? -4.027 21.609 3.309 1 93.25 125 GLY B N 1
ATOM 5155 C CA . GLY B 1 125 ? -3.92 21.688 1.86 1 93.25 125 GLY B CA 1
ATOM 5156 C C . GLY B 1 125 ? -2.584 21.188 1.337 1 93.25 125 GLY B C 1
ATOM 5157 O O . GLY B 1 125 ? -2.225 21.453 0.188 1 93.25 125 GLY B O 1
ATOM 5158 N N . VAL B 1 126 ? -1.788 20.594 2.188 1 95.81 126 VAL B N 1
ATOM 5159 C CA . VAL B 1 126 ? -0.51 20.047 1.735 1 95.81 126 VAL B CA 1
ATOM 5160 C C . VAL B 1 126 ? -0.379 18.594 2.174 1 95.81 126 VAL B C 1
ATOM 5162 O O . VAL B 1 126 ? -1.121 18.125 3.045 1 95.81 126 VAL B O 1
ATOM 5165 N N . GLY B 1 127 ? 0.485 17.828 1.489 1 96.94 127 GLY B N 1
ATOM 5166 C CA . GLY B 1 127 ? 0.694 16.422 1.78 1 96.94 127 GLY B CA 1
ATOM 5167 C C . GLY B 1 127 ? 2.148 16.062 2.029 1 96.94 127 GLY B C 1
ATOM 5168 O O . GLY B 1 127 ? 2.93 16.922 2.467 1 96.94 127 GLY B O 1
ATOM 5169 N N . SER B 1 128 ? 2.467 14.859 1.83 1 97.62 128 SER B N 1
ATOM 5170 C CA . SER B 1 128 ? 3.801 14.336 2.115 1 97.62 128 SER B CA 1
ATOM 5171 C C . SER B 1 128 ? 4.859 15.031 1.263 1 97.62 128 SER B C 1
ATOM 5173 O O . SER B 1 128 ? 6 15.203 1.697 1 97.62 128 SER B O 1
ATOM 5175 N N . GLY B 1 129 ? 4.461 15.43 0.068 1 96.62 129 GLY B N 1
ATOM 5176 C CA . GLY B 1 129 ? 5.418 16.141 -0.766 1 96.62 129 GLY B CA 1
ATOM 5177 C C . GLY B 1 129 ? 5.977 17.391 -0.103 1 96.62 129 GLY B C 1
ATOM 5178 O O . GLY B 1 129 ? 7.176 17.656 -0.187 1 96.62 129 GLY B O 1
ATOM 5179 N N . TYR B 1 130 ? 5.152 18.141 0.527 1 97.69 130 TYR B N 1
ATOM 5180 C CA . TYR B 1 130 ? 5.562 19.344 1.238 1 97.69 130 TYR B CA 1
ATOM 5181 C C . TYR B 1 130 ? 6.328 19 2.51 1 97.69 130 TYR B C 1
ATOM 5183 O O . TYR B 1 130 ? 7.426 19.516 2.742 1 97.69 130 TYR B O 1
ATOM 5191 N N . PHE B 1 131 ? 5.824 18.078 3.262 1 98.06 131 PHE B N 1
ATOM 5192 C CA . PHE B 1 131 ? 6.391 17.812 4.578 1 98.06 131 PHE B CA 1
ATOM 5193 C C . PHE B 1 131 ? 7.691 17.031 4.457 1 98.06 131 PHE B C 1
ATOM 5195 O O . PHE B 1 131 ? 8.516 17.031 5.375 1 98.06 131 PHE B O 1
ATOM 5202 N N . ALA B 1 132 ? 7.824 16.344 3.34 1 96.56 132 ALA B N 1
ATOM 5203 C CA . ALA B 1 132 ? 9.102 15.672 3.111 1 96.56 132 ALA B CA 1
ATOM 5204 C C . ALA B 1 132 ? 10.266 16.656 3.197 1 96.56 132 ALA B C 1
ATOM 5206 O O . ALA B 1 132 ? 11.375 16.281 3.576 1 96.56 132 ALA B O 1
ATOM 5207 N N . TRP B 1 133 ? 9.984 17.891 2.924 1 96.38 133 TRP B N 1
ATOM 5208 C CA . TRP B 1 133 ? 11.008 18.922 2.875 1 96.38 133 TRP B CA 1
ATOM 5209 C C . TRP B 1 133 ? 10.875 19.875 4.055 1 96.38 133 TRP B C 1
ATOM 5211 O O . TRP B 1 133 ? 11.875 20.391 4.57 1 96.38 133 TRP B O 1
ATOM 5221 N N . CYS B 1 134 ? 9.664 20.094 4.492 1 97.12 134 CYS B N 1
ATOM 5222 C CA . CYS B 1 134 ? 9.43 21.281 5.289 1 97.12 134 CYS B CA 1
ATOM 5223 C C . CYS B 1 134 ? 8.984 20.938 6.699 1 97.12 134 CYS B C 1
ATOM 5225 O O . CYS B 1 134 ? 8.586 21.812 7.469 1 97.12 134 CYS B O 1
ATOM 5227 N N . PHE B 1 135 ? 9.047 19.641 7.062 1 97.06 135 PHE B N 1
ATOM 5228 C CA . PHE B 1 135 ? 8.531 19.266 8.375 1 97.06 135 PHE B CA 1
ATOM 5229 C C . PHE B 1 135 ? 9.273 20.016 9.477 1 97.06 135 PHE B C 1
ATOM 5231 O O . PHE B 1 135 ? 8.672 20.391 10.492 1 97.06 135 PHE B O 1
ATOM 5238 N N . LYS B 1 136 ? 10.5 20.359 9.305 1 95 136 LYS B N 1
ATOM 5239 C CA . LYS B 1 136 ? 11.289 21.047 10.328 1 95 136 LYS B CA 1
ATOM 5240 C C . LYS B 1 136 ? 10.781 22.469 10.547 1 95 136 LYS B C 1
ATOM 5242 O O . LYS B 1 136 ? 11.008 23.062 11.602 1 95 136 LYS B O 1
ATOM 5247 N N . GLU B 1 137 ? 10.141 22.984 9.547 1 93.81 137 GLU B N 1
ATOM 5248 C CA . GLU B 1 137 ? 9.57 24.328 9.664 1 93.81 137 GLU B CA 1
ATOM 5249 C C . GLU B 1 137 ? 8.391 24.344 10.633 1 93.81 137 GLU B C 1
ATOM 5251 O O . GLU B 1 137 ? 7.965 25.406 11.078 1 93.81 137 GLU B O 1
ATOM 5256 N N . HIS B 1 138 ? 7.906 23.156 10.961 1 93.94 138 HIS B N 1
ATOM 5257 C CA . HIS B 1 138 ? 6.598 23.125 11.609 1 93.94 138 HIS B CA 1
ATOM 5258 C C . HIS B 1 138 ? 6.668 22.422 12.961 1 93.94 138 HIS B C 1
ATOM 5260 O O . HIS B 1 138 ? 5.77 22.578 13.789 1 93.94 138 HIS B O 1
ATOM 5266 N N . ILE B 1 139 ? 7.652 21.625 13.188 1 94.19 139 ILE B N 1
ATOM 5267 C CA . ILE B 1 139 ? 7.668 20.859 14.422 1 94.19 139 ILE B CA 1
ATOM 5268 C C . ILE B 1 139 ? 8.883 21.25 15.258 1 94.19 139 ILE B C 1
ATOM 5270 O O . ILE B 1 139 ? 9.758 21.984 14.797 1 94.19 139 ILE B O 1
ATOM 5274 N N . ALA B 1 140 ? 8.898 20.797 16.516 1 92.75 140 ALA B N 1
ATOM 5275 C CA . ALA B 1 140 ? 10.039 21.031 17.391 1 92.75 140 ALA B CA 1
ATOM 5276 C C . ALA B 1 140 ? 11.305 20.375 16.859 1 92.75 140 ALA B C 1
ATOM 5278 O O . ALA B 1 140 ? 11.234 19.359 16.156 1 92.75 140 ALA B O 1
ATOM 5279 N N . PRO B 1 141 ? 12.438 20.906 17.172 1 92.56 141 PRO B N 1
ATOM 5280 C CA . PRO B 1 141 ? 13.695 20.406 16.609 1 92.56 141 PRO B CA 1
ATOM 5281 C C . PRO B 1 141 ? 14.055 19.016 17.109 1 92.56 141 PRO B C 1
ATOM 5283 O O . PRO B 1 141 ? 14.75 18.266 16.422 1 92.56 141 PRO B O 1
ATOM 5286 N N . ALA B 1 142 ? 13.602 18.672 18.328 1 96.44 142 ALA B N 1
ATOM 5287 C CA . ALA B 1 142 ? 13.984 17.391 18.906 1 96.44 142 ALA B CA 1
ATOM 5288 C C . ALA B 1 142 ? 12.773 16.672 19.484 1 96.44 142 ALA B C 1
ATOM 5290 O O . ALA B 1 142 ? 12.719 16.406 20.688 1 96.44 142 ALA B O 1
ATOM 5291 N N . PRO B 1 143 ? 11.914 16.234 18.672 1 98.12 143 PRO B N 1
ATOM 5292 C CA . PRO B 1 143 ? 10.75 15.508 19.188 1 98.12 143 PRO B CA 1
ATOM 5293 C C . PRO B 1 143 ? 11.094 14.078 19.609 1 98.12 143 PRO B C 1
ATOM 5295 O O . PRO B 1 143 ? 12.055 13.492 19.109 1 98.12 143 PRO B O 1
ATOM 5298 N N . ASP B 1 144 ? 10.297 13.578 20.578 1 98.19 144 ASP B N 1
ATOM 5299 C CA . ASP B 1 144 ? 10.398 12.18 20.984 1 98.19 144 ASP B CA 1
ATOM 5300 C C . ASP B 1 144 ? 9.359 11.32 20.25 1 98.19 144 ASP B C 1
ATOM 5302 O O . ASP B 1 144 ? 9.555 10.117 20.078 1 98.19 144 ASP B O 1
ATOM 5306 N N . LEU B 1 145 ? 8.258 11.945 19.922 1 98.69 145 LEU B N 1
ATOM 5307 C CA . LEU B 1 145 ? 7.172 11.312 19.188 1 98.69 145 LEU B CA 1
ATOM 5308 C C . LEU B 1 145 ? 6.613 12.25 18.125 1 98.69 145 LEU B C 1
ATOM 5310 O O . LEU B 1 145 ? 6.348 13.422 18.406 1 98.69 145 LEU B O 1
ATOM 5314 N N . VAL B 1 146 ? 6.531 11.773 16.906 1 98.81 146 VAL B N 1
ATOM 5315 C CA . VAL B 1 146 ? 5.867 12.508 15.836 1 98.81 146 VAL B CA 1
ATOM 5316 C C . VAL B 1 146 ? 4.637 11.734 15.367 1 98.81 146 VAL B C 1
ATOM 5318 O O . VAL B 1 146 ? 4.742 10.586 14.93 1 98.81 146 VAL B O 1
ATOM 5321 N N . LEU B 1 147 ? 3.457 12.32 15.492 1 98.88 147 LEU B N 1
ATOM 5322 C CA . LEU B 1 147 ? 2.199 11.789 14.977 1 98.88 147 LEU B CA 1
ATOM 5323 C C . LEU B 1 147 ? 1.938 12.297 13.555 1 98.88 147 LEU B C 1
ATOM 5325 O O . LEU B 1 147 ? 1.937 13.5 13.312 1 98.88 147 LEU B O 1
ATOM 5329 N N . ILE B 1 148 ? 1.75 11.344 12.609 1 98.75 148 ILE B N 1
ATOM 5330 C CA . ILE B 1 148 ? 1.572 11.734 11.211 1 98.75 148 ILE B CA 1
ATOM 5331 C C . ILE B 1 148 ? 0.167 11.352 10.75 1 98.75 148 ILE B C 1
ATOM 5333 O O . ILE B 1 148 ? -0.32 10.258 11.047 1 98.75 148 ILE B O 1
ATOM 5337 N N . GLU B 1 149 ? -0.538 12.234 10.078 1 97.75 149 GLU B N 1
ATOM 5338 C CA . GLU B 1 149 ? -1.833 12 9.445 1 97.75 149 GLU B CA 1
ATOM 5339 C C . GLU B 1 149 ? -1.926 12.711 8.094 1 97.75 149 GLU B C 1
ATOM 5341 O O . GLU B 1 149 ? -2.09 13.93 8.047 1 97.75 149 GLU B O 1
ATOM 5346 N N . LEU B 1 150 ? -1.766 11.953 6.984 1 97 150 LEU B N 1
ATOM 5347 C CA . LEU B 1 150 ? -1.76 12.531 5.645 1 97 150 LEU B CA 1
ATOM 5348 C C . LEU B 1 150 ? -2.541 11.656 4.668 1 97 150 LEU B C 1
ATOM 5350 O O . LEU B 1 150 ? -2.359 11.766 3.453 1 97 150 LEU B O 1
ATOM 5354 N N . GLY B 1 151 ? -3.357 10.805 5.109 1 91 151 GLY B N 1
ATOM 5355 C CA . GLY B 1 151 ? -4.004 9.75 4.34 1 91 151 GLY B CA 1
ATOM 5356 C C . GLY B 1 151 ? -4.867 10.281 3.213 1 91 151 GLY B C 1
ATOM 5357 O O . GLY B 1 151 ? -5.059 9.609 2.199 1 91 151 GLY B O 1
ATOM 5358 N N . ILE B 1 152 ? -5.418 11.484 3.312 1 91.38 152 ILE B N 1
ATOM 5359 C CA . ILE B 1 152 ? -6.309 11.977 2.264 1 91.38 152 ILE B CA 1
ATOM 5360 C C . ILE B 1 152 ? -5.727 13.242 1.642 1 91.38 152 ILE B C 1
ATOM 5362 O O . ILE B 1 152 ? -6.344 13.852 0.763 1 91.38 152 ILE B O 1
ATOM 5366 N N . ASN B 1 153 ? -4.551 13.617 2.051 1 93.12 153 ASN B N 1
ATOM 5367 C CA . ASN B 1 153 ? -3.912 14.828 1.539 1 93.12 153 ASN B CA 1
ATOM 5368 C C . ASN B 1 153 ? -2.98 14.523 0.372 1 93.12 153 ASN B C 1
ATOM 5370 O O . ASN B 1 153 ? -2.58 15.422 -0.363 1 93.12 153 ASN B O 1
ATOM 5374 N N . ASP B 1 154 ? -2.596 13.32 0.239 1 94.56 154 ASP B N 1
ATOM 5375 C CA . ASP B 1 154 ? -1.796 12.914 -0.911 1 94.56 154 ASP B CA 1
ATOM 5376 C C . ASP B 1 154 ? -2.684 12.43 -2.057 1 94.56 154 ASP B C 1
ATOM 5378 O O . ASP B 1 154 ? -3.812 11.992 -1.83 1 94.56 154 ASP B O 1
ATOM 5382 N N . LEU B 1 155 ? -2.156 12.609 -3.285 1 91.94 155 LEU B N 1
ATOM 5383 C CA . LEU B 1 155 ? -2.848 12.07 -4.449 1 91.94 155 LEU B CA 1
ATOM 5384 C C . LEU B 1 155 ? -2.635 10.57 -4.562 1 91.94 155 LEU B C 1
ATOM 5386 O O . LEU B 1 155 ? -1.649 10.039 -4.047 1 91.94 155 LEU B O 1
ATOM 5390 N N . LEU B 1 156 ? -3.609 9.945 -5.152 1 93 156 LEU B N 1
ATOM 5391 C CA . LEU B 1 156 ? -3.43 8.531 -5.465 1 93 156 LEU B CA 1
ATOM 5392 C C . LEU B 1 156 ? -2.543 8.352 -6.691 1 93 156 LEU B C 1
ATOM 5394 O O . LEU B 1 156 ? -3.043 8.109 -7.793 1 93 156 LEU B O 1
ATOM 5398 N N . SER B 1 157 ? -1.291 8.461 -6.488 1 93.69 157 SER B N 1
ATOM 5399 C CA . SER B 1 157 ? -0.247 8.344 -7.504 1 93.69 157 SER B CA 1
ATOM 5400 C C . SER B 1 157 ? 1.006 7.691 -6.93 1 93.69 157 SER B C 1
ATOM 5402 O O . SER B 1 157 ? 1.367 7.934 -5.777 1 93.69 157 SER B O 1
ATOM 5404 N N . LEU B 1 158 ? 1.666 6.934 -7.793 1 94.69 158 LEU B N 1
ATOM 5405 C CA . LEU B 1 158 ? 2.82 6.184 -7.309 1 94.69 158 LEU B CA 1
ATOM 5406 C C . LEU B 1 158 ? 3.949 7.121 -6.902 1 94.69 158 LEU B C 1
ATOM 5408 O O . LEU B 1 158 ? 4.84 6.738 -6.141 1 94.69 158 LEU B O 1
ATOM 5412 N N . ASP B 1 159 ? 3.953 8.336 -7.391 1 93.12 159 ASP B N 1
ATOM 5413 C CA . ASP B 1 159 ? 5.012 9.281 -7.051 1 93.12 159 ASP B CA 1
ATOM 5414 C C . ASP B 1 159 ? 4.922 9.703 -5.586 1 93.12 159 ASP B C 1
ATOM 5416 O O . ASP B 1 159 ? 5.836 10.336 -5.059 1 93.12 159 ASP B O 1
ATOM 5420 N N . ILE B 1 160 ? 3.867 9.305 -4.953 1 95.19 160 ILE B N 1
ATOM 5421 C CA . ILE B 1 160 ? 3.697 9.656 -3.547 1 95.19 160 ILE B CA 1
ATOM 5422 C C . ILE B 1 160 ? 4.574 8.75 -2.684 1 95.19 160 ILE B C 1
ATOM 5424 O O . ILE B 1 160 ? 4.98 9.141 -1.584 1 95.19 160 ILE B O 1
ATOM 5428 N N . VAL B 1 161 ? 4.883 7.543 -3.117 1 96.56 161 VAL B N 1
ATOM 5429 C CA . VAL B 1 161 ? 5.621 6.574 -2.314 1 96.56 161 VAL B CA 1
ATOM 5430 C C . VAL B 1 161 ? 6.984 7.145 -1.937 1 96.56 161 VAL B C 1
ATOM 5432 O O . VAL B 1 161 ? 7.32 7.242 -0.753 1 96.56 161 VAL B O 1
ATOM 5435 N N . PRO B 1 162 ? 7.805 7.637 -2.889 1 95 162 PRO B N 1
ATOM 5436 C CA . PRO B 1 162 ? 9.094 8.211 -2.488 1 95 162 PRO B CA 1
ATOM 5437 C C . PRO B 1 162 ? 8.945 9.484 -1.667 1 95 162 PRO B C 1
ATOM 5439 O O . PRO B 1 162 ? 9.781 9.773 -0.806 1 95 162 PRO B O 1
ATOM 5442 N N . LYS B 1 163 ? 7.93 10.281 -1.91 1 95.94 163 LYS B N 1
ATOM 5443 C CA . LYS B 1 163 ? 7.715 11.5 -1.132 1 95.94 163 LYS B CA 1
ATOM 5444 C C . LYS B 1 163 ? 7.418 11.172 0.328 1 95.94 163 LYS B C 1
ATOM 5446 O O . LYS B 1 163 ? 8.008 11.758 1.235 1 95.94 163 LYS B O 1
ATOM 5451 N N . TYR B 1 164 ? 6.559 10.234 0.522 1 97.62 164 TYR B N 1
ATOM 5452 C CA . TYR B 1 164 ? 6.227 9.836 1.883 1 97.62 164 TYR B CA 1
ATOM 5453 C C . TYR B 1 164 ? 7.418 9.164 2.562 1 97.62 164 TYR B C 1
ATOM 5455 O O . TYR B 1 164 ? 7.648 9.367 3.758 1 97.62 164 TYR B O 1
ATOM 5463 N N . GLU B 1 165 ? 8.109 8.352 1.806 1 96.62 165 GLU B N 1
ATOM 5464 C CA . GLU B 1 165 ? 9.312 7.738 2.354 1 96.62 165 GLU B CA 1
ATOM 5465 C C . GLU B 1 165 ? 10.32 8.797 2.803 1 96.62 165 GLU B C 1
ATOM 5467 O O . GLU B 1 165 ? 10.938 8.664 3.861 1 96.62 165 GLU B O 1
ATOM 5472 N N . HIS B 1 166 ? 10.5 9.797 1.98 1 95.19 166 HIS B N 1
ATOM 5473 C CA . HIS B 1 166 ? 11.43 10.875 2.328 1 95.19 166 HIS B CA 1
ATOM 5474 C C . HIS B 1 166 ? 11.023 11.547 3.631 1 95.19 166 HIS B C 1
ATOM 5476 O O . HIS B 1 166 ? 11.875 11.867 4.465 1 95.19 166 HIS B O 1
ATOM 5482 N N . LEU B 1 167 ? 9.766 11.766 3.811 1 97.38 167 LEU B N 1
ATOM 5483 C CA . LEU B 1 167 ? 9.258 12.336 5.055 1 97.38 167 LEU B CA 1
ATOM 5484 C C . LEU B 1 167 ? 9.586 11.43 6.238 1 97.38 167 LEU B C 1
ATOM 5486 O O . LEU B 1 167 ? 10.234 11.867 7.191 1 97.38 167 LEU B O 1
ATOM 5490 N N . VAL B 1 168 ? 9.188 10.18 6.137 1 97.56 168 VAL B N 1
ATOM 5491 C CA . VAL B 1 168 ? 9.336 9.227 7.234 1 97.56 168 VAL B CA 1
ATOM 5492 C C . VAL B 1 168 ? 10.812 9.062 7.578 1 97.56 168 VAL B C 1
ATOM 5494 O O . VAL B 1 168 ? 11.203 9.172 8.742 1 97.56 168 VAL B O 1
ATOM 5497 N N . ARG B 1 169 ? 11.594 8.883 6.582 1 95.25 169 ARG B N 1
ATOM 5498 C CA . ARG B 1 169 ? 13.023 8.664 6.805 1 95.25 169 ARG B CA 1
ATOM 5499 C C . ARG B 1 169 ? 13.672 9.898 7.422 1 95.25 169 ARG B C 1
ATOM 5501 O O . ARG B 1 169 ? 14.453 9.789 8.367 1 95.25 169 ARG B O 1
ATOM 5508 N N . SER B 1 170 ? 13.375 11.078 6.902 1 94.81 170 SER B N 1
ATOM 5509 C CA . SER B 1 170 ? 13.961 12.312 7.402 1 94.81 170 SER B CA 1
ATOM 5510 C C . SER B 1 170 ? 13.617 12.539 8.867 1 94.81 170 SER B C 1
ATOM 5512 O O . SER B 1 170 ? 14.469 12.984 9.648 1 94.81 170 SER B O 1
ATOM 5514 N N . VAL B 1 171 ? 12.406 12.234 9.234 1 96.75 171 VAL B N 1
ATOM 5515 C CA . VAL B 1 171 ? 12 12.391 10.633 1 96.75 171 VAL B CA 1
ATOM 5516 C C . VAL B 1 171 ? 12.742 11.383 11.5 1 96.75 171 VAL B C 1
ATOM 5518 O O . VAL B 1 171 ? 13.273 11.734 12.555 1 96.75 171 VAL B O 1
ATOM 5521 N N . LEU B 1 172 ? 12.828 10.156 11.031 1 95.31 172 LEU B N 1
ATOM 5522 C CA . LEU B 1 172 ? 13.477 9.094 11.805 1 95.31 172 LEU B CA 1
ATOM 5523 C C . LEU B 1 172 ? 14.961 9.398 11.992 1 95.31 172 LEU B C 1
ATOM 5525 O O . LEU B 1 172 ? 15.562 8.961 12.969 1 95.31 172 LEU B O 1
ATOM 5529 N N . GLU B 1 173 ? 15.523 10.164 11.094 1 91.69 173 GLU B N 1
ATOM 5530 C CA . GLU B 1 173 ? 16.969 10.406 11.102 1 91.69 173 GLU B CA 1
ATOM 5531 C C . GLU B 1 173 ? 17.312 11.633 11.945 1 91.69 173 GLU B C 1
ATOM 5533 O O . GLU B 1 173 ? 18.469 12 12.062 1 91.69 173 GLU B O 1
ATOM 5538 N N . LEU B 1 174 ? 16.328 12.273 12.477 1 93.19 174 LEU B N 1
ATOM 5539 C CA . LEU B 1 174 ? 16.625 13.352 13.406 1 93.19 174 LEU B CA 1
ATOM 5540 C C . LEU B 1 174 ? 17.5 12.859 14.547 1 93.19 174 LEU B C 1
ATOM 5542 O O . LEU B 1 174 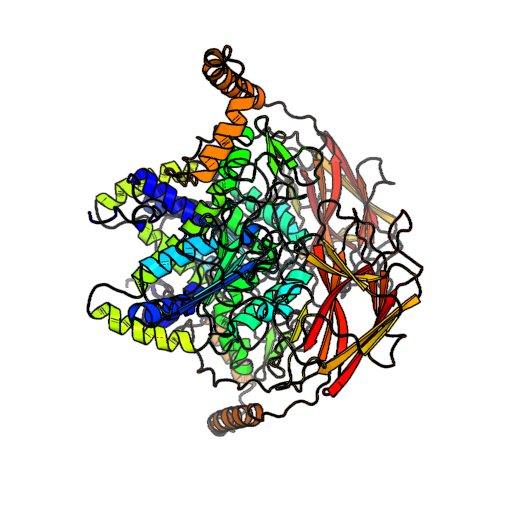? 17.438 11.68 14.914 1 93.19 174 LEU B O 1
ATOM 5546 N N . ASP B 1 175 ? 18.234 13.766 15.141 1 90.81 175 ASP B N 1
ATOM 5547 C CA . ASP B 1 175 ? 19.172 13.414 16.203 1 90.81 175 ASP B CA 1
ATOM 5548 C C . ASP B 1 175 ? 18.438 12.867 17.422 1 90.81 175 ASP B C 1
ATOM 5550 O O . ASP B 1 175 ? 18.953 12.008 18.141 1 90.81 175 ASP B O 1
ATOM 5554 N N . SER B 1 176 ? 17.25 13.336 17.641 1 94.69 176 SER B N 1
ATOM 5555 C CA . SER B 1 176 ? 16.469 12.891 18.781 1 94.69 176 SER B CA 1
ATOM 5556 C C . SER B 1 176 ? 15.961 11.469 18.578 1 94.69 176 SER B C 1
ATOM 5558 O O . SER B 1 176 ? 15.461 10.844 19.516 1 94.69 176 SER B O 1
ATOM 5560 N N . ALA B 1 177 ? 15.977 10.93 17.312 1 93.5 177 ALA B N 1
ATOM 5561 C CA . ALA B 1 177 ? 15.539 9.586 16.953 1 93.5 177 ALA B CA 1
ATOM 5562 C C . ALA B 1 177 ? 14.109 9.336 17.422 1 93.5 177 ALA B C 1
ATOM 5564 O O . ALA B 1 177 ? 13.836 8.344 18.109 1 93.5 177 ALA B O 1
ATOM 5565 N N . PRO B 1 178 ? 13.227 10.141 16.969 1 97.31 178 PRO B N 1
ATOM 5566 C CA . PRO B 1 178 ? 11.852 10.07 17.484 1 97.31 178 PRO B CA 1
ATOM 5567 C C . PRO B 1 178 ? 11.133 8.797 17.047 1 97.31 178 PRO B C 1
ATOM 5569 O O . PRO B 1 178 ? 11.508 8.18 16.047 1 97.31 178 PRO B O 1
ATOM 5572 N N . ALA B 1 179 ? 10.094 8.375 17.859 1 97.5 179 ALA B N 1
ATOM 5573 C CA . ALA B 1 179 ? 9.07 7.453 17.375 1 97.5 179 ALA B CA 1
ATOM 5574 C C . ALA B 1 179 ? 8.102 8.156 16.438 1 97.5 179 ALA B C 1
ATOM 5576 O O . ALA B 1 179 ? 7.938 9.375 16.484 1 97.5 179 ALA B O 1
ATOM 5577 N N . ILE B 1 180 ? 7.621 7.367 15.516 1 98.56 180 ILE B N 1
ATOM 5578 C CA . ILE B 1 180 ? 6.543 7.836 14.648 1 98.56 180 ILE B CA 1
ATOM 5579 C C . ILE B 1 180 ? 5.324 6.938 14.812 1 98.56 180 ILE B C 1
ATOM 5581 O O . ILE B 1 180 ? 5.453 5.711 14.883 1 98.56 180 ILE B O 1
ATOM 5585 N N . ILE B 1 181 ? 4.137 7.461 14.953 1 98.75 181 ILE B N 1
ATOM 5586 C CA . ILE B 1 181 ? 2.867 6.754 14.82 1 98.75 181 ILE B CA 1
ATOM 5587 C C . ILE B 1 181 ? 2.039 7.391 13.703 1 98.75 181 ILE B C 1
ATOM 5589 O O . ILE B 1 181 ? 1.795 8.602 13.711 1 98.75 181 ILE B O 1
ATOM 5593 N N . ASN B 1 182 ? 1.668 6.57 12.742 1 98.44 182 ASN B N 1
ATOM 5594 C CA . ASN B 1 182 ? 0.865 7.035 11.617 1 98.44 182 ASN B CA 1
ATOM 5595 C C . ASN B 1 182 ? -0.617 6.734 11.82 1 98.44 182 ASN B C 1
ATOM 5597 O O . ASN B 1 182 ? -0.978 5.645 12.266 1 98.44 182 ASN B O 1
ATOM 5601 N N . LEU B 1 183 ? -1.442 7.715 11.609 1 97.56 183 LEU B N 1
ATOM 5602 C CA . LEU B 1 183 ? -2.893 7.551 11.625 1 97.56 183 LEU B CA 1
ATOM 5603 C C . LEU B 1 183 ? -3.488 7.863 10.258 1 97.56 183 LEU B C 1
ATOM 5605 O O . LEU B 1 183 ? -3.105 8.844 9.617 1 97.56 183 LEU B O 1
ATOM 5609 N N . GLU B 1 184 ? -4.375 6.977 9.852 1 95.38 184 GLU B N 1
ATOM 5610 C CA . GLU B 1 184 ? -5.023 7.168 8.562 1 95.38 184 GLU B CA 1
ATOM 5611 C C . GLU B 1 184 ? -6.512 7.461 8.727 1 95.38 184 GLU B C 1
ATOM 5613 O O . GLU B 1 184 ? -7.227 6.707 9.398 1 95.38 184 GLU B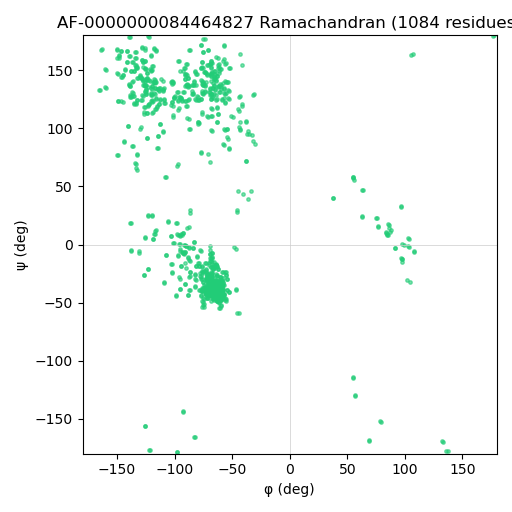 O 1
ATOM 5618 N N . THR B 1 185 ? -6.926 8.562 8.164 1 95.19 185 THR B N 1
ATOM 5619 C CA . THR B 1 185 ? -8.352 8.828 7.977 1 95.19 185 THR B CA 1
ATOM 5620 C C . THR B 1 185 ? -8.789 8.461 6.562 1 95.19 185 THR B C 1
ATOM 5622 O O . THR B 1 185 ? -8.039 7.812 5.828 1 95.19 185 THR B O 1
ATOM 5625 N N . PHE B 1 186 ? -10.07 8.695 6.258 1 94.25 186 PHE B N 1
ATOM 5626 C CA . PHE B 1 186 ? -10.586 8.352 4.938 1 94.25 186 PHE B CA 1
ATOM 5627 C C . PHE B 1 186 ? -11.711 9.297 4.531 1 94.25 186 PHE B C 1
ATOM 5629 O O . PHE B 1 186 ? -12.141 10.141 5.32 1 94.25 186 PHE B O 1
ATOM 5636 N N . THR B 1 187 ? -12.078 9.25 3.295 1 94.88 187 THR B N 1
ATOM 5637 C CA . THR B 1 187 ? -13.203 10.008 2.766 1 94.88 187 THR B CA 1
ATOM 5638 C C . THR B 1 187 ? -14.031 9.156 1.812 1 94.88 187 THR B C 1
ATOM 5640 O O . THR B 1 187 ? -13.516 8.219 1.202 1 94.88 187 THR B O 1
ATOM 5643 N N . THR B 1 188 ? -15.289 9.406 1.75 1 93.81 188 THR B N 1
ATOM 5644 C CA . THR B 1 188 ? -16.172 8.727 0.814 1 93.81 188 THR B CA 1
ATOM 5645 C C . THR B 1 188 ? -16.391 9.57 -0.436 1 93.81 188 THR B C 1
ATOM 5647 O O . THR B 1 188 ? -17.234 9.25 -1.27 1 93.81 188 THR B O 1
ATOM 5650 N N . LEU B 1 189 ? -15.656 10.641 -0.548 1 90.88 189 LEU B N 1
ATOM 5651 C CA . LEU B 1 189 ? -15.875 11.617 -1.609 1 90.88 189 LEU B CA 1
ATOM 5652 C C . LEU B 1 189 ? -15.109 11.227 -2.871 1 90.88 189 LEU B C 1
ATOM 5654 O O . LEU B 1 189 ? -15.508 11.594 -3.98 1 90.88 189 LEU B O 1
ATOM 5658 N N . PHE B 1 190 ? -14.039 10.523 -2.723 1 87.06 190 PHE B N 1
ATOM 5659 C CA . PHE B 1 190 ? -13.125 10.289 -3.836 1 87.06 190 PHE B CA 1
ATOM 5660 C C . PHE B 1 190 ? -13.703 9.25 -4.793 1 87.06 190 PHE B C 1
ATOM 5662 O O . PHE B 1 190 ? -14.695 8.586 -4.477 1 87.06 190 PHE B O 1
ATOM 5669 N N . PRO B 1 191 ? -13.086 9.188 -5.98 1 87.06 191 PRO B N 1
ATOM 5670 C CA . PRO B 1 191 ? -13.609 8.266 -6.988 1 87.06 191 PRO B CA 1
ATOM 5671 C C . PRO B 1 191 ? -13.625 6.816 -6.512 1 87.06 191 PRO B C 1
ATOM 5673 O O . PRO B 1 191 ? -14.359 5.992 -7.062 1 87.06 191 PRO B O 1
ATOM 5676 N N . SER B 1 192 ? -12.828 6.504 -5.594 1 91.56 192 SER B N 1
ATOM 5677 C CA . SER B 1 192 ? -12.797 5.195 -4.953 1 91.56 192 SER B CA 1
ATOM 5678 C C . SER B 1 192 ? -12.547 5.32 -3.453 1 91.56 192 SER B C 1
ATOM 5680 O O . SER B 1 192 ? -12.195 6.398 -2.965 1 91.56 192 SER B O 1
ATOM 5682 N N . LEU B 1 193 ? -12.773 4.254 -2.752 1 92.62 193 LEU B N 1
ATOM 5683 C CA . LEU B 1 193 ? -12.547 4.25 -1.312 1 92.62 193 LEU B CA 1
ATOM 5684 C C . LEU B 1 193 ? -11.062 4.086 -0.999 1 92.62 193 LEU B C 1
ATOM 5686 O O . LEU B 1 193 ? -10.633 4.336 0.128 1 92.62 193 LEU B O 1
ATOM 5690 N N . VAL B 1 194 ? -10.336 3.645 -2.037 1 92.38 194 VAL B N 1
ATOM 5691 C CA . VAL B 1 194 ? -8.891 3.611 -1.873 1 92.38 194 VAL B CA 1
ATOM 5692 C C . VAL B 1 194 ? -8.328 5.031 -1.92 1 92.38 194 VAL B C 1
ATOM 5694 O O . VAL B 1 194 ? -8.758 5.844 -2.746 1 92.38 194 VAL B O 1
ATOM 5697 N N . SER B 1 195 ? -7.5 5.344 -0.957 1 90.06 195 SER B N 1
ATOM 5698 C CA . SER B 1 195 ? -6.836 6.645 -0.893 1 90.06 195 SER B CA 1
ATOM 5699 C C . SER B 1 195 ? -5.32 6.492 -0.888 1 90.06 195 SER B C 1
ATOM 5701 O O . SER B 1 195 ? -4.801 5.387 -1.059 1 90.06 195 SER B O 1
ATOM 5703 N N . SER B 1 196 ? -4.672 7.59 -0.769 1 91.44 196 SER B N 1
ATOM 5704 C CA . SER B 1 196 ? -3.213 7.594 -0.784 1 91.44 196 SER B CA 1
ATOM 5705 C C . SER B 1 196 ? -2.646 6.816 0.399 1 91.44 196 SER B C 1
ATOM 5707 O O . SER B 1 196 ? -1.478 6.422 0.387 1 91.44 196 SER B O 1
ATOM 5709 N N . SER B 1 197 ? -3.479 6.621 1.412 1 90.12 197 SER B N 1
ATOM 5710 C CA . SER B 1 197 ? -3.047 5.812 2.551 1 90.12 197 SER B CA 1
ATOM 5711 C C . SER B 1 197 ? -2.553 4.441 2.102 1 90.12 197 SER B C 1
ATOM 5713 O O . SER B 1 197 ? -1.658 3.865 2.721 1 90.12 197 SER B O 1
ATOM 5715 N N . ALA B 1 198 ? -3.098 3.965 1.019 1 92.12 198 ALA B N 1
ATOM 5716 C CA . ALA B 1 198 ? -2.689 2.674 0.47 1 92.12 198 ALA B CA 1
ATOM 5717 C C . ALA B 1 198 ? -1.229 2.703 0.031 1 92.12 198 ALA B C 1
ATOM 5719 O O . ALA B 1 198 ? -0.536 1.684 0.091 1 92.12 198 ALA B O 1
ATOM 5720 N N . LEU B 1 199 ? -0.781 3.844 -0.297 1 95.56 199 LEU B N 1
ATOM 5721 C CA . LEU B 1 199 ? 0.573 3.986 -0.819 1 95.56 199 LEU B CA 1
ATOM 5722 C C . LEU B 1 199 ? 1.559 4.297 0.303 1 95.56 199 LEU B C 1
ATOM 5724 O O . LEU B 1 199 ? 2.773 4.254 0.096 1 95.56 199 LEU B O 1
ATOM 5728 N N . HIS B 1 200 ? 1.051 4.535 1.514 1 96.94 200 HIS B N 1
ATOM 5729 C CA . HIS B 1 200 ? 1.88 4.77 2.691 1 96.94 200 HIS B CA 1
ATOM 5730 C C . HIS B 1 200 ? 2.271 3.457 3.359 1 96.94 200 HIS B C 1
ATOM 5732 O O . HIS B 1 200 ? 3.311 3.377 4.016 1 96.94 200 HIS B O 1
ATOM 5738 N N . ALA B 1 201 ? 1.522 2.463 3.141 1 94.69 201 ALA B N 1
ATOM 5739 C CA . ALA B 1 201 ? 1.532 1.262 3.973 1 94.69 201 ALA B CA 1
ATOM 5740 C C . ALA B 1 201 ? 2.885 0.56 3.906 1 94.69 201 ALA B C 1
ATOM 5742 O O . ALA B 1 201 ? 3.449 0.189 4.938 1 94.69 201 ALA B O 1
ATOM 5743 N N . ASP B 1 202 ? 3.396 0.351 2.729 1 95.25 202 ASP B N 1
ATOM 5744 C CA . ASP B 1 202 ? 4.637 -0.409 2.609 1 95.25 202 ASP B CA 1
ATOM 5745 C C . ASP B 1 202 ? 5.824 0.389 3.145 1 95.25 202 ASP B C 1
ATOM 5747 O O . ASP B 1 202 ? 6.777 -0.185 3.674 1 95.25 202 ASP B O 1
ATOM 5751 N N . VAL B 1 203 ? 5.801 1.731 2.988 1 96.38 203 VAL B N 1
ATOM 5752 C CA . VAL B 1 203 ? 6.824 2.586 3.58 1 96.38 203 VAL B CA 1
ATOM 5753 C C . VAL B 1 203 ? 6.816 2.426 5.098 1 96.38 203 VAL B C 1
ATOM 5755 O O . VAL B 1 203 ? 7.871 2.248 5.715 1 96.38 203 VAL B O 1
ATOM 5758 N N . LEU B 1 204 ? 5.641 2.453 5.652 1 96.62 204 LEU B N 1
ATOM 5759 C CA . LEU B 1 204 ? 5.5 2.363 7.102 1 96.62 204 LEU B CA 1
ATOM 5760 C C . LEU B 1 204 ? 6 1.018 7.617 1 96.62 204 LEU B C 1
ATOM 5762 O O . LEU B 1 204 ? 6.699 0.958 8.633 1 96.62 204 LEU B O 1
ATOM 5766 N N . ALA B 1 205 ? 5.703 -0.044 6.914 1 93.75 205 ALA B N 1
ATOM 5767 C CA . ALA B 1 205 ? 6.188 -1.367 7.297 1 93.75 205 ALA B CA 1
ATOM 5768 C C . ALA B 1 205 ? 7.707 -1.447 7.18 1 93.75 205 ALA B C 1
ATOM 5770 O O . ALA B 1 205 ? 8.383 -1.941 8.086 1 93.75 205 ALA B O 1
ATOM 5771 N N . TYR B 1 206 ? 8.266 -0.931 6.113 1 93.69 206 TYR B N 1
ATOM 5772 C CA . TYR B 1 206 ? 9.703 -0.982 5.84 1 93.69 206 TYR B CA 1
ATOM 5773 C C . TYR B 1 206 ? 10.484 -0.251 6.922 1 93.69 206 TYR B C 1
ATOM 5775 O O . TYR B 1 206 ? 11.57 -0.685 7.312 1 93.69 206 TYR B O 1
ATOM 5783 N N . TYR B 1 207 ? 9.945 0.789 7.477 1 94.88 207 TYR B N 1
ATOM 5784 C CA . TYR B 1 207 ? 10.641 1.613 8.461 1 94.88 207 TYR B CA 1
ATOM 5785 C C . TYR B 1 207 ? 10.156 1.311 9.867 1 94.88 207 TYR B C 1
ATOM 5787 O O . TYR B 1 207 ? 10.469 2.043 10.812 1 94.88 207 TYR B O 1
ATOM 5795 N N . ASP B 1 208 ? 9.328 0.29 10.047 1 93.62 208 ASP B N 1
ATOM 5796 C CA . ASP B 1 208 ? 8.867 -0.183 11.344 1 93.62 208 ASP B CA 1
ATOM 5797 C C . ASP B 1 208 ? 8.062 0.894 12.07 1 93.62 208 ASP B C 1
ATOM 5799 O O . ASP B 1 208 ? 8.312 1.187 13.234 1 93.62 208 ASP B O 1
ATOM 5803 N N . VAL B 1 209 ? 7.129 1.506 11.32 1 96.75 209 VAL B N 1
ATOM 5804 C CA . VAL B 1 209 ? 6.273 2.557 11.867 1 96.75 209 VAL B CA 1
ATOM 5805 C C . VAL B 1 209 ? 4.848 2.033 12.016 1 96.75 209 VAL B C 1
ATOM 5807 O O . VAL B 1 209 ? 4.227 1.605 11.047 1 96.75 209 VAL B O 1
ATOM 5810 N N . PRO B 1 210 ? 4.309 2.068 13.273 1 97.25 210 PRO B N 1
ATOM 5811 C CA . PRO B 1 210 ? 2.916 1.635 13.422 1 97.25 210 PRO B CA 1
ATOM 5812 C C . PRO B 1 210 ? 1.937 2.525 12.656 1 97.25 210 PRO B C 1
ATOM 5814 O O . PRO B 1 210 ? 2.143 3.738 12.57 1 97.25 210 PRO B O 1
ATOM 5817 N N . SER B 1 211 ? 0.922 1.873 12.148 1 97.31 211 SER B N 1
ATOM 5818 C CA . SER B 1 211 ? -0.106 2.57 11.383 1 97.31 211 SER B CA 1
ATOM 5819 C C . SER B 1 211 ? -1.503 2.111 11.781 1 97.31 211 SER B C 1
ATOM 5821 O O . SER B 1 211 ? -1.777 0.91 11.828 1 97.31 211 SER B O 1
ATOM 5823 N N . LEU B 1 212 ? -2.371 3.057 12.109 1 96.94 212 LEU B N 1
ATOM 5824 C CA . LEU B 1 212 ? -3.756 2.83 12.508 1 96.94 212 LEU B CA 1
ATOM 5825 C C . LEU B 1 212 ? -4.719 3.547 11.57 1 96.94 212 LEU B C 1
ATOM 5827 O O . LEU B 1 212 ? -4.367 4.566 10.969 1 96.94 212 LEU B O 1
ATOM 5831 N N . SER B 1 213 ? -5.918 2.961 11.43 1 96 213 SER B N 1
ATOM 5832 C CA . SER B 1 213 ? -6.891 3.549 10.516 1 96 213 SER B CA 1
ATOM 5833 C C . SER B 1 213 ? -8.297 3.525 11.109 1 96 213 SER B C 1
ATOM 5835 O O . SER B 1 213 ? -8.719 2.51 11.664 1 96 213 SER B O 1
ATOM 5837 N N . ILE B 1 214 ? -9.016 4.617 10.961 1 95.25 214 ILE B N 1
ATOM 5838 C CA . ILE B 1 214 ? -10.391 4.629 11.445 1 95.25 214 ILE B CA 1
ATOM 5839 C C . ILE B 1 214 ? -11.32 4.086 10.367 1 95.25 214 ILE B C 1
ATOM 5841 O O . ILE B 1 214 ? -12.484 3.785 10.633 1 95.25 214 ILE B O 1
ATOM 5845 N N . ARG B 1 215 ? -10.852 3.963 9.133 1 93.25 215 ARG B N 1
ATOM 5846 C CA . ARG B 1 215 ? -11.68 3.551 8.008 1 93.25 215 ARG B CA 1
ATOM 5847 C C . ARG B 1 215 ? -12.352 2.209 8.281 1 93.25 215 ARG B C 1
ATOM 5849 O O . ARG B 1 215 ? -13.57 2.076 8.133 1 93.25 215 ARG B O 1
ATOM 5856 N N . ASP B 1 216 ? -11.57 1.255 8.742 1 85.06 216 ASP B N 1
ATOM 5857 C CA . ASP B 1 216 ? -12.055 -0.119 8.781 1 85.06 216 ASP B CA 1
ATOM 5858 C C . ASP B 1 216 ? -12.953 -0.349 10 1 85.06 216 ASP B C 1
ATOM 5860 O O . ASP B 1 216 ? -13.648 -1.361 10.078 1 85.06 216 ASP B O 1
ATOM 5864 N N . ILE B 1 217 ? -12.938 0.632 10.875 1 88.75 217 ILE B N 1
ATOM 5865 C CA . ILE B 1 217 ? -13.898 0.61 11.969 1 88.75 217 ILE B CA 1
ATOM 5866 C C . ILE B 1 217 ? -15.203 1.257 11.531 1 88.75 217 ILE B C 1
ATOM 5868 O O . ILE B 1 217 ? -16.297 0.77 11.859 1 88.75 217 ILE B O 1
ATOM 5872 N N . LEU B 1 218 ? -15.125 2.281 10.789 1 92.81 218 LEU B N 1
ATOM 5873 C CA . LEU B 1 218 ? -16.281 3.123 10.516 1 92.81 218 LEU B CA 1
ATOM 5874 C C . LEU B 1 218 ? -17.016 2.646 9.266 1 92.81 218 LEU B C 1
ATOM 5876 O O . LEU B 1 218 ? -18.25 2.775 9.172 1 92.81 218 LEU B O 1
ATOM 5880 N N . LEU B 1 219 ? -16.344 2.146 8.305 1 90.06 219 LEU B N 1
ATOM 5881 C CA . LEU B 1 219 ? -16.938 1.874 7 1 90.06 219 LEU B CA 1
ATOM 5882 C C . LEU B 1 219 ? -18.062 0.855 7.113 1 90.06 219 LEU B C 1
ATOM 5884 O O . LEU B 1 219 ? -19.125 1.021 6.496 1 90.06 219 LEU B O 1
ATOM 5888 N N . PRO B 1 220 ? -17.844 -0.247 7.922 1 84.75 220 PRO B N 1
ATOM 5889 C CA . PRO B 1 220 ? -18.984 -1.167 8.047 1 84.75 220 PRO B CA 1
ATOM 5890 C C . PRO B 1 220 ? -20.234 -0.485 8.578 1 84.75 220 PRO B C 1
ATOM 5892 O O . PRO B 1 220 ? -21.344 -0.804 8.148 1 84.75 220 PRO B O 1
ATOM 5895 N N . ARG B 1 221 ? -20.078 0.448 9.453 1 88.44 221 ARG B N 1
ATOM 5896 C CA . ARG B 1 221 ? -21.203 1.188 10.016 1 88.44 221 ARG B CA 1
ATOM 5897 C C . ARG B 1 221 ? -21.797 2.152 8.992 1 88.44 221 ARG B C 1
ATOM 5899 O O . ARG B 1 221 ? -23.016 2.277 8.883 1 88.44 221 ARG B O 1
ATOM 5906 N N . ILE B 1 222 ? -20.953 2.793 8.312 1 91.94 222 ILE B N 1
ATOM 5907 C CA . ILE B 1 222 ? -21.375 3.773 7.32 1 91.94 222 ILE B CA 1
ATOM 5908 C C . ILE B 1 222 ? -22.125 3.074 6.191 1 91.94 222 ILE B C 1
ATOM 5910 O O . ILE B 1 222 ? -23.156 3.562 5.73 1 91.94 222 ILE B O 1
ATOM 5914 N N . LEU B 1 223 ? -21.641 1.94 5.754 1 85.94 223 LEU B N 1
ATOM 5915 C CA . LEU B 1 223 ? -22.297 1.193 4.684 1 85.94 223 LEU B CA 1
ATOM 5916 C C . LEU B 1 223 ? -23.656 0.695 5.125 1 85.94 223 LEU B C 1
ATOM 5918 O O . LEU B 1 223 ? -24.594 0.651 4.324 1 85.94 223 LEU B O 1
ATOM 5922 N N . ALA B 1 224 ? -23.797 0.38 6.367 1 84.06 224 ALA B N 1
ATOM 5923 C CA . ALA B 1 224 ? -25.062 -0.127 6.902 1 84.06 224 ALA B CA 1
ATOM 5924 C C . ALA B 1 224 ? -26.078 0.997 7.062 1 84.06 224 ALA B C 1
ATOM 5926 O O . ALA B 1 224 ? -27.281 0.787 6.871 1 84.06 224 ALA B O 1
ATOM 5927 N N . ASP B 1 225 ? -25.578 2.189 7.488 1 90.38 225 ASP B N 1
ATOM 5928 C CA . ASP B 1 225 ? -26.469 3.32 7.746 1 90.38 225 ASP B CA 1
ATOM 5929 C C . ASP B 1 225 ? -25.766 4.645 7.469 1 90.38 225 ASP B C 1
ATOM 5931 O O . ASP B 1 225 ? -25.484 5.41 8.391 1 90.38 225 ASP B O 1
ATOM 5935 N N . PRO B 1 226 ? -25.672 4.91 6.164 1 92.06 226 PRO B N 1
ATOM 5936 C CA . PRO B 1 226 ? -24.906 6.109 5.812 1 92.06 226 PRO B CA 1
ATOM 5937 C C . PRO B 1 226 ? -25.562 7.395 6.301 1 92.06 226 PRO B C 1
ATOM 5939 O O . PRO B 1 226 ? -24.875 8.336 6.707 1 92.06 226 PRO B O 1
ATOM 5942 N N . HIS B 1 227 ? -26.891 7.496 6.387 1 93.38 227 HIS B N 1
ATOM 5943 C CA . HIS B 1 227 ? -27.625 8.719 6.711 1 93.38 227 HIS B CA 1
ATOM 5944 C C . HIS B 1 227 ? -27.422 9.109 8.172 1 93.38 227 HIS B C 1
ATOM 5946 O O . HIS B 1 227 ? -27.438 10.289 8.516 1 93.38 227 HIS B O 1
ATOM 5952 N N . THR B 1 228 ? -27.156 8.094 8.992 1 93.31 228 THR B N 1
ATOM 5953 C CA . THR B 1 228 ? -26.922 8.359 10.406 1 93.31 228 THR B CA 1
ATOM 5954 C C . THR B 1 228 ? -25.422 8.484 10.695 1 93.31 228 THR B C 1
ATOM 5956 O O . THR B 1 228 ? -25.016 9.328 11.492 1 93.31 228 THR B O 1
ATOM 5959 N N . GLN B 1 229 ? -24.656 7.676 10.047 1 94.88 229 GLN B N 1
ATOM 5960 C CA . GLN B 1 229 ? -23.25 7.516 10.43 1 94.88 229 GLN B CA 1
ATOM 5961 C C . GLN B 1 229 ? -22.391 8.625 9.844 1 94.88 229 GLN B C 1
ATOM 5963 O O . GLN B 1 229 ? -21.453 9.102 10.492 1 94.88 229 GLN B O 1
ATOM 5968 N N . LEU B 1 230 ? -22.672 9.086 8.648 1 96.56 230 LEU B N 1
ATOM 5969 C CA . LEU B 1 230 ? -21.797 10.078 8.023 1 96.56 230 LEU B CA 1
ATOM 5970 C C . LEU B 1 230 ? -21.859 11.398 8.773 1 96.56 230 LEU B C 1
ATOM 5972 O O . LEU B 1 230 ? -20.828 11.977 9.109 1 96.56 230 LEU B O 1
ATOM 5976 N N . PRO B 1 231 ? -23.062 11.906 9.195 1 95.56 231 PRO B N 1
ATOM 5977 C CA . PRO B 1 231 ? -23.094 13.148 9.961 1 95.56 231 PRO B CA 1
ATOM 5978 C C . PRO B 1 231 ? -22.484 12.992 11.359 1 95.56 231 PRO B C 1
ATOM 5980 O O . PRO B 1 231 ? -22.109 13.984 11.992 1 95.56 231 PRO B O 1
ATOM 5983 N N . ARG B 1 232 ? -22.391 11.766 11.812 1 94.19 232 ARG B N 1
ATOM 5984 C CA . ARG B 1 232 ? -21.859 11.492 13.141 1 94.19 232 ARG B CA 1
ATOM 5985 C C . ARG B 1 232 ? -20.328 11.562 13.133 1 94.19 232 ARG B C 1
ATOM 5987 O O . ARG B 1 232 ? -19.734 12.078 14.078 1 94.19 232 ARG B O 1
ATOM 5994 N N . TRP B 1 233 ? -19.75 11.086 12.117 1 96.5 233 TRP B N 1
ATOM 5995 C CA . TRP B 1 233 ? -18.312 10.852 12.141 1 96.5 233 TRP B CA 1
ATOM 5996 C C . TRP B 1 233 ? -17.578 11.875 11.281 1 96.5 233 TRP B C 1
ATOM 5998 O O . TRP B 1 233 ? -16.344 11.984 11.344 1 96.5 233 TRP B O 1
ATOM 6008 N N . PHE B 1 234 ? -18.344 12.68 10.508 1 97.5 234 PHE B N 1
ATOM 6009 C CA . PHE B 1 234 ? -17.766 13.734 9.68 1 97.5 234 PHE B CA 1
ATOM 6010 C C . PHE B 1 234 ? -18.328 15.094 10.07 1 97.5 234 PHE B C 1
ATOM 6012 O O . PHE B 1 234 ? -19.344 15.18 10.75 1 97.5 234 PHE B O 1
ATOM 6019 N N . ARG B 1 235 ? -17.594 16.125 9.641 1 96.62 235 ARG B N 1
ATOM 6020 C CA . ARG B 1 235 ? -17.859 17.484 10.062 1 96.62 235 ARG B CA 1
ATOM 6021 C C . ARG B 1 235 ? -19.203 17.984 9.531 1 96.62 235 ARG B C 1
ATOM 6023 O O . ARG B 1 235 ? -19.5 17.812 8.344 1 96.62 235 ARG B O 1
ATOM 6030 N N . THR B 1 236 ? -19.969 18.438 10.438 1 95.25 236 THR B N 1
ATOM 6031 C CA . THR B 1 236 ? -21.188 19.172 10.141 1 95.25 236 THR B CA 1
ATOM 6032 C C . THR B 1 236 ? -21.172 20.562 10.773 1 95.25 236 THR B C 1
ATOM 6034 O O . THR B 1 236 ? -20.172 20.953 11.383 1 95.25 236 THR B O 1
ATOM 6037 N N . GLY B 1 237 ? -22.234 21.359 10.539 1 89.38 237 GLY B N 1
ATOM 6038 C CA . GLY B 1 237 ? -22.281 22.656 11.188 1 89.38 237 GLY B CA 1
ATOM 6039 C C . GLY B 1 237 ? -22.75 23.766 10.266 1 89.38 237 GLY B C 1
ATOM 6040 O O . GLY B 1 237 ? -23.047 23.516 9.086 1 89.38 237 GLY B O 1
ATOM 6041 N N . GLY B 1 238 ? -22.75 24.969 10.867 1 81.5 238 GLY B N 1
ATOM 6042 C CA . GLY B 1 238 ? -23.359 26.094 10.195 1 81.5 238 GLY B CA 1
ATOM 6043 C C . GLY B 1 238 ? -22.562 26.594 9 1 81.5 238 GLY B C 1
ATOM 6044 O O . GLY B 1 238 ? -23.125 27.188 8.078 1 81.5 238 GLY B O 1
ATOM 6045 N N . ASP B 1 239 ? -21.281 26.344 9.016 1 88 239 ASP B N 1
ATOM 6046 C CA . ASP B 1 239 ? -20.469 26.844 7.914 1 88 239 ASP B CA 1
ATOM 6047 C C . ASP B 1 239 ? -20.281 25.781 6.832 1 88 239 ASP B C 1
ATOM 6049 O O . ASP B 1 239 ? -19.594 26.016 5.84 1 88 239 ASP B O 1
ATOM 6053 N N . VAL B 1 240 ? -20.875 24.656 7.07 1 94 240 VAL B N 1
ATOM 6054 C CA . VAL B 1 240 ? -20.891 23.594 6.062 1 94 240 VAL B CA 1
ATOM 6055 C C . VAL B 1 240 ? -22.109 23.75 5.16 1 94 240 VAL B C 1
ATOM 6057 O O . VAL B 1 240 ? -23.25 23.641 5.625 1 94 240 VAL B O 1
ATOM 6060 N N . ARG B 1 241 ? -21.875 23.938 3.842 1 93.56 241 ARG B N 1
ATOM 6061 C CA . ARG B 1 241 ? -22.984 24.297 2.949 1 93.56 241 ARG B CA 1
ATOM 6062 C C . ARG B 1 241 ? -22.969 23.438 1.696 1 93.56 241 ARG B C 1
ATOM 6064 O O . ARG B 1 241 ? -21.906 23.109 1.159 1 93.56 241 ARG B O 1
ATOM 6071 N N . LEU B 1 242 ? -24.172 23.141 1.296 1 93.5 242 LEU B N 1
ATOM 6072 C CA . LEU B 1 242 ? -24.328 22.469 0.011 1 93.5 242 LEU B CA 1
ATOM 6073 C C . LEU B 1 242 ? -23.797 23.328 -1.124 1 93.5 242 LEU B C 1
ATOM 6075 O O . LEU B 1 242 ? -23.875 24.562 -1.063 1 93.5 242 LEU B O 1
ATOM 6079 N N . GLY B 1 243 ? -23.281 22.812 -2.148 1 89.75 243 GLY B N 1
ATOM 6080 C CA . GLY B 1 243 ? -22.641 23.547 -3.229 1 89.75 243 GLY B CA 1
ATOM 6081 C C . GLY B 1 243 ? -21.125 23.453 -3.178 1 89.75 243 GLY B C 1
ATOM 6082 O O . GLY B 1 243 ? -20.453 23.594 -4.203 1 89.75 243 GLY B O 1
ATOM 6083 N N . ASP B 1 244 ? -20.672 23.359 -1.926 1 89.62 244 ASP B N 1
ATOM 6084 C CA . ASP B 1 244 ? -19.25 23.047 -1.789 1 89.62 244 ASP B CA 1
ATOM 6085 C C . ASP B 1 244 ? -18.953 21.641 -2.307 1 89.62 244 ASP B C 1
ATOM 6087 O O . ASP B 1 244 ? -19.656 20.688 -1.987 1 89.62 244 ASP B O 1
ATOM 6091 N N . ASP B 1 245 ? -17.828 21.531 -3.057 1 88.19 245 ASP B N 1
ATOM 6092 C CA . ASP B 1 245 ? -17.516 20.281 -3.738 1 88.19 245 ASP B CA 1
ATOM 6093 C C . ASP B 1 245 ? -17.203 19.172 -2.736 1 88.19 245 ASP B C 1
ATOM 6095 O O . ASP B 1 245 ? -17.25 17.984 -3.08 1 88.19 245 ASP B O 1
ATOM 6099 N N . LYS B 1 246 ? -16.906 19.531 -1.504 1 91.25 246 LYS B N 1
ATOM 6100 C CA . LYS B 1 246 ? -16.562 18.516 -0.501 1 91.25 246 LYS B CA 1
ATOM 6101 C C . LYS B 1 246 ? -17.781 18.125 0.323 1 91.25 246 LYS B C 1
ATOM 6103 O O . LYS B 1 246 ? -17.688 17.266 1.197 1 91.25 246 LYS B O 1
ATOM 6108 N N . VAL B 1 247 ? -18.984 18.797 0.1 1 95 247 VAL B N 1
ATOM 6109 C CA . VAL B 1 247 ? -20.141 18.641 0.969 1 95 247 VAL B CA 1
ATOM 6110 C C . VAL B 1 247 ? -21.234 17.875 0.231 1 95 247 VAL B C 1
ATOM 6112 O O . VAL B 1 247 ? -21.484 18.109 -0.954 1 95 247 VAL B O 1
ATOM 6115 N N . ARG B 1 248 ? -21.828 16.844 0.91 1 95.19 248 ARG B N 1
ATOM 6116 C CA . ARG B 1 248 ? -23.016 16.125 0.467 1 95.19 248 ARG B CA 1
ATOM 6117 C C . ARG B 1 248 ? -24.078 16.094 1.559 1 95.19 248 ARG B C 1
ATOM 6119 O O . ARG B 1 248 ? -23.766 16.281 2.738 1 95.19 248 ARG B O 1
ATOM 6126 N N . GLU B 1 249 ? -25.266 15.914 1.125 1 95.88 249 GLU B N 1
ATOM 6127 C CA . GLU B 1 249 ? -26.344 15.797 2.102 1 95.88 249 GLU B CA 1
ATOM 6128 C C . GLU B 1 249 ? -26.516 14.352 2.553 1 95.88 249 GLU B C 1
ATOM 6130 O O . GLU B 1 249 ? -26.703 13.453 1.725 1 95.88 249 GLU B O 1
ATOM 6135 N N . TRP B 1 250 ? -26.469 14.141 3.748 1 95.5 250 TRP B N 1
ATOM 6136 C CA . TRP B 1 250 ? -26.766 12.852 4.379 1 95.5 250 TRP B CA 1
ATOM 6137 C C . TRP B 1 250 ? -27.609 13.039 5.625 1 95.5 250 TRP B C 1
ATOM 6139 O O . TRP B 1 250 ? -27.281 13.844 6.5 1 95.5 250 TRP B O 1
ATOM 6149 N N . GLY B 1 251 ? -28.688 12.297 5.766 1 94 251 GLY B N 1
ATOM 6150 C CA . GLY B 1 251 ? -29.578 12.43 6.906 1 94 251 GLY B CA 1
ATOM 6151 C C . GLY B 1 251 ? -30.234 13.797 7 1 94 251 GLY B C 1
ATOM 6152 O O . GLY B 1 251 ? -30.484 14.297 8.094 1 94 251 GLY B O 1
ATOM 6153 N N . GLY B 1 252 ? -30.297 14.383 5.945 1 94.25 252 GLY B N 1
ATOM 6154 C CA . GLY B 1 252 ? -30.969 15.664 5.891 1 94.25 252 GLY B CA 1
ATOM 6155 C C . GLY B 1 252 ? -30.062 16.828 6.266 1 94.25 252 GLY B C 1
ATOM 6156 O O . GLY B 1 252 ? -30.547 17.953 6.445 1 94.25 252 GLY B O 1
ATOM 6157 N N . VAL B 1 253 ? -28.781 16.625 6.434 1 95.56 253 VAL B N 1
ATOM 6158 C CA . VAL B 1 253 ? -27.891 17.703 6.816 1 95.56 253 VAL B CA 1
ATOM 6159 C C . VAL B 1 253 ? -26.672 17.734 5.879 1 95.56 253 VAL B C 1
ATOM 6161 O O . VAL B 1 253 ? -26.25 16.688 5.383 1 95.56 253 VAL B O 1
ATOM 6164 N N . PRO B 1 254 ? -26.156 18.953 5.582 1 97.06 254 PRO B N 1
ATOM 6165 C CA . PRO B 1 254 ? -24.891 19.031 4.836 1 97.06 254 PRO B CA 1
ATOM 6166 C C . PRO B 1 254 ? -23.719 18.438 5.613 1 97.06 254 PRO B C 1
ATOM 6168 O O . PRO B 1 254 ? -23.531 18.75 6.789 1 97.06 254 PRO B O 1
ATOM 6171 N N . VAL B 1 255 ? -22.969 17.547 4.996 1 97.5 255 VAL B N 1
ATOM 6172 C CA . VAL B 1 255 ? -21.844 16.875 5.637 1 97.5 255 VAL B CA 1
ATOM 6173 C C . VAL B 1 255 ? -20.578 17.125 4.828 1 97.5 255 VAL B C 1
ATOM 6175 O O . VAL B 1 255 ? -20.531 16.828 3.631 1 97.5 255 VAL B O 1
ATOM 6178 N N . ASP B 1 256 ? -19.531 17.766 5.461 1 96.94 256 ASP B N 1
ATOM 6179 C CA . ASP B 1 256 ? -18.188 17.859 4.906 1 96.94 256 ASP B CA 1
ATOM 6180 C C . ASP B 1 256 ? -17.484 16.5 4.969 1 96.94 256 ASP B C 1
ATOM 6182 O O . ASP B 1 256 ? -17.078 16.062 6.039 1 96.94 256 ASP B O 1
ATOM 6186 N N . LEU B 1 257 ? -17.266 15.883 3.816 1 95.44 257 LEU B N 1
ATOM 6187 C CA . LEU B 1 257 ? -16.812 14.492 3.789 1 95.44 257 LEU B CA 1
ATOM 6188 C C . LEU B 1 257 ? -15.289 14.43 3.721 1 95.44 257 LEU B C 1
ATOM 6190 O O . LEU B 1 257 ? -14.719 13.344 3.605 1 95.44 257 LEU B O 1
ATOM 6194 N N . MET B 1 258 ? -14.633 15.555 3.896 1 93.81 258 MET B N 1
ATOM 6195 C CA . MET B 1 258 ? -13.172 15.594 3.904 1 93.81 258 MET B CA 1
ATOM 6196 C C . MET B 1 258 ? -12.633 15.695 5.328 1 93.81 258 MET B C 1
ATOM 6198 O O . MET B 1 258 ? -11.477 15.352 5.586 1 93.81 258 MET B O 1
ATOM 6202 N N . HIS B 1 259 ? -13.43 16.203 6.227 1 96.06 259 HIS B N 1
ATOM 6203 C CA . HIS B 1 259 ? -12.992 16.453 7.594 1 96.06 259 HIS B CA 1
ATOM 6204 C C . HIS B 1 259 ? -13.828 15.672 8.594 1 96.06 259 HIS B C 1
ATOM 6206 O O . HIS B 1 259 ? -15.062 15.734 8.562 1 96.06 259 HIS B O 1
ATOM 6212 N N . ILE B 1 260 ? -13.164 14.938 9.477 1 96.56 260 ILE B N 1
ATOM 6213 C CA . ILE B 1 260 ? -13.883 14.148 10.469 1 96.56 260 ILE B CA 1
ATOM 6214 C C . ILE B 1 260 ? -14.406 15.055 11.578 1 96.56 260 ILE B C 1
ATOM 6216 O O . ILE B 1 260 ? -13.898 16.156 11.773 1 96.56 260 ILE B O 1
ATOM 6220 N N . SER B 1 261 ? -15.422 14.633 12.281 1 95.5 261 SER B N 1
ATOM 6221 C CA . SER B 1 261 ? -16.047 15.359 13.383 1 95.5 261 SER B CA 1
ATOM 6222 C C . SER B 1 261 ? -15.211 15.266 14.656 1 95.5 261 SER B C 1
ATOM 6224 O O . SER B 1 261 ? -14.211 14.547 14.695 1 95.5 261 SER B O 1
ATOM 6226 N N . ALA B 1 262 ? -15.641 16.062 15.672 1 94.75 262 ALA B N 1
ATOM 6227 C CA . ALA B 1 262 ? -15.008 15.945 16.984 1 94.75 262 ALA B CA 1
ATOM 6228 C C . ALA B 1 262 ? -15.047 14.508 17.484 1 94.75 262 ALA B C 1
ATOM 6230 O O . ALA B 1 262 ? -14.094 14.023 18.094 1 94.75 262 ALA B O 1
ATOM 6231 N N . LYS B 1 263 ? -16.156 13.82 17.25 1 93.94 263 LYS B N 1
ATOM 6232 C CA . LYS B 1 263 ? -16.281 12.414 17.625 1 93.94 263 LYS B CA 1
ATOM 6233 C C . LYS B 1 263 ? -15.281 11.562 16.844 1 93.94 263 LYS B C 1
ATOM 6235 O O . LYS B 1 263 ? -14.703 10.617 17.391 1 93.94 263 LYS B O 1
ATOM 6240 N N . GLY B 1 264 ? -15.133 11.867 15.555 1 96 264 GLY B N 1
ATOM 6241 C CA . GLY B 1 264 ? -14.109 11.203 14.766 1 96 264 GLY B CA 1
ATOM 6242 C C . GLY B 1 264 ? -12.711 11.391 15.305 1 96 264 GLY B C 1
ATOM 6243 O O . GLY B 1 264 ? -11.914 10.453 15.336 1 96 264 GLY B O 1
ATOM 6244 N N . HIS B 1 265 ? -12.43 12.641 15.734 1 96.5 265 HIS B N 1
ATOM 6245 C CA . HIS B 1 265 ? -11.148 12.922 16.375 1 96.5 265 HIS B CA 1
ATOM 6246 C C . HIS B 1 265 ? -10.961 12.086 17.625 1 96.5 265 HIS B C 1
ATOM 6248 O O . HIS B 1 265 ? -9.867 11.555 17.875 1 96.5 265 HIS B O 1
ATOM 6254 N N . ALA B 1 266 ? -11.977 11.945 18.359 1 94.5 266 ALA B N 1
ATOM 6255 C CA . ALA B 1 266 ? -11.914 11.148 19.578 1 94.5 266 ALA B CA 1
ATOM 6256 C C . ALA B 1 266 ? -11.633 9.688 19.281 1 94.5 266 ALA B C 1
ATOM 6258 O O . ALA B 1 266 ? -10.844 9.039 19.969 1 94.5 266 ALA B O 1
ATOM 6259 N N . LEU B 1 267 ? -12.273 9.156 18.266 1 94.44 267 LEU B N 1
ATOM 6260 C CA . LEU B 1 267 ? -12.023 7.781 17.844 1 94.44 267 LEU B CA 1
ATOM 6261 C C . LEU B 1 267 ? -10.57 7.598 17.422 1 94.44 267 LEU B C 1
ATOM 6263 O O . LEU B 1 267 ? -9.922 6.633 17.812 1 94.44 267 LEU B O 1
ATOM 6267 N N . ALA B 1 268 ? -10.094 8.523 16.594 1 96.44 268 ALA B N 1
ATOM 6268 C CA . ALA B 1 268 ? -8.719 8.469 16.125 1 96.44 268 ALA B CA 1
ATOM 6269 C C . ALA B 1 268 ? -7.734 8.5 17.281 1 96.44 268 ALA B C 1
ATOM 6271 O O . ALA B 1 268 ? -6.801 7.691 17.344 1 96.44 268 ALA B O 1
ATOM 6272 N N . ALA B 1 269 ? -7.977 9.422 18.219 1 96.62 269 ALA B N 1
ATOM 6273 C CA . ALA B 1 269 ? -7.133 9.508 19.406 1 96.62 269 ALA B CA 1
ATOM 6274 C C . ALA B 1 269 ? -7.191 8.219 20.203 1 96.62 269 ALA B C 1
ATOM 6276 O O . ALA B 1 269 ? -6.172 7.738 20.703 1 96.62 269 ALA B O 1
ATOM 6277 N N . GLY B 1 270 ? -8.398 7.695 20.312 1 94.06 270 GLY B N 1
ATOM 6278 C CA . GLY B 1 270 ? -8.586 6.461 21.062 1 94.06 270 GLY B CA 1
ATOM 6279 C C . GLY B 1 270 ? -7.773 5.305 20.516 1 94.06 270 GLY B C 1
ATOM 6280 O O . GLY B 1 270 ? -7.25 4.488 21.266 1 94.06 270 GLY B O 1
ATOM 6281 N N . LEU B 1 271 ? -7.637 5.195 19.234 1 94.88 271 LEU B N 1
ATOM 6282 C CA . LEU B 1 271 ? -6.844 4.137 18.625 1 94.88 271 LEU B CA 1
ATOM 6283 C C . LEU B 1 271 ? -5.367 4.289 18.969 1 94.88 271 LEU B C 1
ATOM 6285 O O . LEU B 1 271 ? -4.703 3.309 19.312 1 94.88 271 LEU B O 1
ATOM 6289 N N . ILE B 1 272 ? -4.867 5.535 18.875 1 97.44 272 ILE B N 1
ATOM 6290 C CA . ILE B 1 272 ? -3.463 5.785 19.172 1 97.44 272 ILE B CA 1
ATOM 6291 C C . ILE B 1 272 ? -3.195 5.5 20.656 1 97.44 272 ILE B C 1
ATOM 6293 O O . ILE B 1 272 ? -2.205 4.848 21 1 97.44 272 ILE B O 1
ATOM 6297 N N . ILE B 1 273 ? -4.082 5.945 21.531 1 96.25 273 ILE B N 1
ATOM 6298 C CA . ILE B 1 273 ? -3.932 5.762 22.969 1 96.25 273 ILE B CA 1
ATOM 6299 C C . ILE B 1 273 ? -3.963 4.27 23.312 1 96.25 273 ILE B C 1
ATOM 6301 O O . ILE B 1 273 ? -3.176 3.795 24.125 1 96.25 273 ILE B O 1
ATOM 6305 N N . ASN B 1 274 ? -4.891 3.553 22.641 1 93.31 274 ASN B N 1
ATOM 6306 C CA . ASN B 1 274 ? -4.918 2.107 22.828 1 93.31 274 ASN B CA 1
ATOM 6307 C C . ASN B 1 274 ? -3.592 1.461 22.453 1 93.31 274 ASN B C 1
ATOM 6309 O O . ASN B 1 274 ? -3.094 0.587 23.156 1 93.31 274 ASN B O 1
ATOM 6313 N N . TYR B 1 275 ? -3.031 1.811 21.344 1 95.88 275 TYR B N 1
ATOM 6314 C CA . TYR B 1 275 ? -1.742 1.284 20.922 1 95.88 275 TYR B CA 1
ATOM 6315 C C . TYR B 1 275 ? -0.653 1.602 21.938 1 95.88 275 TYR B C 1
ATOM 6317 O O . TYR B 1 275 ? 0.109 0.718 22.328 1 95.88 275 TYR B O 1
ATOM 6325 N N . LEU B 1 276 ? -0.623 2.875 22.375 1 96.56 276 LEU B N 1
ATOM 6326 C CA . LEU B 1 276 ? 0.374 3.299 23.359 1 96.56 276 LEU B CA 1
ATOM 6327 C C . LEU B 1 276 ? 0.212 2.531 24.656 1 96.56 276 LEU B C 1
ATOM 6329 O O . LEU B 1 276 ? 1.202 2.135 25.281 1 96.56 276 LEU B O 1
ATOM 6333 N N . SER B 1 277 ? -1.016 2.311 25.062 1 93.12 277 SER B N 1
ATOM 6334 C CA . SER B 1 277 ? -1.291 1.576 26.297 1 93.12 277 SER B CA 1
ATOM 6335 C C . SER B 1 277 ? -0.819 0.13 26.188 1 93.12 277 SER B C 1
ATOM 6337 O O . SER B 1 277 ? -0.273 -0.419 27.156 1 93.12 277 SER B O 1
ATOM 6339 N N . GLN B 1 278 ? -1.069 -0.441 25.047 1 90.81 278 GLN B N 1
ATOM 6340 C CA . GLN B 1 278 ? -0.597 -1.805 24.828 1 90.81 278 GLN B CA 1
ATOM 6341 C C . GLN B 1 278 ? 0.926 -1.876 24.891 1 90.81 278 GLN B C 1
ATOM 6343 O O . GLN B 1 278 ? 1.487 -2.799 25.484 1 90.81 278 GLN B O 1
ATOM 6348 N N . GLN B 1 279 ? 1.561 -0.93 24.266 1 92.62 279 GLN B N 1
ATOM 6349 C CA . GLN B 1 279 ? 3.02 -0.899 24.297 1 92.62 279 GLN B CA 1
ATOM 6350 C C . GLN B 1 279 ? 3.541 -0.661 25.703 1 92.62 279 GLN B C 1
ATOM 6352 O O . GLN B 1 279 ? 4.582 -1.199 26.078 1 92.62 279 GLN B O 1
ATOM 6357 N N . LEU B 1 280 ? 2.83 0.156 26.453 1 92.62 280 LEU B N 1
ATOM 6358 C CA . LEU B 1 280 ? 3.199 0.434 27.828 1 92.62 280 LEU B CA 1
ATOM 6359 C C . LEU B 1 280 ? 3.16 -0.839 28.672 1 92.62 280 LEU B C 1
ATOM 6361 O O . LEU B 1 280 ? 4.016 -1.044 29.531 1 92.62 280 LEU B O 1
ATOM 6365 N N . SER B 1 281 ? 2.217 -1.708 28.391 1 87.06 281 SER B N 1
ATOM 6366 C CA . SER B 1 281 ? 2.094 -2.965 29.125 1 87.06 281 SER B CA 1
ATOM 6367 C C . SER B 1 281 ? 3.27 -3.891 28.828 1 87.06 281 SER B C 1
ATOM 6369 O O . SER B 1 281 ? 3.633 -4.723 29.656 1 87.06 281 SER B O 1
ATOM 6371 N N . ILE B 1 282 ? 3.828 -3.744 27.719 1 82.06 282 ILE B N 1
ATOM 6372 C CA . ILE B 1 282 ? 4.969 -4.562 27.328 1 82.06 282 ILE B CA 1
ATOM 6373 C C . ILE B 1 282 ? 6.227 -4.066 28.031 1 82.06 282 ILE B C 1
ATOM 6375 O O . ILE B 1 282 ? 7.035 -4.867 28.5 1 82.06 282 ILE B O 1
ATOM 6379 N N . VAL B 1 283 ? 6.469 -2.838 28.094 1 82.5 283 VAL B N 1
ATOM 6380 C CA . VAL B 1 283 ? 7.676 -2.264 28.688 1 82.5 283 VAL B CA 1
ATOM 6381 C C . VAL B 1 283 ? 7.586 -2.318 30.203 1 82.5 283 VAL B C 1
ATOM 6383 O O . VAL B 1 283 ? 8.602 -2.223 30.906 1 82.5 283 VAL B O 1
ATOM 6386 N N . SER B 1 284 ? 6.605 -2.338 30.812 1 72.25 284 SER B N 1
ATOM 6387 C CA . SER B 1 284 ? 6.441 -2.43 32.25 1 72.25 284 SER B CA 1
ATOM 6388 C C . SER B 1 284 ? 5.934 -3.807 32.688 1 72.25 284 SER B C 1
ATOM 6390 O O . SER B 1 284 ? 4.824 -3.934 33.188 1 72.25 284 SER B O 1
ATOM 6392 N N . PRO B 1 285 ? 6.91 -4.863 32.219 1 58.06 285 PRO B N 1
ATOM 6393 C CA . PRO B 1 285 ? 6.344 -6.164 32.562 1 58.06 285 PRO B CA 1
ATOM 6394 C C . PRO B 1 285 ? 6.176 -6.348 34.062 1 58.06 285 PRO B C 1
ATOM 6396 O O . PRO B 1 285 ? 6.922 -5.754 34.844 1 58.06 285 PRO B O 1
ATOM 6399 N N . GLY B 1 286 ? 5.086 -6.418 34.562 1 51.25 286 GLY B N 1
ATOM 6400 C CA . GLY B 1 286 ? 4.988 -6.781 35.969 1 51.25 286 GLY B CA 1
ATOM 6401 C C . GLY B 1 286 ? 5.941 -7.891 36.344 1 51.25 286 GLY B C 1
ATOM 6402 O O . GLY B 1 286 ? 6.156 -8.836 35.594 1 51.25 286 GLY B O 1
ATOM 6403 N N . GLY B 1 287 ? 6.91 -7.746 37.312 1 53.34 287 GLY B N 1
ATOM 6404 C CA . GLY B 1 287 ? 7.762 -8.727 37.969 1 53.34 287 GLY B CA 1
ATOM 6405 C C . GLY B 1 287 ? 9.203 -8.68 37.469 1 53.34 287 GLY B C 1
ATOM 6406 O O . GLY B 1 287 ? 9.531 -7.945 36.562 1 53.34 287 GLY B O 1
ATOM 6407 N N . LEU B 1 288 ? 10.25 -9.227 38.125 1 49.84 288 LEU B N 1
ATOM 6408 C CA . LEU B 1 288 ? 11.695 -9.234 37.938 1 49.84 288 LEU B CA 1
ATOM 6409 C C . LEU B 1 288 ? 12.086 -9.781 36.594 1 49.84 288 LEU B C 1
ATOM 6411 O O . LEU B 1 288 ? 13.008 -9.273 35.938 1 49.84 288 LEU B O 1
ATOM 6415 N N . LEU B 1 289 ? 11.516 -10.703 36.125 1 48.16 289 LEU B N 1
ATOM 6416 C CA . LEU B 1 289 ? 11.852 -11.414 34.875 1 48.16 289 LEU B CA 1
ATOM 6417 C C . LEU B 1 289 ? 11.5 -10.578 33.656 1 48.16 289 LEU B C 1
ATOM 6419 O O . LEU B 1 289 ? 12.18 -10.672 32.625 1 48.16 289 LEU B O 1
ATOM 6423 N N . GLY B 1 290 ? 10.68 -9.688 33.781 1 49.81 290 GLY B N 1
ATOM 6424 C CA . GLY B 1 290 ? 10.25 -8.812 32.688 1 49.81 290 GLY B CA 1
ATOM 6425 C C . GLY B 1 290 ? 11.266 -7.734 32.375 1 49.81 290 GLY B C 1
ATOM 6426 O O . GLY B 1 290 ? 11.5 -7.43 31.203 1 49.81 290 GLY B O 1
ATOM 6427 N N . ARG B 1 291 ? 12.008 -7.336 33.438 1 52.31 291 ARG B N 1
ATOM 6428 C CA . ARG B 1 291 ? 12.992 -6.273 33.281 1 52.31 291 ARG B CA 1
ATOM 6429 C C . ARG B 1 291 ? 14.195 -6.75 32.469 1 52.31 291 ARG B C 1
ATOM 6431 O O . ARG B 1 291 ? 14.742 -5.992 31.672 1 52.31 291 ARG B O 1
ATOM 6438 N N . LEU B 1 292 ? 14.664 -7.93 32.719 1 51.88 292 LEU B N 1
ATOM 6439 C CA . LEU B 1 292 ? 15.812 -8.469 32 1 51.88 292 LEU B CA 1
ATOM 6440 C C . LEU B 1 292 ? 15.484 -8.664 30.531 1 51.88 292 LEU B C 1
ATOM 6442 O O . LEU B 1 292 ? 16.328 -8.445 29.656 1 51.88 292 LEU B O 1
ATOM 6446 N N . GLY B 1 293 ? 14.344 -9.047 30.25 1 50.03 293 GLY B N 1
ATOM 6447 C CA . GLY B 1 293 ? 13.891 -9.227 28.875 1 50.03 293 GLY B CA 1
ATOM 6448 C C . GLY B 1 293 ? 13.812 -7.93 28.094 1 50.03 293 GLY B C 1
ATOM 6449 O O . GLY B 1 293 ? 14.188 -7.879 26.922 1 50.03 293 GLY B O 1
ATOM 6450 N N . ALA B 1 294 ? 13.477 -6.945 28.875 1 52.78 294 ALA B N 1
ATOM 6451 C CA . ALA B 1 294 ? 13.383 -5.621 28.281 1 52.78 294 ALA B CA 1
ATOM 6452 C C . ALA B 1 294 ? 14.758 -5.102 27.875 1 52.78 294 ALA B C 1
ATOM 6454 O O . ALA B 1 294 ? 14.906 -4.488 26.812 1 52.78 294 ALA B O 1
ATOM 6455 N N . LYS B 1 295 ? 15.797 -5.242 28.672 1 50.53 295 LYS B N 1
ATOM 6456 C CA . LYS B 1 295 ? 17.141 -4.785 28.344 1 50.53 295 LYS B CA 1
ATOM 6457 C C . LYS B 1 295 ? 17.656 -5.457 27.078 1 50.53 295 LYS B C 1
ATOM 6459 O O . LYS B 1 295 ? 18.297 -4.809 26.25 1 50.53 295 LYS B O 1
ATOM 6464 N N . ARG B 1 296 ? 17.469 -6.688 27.016 1 48.19 296 ARG B N 1
ATOM 6465 C CA . ARG B 1 296 ? 17.969 -7.438 25.859 1 48.19 296 ARG B CA 1
ATOM 6466 C C . ARG B 1 296 ? 17.234 -7.043 24.594 1 48.19 296 ARG B C 1
ATOM 6468 O O . ARG B 1 296 ? 17.844 -6.988 23.516 1 48.19 296 ARG B O 1
ATOM 6475 N N . LEU B 1 297 ? 15.953 -6.785 24.734 1 52.09 297 LEU B N 1
ATOM 6476 C CA . LEU B 1 297 ? 15.188 -6.25 23.625 1 52.09 297 LEU B CA 1
ATOM 6477 C C . LEU B 1 297 ? 15.781 -4.93 23.141 1 52.09 297 LEU B C 1
ATOM 6479 O O . LEU B 1 297 ? 15.82 -4.668 21.938 1 52.09 297 LEU B O 1
ATOM 6483 N N . ARG B 1 298 ? 16.328 -4.207 24.141 1 52.72 298 ARG B N 1
ATOM 6484 C CA . ARG B 1 298 ? 16.938 -2.92 23.812 1 52.72 298 ARG B CA 1
ATOM 6485 C C . ARG B 1 298 ? 18.125 -3.1 22.875 1 52.72 298 ARG B C 1
ATOM 6487 O O . ARG B 1 298 ? 18.312 -2.312 21.938 1 52.72 298 ARG B O 1
ATOM 6494 N N . ALA B 1 299 ? 18.938 -4.094 23.172 1 44.47 299 ALA B N 1
ATOM 6495 C CA . ALA B 1 299 ? 20.156 -4.277 22.375 1 44.47 299 ALA B CA 1
ATOM 6496 C C . ALA B 1 299 ? 19.797 -4.68 20.938 1 44.47 299 ALA B C 1
ATOM 6498 O O . ALA B 1 299 ? 20.422 -4.207 19.984 1 44.47 299 ALA B O 1
ATOM 6499 N N . ALA B 1 300 ? 18.953 -5.586 20.781 1 47.16 300 ALA B N 1
ATOM 6500 C CA . ALA B 1 300 ? 18.562 -6.059 19.453 1 47.16 300 ALA B CA 1
ATOM 6501 C C . ALA B 1 300 ? 17.922 -4.938 18.641 1 47.16 300 ALA B C 1
ATOM 6503 O O . ALA B 1 300 ? 18.109 -4.871 17.422 1 47.16 300 ALA B O 1
ATOM 6504 N N . GLN B 1 301 ? 17.141 -4.004 19.422 1 51.97 301 GLN B N 1
ATOM 6505 C CA . GLN B 1 301 ? 16.406 -2.859 18.891 1 51.97 301 GLN B CA 1
ATOM 6506 C C . GLN B 1 301 ? 17.344 -1.861 18.219 1 51.97 301 GLN B C 1
ATOM 6508 O O . GLN B 1 301 ? 16.969 -1.187 17.266 1 51.97 301 GLN B O 1
ATOM 6513 N N . ARG B 1 302 ? 18.594 -1.739 18.734 1 46.41 302 ARG B N 1
ATOM 6514 C CA . ARG B 1 302 ? 19.453 -0.686 18.219 1 46.41 302 ARG B CA 1
ATOM 6515 C C . ARG B 1 302 ? 19.922 -1.016 16.812 1 46.41 302 ARG B C 1
ATOM 6517 O O . ARG B 1 302 ? 20.25 -0.115 16.031 1 46.41 302 ARG B O 1
ATOM 6524 N N . VAL B 1 303 ? 20.016 -2.291 16.391 1 46.19 303 VAL B N 1
ATOM 6525 C CA . VAL B 1 303 ? 20.766 -2.676 15.203 1 46.19 303 VAL B CA 1
ATOM 6526 C C . VAL B 1 303 ? 20.047 -2.186 13.953 1 46.19 303 VAL B C 1
ATOM 6528 O O . VAL B 1 303 ? 20.672 -1.743 12.992 1 46.19 303 VAL B O 1
ATOM 6531 N N . TYR B 1 304 ? 18.75 -2.189 13.781 1 60.56 304 TYR B N 1
ATOM 6532 C CA . TYR B 1 304 ? 18.188 -1.866 12.477 1 60.56 304 TYR B CA 1
ATOM 6533 C C . TYR B 1 304 ? 17.047 -0.864 12.609 1 60.56 304 TYR B C 1
ATOM 6535 O O . TYR B 1 304 ? 15.914 -1.146 12.211 1 60.56 304 TYR B O 1
ATOM 6543 N N . ASP B 1 305 ? 17.594 0.31 13.109 1 75.62 305 ASP B N 1
ATOM 6544 C CA . ASP B 1 305 ? 16.641 1.376 13.406 1 75.62 305 ASP B CA 1
ATOM 6545 C C . ASP B 1 305 ? 16.141 2.027 12.125 1 75.62 305 ASP B C 1
ATOM 6547 O O . ASP B 1 305 ? 14.93 2.066 11.875 1 75.62 305 ASP B O 1
ATOM 6551 N N . VAL B 1 306 ? 17.125 2.455 11.203 1 87.06 306 VAL B N 1
ATOM 6552 C CA . VAL B 1 306 ? 16.797 3 9.891 1 87.06 306 VAL B CA 1
ATOM 6553 C C . VAL B 1 306 ? 17.547 2.23 8.812 1 87.06 306 VAL B C 1
ATOM 6555 O O . VAL B 1 306 ? 18.781 2.172 8.828 1 87.06 306 VAL B O 1
ATOM 6558 N N . PRO B 1 307 ? 16.828 1.579 7.91 1 87 307 PRO B N 1
ATOM 6559 C CA . PRO B 1 307 ? 17.516 0.825 6.863 1 87 307 PRO B CA 1
ATOM 6560 C C . PRO B 1 307 ? 18.562 1.665 6.121 1 87 307 PRO B C 1
ATOM 6562 O O . PRO B 1 307 ? 18.359 2.869 5.938 1 87 307 PRO B O 1
ATOM 6565 N N . SER B 1 308 ? 19.547 1.016 5.637 1 83.69 308 SER B N 1
ATOM 6566 C CA . SER B 1 308 ? 20.672 1.708 5.004 1 83.69 308 SER B CA 1
ATOM 6567 C C . SER B 1 308 ? 20.297 2.203 3.611 1 83.69 308 SER B C 1
ATOM 6569 O O . SER B 1 308 ? 21 3.047 3.041 1 83.69 308 SER B O 1
ATOM 6571 N N . THR B 1 309 ? 19.281 1.645 3.074 1 88.44 309 THR B N 1
ATOM 6572 C CA . THR B 1 309 ? 18.844 2.105 1.765 1 88.44 309 THR B CA 1
ATOM 6573 C C . THR B 1 309 ? 17.344 2.428 1.786 1 88.44 309 THR B C 1
ATOM 6575 O O . THR B 1 309 ? 16.672 2.176 2.781 1 88.44 309 THR B O 1
ATOM 6578 N N . ARG B 1 310 ? 16.953 3.061 0.697 1 92.19 310 ARG B N 1
ATOM 6579 C CA . ARG B 1 310 ? 15.539 3.418 0.56 1 92.19 310 ARG B CA 1
ATOM 6580 C C . ARG B 1 310 ? 14.758 2.303 -0.123 1 92.19 310 ARG B C 1
ATOM 6582 O O . ARG B 1 310 ? 15.297 1.579 -0.961 1 92.19 310 ARG B O 1
ATOM 6589 N N . LEU B 1 311 ? 13.523 2.186 0.287 1 93.94 311 LEU B N 1
ATOM 6590 C CA . LEU B 1 311 ? 12.609 1.245 -0.344 1 93.94 311 LEU B CA 1
ATOM 6591 C C . LEU B 1 311 ? 12.414 1.579 -1.82 1 93.94 311 LEU B C 1
ATOM 6593 O O . LEU B 1 311 ? 12.258 0.679 -2.648 1 93.94 311 LEU B O 1
ATOM 6597 N N . THR B 1 312 ? 12.477 2.855 -2.152 1 94.06 312 THR B N 1
ATOM 6598 C CA . THR B 1 312 ? 12.188 3.309 -3.508 1 94.06 312 THR B CA 1
ATOM 6599 C C . THR B 1 312 ? 13.469 3.447 -4.324 1 94.06 312 THR B C 1
ATOM 6601 O O . THR B 1 312 ? 13.445 3.986 -5.43 1 94.06 312 THR B O 1
ATOM 6604 N N . ALA B 1 313 ? 14.586 3.016 -3.795 1 91.31 313 ALA B N 1
ATOM 6605 C CA . ALA B 1 313 ? 15.852 3.018 -4.516 1 91.31 313 ALA B CA 1
ATOM 6606 C C . ALA B 1 313 ? 16.125 1.654 -5.145 1 91.31 313 ALA B C 1
ATOM 6608 O O . ALA B 1 313 ? 15.539 0.648 -4.742 1 91.31 313 ALA B O 1
ATOM 6609 N N . SER B 1 314 ? 16.984 1.677 -6.176 1 89.5 314 SER B N 1
ATOM 6610 C CA . SER B 1 314 ? 17.5 0.416 -6.691 1 89.5 314 SER B CA 1
ATOM 6611 C C . SER B 1 314 ? 18.5 -0.215 -5.723 1 89.5 314 SER B C 1
ATOM 6613 O O . SER B 1 314 ? 19.203 0.493 -4.996 1 89.5 314 SER B O 1
ATOM 6615 N N . PHE B 1 315 ? 18.5 -1.516 -5.703 1 91.19 315 PHE B N 1
ATOM 6616 C CA . PHE B 1 315 ? 19.453 -2.225 -4.871 1 91.19 315 PHE B CA 1
ATOM 6617 C C . PHE B 1 315 ? 20.875 -2.041 -5.406 1 91.19 315 PHE B C 1
ATOM 6619 O O . PHE B 1 315 ? 21.203 -2.537 -6.484 1 91.19 315 PHE B O 1
ATOM 6626 N N . ASN B 1 316 ? 21.625 -1.325 -4.668 1 86.31 316 ASN B N 1
ATOM 6627 C CA . ASN B 1 316 ? 23.031 -1.098 -4.953 1 86.31 316 ASN B CA 1
ATOM 6628 C C . ASN B 1 316 ? 23.859 -1.036 -3.67 1 86.31 316 ASN B C 1
ATOM 6630 O O . ASN B 1 316 ? 24.125 0.047 -3.145 1 86.31 316 ASN B O 1
ATOM 6634 N N . PRO B 1 317 ? 24.281 -2.174 -3.297 1 80.38 317 PRO B N 1
ATOM 6635 C CA . PRO B 1 317 ? 24.984 -2.207 -2.01 1 80.38 317 PRO B CA 1
ATOM 6636 C C . PRO B 1 317 ? 26.312 -1.447 -2.039 1 80.38 317 PRO B C 1
ATOM 6638 O O . PRO B 1 317 ? 26.875 -1.129 -0.986 1 80.38 317 PRO B O 1
ATOM 6641 N N . ALA B 1 318 ? 26.828 -1.217 -3.217 1 75.75 318 ALA B N 1
ATOM 6642 C CA . ALA B 1 318 ? 28.094 -0.492 -3.344 1 75.75 318 ALA B CA 1
ATOM 6643 C C . ALA B 1 318 ? 27.875 1.015 -3.246 1 75.75 318 ALA B C 1
ATOM 6645 O O . ALA B 1 318 ? 28.812 1.771 -2.988 1 75.75 318 ALA B O 1
ATOM 6646 N N . ASP B 1 319 ? 26.625 1.433 -3.457 1 75.19 319 ASP B N 1
ATOM 6647 C CA . ASP B 1 319 ? 26.312 2.857 -3.473 1 75.19 319 ASP B CA 1
ATOM 6648 C C . ASP B 1 319 ? 25.016 3.143 -2.711 1 75.19 319 ASP B C 1
ATOM 6650 O O . ASP B 1 319 ? 23.953 3.309 -3.316 1 75.19 319 ASP B O 1
ATOM 6654 N N . MET B 1 320 ? 25.281 3.277 -1.423 1 73.5 320 MET B N 1
ATOM 6655 C CA . MET B 1 320 ? 24.109 3.566 -0.6 1 73.5 320 MET B CA 1
ATOM 6656 C C . MET B 1 320 ? 23.859 5.066 -0.526 1 73.5 320 MET B C 1
ATOM 6658 O O . MET B 1 320 ? 24.797 5.859 -0.463 1 73.5 320 MET B O 1
ATOM 6662 N N . PRO B 1 321 ? 22.578 5.375 -0.652 1 70 321 PRO B N 1
ATOM 6663 C CA . PRO B 1 321 ? 22.266 6.809 -0.646 1 70 321 PRO B CA 1
ATOM 6664 C C . PRO B 1 321 ? 22.688 7.496 0.654 1 70 321 PRO B C 1
ATOM 6666 O O . PRO B 1 321 ? 22.562 6.91 1.733 1 70 321 PRO B O 1
ATOM 6669 N N . GLY B 1 322 ? 23.391 8.617 0.488 1 71.06 322 GLY B N 1
ATOM 6670 C CA . GLY B 1 322 ? 23.734 9.414 1.655 1 71.06 322 GLY B CA 1
ATOM 6671 C C . GLY B 1 322 ? 22.531 10.125 2.26 1 71.06 322 GLY B C 1
ATOM 6672 O O . GLY B 1 322 ? 21.438 10.102 1.701 1 71.06 322 GLY B O 1
ATOM 6673 N N . ARG B 1 323 ? 22.812 10.617 3.479 1 75.69 323 ARG B N 1
ATOM 6674 C CA . ARG B 1 323 ? 21.812 11.453 4.133 1 75.69 323 ARG B CA 1
ATOM 6675 C C . ARG B 1 323 ? 21.812 12.859 3.543 1 75.69 323 ARG B C 1
ATOM 6677 O O . ARG B 1 323 ? 22.859 13.484 3.406 1 75.69 323 ARG B O 1
ATOM 6684 N N . ARG B 1 324 ? 20.703 13.297 3.102 1 77.31 324 ARG B N 1
ATOM 6685 C CA . ARG B 1 324 ? 20.531 14.664 2.637 1 77.31 324 ARG B CA 1
ATOM 6686 C C . ARG B 1 324 ? 19.391 15.359 3.387 1 77.31 324 ARG B C 1
ATOM 6688 O O . ARG B 1 324 ? 18.234 15.289 2.971 1 77.31 324 ARG B O 1
ATOM 6695 N N . PRO B 1 325 ? 19.812 15.984 4.422 1 82.75 325 PRO B N 1
ATOM 6696 C CA . PRO B 1 325 ? 18.75 16.656 5.164 1 82.75 325 PRO B CA 1
ATOM 6697 C C . PRO B 1 325 ? 18.047 17.734 4.336 1 82.75 325 PRO B C 1
ATOM 6699 O O . PRO B 1 325 ? 18.703 18.562 3.709 1 82.75 325 PRO B O 1
ATOM 6702 N N . PRO B 1 326 ? 16.828 17.766 4.41 1 90.94 326 PRO B N 1
ATOM 6703 C CA . PRO B 1 326 ? 16.094 18.766 3.627 1 90.94 326 PRO B CA 1
ATOM 6704 C C . PRO B 1 326 ? 16.172 20.172 4.234 1 90.94 326 PRO B C 1
ATOM 6706 O O . PRO B 1 326 ? 16.172 20.312 5.461 1 90.94 326 PRO B O 1
ATOM 6709 N N . VAL B 1 327 ? 16.297 21.156 3.365 1 92.81 327 VAL B N 1
ATOM 6710 C CA . VAL B 1 327 ? 16.188 22.562 3.723 1 92.81 327 VAL B CA 1
ATOM 6711 C C . VAL B 1 327 ? 14.93 23.172 3.092 1 92.81 327 VAL B C 1
ATOM 6713 O O . VAL B 1 327 ? 14.617 22.891 1.933 1 92.81 327 VAL B O 1
ATOM 6716 N N . CYS B 1 328 ? 14.258 23.906 3.914 1 95.5 328 CYS B N 1
ATOM 6717 C CA . CYS B 1 328 ? 13 24.453 3.414 1 95.5 328 CYS B CA 1
ATOM 6718 C C . CYS B 1 328 ? 12.82 25.891 3.869 1 95.5 328 CYS B C 1
ATOM 6720 O O . CYS B 1 328 ? 13.18 26.25 4.996 1 95.5 328 CYS B O 1
ATOM 6722 N N . ARG B 1 329 ? 12.383 26.703 2.967 1 94.88 329 ARG B N 1
ATOM 6723 C CA . ARG B 1 329 ? 11.828 28.031 3.24 1 94.88 329 ARG B CA 1
ATOM 6724 C C . ARG B 1 329 ? 10.359 28.094 2.838 1 94.88 329 ARG B C 1
ATOM 6726 O O . ARG B 1 329 ? 10.023 27.938 1.661 1 94.88 329 ARG B O 1
ATOM 6733 N N . SER B 1 330 ? 9.555 28.312 3.82 1 95.38 330 SER B N 1
ATOM 6734 C CA . SER B 1 330 ? 8.117 28.344 3.555 1 95.38 330 SER B CA 1
ATOM 6735 C C . SER B 1 330 ? 7.484 29.625 4.055 1 95.38 330 SER B C 1
ATOM 6737 O O . SER B 1 330 ? 7.781 30.094 5.16 1 95.38 330 SER B O 1
ATOM 6739 N N . THR B 1 331 ? 6.59 30.203 3.252 1 94.19 331 THR B N 1
ATOM 6740 C CA . THR B 1 331 ? 5.844 31.391 3.664 1 94.19 331 THR B CA 1
ATOM 6741 C C . THR B 1 331 ? 4.863 31.047 4.785 1 94.19 331 THR B C 1
ATOM 6743 O O . THR B 1 331 ? 4.348 31.938 5.457 1 94.19 331 THR B O 1
ATOM 6746 N N . ASN B 1 332 ? 4.672 29.797 5.012 1 92.94 332 ASN B N 1
ATOM 6747 C CA . ASN B 1 332 ? 3.693 29.359 6.008 1 92.94 332 ASN B CA 1
ATOM 6748 C C . ASN B 1 332 ? 4.371 28.859 7.277 1 92.94 332 ASN B C 1
ATOM 6750 O O . ASN B 1 332 ? 3.781 28.094 8.039 1 92.94 332 ASN B O 1
ATOM 6754 N N . SER B 1 333 ? 5.566 29.219 7.469 1 90.62 333 SER B N 1
ATOM 6755 C CA . SER B 1 333 ? 6.328 28.922 8.672 1 90.62 333 SER B CA 1
ATOM 6756 C C . SER B 1 333 ? 6.715 30.188 9.422 1 90.62 333 SER B C 1
ATOM 6758 O O . SER B 1 333 ? 7.129 31.172 8.805 1 90.62 333 SER B O 1
ATOM 6760 N N . PRO B 1 334 ? 6.613 30.141 10.758 1 84.06 334 PRO B N 1
ATOM 6761 C CA . PRO B 1 334 ? 7.055 31.312 11.516 1 84.06 334 PRO B CA 1
ATOM 6762 C C . PRO B 1 334 ? 8.562 31.312 11.766 1 84.06 334 PRO B C 1
ATOM 6764 O O . PRO B 1 334 ? 9.094 32.281 12.32 1 84.06 334 PRO B O 1
ATOM 6767 N N . ARG B 1 335 ? 9.219 30.281 11.336 1 87.56 335 ARG B N 1
ATOM 6768 C CA . ARG B 1 335 ? 10.648 30.172 11.633 1 87.56 335 ARG B CA 1
ATOM 6769 C C . ARG B 1 335 ? 11.445 31.234 10.875 1 87.56 335 ARG B C 1
ATOM 6771 O O . ARG B 1 335 ? 11.156 31.531 9.719 1 87.56 335 ARG B O 1
ATOM 6778 N N . LEU B 1 336 ? 12.484 31.641 11.57 1 87.06 336 LEU B N 1
ATOM 6779 C CA . LEU B 1 336 ? 13.391 32.625 10.969 1 87.06 336 LEU B CA 1
ATOM 6780 C C . LEU B 1 336 ? 14.656 31.938 10.461 1 87.06 336 LEU B C 1
ATOM 6782 O O . LEU B 1 336 ? 15.18 31.016 11.109 1 87.06 336 LEU B O 1
ATOM 6786 N N . HIS B 1 337 ? 15.016 32.438 9.266 1 86.94 337 HIS B N 1
ATOM 6787 C CA . HIS B 1 337 ? 16.203 31.875 8.641 1 86.94 337 HIS B CA 1
ATOM 6788 C C . HIS B 1 337 ? 17.125 32.969 8.109 1 86.94 337 HIS B C 1
ATOM 6790 O O . HIS B 1 337 ? 16.719 34.125 8.016 1 86.94 337 HIS B O 1
ATOM 6796 N N . ALA B 1 338 ? 18.344 32.5 7.809 1 79.06 338 ALA B N 1
ATOM 6797 C CA . ALA B 1 338 ? 19.266 33.375 7.098 1 79.06 338 ALA B CA 1
ATOM 6798 C C . ALA B 1 338 ? 18.719 33.75 5.719 1 79.06 338 ALA B C 1
ATOM 6800 O O . ALA B 1 338 ? 17.891 33 5.164 1 79.06 338 ALA B O 1
ATOM 6801 N N . ALA B 1 339 ? 19.234 34.781 5.211 1 73.12 339 ALA B N 1
ATOM 6802 C CA . ALA B 1 339 ? 18.75 35.312 3.936 1 73.12 339 ALA B CA 1
ATOM 6803 C C . ALA B 1 339 ? 19.031 34.312 2.805 1 73.12 339 ALA B C 1
ATOM 6805 O O . ALA B 1 339 ? 18.172 34.094 1.953 1 73.12 339 ALA B O 1
ATOM 6806 N N . ILE B 1 340 ? 20.203 33.812 2.863 1 75.69 340 ILE B N 1
ATOM 6807 C CA . ILE B 1 340 ? 20.547 32.812 1.865 1 75.69 340 ILE B CA 1
ATOM 6808 C C . ILE B 1 340 ? 20.266 31.422 2.422 1 75.69 340 ILE B C 1
ATOM 6810 O O . ILE B 1 340 ? 20.781 31.047 3.48 1 75.69 340 ILE B O 1
ATOM 6814 N N . SER B 1 341 ? 19.469 30.734 1.685 1 78.81 341 SER B N 1
ATOM 6815 C CA . SER B 1 341 ? 19.062 29.406 2.139 1 78.81 341 SER B CA 1
ATOM 6816 C C . SER B 1 341 ? 20.219 28.438 2.143 1 78.81 341 SER B C 1
ATOM 6818 O O . SER B 1 341 ? 20.984 28.359 1.17 1 78.81 341 SER B O 1
ATOM 6820 N N . GLY B 1 342 ? 20.328 27.734 3.146 1 75.25 342 GLY B N 1
ATOM 6821 C CA . GLY B 1 342 ? 21.391 26.75 3.275 1 75.25 342 GLY B CA 1
ATOM 6822 C C . GLY B 1 342 ? 22.578 27.25 4.062 1 75.25 342 GLY B C 1
ATOM 6823 O O . GLY B 1 342 ? 23.484 26.484 4.383 1 75.25 342 GLY B O 1
ATOM 6824 N N . ILE B 1 343 ? 22.609 28.5 4.293 1 71.81 343 ILE B N 1
ATOM 6825 C CA . ILE B 1 343 ? 23.688 29.062 5.09 1 71.81 343 ILE B CA 1
ATOM 6826 C C . ILE B 1 343 ? 23.203 29.312 6.516 1 71.81 343 ILE B C 1
ATOM 6828 O O . ILE B 1 343 ? 22.109 29.844 6.719 1 71.81 343 ILE B O 1
ATOM 6832 N N . GLU B 1 344 ? 23.969 28.734 7.434 1 66.38 344 GLU B N 1
ATOM 6833 C CA . GLU B 1 344 ? 23.688 29.062 8.828 1 66.38 344 GLU B CA 1
ATOM 6834 C C . GLU B 1 344 ? 24.203 30.453 9.188 1 66.38 344 GLU B C 1
ATOM 6836 O O . GLU B 1 344 ? 25.281 30.844 8.758 1 66.38 344 GLU B O 1
ATOM 6841 N N . SER B 1 345 ? 23.281 31.375 9.492 1 64.19 345 SER B N 1
ATOM 6842 C CA . SER B 1 345 ? 23.75 32.688 9.898 1 64.19 345 SER B CA 1
ATOM 6843 C C . SER B 1 345 ? 23.188 33.094 11.266 1 64.19 345 SER B C 1
ATOM 6845 O O . SER B 1 345 ? 22.094 32.688 11.625 1 64.19 345 SER B O 1
ATOM 6847 N N . ASP B 1 346 ? 24.031 33.594 12.117 1 57.5 346 ASP B N 1
ATOM 6848 C CA . ASP B 1 346 ? 23.672 34.156 13.414 1 57.5 346 ASP B CA 1
ATOM 6849 C C . ASP B 1 346 ? 22.828 35.438 13.25 1 57.5 346 ASP B C 1
ATOM 6851 O O . ASP B 1 346 ? 22.359 36 14.234 1 57.5 346 ASP B O 1
ATOM 6855 N N . GLU B 1 347 ? 22.781 36 12.133 1 56.44 347 GLU B N 1
ATOM 6856 C CA . GLU B 1 347 ? 22.094 37.25 11.938 1 56.44 347 GLU B CA 1
ATOM 6857 C C . GLU B 1 347 ? 20.578 37.094 12.078 1 56.44 347 GLU B C 1
ATOM 6859 O O . GLU B 1 347 ? 20.062 35.969 12 1 56.44 347 GLU B O 1
ATOM 6864 N N . GLU B 1 348 ? 19.922 38.25 12.367 1 62.88 348 GLU B N 1
ATOM 6865 C CA . GLU B 1 348 ? 18.484 38.312 12.531 1 62.88 348 GLU B CA 1
ATOM 6866 C C . GLU B 1 348 ? 17.766 37.656 11.344 1 62.88 348 GLU B C 1
ATOM 6868 O O . GLU B 1 348 ? 18.047 37.969 10.188 1 62.88 348 GLU B O 1
ATOM 6873 N N . GLY B 1 349 ? 17.062 36.469 11.445 1 74.88 349 GLY B N 1
ATOM 6874 C CA . GLY B 1 349 ? 16.531 35.594 10.414 1 74.88 349 GLY B CA 1
ATOM 6875 C C . GLY B 1 349 ? 15.281 36.156 9.758 1 74.88 349 GLY B C 1
ATOM 6876 O O . GLY B 1 349 ? 14.742 37.156 10.203 1 74.88 349 GLY B O 1
ATOM 6877 N N . ALA B 1 350 ? 15.133 36.031 8.516 1 81.69 350 ALA B N 1
ATOM 6878 C CA . ALA B 1 350 ? 13.938 36.375 7.75 1 81.69 350 ALA B CA 1
ATOM 6879 C C . ALA B 1 350 ? 12.977 35.188 7.66 1 81.69 350 ALA B C 1
ATOM 6881 O O . ALA B 1 350 ? 13.406 34.031 7.684 1 81.69 350 ALA B O 1
ATOM 6882 N N . GLN B 1 351 ? 11.734 35.688 7.668 1 85.75 351 GLN B N 1
ATOM 6883 C CA . GLN B 1 351 ? 10.695 34.656 7.566 1 85.75 351 GLN B CA 1
ATOM 6884 C C . GLN B 1 351 ? 10.32 34.406 6.109 1 85.75 351 GLN B C 1
ATOM 6886 O O . GLN B 1 351 ? 10.281 35.344 5.301 1 85.75 351 GLN B O 1
ATOM 6891 N N . GLY B 1 352 ? 10.078 33.156 5.863 1 88.44 352 GLY B N 1
ATOM 6892 C CA . GLY B 1 352 ? 9.508 32.781 4.57 1 88.44 352 GLY B CA 1
ATOM 6893 C C . GLY B 1 352 ? 10.539 32.75 3.457 1 88.44 352 GLY B C 1
ATOM 6894 O O . GLY B 1 352 ? 11.688 32.375 3.684 1 88.44 352 GLY B O 1
ATOM 6895 N N . ILE B 1 353 ? 10.039 33 2.252 1 91.06 353 ILE B N 1
ATOM 6896 C CA . ILE B 1 353 ? 10.852 33 1.044 1 91.06 353 ILE B CA 1
ATOM 6897 C C . ILE B 1 353 ? 11.531 34.344 0.86 1 91.06 353 ILE B C 1
ATOM 6899 O O . ILE B 1 353 ? 10.875 35.406 0.966 1 91.06 353 ILE B O 1
ATOM 6903 N N . GLN B 1 354 ? 12.844 34.281 0.613 1 90.06 354 GLN B N 1
ATOM 6904 C CA . GLN B 1 354 ? 13.594 35.469 0.327 1 90.06 354 GLN B CA 1
ATOM 6905 C C . GLN B 1 354 ? 14.016 35.531 -1.141 1 90.06 354 GLN B C 1
ATOM 6907 O O . GLN B 1 354 ? 14.727 34.656 -1.624 1 90.06 354 GLN B O 1
ATOM 6912 N N . PHE B 1 355 ? 13.617 36.656 -1.789 1 93.12 355 PHE B N 1
ATOM 6913 C CA . PHE B 1 355 ? 13.992 36.812 -3.189 1 93.12 355 PHE B CA 1
ATOM 6914 C C . PHE B 1 355 ? 15.406 37.375 -3.309 1 93.12 355 PHE B C 1
ATOM 6916 O O . PHE B 1 355 ? 15.812 38.25 -2.535 1 93.12 355 PHE B O 1
ATOM 6923 N N . ALA B 1 356 ? 16.109 36.812 -4.195 1 94.12 356 ALA B N 1
ATOM 6924 C CA . ALA B 1 356 ? 17.328 37.469 -4.625 1 94.12 356 ALA B CA 1
ATOM 6925 C C . ALA B 1 356 ? 17.016 38.656 -5.547 1 94.12 356 ALA B C 1
ATOM 6927 O O . ALA B 1 356 ? 17.594 39.75 -5.41 1 94.12 356 ALA B O 1
ATOM 6928 N N . THR B 1 357 ? 16.203 38.406 -6.523 1 95.19 357 THR B N 1
ATOM 6929 C CA . THR B 1 357 ? 15.602 39.438 -7.371 1 95.19 357 THR B CA 1
ATOM 6930 C C . THR B 1 357 ? 14.109 39.156 -7.562 1 95.19 357 THR B C 1
ATOM 6932 O O . THR B 1 357 ? 13.664 38 -7.488 1 95.19 357 THR B O 1
ATOM 6935 N N . ASN B 1 358 ? 13.383 40.219 -7.715 1 96.56 358 ASN B N 1
ATOM 6936 C CA . ASN B 1 358 ? 11.938 40.094 -7.863 1 96.56 358 ASN B CA 1
ATOM 6937 C C . ASN B 1 358 ? 11.359 41.125 -8.797 1 96.56 358 ASN B C 1
ATOM 6939 O O . ASN B 1 358 ? 11.562 42.344 -8.594 1 96.56 358 ASN B O 1
ATOM 6943 N N . SER B 1 359 ? 10.75 40.719 -9.727 1 97.56 359 SER B N 1
ATOM 6944 C CA . SER B 1 359 ? 9.961 41.562 -10.609 1 97.56 359 SER B CA 1
ATOM 6945 C C . SER B 1 359 ? 8.547 41 -10.781 1 97.56 359 SER B C 1
ATOM 6947 O O . SER B 1 359 ? 8.336 40.031 -11.5 1 97.56 359 SER B O 1
ATOM 6949 N N . GLY B 1 360 ? 7.562 41.594 -10.047 1 97.81 360 GLY B N 1
ATOM 6950 C CA . GLY B 1 360 ? 6.168 41.281 -10.312 1 97.81 360 GLY B CA 1
ATOM 6951 C C . GLY B 1 360 ? 5.562 40.344 -9.297 1 97.81 360 GLY B C 1
ATOM 6952 O O . GLY B 1 360 ? 4.398 39.969 -9.414 1 97.81 360 GLY B O 1
ATOM 6953 N N . TRP B 1 361 ? 6.266 39.906 -8.383 1 97.62 361 TRP B N 1
ATOM 6954 C CA . TRP B 1 361 ? 5.738 39 -7.359 1 97.62 361 TRP B CA 1
ATOM 6955 C C . TRP B 1 361 ? 5.461 39.75 -6.066 1 97.62 361 TRP B C 1
ATOM 6957 O O . TRP B 1 361 ? 6.242 40.625 -5.668 1 97.62 361 TRP B O 1
ATOM 6967 N N . HIS B 1 362 ? 4.34 39.438 -5.367 1 96.5 362 HIS B N 1
ATOM 6968 C CA . HIS B 1 362 ? 3.967 40.125 -4.133 1 96.5 362 HIS B CA 1
ATOM 6969 C C . HIS B 1 362 ? 3.348 39.156 -3.133 1 96.5 362 HIS B C 1
ATOM 6971 O O . HIS B 1 362 ? 2.734 38.156 -3.523 1 96.5 362 HIS B O 1
ATOM 6977 N N . PRO B 1 363 ? 3.523 39.469 -1.888 1 95.31 363 PRO B N 1
ATOM 6978 C CA . PRO B 1 363 ? 2.904 38.594 -0.87 1 95.31 363 PRO B CA 1
ATOM 6979 C C . PRO B 1 363 ? 1.379 38.688 -0.871 1 95.31 363 PRO B C 1
ATOM 6981 O O . PRO B 1 363 ? 0.824 39.781 -1.082 1 95.31 363 PRO B O 1
ATOM 6984 N N . TRP B 1 364 ? 0.771 37.625 -0.708 1 95.62 364 TRP B N 1
ATOM 6985 C CA . TRP B 1 364 ? -0.68 37.5 -0.603 1 95.62 364 TRP B CA 1
ATOM 6986 C C . TRP B 1 364 ? -1.075 36.375 0.343 1 95.62 364 TRP B C 1
ATOM 6988 O O . TRP B 1 364 ? -0.385 35.375 0.426 1 95.62 364 TRP B O 1
ATOM 6998 N N . ALA B 1 365 ? -2.201 36.656 1.073 1 92 365 ALA B N 1
ATOM 6999 C CA . ALA B 1 365 ? -2.646 35.625 2.014 1 92 365 ALA B CA 1
ATOM 7000 C C . ALA B 1 365 ? -4.16 35.438 1.942 1 92 365 ALA B C 1
ATOM 7002 O O . ALA B 1 365 ? -4.895 36.375 1.649 1 92 365 ALA B O 1
ATOM 7003 N N . TRP B 1 366 ? -4.547 34.281 2.025 1 87.75 366 TRP B N 1
ATOM 7004 C CA . TRP B 1 366 ? -5.934 33.906 2.299 1 87.75 366 TRP B CA 1
ATOM 7005 C C . TRP B 1 366 ? -6.062 33.25 3.664 1 87.75 366 TRP B C 1
ATOM 7007 O O . TRP B 1 366 ? -5.812 32.031 3.803 1 87.75 366 TRP B O 1
ATOM 7017 N N . ASP B 1 367 ? -6.547 33.969 4.602 1 81.12 367 ASP B N 1
ATOM 7018 C CA . ASP B 1 367 ? -6.605 33.5 5.984 1 81.12 367 ASP B CA 1
ATOM 7019 C C . ASP B 1 367 ? -5.223 33.062 6.473 1 81.12 367 ASP B C 1
ATOM 7021 O O . ASP B 1 367 ? -4.285 33.875 6.48 1 81.12 367 ASP B O 1
ATOM 7025 N N . GLU B 1 368 ? -5.078 31.891 6.734 1 83.56 368 GLU B N 1
ATOM 7026 C CA . GLU B 1 368 ? -3.824 31.422 7.32 1 83.56 368 GLU B CA 1
ATOM 7027 C C . GLU B 1 368 ? -2.844 30.984 6.242 1 83.56 368 GLU B C 1
ATOM 7029 O O . GLU B 1 368 ? -1.676 30.703 6.531 1 83.56 368 GLU B O 1
ATOM 7034 N N . LYS B 1 369 ? -3.242 30.922 5.027 1 90.12 369 LYS B N 1
ATOM 7035 C CA . LYS B 1 369 ? -2.375 30.469 3.943 1 90.12 369 LYS B CA 1
ATOM 7036 C C . LYS B 1 369 ? -1.707 31.641 3.242 1 90.12 369 LYS B C 1
ATOM 7038 O O . LYS B 1 369 ? -2.387 32.562 2.77 1 90.12 369 LYS B O 1
ATOM 7043 N N . ARG B 1 370 ? -0.438 31.547 3.172 1 94 370 ARG B N 1
ATOM 7044 C CA . ARG B 1 370 ? 0.35 32.625 2.619 1 94 370 ARG B CA 1
ATOM 7045 C C . ARG B 1 370 ? 1.086 32.188 1.356 1 94 370 ARG B C 1
ATOM 7047 O O . ARG B 1 370 ? 1.579 31.078 1.278 1 94 370 ARG B O 1
ATOM 7054 N N . TYR B 1 371 ? 1.128 33.156 0.382 1 96.5 371 TYR B N 1
ATOM 7055 C CA . TYR B 1 371 ? 1.732 32.875 -0.92 1 96.5 371 TYR B CA 1
ATOM 7056 C C . TYR B 1 371 ? 2.51 34.094 -1.415 1 96.5 371 TYR B C 1
ATOM 7058 O O . TYR B 1 371 ? 2.33 35.219 -0.907 1 96.5 371 TYR B O 1
ATOM 7066 N N . MET B 1 372 ? 3.428 33.844 -2.273 1 97.56 372 MET B N 1
ATOM 7067 C CA . MET B 1 372 ? 3.924 34.844 -3.223 1 97.56 372 MET B CA 1
ATOM 7068 C C . MET B 1 372 ? 3.236 34.688 -4.574 1 97.56 372 MET B C 1
ATOM 7070 O O . MET B 1 372 ? 3.332 33.625 -5.211 1 97.56 372 MET B O 1
ATOM 7074 N N . ILE B 1 373 ? 2.613 35.75 -5.07 1 98.38 373 ILE B N 1
ATOM 7075 C CA . ILE B 1 373 ? 1.8 35.562 -6.266 1 98.38 373 ILE B CA 1
ATOM 7076 C C . ILE B 1 373 ? 2.326 36.438 -7.395 1 98.38 373 ILE B C 1
ATOM 7078 O O . ILE B 1 373 ? 2.912 37.5 -7.141 1 98.38 373 ILE B O 1
ATOM 7082 N N . ALA B 1 374 ? 2.17 36.031 -8.57 1 98.56 374 ALA B N 1
ATOM 7083 C CA . ALA B 1 374 ? 2.389 36.781 -9.805 1 98.56 374 ALA B CA 1
ATOM 7084 C C . ALA B 1 374 ? 1.167 36.688 -10.719 1 98.56 374 ALA B C 1
ATOM 7086 O O . ALA B 1 374 ? 0.533 35.625 -10.82 1 98.56 374 ALA B O 1
ATOM 7087 N N . ARG B 1 375 ? 0.894 37.781 -11.398 1 97.94 375 ARG B N 1
ATOM 7088 C CA . ARG B 1 375 ? -0.301 37.844 -12.234 1 97.94 375 ARG B CA 1
ATOM 7089 C C . ARG B 1 375 ? 0.045 38.25 -13.656 1 97.94 375 ARG B C 1
ATOM 7091 O O . ARG B 1 375 ? -0.673 37.906 -14.602 1 97.94 375 ARG B O 1
ATOM 7098 N N . GLU B 1 376 ? 1.104 38.938 -13.812 1 97.94 376 GLU B N 1
ATOM 7099 C CA . GLU B 1 376 ? 1.481 39.469 -15.125 1 97.94 376 GLU B CA 1
ATOM 7100 C C . GLU B 1 376 ? 2.564 38.594 -15.758 1 97.94 376 GLU B C 1
ATOM 7102 O O . GLU B 1 376 ? 3.633 38.406 -15.18 1 97.94 376 GLU B O 1
ATOM 7107 N N . PRO B 1 377 ? 2.281 38.125 -17.016 1 98 377 PRO B N 1
ATOM 7108 C CA . PRO B 1 377 ? 3.326 37.344 -17.703 1 98 377 PRO B CA 1
ATOM 7109 C C . PRO B 1 377 ? 4.656 38.094 -17.766 1 98 377 PRO B C 1
ATOM 7111 O O . PRO B 1 377 ? 4.68 39.312 -17.969 1 98 377 PRO B O 1
ATOM 7114 N N . GLY B 1 378 ? 5.676 37.344 -17.562 1 97.75 378 GLY B N 1
ATOM 7115 C CA . GLY B 1 378 ? 6.992 37.938 -17.562 1 97.75 378 GLY B CA 1
ATOM 7116 C C . GLY B 1 378 ? 7.5 38.281 -16.172 1 97.75 378 GLY B C 1
ATOM 7117 O O . GLY B 1 378 ? 8.688 38.562 -15.992 1 97.75 378 GLY B O 1
ATOM 7118 N N . SER B 1 379 ? 6.613 38.219 -15.195 1 98.5 379 SER B N 1
ATOM 7119 C CA . SER B 1 379 ? 7.074 38.375 -13.82 1 98.5 379 SER B CA 1
ATOM 7120 C C . SER B 1 379 ? 8.148 37.344 -13.477 1 98.5 379 SER B C 1
ATOM 7122 O O . SER B 1 379 ? 7.988 36.156 -13.773 1 98.5 379 SER B O 1
ATOM 7124 N N . LEU B 1 380 ? 9.25 37.812 -12.906 1 98.38 380 LEU B N 1
ATOM 7125 C CA . LEU B 1 380 ? 10.414 36.938 -12.664 1 98.38 380 LEU B CA 1
ATOM 7126 C C . LEU B 1 380 ? 10.859 37.031 -11.211 1 98.38 380 LEU B C 1
ATOM 7128 O O . LEU B 1 380 ? 11.016 38.156 -10.68 1 98.38 380 LEU B O 1
ATOM 7132 N N . ALA B 1 381 ? 11 35.906 -10.578 1 97.5 381 ALA B N 1
ATOM 7133 C CA . ALA B 1 381 ? 11.57 35.812 -9.234 1 97.5 381 ALA B CA 1
ATOM 7134 C C . ALA B 1 381 ? 12.789 34.906 -9.227 1 97.5 381 ALA B C 1
ATOM 7136 O O . ALA B 1 381 ? 12.805 33.875 -9.898 1 97.5 381 ALA B O 1
ATOM 7137 N N . THR B 1 382 ? 13.789 35.281 -8.477 1 97.5 382 THR B N 1
ATOM 7138 C CA . THR B 1 382 ? 14.953 34.438 -8.305 1 97.5 382 THR B CA 1
ATOM 7139 C C . THR B 1 382 ? 15.25 34.188 -6.828 1 97.5 382 THR B C 1
ATOM 7141 O O . THR B 1 382 ? 14.914 35.031 -5.988 1 97.5 382 THR B O 1
ATOM 7144 N N . PHE B 1 383 ? 15.844 33.062 -6.516 1 95.88 383 PHE B N 1
ATOM 7145 C CA . PHE B 1 383 ? 16.156 32.625 -5.16 1 95.88 383 PHE B CA 1
ATOM 7146 C C . PHE B 1 383 ? 17.547 32 -5.09 1 95.88 383 PHE B C 1
ATOM 7148 O O . PHE B 1 383 ? 17.844 31.062 -5.812 1 95.88 383 PHE B O 1
ATOM 7155 N N . ASP B 1 384 ? 18.312 32.562 -4.148 1 94.5 384 ASP B N 1
ATOM 7156 C CA . ASP B 1 384 ? 19.656 32 -3.957 1 94.5 384 ASP B CA 1
ATOM 7157 C C . ASP B 1 384 ? 19.641 30.891 -2.9 1 94.5 384 ASP B C 1
ATOM 7159 O O . ASP B 1 384 ? 18.938 31.016 -1.887 1 94.5 384 ASP B O 1
ATOM 7163 N N . PHE B 1 385 ? 20.328 29.812 -3.172 1 94 385 PHE B N 1
ATOM 7164 C CA . PHE B 1 385 ? 20.453 28.719 -2.219 1 94 385 PHE B CA 1
ATOM 7165 C C . PHE B 1 385 ? 21.797 28 -2.367 1 94 385 PHE B C 1
ATOM 7167 O O . PHE B 1 385 ? 22.484 28.188 -3.373 1 94 385 PHE B O 1
ATOM 7174 N N . VAL B 1 386 ? 22.141 27.297 -1.312 1 92.56 386 VAL B N 1
ATOM 7175 C CA . VAL B 1 386 ? 23.406 26.562 -1.307 1 92.56 386 VAL B CA 1
ATOM 7176 C C . VAL B 1 386 ? 23.156 25.078 -1.067 1 92.56 386 VAL B C 1
ATOM 7178 O O . VAL B 1 386 ? 22.516 24.703 -0.083 1 92.56 386 VAL B O 1
ATOM 7181 N N . THR B 1 387 ? 23.562 24.297 -1.969 1 90.19 387 THR B N 1
ATOM 7182 C CA . THR B 1 387 ? 23.469 22.844 -1.784 1 90.19 387 THR B CA 1
ATOM 7183 C C . THR B 1 387 ? 24.672 22.328 -0.977 1 90.19 387 THR B C 1
ATOM 7185 O O . THR B 1 387 ? 25.781 22.812 -1.14 1 90.19 387 THR B O 1
ATOM 7188 N N . ALA B 1 388 ? 24.312 21.391 -0.111 1 82.38 388 ALA B N 1
ATOM 7189 C CA . ALA B 1 388 ? 25.344 20.875 0.787 1 82.38 388 ALA B CA 1
ATOM 7190 C C . ALA B 1 388 ? 26.047 19.672 0.164 1 82.38 388 ALA B C 1
ATOM 7192 O O . ALA B 1 388 ? 25.547 19.062 -0.781 1 82.38 388 ALA B O 1
ATOM 7193 N N . GLU B 1 389 ? 27.297 19.516 0.679 1 77.12 389 GLU B N 1
ATOM 7194 C CA . GLU B 1 389 ? 27.969 18.281 0.347 1 77.12 389 GLU B CA 1
ATOM 7195 C C . GLU B 1 389 ? 27.297 17.078 1.022 1 77.12 389 GLU B C 1
ATOM 7197 O O . GLU B 1 389 ? 26.719 17.219 2.1 1 77.12 389 GLU B O 1
ATOM 7202 N N . THR B 1 390 ? 27.312 15.992 0.315 1 70.25 390 THR B N 1
ATOM 7203 C CA . THR B 1 390 ? 26.703 14.789 0.877 1 70.25 390 THR B CA 1
ATOM 7204 C C . THR B 1 390 ? 27.516 14.281 2.066 1 70.25 390 THR B C 1
ATOM 7206 O O . THR B 1 390 ? 28.75 14.234 2.008 1 70.25 390 THR B O 1
ATOM 7209 N N . GLU B 1 391 ? 26.766 14.156 3.154 1 66.75 391 GLU B N 1
ATOM 7210 C CA . GLU B 1 391 ? 27.438 13.57 4.32 1 66.75 391 GLU B CA 1
ATOM 7211 C C . GLU B 1 391 ? 27.516 12.047 4.199 1 66.75 391 GLU B C 1
ATOM 7213 O O . GLU B 1 391 ? 26.562 11.398 3.799 1 66.75 391 GLU B O 1
ATOM 7218 N N . ALA B 1 392 ? 28.75 11.578 4.289 1 59.19 392 ALA B N 1
ATOM 7219 C CA . ALA B 1 392 ? 28.906 10.125 4.27 1 59.19 392 ALA B CA 1
ATOM 7220 C C . ALA B 1 392 ? 28.219 9.492 5.473 1 59.19 392 ALA B C 1
ATOM 7222 O O . ALA B 1 392 ? 28.25 10.039 6.578 1 59.19 392 ALA B O 1
ATOM 7223 N N . VAL B 1 393 ? 27.203 8.633 5.215 1 57.03 393 VAL B N 1
ATOM 7224 C CA . VAL B 1 393 ? 26.547 7.922 6.305 1 57.03 393 VAL B CA 1
ATOM 7225 C C . VAL B 1 393 ? 27.516 6.918 6.922 1 57.03 393 VAL B C 1
ATOM 7227 O O . VAL B 1 393 ? 28.203 6.184 6.207 1 57.03 393 VAL B O 1
ATOM 7230 N N . GLU B 1 394 ? 27.828 7.176 8.234 1 52.09 394 GLU B N 1
ATOM 7231 C CA . GLU B 1 394 ? 28.625 6.16 8.93 1 52.09 394 GLU B CA 1
ATOM 7232 C C . GLU B 1 394 ? 27.938 4.801 8.875 1 52.09 394 GLU B C 1
ATOM 7234 O O . GLU B 1 394 ? 26.75 4.684 9.18 1 52.09 394 GLU B O 1
ATOM 7239 N N . THR B 1 395 ? 28.359 4.035 8.008 1 49.44 395 THR B N 1
ATOM 7240 C CA . THR B 1 395 ? 27.828 2.674 8.008 1 49.44 395 THR B CA 1
ATOM 7241 C C . THR B 1 395 ? 27.984 2.039 9.391 1 49.44 395 THR B C 1
ATOM 7243 O O . THR B 1 395 ? 29.094 1.968 9.93 1 49.44 395 THR B O 1
ATOM 7246 N N . HIS B 1 396 ? 27.094 2.328 10.25 1 47.22 396 HIS B N 1
ATOM 7247 C CA . HIS B 1 396 ? 27.188 1.566 11.492 1 47.22 396 HIS B CA 1
ATOM 7248 C C . HIS B 1 396 ? 27.453 0.09 11.211 1 47.22 396 HIS B C 1
ATOM 7250 O O . HIS B 1 396 ? 26.938 -0.464 10.242 1 47.22 396 HIS B O 1
ATOM 7256 N N . ASP B 1 397 ? 28.594 -0.354 11.633 1 46.5 397 ASP B N 1
ATOM 7257 C CA . ASP B 1 397 ? 28.891 -1.785 11.648 1 46.5 397 ASP B CA 1
ATOM 7258 C C . ASP B 1 397 ? 27.656 -2.59 12.055 1 46.5 397 ASP B C 1
ATOM 7260 O O . ASP B 1 397 ? 27.266 -2.605 13.227 1 46.5 397 ASP B O 1
ATOM 7264 N N . GLU B 1 398 ? 26.75 -2.641 11.172 1 52.25 398 GLU B N 1
ATOM 7265 C CA . GLU B 1 398 ? 25.625 -3.482 11.523 1 52.25 398 GLU B CA 1
ATOM 7266 C C . GLU B 1 398 ? 26.062 -4.895 11.883 1 52.25 398 GLU B C 1
ATOM 7268 O O . GLU B 1 398 ? 26.812 -5.527 11.125 1 52.25 398 GLU B O 1
ATOM 7273 N N . GLU B 1 399 ? 26.156 -5.172 13.219 1 56.94 399 GLU B N 1
ATOM 7274 C CA . GLU B 1 399 ? 26.391 -6.566 13.578 1 56.94 399 GLU B CA 1
ATOM 7275 C C . GLU B 1 399 ? 25.516 -7.5 12.742 1 56.94 399 GLU B C 1
ATOM 7277 O O . GLU B 1 399 ? 24.328 -7.23 12.539 1 56.94 399 GLU B O 1
ATOM 7282 N N . PRO B 1 400 ? 26.219 -8.438 12.156 1 63.69 400 PRO B N 1
ATOM 7283 C CA . PRO B 1 400 ? 25.422 -9.383 11.367 1 63.69 400 PRO B CA 1
ATOM 7284 C C . PRO B 1 400 ? 24.328 -10.062 12.18 1 63.69 400 PRO B C 1
ATOM 7286 O O . PRO B 1 400 ? 24.562 -10.445 13.336 1 63.69 400 PRO B O 1
ATOM 7289 N N . LEU B 1 401 ? 23.141 -9.922 11.766 1 72.44 401 LEU B N 1
ATOM 7290 C CA . LEU B 1 401 ? 22.031 -10.648 12.383 1 72.44 401 LEU B CA 1
ATOM 7291 C C . LEU B 1 401 ? 22.188 -12.156 12.18 1 72.44 401 LEU B C 1
ATOM 7293 O O . LEU B 1 401 ? 22.656 -12.594 11.125 1 72.44 401 LEU B O 1
ATOM 7297 N N . ASP B 1 402 ? 21.844 -12.797 13.203 1 74.94 402 ASP B N 1
ATOM 7298 C CA . ASP B 1 402 ? 21.906 -14.258 13.109 1 74.94 402 ASP B CA 1
ATOM 7299 C C . ASP B 1 402 ? 20.969 -14.781 12.023 1 74.94 402 ASP B C 1
ATOM 7301 O O . ASP B 1 402 ? 20.016 -14.102 11.633 1 74.94 402 ASP B O 1
ATOM 7305 N N . ASP B 1 403 ? 21.375 -15.938 11.57 1 78.38 403 ASP B N 1
ATOM 7306 C CA . ASP B 1 403 ? 20.531 -16.625 10.602 1 78.38 403 ASP B CA 1
ATOM 7307 C C . ASP B 1 403 ? 19.141 -16.891 11.18 1 78.38 403 ASP B C 1
ATOM 7309 O O . ASP B 1 403 ? 19.016 -17.438 12.273 1 78.38 403 ASP B O 1
ATOM 7313 N N . PRO B 1 404 ? 18.141 -16.438 10.477 1 76.19 404 PRO B N 1
ATOM 7314 C CA . PRO B 1 404 ? 16.797 -16.594 11.039 1 76.19 404 PRO B CA 1
ATOM 7315 C C . PRO B 1 404 ? 16.359 -18.062 11.094 1 76.19 404 PRO B C 1
ATOM 7317 O O . PRO B 1 404 ? 15.414 -18.391 11.82 1 76.19 404 PRO B O 1
ATOM 7320 N N . ILE B 1 405 ? 16.938 -18.922 10.188 1 78.94 405 ILE B N 1
ATOM 7321 C CA . ILE B 1 405 ? 16.719 -20.359 10.25 1 78.94 405 ILE B CA 1
ATOM 7322 C C . ILE B 1 405 ? 18.016 -21.078 10.578 1 78.94 405 ILE B C 1
ATOM 7324 O O . ILE B 1 405 ? 18.828 -21.359 9.68 1 78.94 405 ILE B O 1
ATOM 7328 N N . ALA B 1 406 ? 18.328 -21.156 11.727 1 63.88 406 ALA B N 1
ATOM 7329 C CA . ALA B 1 406 ? 19.625 -21.688 12.133 1 63.88 406 ALA B CA 1
ATOM 7330 C C . ALA B 1 406 ? 19.812 -23.125 11.672 1 63.88 406 ALA B C 1
ATOM 7332 O O . ALA B 1 406 ? 20.906 -23.516 11.258 1 63.88 406 ALA B O 1
ATOM 7333 N N . GLU B 1 407 ? 18.766 -23.844 11.68 1 65.94 407 GLU B N 1
ATOM 7334 C CA . GLU B 1 407 ? 18.906 -25.234 11.266 1 65.94 407 GLU B CA 1
ATOM 7335 C C . GLU B 1 407 ? 18.141 -25.516 9.977 1 65.94 407 GLU B C 1
ATOM 7337 O O . GLU B 1 407 ? 16.922 -25.391 9.938 1 65.94 407 GLU B O 1
ATOM 7342 N N . TYR B 1 408 ? 18.906 -25.391 8.914 1 71.38 408 TYR B N 1
ATOM 7343 C CA . TYR B 1 408 ? 18.312 -25.781 7.641 1 71.38 408 TYR B CA 1
ATOM 7344 C C . TYR B 1 408 ? 19.109 -26.922 7 1 71.38 408 TYR B C 1
ATOM 7346 O O . TYR B 1 408 ? 20.297 -26.781 6.734 1 71.38 408 TYR B O 1
ATOM 7354 N N . GLU B 1 409 ? 18.422 -28.047 6.949 1 71.31 409 GLU B N 1
ATOM 7355 C CA . GLU B 1 409 ? 19.031 -29.172 6.25 1 71.31 409 GLU B CA 1
ATOM 7356 C C . GLU B 1 409 ? 18.438 -29.344 4.852 1 71.31 409 GLU B C 1
ATOM 7358 O O . GLU B 1 409 ? 17.25 -29.625 4.711 1 71.31 409 GLU B O 1
ATOM 7363 N N . PRO B 1 410 ? 19.281 -29.062 3.855 1 73.69 410 PRO B N 1
ATOM 7364 C CA . PRO B 1 410 ? 18.75 -29.234 2.502 1 73.69 410 PRO B CA 1
ATOM 7365 C C . PRO B 1 410 ? 18.312 -30.672 2.219 1 73.69 410 PRO B C 1
ATOM 7367 O O . PRO B 1 410 ? 18.797 -31.609 2.867 1 73.69 410 PRO B O 1
ATOM 7370 N N . HIS B 1 411 ? 17.391 -30.797 1.387 1 73.06 411 HIS B N 1
ATOM 7371 C CA . HIS B 1 411 ? 16.984 -32.125 0.94 1 73.06 411 HIS B CA 1
ATOM 7372 C C . HIS B 1 411 ? 18.156 -32.938 0.419 1 73.06 411 HIS B C 1
ATOM 7374 O O . HIS B 1 411 ? 19.047 -32.375 -0.237 1 73.06 411 HIS B O 1
ATOM 7380 N N . PRO B 1 412 ? 18.234 -34.125 0.854 1 65.94 412 PRO B N 1
ATOM 7381 C CA . PRO B 1 412 ? 19.391 -34.969 0.52 1 65.94 412 PRO B CA 1
ATOM 7382 C C . PRO B 1 412 ? 19.734 -34.906 -0.967 1 65.94 412 PRO B C 1
ATOM 7384 O O . PRO B 1 412 ? 20.906 -34.969 -1.333 1 65.94 412 PRO B O 1
ATOM 7387 N N . GLU B 1 413 ? 18.719 -34.875 -1.781 1 62.53 413 GLU B N 1
ATOM 7388 C CA . GLU B 1 413 ? 18.984 -34.812 -3.217 1 62.53 413 GLU B CA 1
ATOM 7389 C C . GLU B 1 413 ? 19.812 -33.594 -3.596 1 62.53 413 GLU B C 1
ATOM 7391 O O . GLU B 1 413 ? 20.562 -33.625 -4.57 1 62.53 413 GLU B O 1
ATOM 7396 N N . ARG B 1 414 ? 19.672 -32.562 -2.832 1 61.34 414 ARG B N 1
ATOM 7397 C CA . ARG B 1 414 ? 20.438 -31.359 -3.123 1 61.34 414 ARG B CA 1
ATOM 7398 C C . ARG B 1 414 ? 21.891 -31.516 -2.703 1 61.34 414 ARG B C 1
ATOM 7400 O O . ARG B 1 414 ? 22.797 -31 -3.369 1 61.34 414 ARG B O 1
ATOM 7407 N N . THR B 1 415 ? 21.984 -32.125 -1.595 1 52.75 415 THR B N 1
ATOM 7408 C CA . THR B 1 415 ? 23.344 -32.375 -1.124 1 52.75 415 THR B CA 1
ATOM 7409 C C . THR B 1 415 ? 24.109 -33.219 -2.141 1 52.75 415 THR B C 1
ATOM 7411 O O . THR B 1 415 ? 25.297 -33 -2.385 1 52.75 415 THR B O 1
ATOM 7414 N N . GLU B 1 416 ? 23.391 -34.125 -2.76 1 51.16 416 GLU B N 1
ATOM 7415 C CA . GLU B 1 416 ? 24.031 -34.938 -3.783 1 51.16 416 GLU B CA 1
ATOM 7416 C C . GLU B 1 416 ? 24.312 -34.125 -5.043 1 51.16 416 GLU B C 1
ATOM 7418 O O . GLU B 1 416 ? 25.375 -34.281 -5.656 1 51.16 416 GLU B O 1
ATOM 7423 N N . GLN B 1 417 ? 23.438 -33.312 -5.387 1 51.34 417 GLN B N 1
ATOM 7424 C CA . GLN B 1 417 ? 23.656 -32.469 -6.559 1 51.34 417 GLN B CA 1
ATOM 7425 C C . GLN B 1 417 ? 24.797 -31.484 -6.336 1 51.34 417 GLN B C 1
ATOM 7427 O O . GLN B 1 417 ? 25.594 -31.234 -7.246 1 51.34 417 GLN B O 1
ATOM 7432 N N . ARG B 1 418 ? 24.844 -30.906 -5.129 1 49.41 418 ARG B N 1
ATOM 7433 C CA . ARG B 1 418 ? 25.969 -30.031 -4.773 1 49.41 418 ARG B CA 1
ATOM 7434 C C . ARG B 1 418 ? 27.281 -30.812 -4.762 1 49.41 418 ARG B C 1
ATOM 7436 O O . ARG B 1 418 ? 28.312 -30.297 -5.207 1 49.41 418 ARG B O 1
ATOM 7443 N N . ARG B 1 419 ? 27.297 -32 -4.176 1 46.66 419 ARG B N 1
ATOM 7444 C CA . ARG B 1 419 ? 28.484 -32.844 -4.195 1 46.66 419 ARG B CA 1
ATOM 7445 C C . ARG B 1 419 ? 28.906 -33.156 -5.625 1 46.66 419 ARG B C 1
ATOM 7447 O O . ARG B 1 419 ? 30.109 -33.188 -5.934 1 46.66 419 ARG B O 1
ATOM 7454 N N . SER B 1 420 ? 27.984 -33.312 -6.438 1 43.19 420 SER B N 1
ATOM 7455 C CA . SER B 1 420 ? 28.328 -33.594 -7.824 1 43.19 420 SER B CA 1
ATOM 7456 C C . SER B 1 420 ? 28.938 -32.375 -8.516 1 43.19 420 SER B C 1
ATOM 7458 O O . SER B 1 420 ? 29.844 -32.5 -9.344 1 43.19 420 SER B O 1
ATOM 7460 N N . ILE B 1 421 ? 28.5 -31.203 -8.164 1 42.69 421 ILE B N 1
ATOM 7461 C CA . ILE B 1 421 ? 29.078 -29.984 -8.711 1 42.69 421 ILE B CA 1
ATOM 7462 C C . ILE B 1 421 ? 30.438 -29.719 -8.07 1 42.69 421 ILE B C 1
ATOM 7464 O O . ILE B 1 421 ? 31.391 -29.344 -8.758 1 42.69 421 ILE B O 1
ATOM 7468 N N . GLU B 1 422 ? 30.5 -29.844 -6.762 1 40.72 422 GLU B N 1
ATOM 7469 C CA . GLU B 1 422 ? 31.781 -29.688 -6.078 1 40.72 422 GLU B CA 1
ATOM 7470 C C . GLU B 1 422 ? 32.781 -30.75 -6.539 1 40.72 422 GLU B C 1
ATOM 7472 O O . GLU B 1 422 ? 33.969 -30.484 -6.609 1 40.72 422 GLU B O 1
ATOM 7477 N N . ARG B 1 423 ? 32.438 -31.906 -6.828 1 37.06 423 ARG B N 1
ATOM 7478 C CA . ARG B 1 423 ? 33.375 -32.906 -7.328 1 37.06 423 ARG B CA 1
ATOM 7479 C C . ARG B 1 423 ? 33.969 -32.5 -8.656 1 37.06 423 ARG B C 1
ATOM 7481 O O . ARG B 1 423 ? 35.094 -32.938 -9.008 1 37.06 423 ARG B O 1
ATOM 7488 N N . LYS B 1 424 ? 33.312 -31.875 -9.539 1 40.22 424 LYS B N 1
ATOM 7489 C CA . LYS B 1 424 ? 34 -31.484 -10.781 1 40.22 424 LYS B CA 1
ATOM 7490 C C . LYS B 1 424 ? 34.969 -30.328 -10.547 1 40.22 424 LYS B C 1
ATOM 7492 O O . LYS B 1 424 ? 35.75 -30 -11.43 1 40.22 424 LYS B O 1
ATOM 7497 N N . ALA B 1 425 ? 34.719 -29.438 -9.555 1 36.97 425 ALA B N 1
ATOM 7498 C CA . ALA B 1 425 ? 35.562 -28.25 -9.438 1 36.97 425 ALA B CA 1
ATOM 7499 C C . ALA B 1 425 ? 36.75 -28.516 -8.516 1 36.97 425 ALA B C 1
ATOM 7501 O O . ALA B 1 425 ? 37.438 -27.594 -8.102 1 36.97 425 ALA B O 1
ATOM 7502 N N . ARG B 1 426 ? 36.781 -29.516 -7.727 1 32.72 426 ARG B N 1
ATOM 7503 C CA . ARG B 1 426 ? 37.844 -29.547 -6.734 1 32.72 426 ARG B CA 1
ATOM 7504 C C . ARG B 1 426 ? 39.188 -29.766 -7.391 1 32.72 426 ARG B C 1
ATOM 7506 O O . ARG B 1 426 ? 39.562 -30.906 -7.707 1 32.72 426 ARG B O 1
ATOM 7513 N N . PRO B 1 427 ? 39.812 -28.859 -8.133 1 31.08 427 PRO B N 1
ATOM 7514 C CA . PRO B 1 427 ? 41.219 -29.141 -7.926 1 31.08 427 PRO B CA 1
ATOM 7515 C C . PRO B 1 427 ? 41.656 -29.031 -6.461 1 31.08 427 PRO B C 1
ATOM 7517 O O . PRO B 1 427 ? 41 -28.297 -5.691 1 31.08 427 PRO B O 1
ATOM 7520 N N . GLU B 1 428 ? 42.5 -29.938 -5.727 1 29.7 428 GLU B N 1
ATOM 7521 C CA . GLU B 1 428 ? 43 -30.297 -4.398 1 29.7 428 GLU B CA 1
ATOM 7522 C C . GLU B 1 428 ? 43.406 -29.062 -3.596 1 29.7 428 GLU B C 1
ATOM 7524 O O . GLU B 1 428 ? 43.281 -29.062 -2.367 1 29.7 428 GLU B O 1
ATOM 7529 N N . THR B 1 429 ? 44.406 -28.125 -4.023 1 30.86 429 THR B N 1
ATOM 7530 C CA . THR B 1 429 ? 45.406 -27.48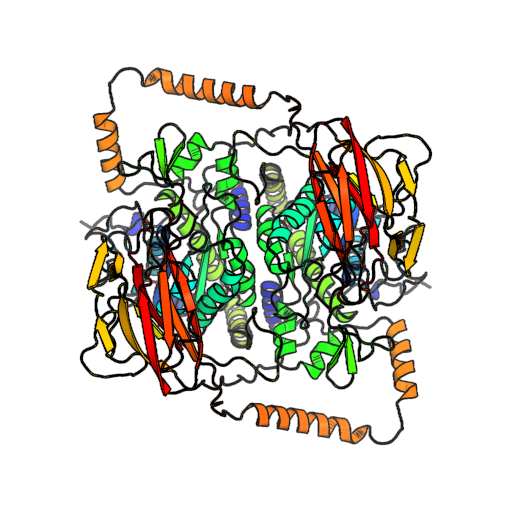4 -3.186 1 30.86 429 THR B CA 1
ATOM 7531 C C . THR B 1 429 ? 44.781 -26.375 -2.354 1 30.86 429 THR B C 1
ATOM 7533 O O . THR B 1 429 ? 45.312 -25.984 -1.314 1 30.86 429 THR B O 1
ATOM 7536 N N . VAL B 1 430 ? 44.062 -25.375 -2.941 1 29.89 430 VAL B N 1
ATOM 7537 C CA . VAL B 1 430 ? 44.062 -24.031 -2.391 1 29.89 430 VAL B CA 1
ATOM 7538 C C . VAL B 1 430 ? 42.969 -23.922 -1.323 1 29.89 430 VAL B C 1
ATOM 7540 O O . VAL B 1 430 ? 41.969 -23.234 -1.521 1 29.89 430 VAL B O 1
ATOM 7543 N N . VAL B 1 431 ? 42.656 -24.938 -0.666 1 31.72 431 VAL B N 1
ATOM 7544 C CA . VAL B 1 431 ? 41.469 -24.922 0.186 1 31.72 431 VAL B CA 1
ATOM 7545 C C . VAL B 1 431 ? 41.75 -24.094 1.442 1 31.72 431 VAL B C 1
ATOM 7547 O O . VAL B 1 431 ? 40.844 -23.453 1.976 1 31.72 431 VAL B O 1
ATOM 7550 N N . ASP B 1 432 ? 43.031 -24.234 2.02 1 33.03 432 ASP B N 1
ATOM 7551 C CA . ASP B 1 432 ? 43.312 -23.766 3.371 1 33.03 432 ASP B CA 1
ATOM 7552 C C . ASP B 1 432 ? 43.375 -22.25 3.436 1 33.03 432 ASP B C 1
ATOM 7554 O O . ASP B 1 432 ? 43.188 -21.656 4.508 1 33.03 432 ASP B O 1
ATOM 7558 N N . ARG B 1 433 ? 44.031 -21.578 2.439 1 31.73 433 ARG B N 1
ATOM 7559 C CA . ARG B 1 433 ? 44.312 -20.156 2.436 1 31.73 433 ARG B CA 1
ATOM 7560 C C . ARG B 1 433 ? 43.031 -19.344 2.312 1 31.73 433 ARG B C 1
ATOM 7562 O O . ARG B 1 433 ? 43.062 -18.109 2.324 1 31.73 433 ARG B O 1
ATOM 7569 N N . ARG B 1 434 ? 41.938 -19.969 2.023 1 32.12 434 ARG B N 1
ATOM 7570 C CA . ARG B 1 434 ? 40.688 -19.328 1.635 1 32.12 434 ARG B CA 1
ATOM 7571 C C . ARG B 1 434 ? 39.906 -18.844 2.857 1 32.12 434 ARG B C 1
ATOM 7573 O O . ARG B 1 434 ? 39.125 -17.922 2.762 1 32.12 434 ARG B O 1
ATOM 7580 N N . GLU B 1 435 ? 40.062 -19.531 3.959 1 34.75 435 GLU B N 1
ATOM 7581 C CA . GLU B 1 435 ? 39.375 -19.047 5.148 1 34.75 435 GLU B CA 1
ATOM 7582 C C . GLU B 1 435 ? 39.969 -17.75 5.648 1 34.75 435 GLU B C 1
ATOM 7584 O O . GLU B 1 435 ? 39.281 -16.859 6.117 1 34.75 435 GLU B O 1
ATOM 7589 N N . ALA B 1 436 ? 41.438 -17.703 5.648 1 34.09 436 ALA B N 1
ATOM 7590 C CA . ALA B 1 436 ? 42.156 -16.516 6.105 1 34.09 436 ALA B CA 1
ATOM 7591 C C . ALA B 1 436 ? 41.938 -15.352 5.133 1 34.09 436 ALA B C 1
ATOM 7593 O O . ALA B 1 436 ? 41.844 -14.195 5.547 1 34.09 436 ALA B O 1
ATOM 7594 N N . ALA B 1 437 ? 42 -15.57 3.846 1 35.88 437 ALA B N 1
ATOM 7595 C CA . ALA B 1 437 ? 41.781 -14.547 2.832 1 35.88 437 ALA B CA 1
ATOM 7596 C C . ALA B 1 437 ? 40.344 -14.023 2.885 1 35.88 437 ALA B C 1
ATOM 7598 O O . ALA B 1 437 ? 40.094 -12.844 2.607 1 35.88 437 ALA B O 1
ATOM 7599 N N . LYS B 1 438 ? 39.375 -14.852 3.252 1 37.88 438 LYS B N 1
ATOM 7600 C CA . LYS B 1 438 ? 37.938 -14.516 3.426 1 37.88 438 LYS B CA 1
ATOM 7601 C C . LYS B 1 438 ? 37.75 -13.602 4.637 1 37.88 438 LYS B C 1
ATOM 7603 O O . LYS B 1 438 ? 36.938 -12.688 4.598 1 37.88 438 LYS B O 1
ATOM 7608 N N . GLN B 1 439 ? 38.562 -13.844 5.688 1 37.88 439 GLN B N 1
ATOM 7609 C CA . GLN B 1 439 ? 38.531 -12.961 6.852 1 37.88 439 GLN B CA 1
ATOM 7610 C C . GLN B 1 439 ? 39.188 -11.617 6.535 1 37.88 439 GLN B C 1
ATOM 7612 O O . GLN B 1 439 ? 38.719 -10.57 6.984 1 37.88 439 GLN B O 1
ATOM 7617 N N . ARG B 1 440 ? 40.375 -11.648 5.801 1 37.41 440 ARG B N 1
ATOM 7618 C CA . ARG B 1 440 ? 41.094 -10.414 5.469 1 37.41 440 ARG B CA 1
ATOM 7619 C C . ARG B 1 440 ? 40.312 -9.602 4.441 1 37.41 440 ARG B C 1
ATOM 7621 O O . ARG B 1 440 ? 40.281 -8.367 4.508 1 37.41 440 ARG B O 1
ATOM 7628 N N . GLU B 1 441 ? 39.688 -10.25 3.359 1 39.09 441 GLU B N 1
ATOM 7629 C CA . GLU B 1 441 ? 38.906 -9.508 2.391 1 39.09 441 GLU B CA 1
ATOM 7630 C C . GLU B 1 441 ? 37.594 -9 3.016 1 39.09 441 GLU B C 1
ATOM 7632 O O . GLU B 1 441 ? 37.062 -7.98 2.582 1 39.09 441 GLU B O 1
ATOM 7637 N N . ARG B 1 442 ? 37.031 -9.672 3.975 1 38.38 442 ARG B N 1
ATOM 7638 C CA . ARG B 1 442 ? 35.938 -9.195 4.793 1 38.38 442 ARG B CA 1
ATOM 7639 C C . ARG B 1 442 ? 36.344 -7.945 5.574 1 38.38 442 ARG B C 1
ATOM 7641 O O . ARG B 1 442 ? 35.562 -6.996 5.676 1 38.38 442 ARG B O 1
ATOM 7648 N N . ALA B 1 443 ? 37.594 -7.98 6.172 1 36.44 443 ALA B N 1
ATOM 7649 C CA . ALA B 1 443 ? 38.125 -6.816 6.887 1 36.44 443 ALA B CA 1
ATOM 7650 C C . ALA B 1 443 ? 38.438 -5.68 5.922 1 36.44 443 ALA B C 1
ATOM 7652 O O . ALA B 1 443 ? 38.219 -4.512 6.23 1 36.44 443 ALA B O 1
ATOM 7653 N N . SER B 1 444 ? 39.156 -5.984 4.801 1 36.75 444 SER B N 1
ATOM 7654 C CA . SER B 1 444 ? 39.594 -4.938 3.879 1 36.75 444 SER B CA 1
ATOM 7655 C C . SER B 1 444 ? 38.375 -4.336 3.145 1 36.75 444 SER B C 1
ATOM 7657 O O . SER B 1 444 ? 38.344 -3.129 2.9 1 36.75 444 SER B O 1
ATOM 7659 N N . ALA B 1 445 ? 37.375 -5.086 2.688 1 35.97 445 ALA B N 1
ATOM 7660 C CA . ALA B 1 445 ? 36.188 -4.512 2.066 1 35.97 445 ALA B CA 1
ATOM 7661 C C . ALA B 1 445 ? 35.344 -3.746 3.086 1 35.97 445 ALA B C 1
ATOM 7663 O O . ALA B 1 445 ? 34.625 -2.814 2.729 1 35.97 445 ALA B O 1
ATOM 7664 N N . ARG B 1 446 ? 35.406 -4.129 4.305 1 34.31 446 ARG B N 1
ATOM 7665 C CA . ARG B 1 446 ? 34.875 -3.361 5.422 1 34.31 446 ARG B CA 1
ATOM 7666 C C . ARG B 1 446 ? 35.562 -2.016 5.551 1 34.31 446 ARG B C 1
ATOM 7668 O O . ARG B 1 446 ? 34.938 -0.999 5.836 1 34.31 446 ARG B O 1
ATOM 7675 N N . ALA B 1 447 ? 36.906 -1.984 5.566 1 34.22 447 ALA B N 1
ATOM 7676 C CA . ALA B 1 447 ? 37.75 -0.791 5.723 1 34.22 447 ALA B CA 1
ATOM 7677 C C . ALA B 1 447 ? 37.594 0.145 4.527 1 34.22 447 ALA B C 1
ATOM 7679 O O . ALA B 1 447 ? 37.625 1.368 4.68 1 34.22 447 ALA B O 1
ATOM 7680 N N . ARG B 1 448 ? 37.625 -0.339 3.326 1 34.38 448 ARG B N 1
ATOM 7681 C CA . ARG B 1 448 ? 37.5 0.564 2.186 1 34.38 448 ARG B CA 1
ATOM 7682 C C . ARG B 1 448 ? 36.094 1.169 2.096 1 34.38 448 ARG B C 1
ATOM 7684 O O . ARG B 1 448 ? 35.906 2.221 1.483 1 34.38 448 ARG B O 1
ATOM 7691 N N . ALA B 1 449 ? 35.062 0.49 2.594 1 35.31 449 ALA B N 1
ATOM 7692 C CA . ALA B 1 449 ? 33.719 1.095 2.617 1 35.31 449 ALA B CA 1
ATOM 7693 C C . ALA B 1 449 ? 33.656 2.225 3.641 1 35.31 449 ALA B C 1
ATOM 7695 O O . ALA B 1 449 ? 32.625 2.9 3.758 1 35.31 449 ALA B O 1
ATOM 7696 N N . ARG B 1 450 ? 34.625 2.289 4.598 1 34.5 450 ARG B N 1
ATOM 7697 C CA . ARG B 1 450 ? 34.656 3.355 5.594 1 34.5 450 ARG B CA 1
ATOM 7698 C C . ARG B 1 450 ? 35.094 4.68 4.957 1 34.5 450 ARG B C 1
ATOM 7700 O O . ARG B 1 450 ? 35.312 5.664 5.656 1 34.5 450 ARG B O 1
ATOM 7707 N N . LYS B 1 451 ? 35.781 4.633 3.902 1 34.06 451 LYS B N 1
ATOM 7708 C CA . LYS B 1 451 ? 36.281 5.98 3.609 1 34.06 451 LYS B CA 1
ATOM 7709 C C . LYS B 1 451 ? 35.094 6.934 3.33 1 34.06 451 LYS B C 1
ATOM 7711 O O . LYS B 1 451 ? 34.281 6.68 2.443 1 34.06 451 LYS B O 1
ATOM 7716 N N . LYS B 1 452 ? 34.812 7.789 4.328 1 38.38 452 LYS B N 1
ATOM 7717 C CA . LYS B 1 452 ? 34.062 9.031 4.352 1 38.38 452 LYS B CA 1
ATOM 7718 C C . LYS B 1 452 ? 34.344 9.883 3.125 1 38.38 452 LYS B C 1
ATOM 7720 O O . LYS B 1 452 ? 35.25 10.742 3.162 1 38.38 452 LYS B O 1
ATOM 7725 N N . ARG B 1 453 ? 34.406 9.461 2.006 1 37.88 453 ARG B N 1
ATOM 7726 C CA . ARG B 1 453 ? 34.719 10.547 1.082 1 37.88 453 ARG B CA 1
ATOM 7727 C C . ARG B 1 453 ? 33.5 11.359 0.755 1 37.88 453 ARG B C 1
ATOM 7729 O O . ARG B 1 453 ? 32.469 10.805 0.347 1 37.88 453 ARG B O 1
ATOM 7736 N N . PRO B 1 454 ? 33.406 12.516 1.335 1 42.62 454 PRO B N 1
ATOM 7737 C CA . PRO B 1 454 ? 32.438 13.391 0.685 1 42.62 454 PRO B CA 1
ATOM 7738 C C . PRO B 1 454 ? 32.344 13.18 -0.825 1 42.62 454 PRO B C 1
ATOM 7740 O O . PRO B 1 454 ? 33.375 13.109 -1.493 1 42.62 454 PRO B O 1
ATOM 7743 N N . ARG B 1 455 ? 31.453 12.383 -1.297 1 47.44 455 ARG B N 1
ATOM 7744 C CA . ARG B 1 455 ? 31.375 12.305 -2.752 1 47.44 455 ARG B CA 1
ATOM 7745 C C . ARG B 1 455 ? 30.875 13.625 -3.342 1 47.44 455 ARG B C 1
ATOM 7747 O O . ARG B 1 455 ? 29.844 14.156 -2.902 1 47.44 455 ARG B O 1
ATOM 7754 N N . SER B 1 456 ? 31.766 14.445 -3.787 1 46.59 456 SER B N 1
ATOM 7755 C CA . SER B 1 456 ? 31.484 15.625 -4.598 1 46.59 456 SER B CA 1
ATOM 7756 C C . SER B 1 456 ? 30.5 15.312 -5.711 1 46.59 456 SER B C 1
ATOM 7758 O O . SER B 1 456 ? 30.5 15.961 -6.758 1 46.59 456 SER B O 1
ATOM 7760 N N . ASP B 1 457 ? 29.672 14.289 -5.359 1 59.94 457 ASP B N 1
ATOM 7761 C CA . ASP B 1 457 ? 28.781 13.906 -6.457 1 59.94 457 ASP B CA 1
ATOM 7762 C C . ASP B 1 457 ? 27.578 14.844 -6.551 1 59.94 457 ASP B C 1
ATOM 7764 O O . ASP B 1 457 ? 27.109 15.367 -5.535 1 59.94 457 ASP B O 1
ATOM 7768 N N . ALA B 1 458 ? 27.438 15.383 -7.672 1 64.88 458 ALA B N 1
ATOM 7769 C CA . ALA B 1 458 ? 26.344 16.25 -8.055 1 64.88 458 ALA B CA 1
ATOM 7770 C C . ALA B 1 458 ? 25 15.555 -7.867 1 64.88 458 ALA B C 1
ATOM 7772 O O . ALA B 1 458 ? 24.5 14.898 -8.781 1 64.88 458 ALA B O 1
ATOM 7773 N N . THR B 1 459 ? 24.516 15.711 -6.496 1 80.69 459 THR B N 1
ATOM 7774 C CA . THR B 1 459 ? 23.25 15.031 -6.238 1 80.69 459 THR B CA 1
ATOM 7775 C C . THR B 1 459 ? 22.219 16 -5.672 1 80.69 459 THR B C 1
ATOM 7777 O O . THR B 1 459 ? 21.125 15.594 -5.277 1 80.69 459 THR B O 1
ATOM 7780 N N . GLY B 1 460 ? 22.578 17.297 -5.641 1 89 460 GLY B N 1
ATOM 7781 C CA . GLY B 1 460 ? 21.672 18.266 -5.051 1 89 460 GLY B CA 1
ATOM 7782 C C . GLY B 1 460 ? 20.375 18.406 -5.824 1 89 460 GLY B C 1
ATOM 7783 O O . GLY B 1 460 ? 20.359 18.281 -7.051 1 89 460 GLY B O 1
ATOM 7784 N N . THR B 1 461 ? 19.328 18.656 -5.094 1 93.81 461 THR B N 1
ATOM 7785 C CA . THR B 1 461 ? 18 18.828 -5.676 1 93.81 461 THR B CA 1
ATOM 7786 C C . THR B 1 461 ? 17.375 20.141 -5.207 1 93.81 461 THR B C 1
ATOM 7788 O O . THR B 1 461 ? 17.609 20.578 -4.078 1 93.81 461 THR B O 1
ATOM 7791 N N . VAL B 1 462 ? 16.672 20.812 -6.113 1 96.81 462 VAL B N 1
ATOM 7792 C CA . VAL B 1 462 ? 15.859 21.969 -5.73 1 96.81 462 VAL B CA 1
ATOM 7793 C C . VAL B 1 462 ? 14.422 21.766 -6.195 1 96.81 462 VAL B C 1
ATOM 7795 O O . VAL B 1 462 ? 14.18 21.234 -7.277 1 96.81 462 VAL B O 1
ATOM 7798 N N . ALA B 1 463 ? 13.5 22.109 -5.305 1 97.5 463 ALA B N 1
ATOM 7799 C CA . ALA B 1 463 ? 12.078 21.953 -5.586 1 97.5 463 ALA B CA 1
ATOM 7800 C C . ALA B 1 463 ? 11.297 23.203 -5.191 1 97.5 463 ALA B C 1
ATOM 7802 O O . ALA B 1 463 ? 11.812 24.062 -4.465 1 97.5 463 ALA B O 1
ATOM 7803 N N . VAL B 1 464 ? 10.125 23.312 -5.754 1 98.25 464 VAL B N 1
ATOM 7804 C CA . VAL B 1 464 ? 9.258 24.469 -5.52 1 98.25 464 VAL B CA 1
ATOM 780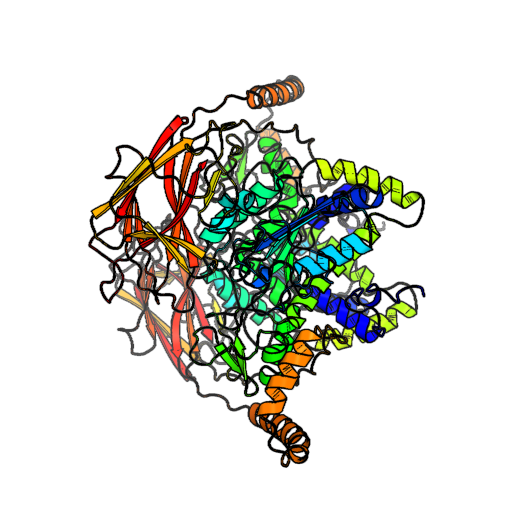5 C C . VAL B 1 464 ? 7.891 24 -5.031 1 98.25 464 VAL B C 1
ATOM 7807 O O . VAL B 1 464 ? 7.355 23 -5.531 1 98.25 464 VAL B O 1
ATOM 7810 N N . GLY B 1 465 ? 7.43 24.609 -3.975 1 98.12 465 GLY B N 1
ATOM 7811 C CA . GLY B 1 465 ? 6.062 24.422 -3.516 1 98.12 465 GLY B CA 1
ATOM 7812 C C . GLY B 1 465 ? 5.105 25.484 -4.043 1 98.12 465 GLY B C 1
ATOM 7813 O O . GLY B 1 465 ? 5.344 26.672 -3.887 1 98.12 465 GLY B O 1
ATOM 7814 N N . TYR B 1 466 ? 4.047 25.094 -4.656 1 98.44 466 TYR B N 1
ATOM 7815 C CA . TYR B 1 466 ? 3.074 25.984 -5.262 1 98.44 466 TYR B CA 1
ATOM 7816 C C . TYR B 1 466 ? 1.672 25.391 -5.203 1 98.44 466 TYR B C 1
ATOM 7818 O O . TYR B 1 466 ? 1.504 24.219 -4.895 1 98.44 466 TYR B O 1
ATOM 7826 N N . GLN B 1 467 ? 0.686 26.219 -5.387 1 97.94 467 GLN B N 1
ATOM 7827 C CA . GLN B 1 467 ? -0.701 25.781 -5.312 1 97.94 467 GLN B CA 1
ATOM 7828 C C . GLN B 1 467 ? -1.2 25.312 -6.676 1 97.94 467 GLN B C 1
ATOM 7830 O O . GLN B 1 467 ? -0.927 25.938 -7.695 1 97.94 467 GLN B O 1
ATOM 7835 N N . ARG B 1 468 ? -1.915 24.219 -6.668 1 97.56 468 ARG B N 1
ATOM 7836 C CA . ARG B 1 468 ? -2.646 23.781 -7.852 1 97.56 468 ARG B CA 1
ATOM 7837 C C . ARG B 1 468 ? -4.148 23.781 -7.598 1 97.56 468 ARG B C 1
ATOM 7839 O O . ARG B 1 468 ? -4.602 23.406 -6.516 1 97.56 468 ARG B O 1
ATOM 7846 N N . SER B 1 469 ? -4.875 24.203 -8.57 1 96.31 469 SER B N 1
ATOM 7847 C CA . SER B 1 469 ? -6.32 24.328 -8.414 1 96.31 469 SER B CA 1
ATOM 7848 C C . SER B 1 469 ? -7.012 24.5 -9.758 1 96.31 469 SER B C 1
ATOM 7850 O O . SER B 1 469 ? -6.57 25.281 -10.602 1 96.31 469 SER B O 1
ATOM 7852 N N . ALA B 1 470 ? -8.07 23.688 -9.883 1 94.12 470 ALA B N 1
ATOM 7853 C CA . ALA B 1 470 ? -8.961 23.938 -11.008 1 94.12 470 ALA B CA 1
ATOM 7854 C C . ALA B 1 470 ? -9.852 25.156 -10.75 1 94.12 470 ALA B C 1
ATOM 7856 O O . ALA B 1 470 ? -10.094 25.953 -11.656 1 94.12 470 ALA B O 1
ATOM 7857 N N . HIS B 1 471 ? -10.258 25.297 -9.57 1 91.62 471 HIS B N 1
ATOM 7858 C CA . HIS B 1 471 ? -11.203 26.328 -9.156 1 91.62 471 HIS B CA 1
ATOM 7859 C C . HIS B 1 471 ? -10.625 27.719 -9.344 1 91.62 471 HIS B C 1
ATOM 7861 O O . HIS B 1 471 ? -11.305 28.625 -9.852 1 91.62 471 HIS B O 1
ATOM 7867 N N . TYR B 1 472 ? -9.391 27.922 -8.984 1 95 472 TYR B N 1
ATOM 7868 C CA . TYR B 1 472 ? -8.789 29.25 -9.023 1 95 472 TYR B CA 1
ATOM 7869 C C . TYR B 1 472 ? -8.117 29.5 -10.367 1 95 472 TYR B C 1
ATOM 7871 O O . TYR B 1 472 ? -7.656 30.609 -10.641 1 95 472 TYR B O 1
ATOM 7879 N N . GLY B 1 473 ? -8.078 28.469 -11.188 1 96.44 473 GLY B N 1
ATOM 7880 C CA . GLY B 1 473 ? -7.523 28.625 -12.523 1 96.44 473 GLY B CA 1
ATOM 7881 C C . GLY B 1 473 ? -6.109 29.172 -12.523 1 96.44 473 GLY B C 1
ATOM 7882 O O . GLY B 1 473 ? -5.816 30.141 -13.211 1 96.44 473 GLY B O 1
ATOM 7883 N N . LEU B 1 474 ? -5.25 28.562 -11.875 1 98.06 474 LEU B N 1
ATOM 7884 C CA . LEU B 1 474 ? -3.912 29.094 -11.633 1 98.06 474 LEU B CA 1
ATOM 7885 C C . LEU B 1 474 ? -3.01 28.875 -12.844 1 98.06 474 LEU B C 1
ATOM 7887 O O . LEU B 1 474 ? -3.123 27.844 -13.523 1 98.06 474 LEU B O 1
ATOM 7891 N N . GLY B 1 475 ? -2.131 29.812 -13.039 1 98.44 475 GLY B N 1
ATOM 7892 C CA . GLY B 1 475 ? -1.304 29.859 -14.234 1 98.44 475 GLY B CA 1
ATOM 7893 C C . GLY B 1 475 ? -0.083 28.953 -14.148 1 98.44 475 GLY B C 1
ATOM 7894 O O . GLY B 1 475 ? -0.037 28.047 -13.32 1 98.44 475 GLY B O 1
ATOM 7895 N N . SER B 1 476 ? 0.875 29.234 -15.148 1 98.69 476 SER B N 1
ATOM 7896 C CA . SER B 1 476 ? 2.057 28.391 -15.281 1 98.69 476 SER B CA 1
ATOM 7897 C C . SER B 1 476 ? 3.338 29.203 -15.188 1 98.69 476 SER B C 1
ATOM 7899 O O . SER B 1 476 ? 3.371 30.359 -15.617 1 98.69 476 SER B O 1
ATOM 7901 N N . VAL B 1 477 ? 4.363 28.594 -14.648 1 98.75 477 VAL B N 1
ATOM 7902 C CA . VAL B 1 477 ? 5.676 29.234 -14.594 1 98.75 477 VAL B CA 1
ATOM 7903 C C . VAL B 1 477 ? 6.719 28.328 -15.242 1 98.75 477 VAL B C 1
ATOM 7905 O O . VAL B 1 477 ? 6.512 27.109 -15.359 1 98.75 477 VAL B O 1
ATOM 7908 N N . TRP B 1 478 ? 7.719 28.906 -15.781 1 98.75 478 TRP B N 1
ATOM 7909 C CA . TRP B 1 478 ? 8.945 28.234 -16.172 1 98.75 478 TRP B CA 1
ATOM 7910 C C . TRP B 1 478 ? 10.055 28.484 -15.148 1 98.75 478 TRP B C 1
ATOM 7912 O O . TRP B 1 478 ? 10.398 29.641 -14.867 1 98.75 478 TRP B O 1
ATOM 7922 N N . CYS B 1 479 ? 10.586 27.453 -14.523 1 98.81 479 CYS B N 1
ATOM 7923 C CA . CYS B 1 479 ? 11.625 27.594 -13.508 1 98.81 479 CYS B CA 1
ATOM 7924 C C . CYS B 1 479 ? 12.906 26.891 -13.938 1 98.81 479 CYS B C 1
ATOM 7926 O O . CYS B 1 479 ? 12.859 25.812 -14.547 1 98.81 479 CYS B O 1
ATOM 7928 N N . TRP B 1 480 ? 14.016 27.469 -13.695 1 98.62 480 TRP B N 1
ATOM 7929 C CA . TRP B 1 480 ? 15.312 26.891 -14.047 1 98.62 480 TRP B CA 1
ATOM 7930 C C . TRP B 1 480 ? 16.375 27.266 -13.023 1 98.62 480 TRP B C 1
ATOM 7932 O O . TRP B 1 480 ? 16.125 28.078 -12.133 1 98.62 480 TRP B O 1
ATOM 7942 N N . VAL B 1 481 ? 17.531 26.594 -13.047 1 98.31 481 VAL B N 1
ATOM 7943 C CA . VAL B 1 481 ? 18.609 26.828 -12.094 1 98.31 481 VAL B CA 1
ATOM 7944 C C . VAL B 1 481 ? 19.828 27.422 -12.82 1 98.31 481 VAL B C 1
ATOM 7946 O O . VAL B 1 481 ? 20.172 26.984 -13.922 1 98.31 481 VAL B O 1
ATOM 7949 N N . ASP B 1 482 ? 20.312 28.438 -12.219 1 97.62 482 ASP B N 1
ATOM 7950 C CA . ASP B 1 482 ? 21.5 29.109 -12.742 1 97.62 482 ASP B CA 1
ATOM 7951 C C . ASP B 1 482 ? 21.281 29.562 -14.18 1 97.62 482 ASP B C 1
ATOM 7953 O O . ASP B 1 482 ? 20.297 30.234 -14.484 1 97.62 482 ASP B O 1
ATOM 7957 N N . SER B 1 483 ? 22.203 29.25 -15.086 1 96.12 483 SER B N 1
ATOM 7958 C CA . SER B 1 483 ? 22.094 29.766 -16.453 1 96.12 483 SER B CA 1
ATOM 7959 C C . SER B 1 483 ? 21.375 28.766 -17.359 1 96.12 483 SER B C 1
ATOM 7961 O O . SER B 1 483 ? 21.234 29 -18.562 1 96.12 483 SER B O 1
ATOM 7963 N N . ASP B 1 484 ? 20.812 27.703 -16.812 1 96.56 484 ASP B N 1
ATOM 7964 C CA . ASP B 1 484 ? 20.266 26.641 -17.656 1 96.56 484 ASP B CA 1
ATOM 7965 C C . ASP B 1 484 ? 18.75 26.812 -17.844 1 96.56 484 ASP B C 1
ATOM 7967 O O . ASP B 1 484 ? 17.969 25.938 -17.484 1 96.56 484 ASP B O 1
ATOM 7971 N N . ARG B 1 485 ? 18.375 27.781 -18.531 1 97.19 485 ARG B N 1
ATOM 7972 C CA . ARG B 1 485 ? 16.969 28.031 -18.781 1 97.19 485 ARG B CA 1
ATOM 7973 C C . ARG B 1 485 ? 16.359 26.938 -19.656 1 97.19 485 ARG B C 1
ATOM 7975 O O . ARG B 1 485 ? 15.195 26.562 -19.484 1 97.19 485 ARG B O 1
ATOM 7982 N N . ALA B 1 486 ? 17.156 26.484 -20.578 1 96.75 486 ALA B N 1
ATOM 7983 C CA . ALA B 1 486 ? 16.672 25.453 -21.516 1 96.75 486 ALA B CA 1
ATOM 7984 C C . ALA B 1 486 ? 16.328 24.172 -20.797 1 96.75 486 ALA B C 1
ATOM 7986 O O . ALA B 1 486 ? 15.398 23.453 -21.188 1 96.75 486 ALA B O 1
ATOM 7987 N N . GLY B 1 487 ? 17.047 23.891 -19.734 1 96.62 487 GLY B N 1
ATOM 7988 C CA . GLY B 1 487 ? 16.812 22.672 -18.969 1 96.62 487 GLY B CA 1
ATOM 7989 C C . GLY B 1 487 ? 15.773 22.875 -17.875 1 96.62 487 GLY B C 1
ATOM 7990 O O . GLY B 1 487 ? 15.633 22.016 -16.984 1 96.62 487 GLY B O 1
ATOM 7991 N N . GLY B 1 488 ? 15.047 23.969 -17.953 1 97.94 488 GLY B N 1
ATOM 7992 C CA . GLY B 1 488 ? 14.062 24.266 -16.922 1 97.94 488 GLY B CA 1
ATOM 7993 C C . GLY B 1 488 ? 12.82 23.391 -17.016 1 97.94 488 GLY B C 1
ATOM 7994 O O . GLY B 1 488 ? 12.758 22.469 -17.844 1 97.94 488 GLY B O 1
ATOM 7995 N N . VAL B 1 489 ? 11.938 23.594 -16.062 1 98.31 489 VAL B N 1
ATOM 7996 C CA . VAL B 1 489 ? 10.711 22.797 -16 1 98.31 489 VAL B CA 1
ATOM 7997 C C . VAL B 1 489 ? 9.5 23.734 -15.953 1 98.31 489 VAL B C 1
ATOM 7999 O O . VAL B 1 489 ? 9.555 24.797 -15.328 1 98.31 489 VAL B O 1
ATOM 8002 N N . ARG B 1 490 ? 8.531 23.344 -16.625 1 98.56 490 ARG B N 1
ATOM 8003 C CA . ARG B 1 490 ? 7.246 24.031 -16.547 1 98.56 490 ARG B CA 1
ATOM 8004 C C . ARG B 1 490 ? 6.434 23.531 -15.352 1 98.56 490 ARG B C 1
ATOM 8006 O O . ARG B 1 490 ? 6.309 22.328 -15.141 1 98.56 490 ARG B O 1
ATOM 8013 N N . LEU B 1 491 ? 5.949 24.422 -14.562 1 98.5 491 LEU B N 1
ATOM 8014 C CA . LEU B 1 491 ? 5.043 24.109 -13.469 1 98.5 491 LEU B CA 1
ATOM 8015 C C . LEU B 1 491 ? 3.662 24.703 -13.719 1 98.5 491 LEU B C 1
ATOM 8017 O O . LEU B 1 491 ? 3.525 25.922 -13.844 1 98.5 491 LEU B O 1
ATOM 8021 N N . ASP B 1 492 ? 2.67 23.844 -13.758 1 98.56 492 ASP B N 1
ATOM 8022 C CA . ASP B 1 492 ? 1.309 24.297 -14.031 1 98.56 492 ASP B CA 1
ATOM 8023 C C . ASP B 1 492 ? 0.488 24.375 -12.75 1 98.56 492 ASP B C 1
ATOM 8025 O O . ASP B 1 492 ? 0.301 23.359 -12.062 1 98.56 492 ASP B O 1
ATOM 8029 N N . GLY B 1 493 ? -0.011 25.516 -12.516 1 98.31 493 GLY B N 1
ATOM 8030 C CA . GLY B 1 493 ? -0.885 25.672 -11.359 1 98.31 493 GLY B CA 1
ATOM 8031 C C . GLY B 1 493 ? -2.264 25.078 -11.57 1 98.31 493 GLY B C 1
ATOM 8032 O O . GLY B 1 493 ? -2.945 24.719 -10.609 1 98.31 493 GLY B O 1
ATOM 8033 N N . TYR B 1 494 ? -2.648 24.953 -12.781 1 98.06 494 TYR B N 1
ATOM 8034 C CA . TYR B 1 494 ? -3.965 24.406 -13.102 1 98.06 494 TYR B CA 1
ATOM 8035 C C . TYR B 1 494 ? -3.914 22.891 -13.227 1 98.06 494 TYR B C 1
ATOM 8037 O O . TYR B 1 494 ? -2.963 22.344 -13.781 1 98.06 494 TYR B O 1
ATOM 8045 N N . TRP B 1 495 ? -4.887 22.219 -12.641 1 96.38 495 TRP B N 1
ATOM 8046 C CA . TRP B 1 495 ? -5.188 20.828 -12.898 1 96.38 495 TRP B CA 1
ATOM 8047 C C . TRP B 1 495 ? -6.691 20.594 -12.977 1 96.38 495 TRP B C 1
ATOM 8049 O O . TRP B 1 495 ? -7.477 21.531 -12.82 1 96.38 495 TRP B O 1
ATOM 8059 N N . GLU B 1 496 ? -7.164 19.422 -13.227 1 92.31 496 GLU B N 1
ATOM 8060 C CA . GLU B 1 496 ? -8.578 19.156 -13.484 1 92.31 496 GLU B CA 1
ATOM 8061 C C . GLU B 1 496 ? -9.273 18.594 -12.242 1 92.31 496 GLU B C 1
ATOM 8063 O O . GLU B 1 496 ? -10.477 18.359 -12.25 1 92.31 496 GLU B O 1
ATOM 8068 N N . ILE B 1 497 ? -8.578 18.453 -11.188 1 88.19 497 ILE B N 1
ATOM 8069 C CA . ILE B 1 497 ? -9.172 17.891 -9.984 1 88.19 497 ILE B CA 1
ATOM 8070 C C . ILE B 1 497 ? -9.984 18.969 -9.258 1 88.19 497 ILE B C 1
ATOM 8072 O O . ILE B 1 497 ? -9.438 19.766 -8.508 1 88.19 497 ILE B O 1
ATOM 8076 N N . LYS B 1 498 ? -11.195 18.922 -9.312 1 84 498 LYS B N 1
ATOM 8077 C CA . LYS B 1 498 ? -12.086 19.984 -8.844 1 84 498 LYS B CA 1
ATOM 8078 C C . LYS B 1 498 ? -12.18 20 -7.324 1 84 498 LYS B C 1
ATOM 8080 O O . LYS B 1 498 ? -12.281 21.062 -6.711 1 84 498 LYS B O 1
ATOM 8085 N N . GLU B 1 499 ? -12.07 18.781 -6.711 1 79.88 499 GLU B N 1
ATOM 8086 C CA . GLU B 1 499 ? -12.328 18.672 -5.281 1 79.88 499 GLU B CA 1
ATOM 8087 C C . GLU B 1 499 ? -11.094 19.062 -4.469 1 79.88 499 GLU B C 1
ATOM 8089 O O . GLU B 1 499 ? -11.164 19.156 -3.24 1 79.88 499 GLU B O 1
ATOM 8094 N N . ARG B 1 500 ? -10.039 19.469 -5.23 1 88.06 500 ARG B N 1
ATOM 8095 C CA . ARG B 1 500 ? -8.812 19.672 -4.465 1 88.06 500 ARG B CA 1
ATOM 8096 C C . ARG B 1 500 ? -8.117 20.969 -4.859 1 88.06 500 ARG B C 1
ATOM 8098 O O . ARG B 1 500 ? -7.871 21.203 -6.043 1 88.06 500 ARG B O 1
ATOM 8105 N N . ASN B 1 501 ? -7.926 21.812 -3.92 1 91.44 501 ASN B N 1
ATOM 8106 C CA . ASN B 1 501 ? -7.047 22.984 -3.957 1 91.44 501 ASN B CA 1
ATOM 8107 C C . ASN B 1 501 ? -5.836 22.797 -3.045 1 91.44 501 ASN B C 1
ATOM 8109 O O . ASN B 1 501 ? -5.914 23.078 -1.844 1 91.44 501 ASN B O 1
ATOM 8113 N N . MET B 1 502 ? -4.742 22.406 -3.623 1 94.62 502 MET B N 1
ATOM 8114 C CA . MET B 1 502 ? -3.686 21.891 -2.762 1 94.62 502 MET B CA 1
ATOM 8115 C C . MET B 1 502 ? -2.334 22.484 -3.137 1 94.62 502 MET B C 1
ATOM 8117 O O . MET B 1 502 ? -2.154 22.969 -4.258 1 94.62 502 MET B O 1
ATOM 8121 N N . GLY B 1 503 ? -1.491 22.547 -2.111 1 96.5 503 GLY B N 1
ATOM 8122 C CA . GLY B 1 503 ? -0.079 22.781 -2.361 1 96.5 503 GLY B CA 1
ATOM 8123 C C . GLY B 1 503 ? 0.673 21.547 -2.799 1 96.5 503 GLY B C 1
ATOM 8124 O O . GLY B 1 503 ? 0.608 20.5 -2.139 1 96.5 503 GLY B O 1
ATOM 8125 N N . ILE B 1 504 ? 1.365 21.672 -3.93 1 96.44 504 ILE B N 1
ATOM 8126 C CA . ILE B 1 504 ? 2.158 20.562 -4.469 1 96.44 504 ILE B CA 1
ATOM 8127 C C . ILE B 1 504 ? 3.627 20.969 -4.539 1 96.44 504 ILE B C 1
ATOM 8129 O O . ILE B 1 504 ? 3.949 22.156 -4.504 1 96.44 504 ILE B O 1
ATOM 8133 N N . VAL B 1 505 ? 4.504 20 -4.484 1 97.12 505 VAL B N 1
ATOM 8134 C CA . VAL B 1 505 ? 5.938 20.234 -4.613 1 97.12 505 VAL B CA 1
ATOM 8135 C C . VAL B 1 505 ? 6.477 19.484 -5.828 1 97.12 505 VAL B C 1
ATOM 8137 O O . VAL B 1 505 ? 6.281 18.266 -5.949 1 97.12 505 VAL B O 1
ATOM 8140 N N . ASP B 1 506 ? 7.074 20.156 -6.684 1 96.94 506 ASP B N 1
ATOM 8141 C CA . ASP B 1 506 ? 7.711 19.531 -7.836 1 96.94 506 ASP B CA 1
ATOM 8142 C C . ASP B 1 506 ? 9.188 19.891 -7.914 1 96.94 506 ASP B C 1
ATOM 8144 O O . ASP B 1 506 ? 9.578 21.016 -7.574 1 96.94 506 ASP B O 1
ATOM 8148 N N . THR B 1 507 ? 9.961 18.969 -8.328 1 96.56 507 THR B N 1
ATOM 8149 C CA . THR B 1 507 ? 11.391 19.156 -8.5 1 96.56 507 THR B CA 1
ATOM 8150 C C . THR B 1 507 ? 11.68 19.969 -9.758 1 96.56 507 THR B C 1
ATOM 8152 O O . THR B 1 507 ? 11.078 19.75 -10.805 1 96.56 507 THR B O 1
ATOM 8155 N N . VAL B 1 508 ? 12.609 20.906 -9.625 1 98.06 508 VAL B N 1
ATOM 8156 C CA . VAL B 1 508 ? 13.008 21.734 -10.758 1 98.06 508 VAL B CA 1
ATOM 8157 C C . VAL B 1 508 ? 14.305 21.188 -11.367 1 98.06 508 VAL B C 1
ATOM 8159 O O . VAL B 1 508 ? 14.453 21.156 -12.586 1 98.06 508 VAL B O 1
ATOM 8162 N N . ALA B 1 509 ? 15.188 20.859 -10.5 1 96.69 509 ALA B N 1
ATOM 8163 C CA . ALA B 1 509 ? 16.469 20.328 -10.953 1 96.69 509 ALA B CA 1
ATOM 8164 C C . ALA B 1 509 ? 17.047 19.344 -9.945 1 96.69 509 ALA B C 1
ATOM 8166 O O . ALA B 1 509 ? 16.797 19.453 -8.742 1 96.69 509 ALA B O 1
ATOM 8167 N N . THR B 1 510 ? 17.734 18.359 -10.461 1 93.19 510 THR B N 1
ATOM 8168 C CA . THR B 1 510 ? 18.516 17.406 -9.664 1 93.19 510 THR B CA 1
ATOM 8169 C C . THR B 1 510 ? 19.953 17.359 -10.148 1 93.19 510 THR B C 1
ATOM 8171 O O . THR B 1 510 ? 20.297 17.953 -11.18 1 93.19 510 THR B O 1
ATOM 8174 N N . GLY B 1 511 ? 20.812 16.734 -9.352 1 90.38 511 GLY B N 1
ATOM 8175 C CA . GLY B 1 511 ? 22.203 16.578 -9.75 1 90.38 511 GLY B CA 1
ATOM 8176 C C . GLY B 1 511 ? 23.016 17.844 -9.609 1 90.38 511 GLY B C 1
ATOM 8177 O O . GLY B 1 511 ? 23.984 18.062 -10.344 1 90.38 511 GLY B O 1
ATOM 8178 N N . LEU B 1 512 ? 22.625 18.734 -8.805 1 93.5 512 LEU B N 1
ATOM 8179 C CA . LEU B 1 512 ? 23.344 19.984 -8.594 1 93.5 512 LEU B CA 1
ATOM 8180 C C . LEU B 1 512 ? 24.609 19.766 -7.789 1 93.5 512 LEU B C 1
ATOM 8182 O O . LEU B 1 512 ? 24.625 18.984 -6.832 1 93.5 512 LEU B O 1
ATOM 8186 N N . ALA B 1 513 ? 25.672 20.406 -8.211 1 91.94 513 ALA B N 1
ATOM 8187 C CA . ALA B 1 513 ? 26.938 20.344 -7.461 1 91.94 513 ALA B CA 1
ATOM 8188 C C . ALA B 1 513 ? 26.812 21.078 -6.125 1 91.94 513 ALA B C 1
ATOM 8190 O O . ALA B 1 513 ? 26 22 -5.984 1 91.94 513 ALA B O 1
ATOM 8191 N N . PRO B 1 514 ? 27.641 20.609 -5.184 1 90.56 514 PRO B N 1
ATOM 8192 C CA . PRO B 1 514 ? 27.656 21.375 -3.939 1 90.56 514 PRO B CA 1
ATOM 8193 C C . PRO B 1 514 ? 28.094 22.828 -4.148 1 90.56 514 PRO B C 1
ATOM 8195 O O . PRO B 1 514 ? 29 23.094 -4.953 1 90.56 514 PRO B O 1
ATOM 8198 N N . GLY B 1 515 ? 27.406 23.734 -3.475 1 92.06 515 GLY B N 1
ATOM 8199 C CA . GLY B 1 515 ? 27.766 25.141 -3.609 1 92.06 515 GLY B CA 1
ATOM 8200 C C . GLY B 1 515 ? 26.562 26.047 -3.867 1 92.06 515 GLY B C 1
ATOM 8201 O O . GLY B 1 515 ? 25.422 25.625 -3.695 1 92.06 515 GLY B O 1
ATOM 8202 N N . PRO B 1 516 ? 26.859 27.297 -4.219 1 94.31 516 PRO B N 1
ATOM 8203 C CA . PRO B 1 516 ? 25.797 28.266 -4.438 1 94.31 516 PRO B CA 1
ATOM 8204 C C . PRO B 1 516 ? 25.078 28.078 -5.773 1 94.31 516 PRO B C 1
ATOM 8206 O O . PRO B 1 516 ? 25.719 27.797 -6.785 1 94.31 516 PRO B O 1
ATOM 8209 N N . HIS B 1 517 ? 23.797 28.203 -5.75 1 96.5 517 HIS B N 1
ATOM 8210 C CA . HIS B 1 517 ? 22.922 28.156 -6.922 1 96.5 517 HIS B CA 1
ATOM 8211 C C . HIS B 1 517 ? 21.828 29.219 -6.852 1 96.5 517 HIS B C 1
ATOM 8213 O O . HIS B 1 517 ? 21.609 29.797 -5.797 1 96.5 517 HIS B O 1
ATOM 8219 N N . ARG B 1 518 ? 21.281 29.438 -8.039 1 97.12 518 ARG B N 1
ATOM 8220 C CA . ARG B 1 518 ? 20.156 30.375 -8.133 1 97.12 518 ARG B CA 1
ATOM 8221 C C . ARG B 1 518 ? 18.984 29.75 -8.867 1 97.12 518 ARG B C 1
ATOM 8223 O O . ARG B 1 518 ? 19.141 29.266 -9.992 1 97.12 518 ARG B O 1
ATOM 8230 N N . LEU B 1 519 ? 17.859 29.734 -8.227 1 98.19 519 LEU B N 1
ATOM 8231 C CA . LEU B 1 519 ? 16.609 29.312 -8.836 1 98.19 519 LEU B CA 1
ATOM 8232 C C . LEU B 1 519 ? 15.859 30.484 -9.445 1 98.19 519 LEU B C 1
ATOM 8234 O O . LEU B 1 519 ? 15.711 31.531 -8.797 1 98.19 519 LEU B O 1
ATOM 8238 N N . SER B 1 520 ? 15.422 30.359 -10.648 1 98.62 520 SER B N 1
ATOM 8239 C CA . SER B 1 520 ? 14.617 31.375 -11.328 1 98.62 520 SER B CA 1
ATOM 8240 C C . SER B 1 520 ? 13.258 30.812 -11.734 1 98.62 520 SER B C 1
ATOM 8242 O O . SER B 1 520 ? 13.156 29.688 -12.227 1 98.62 520 SER B O 1
ATOM 8244 N N . CYS B 1 521 ? 12.211 31.578 -11.508 1 98.69 521 CYS B N 1
ATOM 8245 C CA . CYS B 1 521 ? 10.859 31.219 -11.938 1 98.69 521 CYS B CA 1
ATOM 8246 C C . CYS B 1 521 ? 10.172 32.375 -12.633 1 98.69 521 CYS B C 1
ATOM 8248 O O . CYS B 1 521 ? 10.008 33.438 -12.039 1 98.69 521 CYS B O 1
ATOM 8250 N N . GLU B 1 522 ? 9.719 32.188 -13.828 1 98.75 522 GLU B N 1
ATOM 8251 C CA . GLU B 1 522 ? 9.062 33.188 -14.641 1 98.75 522 GLU B CA 1
ATOM 8252 C C . GLU B 1 522 ? 7.625 32.812 -14.961 1 98.75 522 GLU B C 1
ATOM 8254 O O . GLU B 1 522 ? 7.371 31.688 -15.422 1 98.75 522 GLU B O 1
ATOM 8259 N N . LEU B 1 523 ? 6.723 33.719 -14.727 1 98.81 523 LEU B N 1
ATOM 8260 C CA . LEU B 1 523 ? 5.332 33.5 -15.102 1 98.81 523 LEU B CA 1
ATOM 8261 C C . LEU B 1 523 ? 5.168 33.5 -16.609 1 98.81 523 LEU B C 1
ATOM 8263 O O . LEU B 1 523 ? 5.578 34.438 -17.281 1 98.81 523 LEU B O 1
ATOM 8267 N N . LEU B 1 524 ? 4.48 32.5 -17.125 1 98.69 524 LEU B N 1
ATOM 8268 C CA . LEU B 1 524 ? 4.348 32.312 -18.562 1 98.69 524 LEU B CA 1
ATOM 8269 C C . LEU B 1 524 ? 3.064 32.938 -19.078 1 98.69 524 LEU B C 1
ATOM 8271 O O . LEU B 1 524 ? 2.086 33.062 -18.328 1 98.69 524 LEU B O 1
ATOM 8275 N N . PRO B 1 525 ? 3.113 33.406 -20.344 1 97.94 525 PRO B N 1
ATOM 8276 C CA . PRO B 1 525 ? 1.856 33.875 -20.938 1 97.94 525 PRO B CA 1
ATOM 8277 C C . PRO B 1 525 ? 0.887 32.719 -21.234 1 97.94 525 PRO B C 1
ATOM 8279 O O . PRO B 1 525 ? -0.328 32.938 -21.266 1 97.94 525 PRO B O 1
ATOM 8282 N N . ASP B 1 526 ? 1.367 31.578 -21.453 1 97.06 526 ASP B N 1
ATOM 8283 C CA . ASP B 1 526 ? 0.552 30.391 -21.688 1 97.06 526 ASP B CA 1
ATOM 8284 C C . ASP B 1 526 ? 0.108 29.75 -20.375 1 97.06 526 ASP B C 1
ATOM 8286 O O . ASP B 1 526 ? 0.867 29.719 -19.406 1 97.06 526 ASP B O 1
ATOM 8290 N N . THR B 1 527 ? -1.149 29.359 -20.359 1 97.5 527 THR B N 1
ATOM 8291 C CA . THR B 1 527 ? -1.713 28.703 -19.188 1 97.5 527 THR B CA 1
ATOM 8292 C C . THR B 1 527 ? -2.531 27.469 -19.609 1 97.5 527 THR B C 1
ATOM 8294 O O . THR B 1 527 ? -2.961 27.375 -20.766 1 97.5 527 THR B O 1
ATOM 8297 N N . ARG B 1 528 ? -2.664 26.5 -18.703 1 97.31 528 ARG B N 1
ATOM 8298 C CA . ARG B 1 528 ? -3.492 25.328 -18.969 1 97.31 528 ARG B CA 1
ATOM 8299 C C . ARG B 1 528 ? -4.941 25.578 -18.562 1 97.31 528 ARG B C 1
ATOM 8301 O O . ARG B 1 528 ? -5.82 24.766 -18.844 1 97.31 528 ARG B O 1
ATOM 8308 N N . ASP B 1 529 ? -5.164 26.641 -17.859 1 97.12 529 ASP B N 1
ATOM 8309 C CA . ASP B 1 529 ? -6.531 27 -17.5 1 97.12 529 ASP B CA 1
ATOM 8310 C C . ASP B 1 529 ? -7.371 27.297 -18.734 1 97.12 529 ASP B C 1
ATOM 8312 O O . ASP B 1 529 ? -7.031 28.188 -19.516 1 97.12 529 ASP B O 1
ATOM 8316 N N . PRO B 1 530 ? -8.516 26.609 -18.891 1 96.56 530 PRO B N 1
ATOM 8317 C CA . PRO B 1 530 ? -9.359 26.844 -20.078 1 96.56 530 PRO B CA 1
ATOM 8318 C C . PRO B 1 530 ? -9.891 28.266 -20.156 1 96.56 530 PRO B C 1
ATOM 8320 O O . PRO B 1 530 ? -10.258 28.734 -21.234 1 96.56 530 PRO B O 1
ATOM 8323 N N . GLN B 1 531 ? -9.945 29 -19.062 1 96.5 531 GLN B N 1
ATOM 8324 C CA . GLN B 1 531 ? -10.461 30.359 -19.047 1 96.5 531 GLN B CA 1
ATOM 8325 C C . GLN B 1 531 ? -9.344 31.375 -19.25 1 96.5 531 GLN B C 1
ATOM 8327 O O . GLN B 1 531 ? -9.594 32.594 -19.312 1 96.5 531 GLN B O 1
ATOM 8332 N N . GLY B 1 532 ? -8.125 30.984 -19.266 1 96.62 532 GLY B N 1
ATOM 8333 C CA . GLY B 1 532 ? -6.996 31.828 -19.641 1 96.62 532 GLY B CA 1
ATOM 8334 C C . GLY B 1 532 ? -6.434 32.594 -18.453 1 96.62 532 GLY B C 1
ATOM 8335 O O . GLY B 1 532 ? -5.672 33.562 -18.641 1 96.62 532 GLY B O 1
ATOM 8336 N N . ARG B 1 533 ? -6.848 32.219 -17.266 1 96.44 533 ARG B N 1
ATOM 8337 C CA . ARG B 1 533 ? -6.324 32.938 -16.094 1 96.44 533 ARG B CA 1
ATOM 8338 C C . ARG B 1 533 ? -4.852 32.594 -15.875 1 96.44 533 ARG B C 1
ATOM 8340 O O . ARG B 1 533 ? -4.406 31.484 -16.188 1 96.44 533 ARG B O 1
ATOM 8347 N N . LYS B 1 534 ? -4.059 33.531 -15.211 1 97.44 534 LYS B N 1
ATOM 8348 C CA . LYS B 1 534 ? -2.607 33.375 -15.273 1 97.44 534 LYS B CA 1
ATOM 8349 C C . LYS B 1 534 ? -1.98 33.469 -13.891 1 97.44 534 LYS B C 1
ATOM 8351 O O . LYS B 1 534 ? -0.786 33.219 -13.719 1 97.44 534 LYS B O 1
ATOM 8356 N N . GLU B 1 535 ? -2.752 33.781 -12.875 1 98.19 535 GLU B N 1
ATOM 8357 C CA . GLU B 1 535 ? -2.178 33.938 -11.539 1 98.19 535 GLU B CA 1
ATOM 8358 C C . GLU B 1 535 ? -1.453 32.656 -11.109 1 98.19 535 GLU B C 1
ATOM 8360 O O . GLU B 1 535 ? -1.935 31.547 -11.359 1 98.19 535 GLU B O 1
ATOM 8365 N N . PHE B 1 536 ? -0.308 32.875 -10.586 1 98.62 536 PHE B N 1
ATOM 8366 C CA . PHE B 1 536 ? 0.451 31.75 -10.031 1 98.62 536 PHE B CA 1
ATOM 8367 C C . PHE B 1 536 ? 0.811 32.031 -8.57 1 98.62 536 PHE B C 1
ATOM 8369 O O . PHE B 1 536 ? 1.115 33.156 -8.203 1 98.62 536 PHE B O 1
ATOM 8376 N N . ARG B 1 537 ? 0.761 30.938 -7.703 1 98.38 537 ARG B N 1
ATOM 8377 C CA . ARG B 1 537 ? 0.97 31.078 -6.266 1 98.38 537 ARG B CA 1
ATOM 8378 C C . ARG B 1 537 ? 2.09 30.172 -5.777 1 98.38 537 ARG B C 1
ATOM 8380 O O . ARG B 1 537 ? 1.945 28.938 -5.785 1 98.38 537 ARG B O 1
ATOM 8387 N N . LEU B 1 538 ? 3.117 30.797 -5.367 1 97.44 538 LEU B N 1
ATOM 8388 C CA . LEU B 1 538 ? 4.281 30.109 -4.809 1 97.44 538 LEU B CA 1
ATOM 8389 C C . LEU B 1 538 ? 4.301 30.234 -3.291 1 97.44 538 LEU B C 1
ATOM 8391 O O . LEU B 1 538 ? 3.996 31.281 -2.742 1 97.44 538 LEU B O 1
ATOM 8395 N N . PHE B 1 539 ? 4.711 29.047 -2.555 1 97.31 539 PHE B N 1
ATOM 8396 C CA . PHE B 1 539 ? 4.664 29.234 -1.11 1 97.31 539 PHE B CA 1
ATOM 8397 C C . PHE B 1 539 ? 5.887 28.609 -0.44 1 97.31 539 PHE B C 1
ATOM 8399 O O . PHE B 1 539 ? 6.102 28.797 0.758 1 97.31 539 PHE B O 1
ATOM 8406 N N . ALA B 1 540 ? 6.742 27.922 -1.2 1 97.69 540 ALA B N 1
ATOM 8407 C CA . ALA B 1 540 ? 7.922 27.344 -0.553 1 97.69 540 ALA B CA 1
ATOM 8408 C C . ALA B 1 540 ? 9.008 27.031 -1.575 1 97.69 540 ALA B C 1
ATOM 8410 O O . ALA B 1 540 ? 8.719 26.781 -2.748 1 97.69 540 ALA B O 1
ATOM 8411 N N . ILE B 1 541 ? 10.242 27.078 -1.159 1 97.06 541 ILE B N 1
ATOM 8412 C CA . ILE B 1 541 ? 11.422 26.641 -1.893 1 97.06 541 ILE B CA 1
ATOM 8413 C C . ILE B 1 541 ? 12.211 25.641 -1.049 1 97.06 541 ILE B C 1
ATOM 8415 O O . ILE B 1 541 ? 12.453 25.875 0.138 1 97.06 541 ILE B O 1
ATOM 8419 N N . MET B 1 542 ? 12.586 24.531 -1.691 1 96.31 542 MET B N 1
ATOM 8420 C CA . MET B 1 542 ? 13.281 23.469 -0.959 1 96.31 542 MET B CA 1
ATOM 8421 C C . MET B 1 542 ? 14.508 23 -1.723 1 96.31 542 MET B C 1
ATOM 8423 O O . MET B 1 542 ? 14.547 23.062 -2.953 1 96.31 542 MET B O 1
ATOM 8427 N N . HIS B 1 543 ? 15.445 22.531 -0.966 1 94.69 543 HIS B N 1
ATOM 8428 C CA . HIS B 1 543 ? 16.641 21.969 -1.583 1 94.69 543 HIS B CA 1
ATOM 8429 C C . HIS B 1 543 ? 17.422 21.109 -0.591 1 94.69 543 HIS B C 1
ATOM 8431 O O . HIS B 1 543 ? 17.094 21.078 0.598 1 94.69 543 HIS B O 1
ATOM 8437 N N . ASP B 1 544 ? 18.375 20.359 -1.071 1 90.94 544 ASP B N 1
ATOM 8438 C CA . ASP B 1 544 ? 19.266 19.578 -0.218 1 90.94 544 ASP B CA 1
ATOM 8439 C C . ASP B 1 544 ? 20.703 19.672 -0.714 1 90.94 544 ASP B C 1
ATOM 8441 O O . ASP B 1 544 ? 20.953 20.062 -1.859 1 90.94 544 ASP B O 1
#

InterPro domains:
  IPR036514 SGNH hydrolase superfamily [G3DSA:3.40.50.1110] (21-282)

Sequence (1088 aa):
MPGTNATGYIHRLLGAKDTVDQAAIRAWEIARATQHTGTGARVHRLLEKAKRGEPFTVAAIGGSVSKGRGLVNPSEDDHVRPPPDAGMGASTLYSPENLHVLVFEWLNSTFPHPGNTFVNGAQGGVGSGYFAWCFKEHIAPAPDLVLIELGINDLLSLDIVPKYEHLVRSVLELDSAPAIINLETFTTLFPSLVSSSALHADVLAYYDVPSLSIRDILLPRILADPHTQLPRWFRTGGDVRLGDDKVREWGGVPVDLMHISAKGHALAAGLIINYLSQQLSIVSPGGLLGRLGAKRLRAAQRVYDVPSTRLTASFNPADMPGRRPPVCRSTNSPRLHAAISGIESDEEGAQGIQFATNSGWHPWAWDEKRYMIAREPGSLATFDFVTAETEAVETHDEEPLDDPIAEYEPHPERTEQRRSIERKARPETVVDRREAAKQRERASARARARKKRPRSDATGTVAVGYQRSAHYGLGSVWCWVDSDRAGGVRLDGYWEIKERNMGIVDTVATGLAPGPHRLSCELLPDTRDPQGRKEFRLFAIMHDMPGTNATGYIHRLLGAKDTVDQAAIRAWEIARATQHTGTGARVHRLLEKAKRGEPFTVAAIGGSVSKGRGLVNPSEDDHVRPPPDAGMGASTLYSPENLHVLVFEWLNSTFPHPGNTFVNGAQGGVGSGYFAWCFKEHIAPAPDLVLIELGINDLLSLDIVPKYEHLVRSVLELDSAPAIINLETFTTLFPSLVSSSALHADVLAYYDVPSLSIRDIL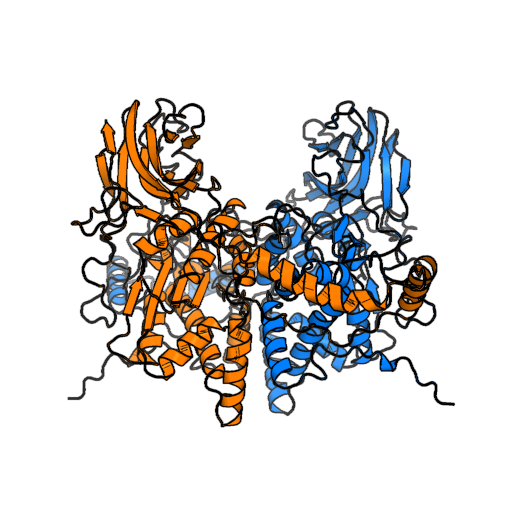LPRILADPHTQLPRWFRTGGDVRLGDDKVREWGGVPVDLMHISAKGHALAAGLIINYLSQQLSIVSPGGLLGRLGAKRLRAAQRVYDVPSTRLTASFNPADMPGRRPPVCRSTNSPRLHAAISGIESDEEGAQGIQFATNSGWHPWAWDEKRYMIAREPGSLATFDFVTAETEAVETHDEEPLDDPIAEYEPHPERTEQRRSIERKARPETVVDRREAAKQRERASARARARKKRPRSDATGTVAVGYQRSAHYGLGSVWCWVDSDRAGGVRLDGYWEIKERNMGIVDTVATGLAPGPHRLSCELLPDTRDPQGRKEFRLFAIMHD

Organism: NCBI:txid879819

pLDDT: mean 83.09, std 20.0, range [21.61, 98.88]